Protein AF-0000000078829438 (afdb_homodimer)

Sequence (1132 aa):
MFIDFEGIDGSGKTTLSNLLAAKLKRLGYRVAHAREGGELQAPAARRIRELTRDSRLLEMSPRTEFFLNLARDAQQLDEVVAPALSRGEVCITDRYLYSQLALSGGGRGLPMDELRPACELASQGLWPDLVILVDVDPDLARLRKRLGKLQSKRVSDGDSRKGLVGAGLAVRVRESFLEMARKDPQRWIILENNDVPLRVLEQRLVDAVVARLEGREQQVQRIVPAPARPRNASPTTLENLEERFFQTLDTVEQREPALAVWMLSGIPGLAAHQKRLAFAERFPGLTARGMAGLADVPAMGLREVLADLAPAEVAFSLTGRMDSRAAMLRQRLYAQAPTEVLASLKNDGSTPAWALRERAMRDGRLADVLAGLAGQDCEESWLVREAGMQRKLFSEVASSLTSVPGARADALREVLLPHDRLAVLRSTLGLDTPVARGLREALAGKALKLVLRSLTGLDTEEAWTLRERGAPQTKEALDSVDGMDGTRAWKLRVDHLGRWPTTALSSLKGLPMGPHAQALIERVLAEQPDRLPVLRNAYAVAATARALAQQPARTVRVGTSPRMEAMFIDFEGIDGSGKTTLSNLLAAKLKRLGYRVAHAREGGELQAPAARRIRELTRDSRLLEMSPRTEFFLNLARDAQQLDEVVAPALSRGEVCITDRYLYSQLALSGGGRGLPMDELRPACELASQGLWPDLVILVDVDPDLARLRKRLGKLQSKRVSDGDSRKGLVGAGLAVRVRESFLEMARKDPQRWIILENNDVPLRVLEQRLVDAVVARLEGREQQVQRIVPAPARPRNASPTTLENLEERFFQTLDTVEQREPALAVWMLSGIPGLAAHQKRLAFAERFPGLTARGMAGLADVPAMGLREVLADLAPAEVAFSLTGRMDSRAAMLRQRLYAQAPTEVLASLKNDGSTPAWALRERAMRDGRLADVLAGLAGQDCEESWLVREAGMQRKLFSEVASSLTSVPGARADALREVLLPHDRLAVLRSTLGLDTPVARGLREALAGKALKLVLRSLTGLDTEEAWTLRERGAPQTKEALDSVDGMDGTRAWKLRVDHLGRWPTTALSSLKGLPMGPHAQALIERVLAEQPDRLPVLRNAYAVAATARALAQQPARTVRVGTSPRMEA

Organism: Myxococcus xanthus (strain DK1622) (NCBI:txid246197)

InterPro domains:
  IPR018094 Thymidylate kinase [MF_00165] (1-213)
  IPR018094 Thymidylate kinase [TIGR00041] (1-191)
  IPR027417 P-loop containing nucleoside triphosphate hydrolase [G3DSA:3.40.50.300] (1-214)
  IPR027417 P-loop containing nucleoside triphosphate hydrolase [SSF52540] (1-209)
  IPR039430 Thymidylate kinase-like domain [PF02223] (5-193)

Foldseek 3Di:
DEEEEDAFALLCSLVLLQLLQVVVVVVPFAEFECQHPNRGPQPVLNVLVVVQFDLVPLVQALVNSLVSVLVSQLRSCVPTVVVCVVVVGYYYYYDHVLLSLLQSCQQVPPPSVVSVVSSCVSCVNPDGQAYEYRDEDLVNSVLSNVLVCVVVVPDCPPGTLSPLLFSLSSVRSNVSSVVVCVVPLNRYEYHYDYQDAPVVSSVVVNVVVVCVVVVHDDPHRYPDDDDPDDPPDPFQAPVCLVVVQVVLLVSCCVRPVLSSLLLLALFDDDVSLVVLVVCCVVCVLSSLLSLANPDDDSNLVSLVVSCVVHVLSNLQSLAPPADPSSLVSLVVSCVPHVLSNLLSLALPPDPSNVVSLVVCVVVVNLLSNLNRQHNPDDPVLVVSLVVCVVVVVLLSSLNNLAPPDDDVSLVSLVVSCVPDLLSNQRSLACPDDPSNLVSLVVCCNRRVLSSLRSLANPDDPSNLVSLVVCLVRYLSSLVSQACPDDPSNLVSLVVNCVPCVLSSLLSNANPACDPSNSVSLRVSCNVPVSRNSSSSSSSSRSSRNVVVVPPPPPPPPPPPDDDPDD/DEEEEDAFALLCSLVLLQLLQVVVVVVPFAEFECQHPNRGPQPVLNVLVVVQFDLVPLVQALVNSLVSVLVSQLRSCVPTVVVCVVVVGYYYYYDHVLLSLLQSCQQVPPPSVVSVVSSCVSCVNPDGQAYEYRAEDLVNSVLSNVLVCVVVVPDCPPGTLCPLLFSLSSVRSNVSSVVVCVVPLNRYEYHYDYQDAPVVSSVVVNVVVVCVVVVHDDSHSYPDPDDDDDPPDPFQAPVCLVVVLVVLLVSCCVRPVLSSLLLLALFDDDVSLVVLVVCCVVCVLSSLLSLANPDDPSNLVSLVVSCVVHVLSNLQSLAPPADPSSLVSLVVSCVPHVLSNLLSLALPPDPSNVVSLVVCVVVVNLLSNLNRQHNPDDPVLVVSLVVCVVVVVLLSSLNNLAPPDDPVSLVSLVVSCVPDLLSNQRSLACPDDPSNLVSLVVCCVRRVLSSLRSLAPPDDPSNLVSLVVCLVRYLSSLVSQACPDDPSNLVSLVVNCVPCVLSSLLSNANPAPDPSNSVSLRVSCNVPVSRNSSSSSSSRRSSRNVVVVPPPPPPPPPPPDDDPDD

Nearest PDB structures (foldseek):
  4qgh-assembly1_B  TM=8.362E-01  e=5.651E-10  Staphylococcus aureus subsp. aureus MRSA252
  4gsy-assembly3_B  TM=8.755E-01  e=2.309E-09  Staphylococcus aureus subsp. aureus N315
  3n2i-assembly1_A  TM=8.899E-01  e=4.309E-07  Vibrio cholerae O1 biovar El Tor str. N16961
  3n2i-assembly1_B  TM=8.713E-01  e=3.385E-07  Vibrio cholerae O1 biovar El Tor str. N16961
  3lv8-assembly1_A-2  TM=8.702E-01  e=9.252E-07  Vibrio cholerae O1 biovar El Tor str. N16961

Structure (mmCIF, N/CA/C/O backbone):
data_AF-0000000078829438-model_v1
#
loop_
_entity.id
_entity.type
_entity.pdbx_description
1 polymer 'Thymidylate kinase'
#
loop_
_atom_site.group_PDB
_atom_site.id
_atom_site.type_symbol
_atom_site.label_atom_id
_atom_site.label_alt_id
_atom_site.label_comp_id
_atom_site.label_asym_id
_atom_site.label_entity_id
_atom_site.label_seq_id
_atom_site.pdbx_PDB_ins_code
_atom_site.Cartn_x
_atom_site.Cartn_y
_atom_site.Cartn_z
_atom_site.occupancy
_atom_site.B_iso_or_equiv
_atom_site.auth_seq_id
_atom_site.auth_comp_id
_atom_site.auth_asym_id
_atom_site.auth_atom_id
_atom_site.pdbx_PDB_model_num
ATOM 1 N N . MET A 1 1 ? 27.844 1.488 15.25 1 95.62 1 MET A N 1
ATOM 2 C CA . MET A 1 1 ? 26.922 2.184 16.156 1 95.62 1 MET A CA 1
ATOM 3 C C . MET A 1 1 ? 25.609 2.494 15.453 1 95.62 1 MET A C 1
ATOM 5 O O . MET A 1 1 ? 25.594 2.904 14.297 1 95.62 1 MET A O 1
ATOM 9 N N . PHE A 1 2 ? 24.531 2.213 16.094 1 97.75 2 PHE A N 1
ATOM 10 C CA . PHE A 1 2 ? 23.188 2.48 15.602 1 97.75 2 PHE A CA 1
ATOM 11 C C . PHE A 1 2 ? 22.562 3.676 16.312 1 97.75 2 PHE A C 1
ATOM 13 O O . PHE A 1 2 ? 22.297 3.619 17.516 1 97.75 2 PHE A O 1
ATOM 20 N N . ILE A 1 3 ? 22.281 4.836 15.539 1 97.94 3 ILE A N 1
ATOM 21 C CA . ILE A 1 3 ? 21.766 6.082 16.094 1 97.94 3 ILE A CA 1
ATOM 22 C C . ILE A 1 3 ? 20.359 6.344 15.555 1 97.94 3 ILE A C 1
ATOM 24 O O . ILE A 1 3 ? 20.141 6.309 14.344 1 97.94 3 ILE A O 1
ATOM 28 N N . ASP A 1 4 ? 19.453 6.605 16.453 1 98.19 4 ASP A N 1
ATOM 29 C CA . ASP A 1 4 ? 18.062 6.887 16.078 1 98.19 4 ASP A CA 1
ATOM 30 C C . ASP A 1 4 ? 17.672 8.312 16.453 1 98.19 4 ASP A C 1
ATOM 32 O O . ASP A 1 4 ? 17.938 8.766 17.578 1 98.19 4 ASP A O 1
ATOM 36 N N . PHE A 1 5 ? 17.094 9.055 15.508 1 98.38 5 PHE A N 1
ATOM 37 C CA . PHE A 1 5 ? 16.547 10.375 15.758 1 98.38 5 PHE A CA 1
ATOM 38 C C . PHE A 1 5 ? 15.039 10.312 15.969 1 98.38 5 PHE A C 1
ATOM 40 O O . PHE A 1 5 ? 14.312 9.766 15.125 1 98.38 5 PHE A O 1
ATOM 47 N N . GLU A 1 6 ? 14.57 10.828 17.078 1 98.25 6 GLU A N 1
ATOM 48 C CA . GLU A 1 6 ? 13.148 10.859 17.422 1 98.25 6 GLU A CA 1
ATOM 49 C C . GLU A 1 6 ? 12.68 12.289 17.688 1 98.25 6 GLU A C 1
ATOM 51 O O . GLU A 1 6 ? 13.484 13.164 18 1 98.25 6 GLU A O 1
ATOM 56 N N . GLY A 1 7 ? 11.398 12.5 17.578 1 97.88 7 GLY A N 1
ATOM 57 C CA . GLY A 1 7 ? 10.758 13.797 17.75 1 97.88 7 GLY A CA 1
ATOM 58 C C . GLY A 1 7 ? 9.492 13.953 16.938 1 97.88 7 GLY A C 1
ATOM 59 O O . GLY A 1 7 ? 9.25 13.172 16 1 97.88 7 GLY A O 1
ATOM 60 N N . ILE A 1 8 ? 8.742 14.938 17.281 1 97.31 8 ILE A N 1
ATOM 61 C CA . ILE A 1 8 ? 7.504 15.18 16.547 1 97.31 8 ILE A CA 1
ATOM 62 C C . ILE A 1 8 ? 7.816 15.852 15.219 1 97.31 8 ILE A C 1
ATOM 64 O O . ILE A 1 8 ? 8.945 16.281 14.984 1 97.31 8 ILE A O 1
ATOM 68 N N . ASP A 1 9 ? 6.855 15.82 14.305 1 93.5 9 ASP A N 1
ATOM 69 C CA . ASP A 1 9 ? 7.031 16.484 13.016 1 93.5 9 ASP A CA 1
ATOM 70 C C . ASP A 1 9 ? 7.305 17.969 13.195 1 93.5 9 ASP A C 1
ATOM 72 O O . ASP A 1 9 ? 6.656 18.641 14.016 1 93.5 9 ASP A O 1
ATOM 76 N N . GLY A 1 10 ? 8.273 18.469 12.508 1 94 10 GLY A N 1
ATOM 77 C CA . GLY A 1 10 ? 8.641 19.875 12.617 1 94 10 GLY A CA 1
ATOM 78 C C . GLY A 1 10 ? 9.688 20.125 13.688 1 94 10 GLY A C 1
ATOM 79 O O . GLY A 1 10 ? 10.094 21.266 13.898 1 94 10 GLY A O 1
ATOM 80 N N . SER A 1 11 ? 10.195 19.031 14.297 1 95.88 11 SER A N 1
ATOM 81 C CA . SER A 1 11 ? 11.148 19.188 15.391 1 95.88 11 SER A CA 1
ATOM 82 C C . SER A 1 11 ? 12.547 19.484 14.859 1 95.88 11 SER A C 1
ATOM 84 O O . SER A 1 11 ? 13.406 19.984 15.594 1 95.88 11 SER A O 1
ATOM 86 N N . GLY A 1 12 ? 12.828 19.141 13.664 1 94.62 12 GLY A N 1
ATOM 87 C CA . GLY A 1 12 ? 14.141 19.344 13.07 1 94.62 12 GLY A CA 1
ATOM 88 C C . GLY A 1 12 ? 14.977 18.078 13 1 94.62 12 GLY A C 1
ATOM 89 O O . GLY A 1 12 ? 16.156 18.125 12.633 1 94.62 12 GLY A O 1
ATOM 90 N N . LYS A 1 13 ? 14.367 16.906 13.289 1 95.31 13 LYS A N 1
ATOM 91 C CA . LYS A 1 13 ? 15.117 15.664 13.352 1 95.31 13 LYS A CA 1
ATOM 92 C C . LYS A 1 13 ? 15.688 15.297 11.984 1 95.31 13 LYS A C 1
ATOM 94 O O . LYS A 1 13 ? 16.828 14.82 11.883 1 95.31 13 LYS A O 1
ATOM 99 N N . THR A 1 14 ? 14.906 15.547 10.867 1 94.94 14 THR A N 1
ATOM 100 C CA . THR A 1 14 ? 15.398 15.234 9.523 1 94.94 14 THR A CA 1
ATOM 101 C C . THR A 1 14 ? 16.609 16.094 9.18 1 94.94 14 THR A C 1
ATOM 103 O O . THR A 1 14 ? 17.625 15.57 8.719 1 94.94 14 THR A O 1
ATOM 106 N N . THR A 1 15 ? 16.531 17.359 9.484 1 95.06 15 THR A N 1
ATOM 107 C CA . THR A 1 15 ? 17.641 18.266 9.203 1 95.06 15 THR A CA 1
ATOM 108 C C . THR A 1 15 ? 18.875 17.891 10.016 1 95.06 15 THR A C 1
ATOM 110 O O . THR A 1 15 ? 19.969 17.75 9.461 1 95.06 15 THR A O 1
ATOM 113 N N . LEU A 1 16 ? 18.703 17.656 11.273 1 96.94 16 LEU A N 1
ATOM 114 C CA . LEU A 1 16 ? 19.828 17.375 12.164 1 96.94 16 LEU A CA 1
ATOM 115 C C . LEU A 1 16 ? 20.453 16.031 11.844 1 96.94 16 LEU A C 1
ATOM 117 O O . LEU A 1 16 ? 21.688 15.891 11.883 1 96.94 16 LEU A O 1
ATOM 121 N N . SER A 1 17 ? 19.672 14.992 11.531 1 98 17 SER A N 1
ATOM 122 C CA . SER A 1 17 ? 20.219 13.68 11.203 1 98 17 SER A CA 1
ATOM 123 C C . SER A 1 17 ? 21.047 13.727 9.938 1 98 17 SER A C 1
ATOM 125 O O . SER A 1 17 ? 22.094 13.055 9.844 1 98 17 SER A O 1
ATOM 127 N N . ASN A 1 18 ? 20.609 14.5 8.945 1 97.81 18 ASN A N 1
ATOM 128 C CA . ASN A 1 18 ? 21.375 14.641 7.711 1 97.81 18 ASN A CA 1
ATOM 129 C C . ASN A 1 18 ? 22.672 15.414 7.938 1 97.81 18 ASN A C 1
ATOM 131 O O . ASN A 1 18 ? 23.719 15.07 7.367 1 97.81 18 ASN A O 1
ATOM 135 N N . LEU A 1 19 ? 22.625 16.453 8.781 1 97.69 19 LEU A N 1
ATOM 136 C CA . LEU A 1 19 ? 23.828 17.219 9.109 1 97.69 19 LEU A CA 1
ATOM 137 C C . LEU A 1 19 ? 24.844 16.344 9.836 1 97.69 19 LEU A C 1
ATOM 139 O O . LEU A 1 19 ? 26.047 16.406 9.547 1 97.69 19 LEU A O 1
ATOM 143 N N . LEU A 1 20 ? 24.312 15.555 10.734 1 97.94 20 LEU A N 1
ATOM 144 C CA . LEU A 1 20 ? 25.203 14.648 11.453 1 97.94 20 LEU A CA 1
ATOM 145 C C . LEU A 1 20 ? 25.891 13.68 10.492 1 97.94 20 LEU A C 1
ATOM 147 O O . LEU A 1 20 ? 27.094 13.461 10.586 1 97.94 20 LEU A O 1
ATOM 151 N N . ALA A 1 21 ? 25.078 13.062 9.602 1 98.31 21 ALA A N 1
ATOM 152 C CA . ALA A 1 21 ? 25.625 12.117 8.633 1 98.31 21 ALA A CA 1
ATOM 153 C C . ALA A 1 21 ? 26.75 12.742 7.809 1 98.31 21 ALA A C 1
ATOM 155 O O . ALA A 1 21 ? 27.812 12.148 7.633 1 98.31 21 ALA A O 1
ATOM 156 N N . ALA A 1 22 ? 26.531 13.914 7.312 1 97.94 22 ALA A N 1
ATOM 157 C CA . ALA A 1 22 ? 27.516 14.625 6.504 1 97.94 22 ALA A CA 1
ATOM 158 C C . ALA A 1 22 ? 28.797 14.906 7.301 1 97.94 22 ALA A C 1
ATOM 160 O O . ALA A 1 22 ? 29.906 14.719 6.793 1 97.94 22 ALA A O 1
ATOM 161 N N . LYS A 1 23 ? 28.609 15.352 8.516 1 97.88 23 LYS A N 1
ATOM 162 C CA . LYS A 1 23 ? 29.75 15.688 9.359 1 97.88 23 LYS A CA 1
ATOM 163 C C . LYS A 1 23 ? 30.578 14.438 9.688 1 97.88 23 LYS A C 1
ATOM 165 O O . LYS A 1 23 ? 31.797 14.484 9.664 1 97.88 23 LYS A O 1
ATOM 170 N N . LEU A 1 24 ? 29.938 13.359 10.047 1 98 24 LEU A N 1
ATOM 171 C CA . LEU A 1 24 ? 30.625 12.117 10.359 1 98 24 LEU A CA 1
ATOM 172 C C . LEU A 1 24 ? 31.406 11.609 9.148 1 98 24 LEU A C 1
ATOM 174 O O . LEU A 1 24 ? 32.531 11.133 9.289 1 98 24 LEU A O 1
ATOM 178 N N . LYS A 1 25 ? 30.766 11.703 7.973 1 97.88 25 LYS A N 1
ATOM 179 C CA . LYS A 1 25 ? 31.469 11.312 6.75 1 97.88 25 LYS A CA 1
ATOM 180 C C . LYS A 1 25 ? 32.75 12.141 6.551 1 97.88 25 LYS A C 1
ATOM 182 O O . LYS A 1 25 ? 33.781 11.609 6.184 1 97.88 25 LYS A O 1
ATOM 187 N N . ARG A 1 26 ? 32.656 13.383 6.828 1 97.62 26 ARG A N 1
ATOM 188 C CA . ARG A 1 26 ? 33.812 14.273 6.699 1 97.62 26 ARG A CA 1
ATOM 189 C C . ARG A 1 26 ? 34.906 13.914 7.695 1 97.62 26 ARG A C 1
ATOM 191 O O . ARG A 1 26 ? 36.094 14.102 7.422 1 97.62 26 ARG A O 1
ATOM 198 N N . LEU A 1 27 ? 34.5 13.406 8.781 1 96.56 27 LEU A N 1
ATOM 199 C CA . LEU A 1 27 ? 35.469 13.016 9.812 1 96.56 27 LEU A CA 1
ATOM 200 C C . LEU A 1 27 ? 36.062 11.648 9.508 1 96.56 27 LEU A C 1
ATOM 202 O O . LEU A 1 27 ? 36.875 11.141 10.266 1 96.56 27 LEU A O 1
ATOM 206 N N . GLY A 1 28 ? 35.562 10.938 8.445 1 96.88 28 GLY A N 1
ATOM 207 C CA . GLY A 1 28 ? 36.188 9.703 7.984 1 96.88 28 GLY A CA 1
ATOM 208 C C . GLY A 1 28 ? 35.406 8.461 8.328 1 96.88 28 GLY A C 1
ATOM 209 O O . GLY A 1 28 ? 35.812 7.348 7.996 1 96.88 28 GLY A O 1
ATOM 210 N N . TYR A 1 29 ? 34.25 8.625 8.961 1 97.38 29 TYR A N 1
ATOM 211 C CA . TYR A 1 29 ? 33.406 7.465 9.289 1 97.38 29 TYR A CA 1
ATOM 212 C C . TYR A 1 29 ? 32.625 6.988 8.078 1 97.38 29 TYR A C 1
ATOM 214 O O . TYR A 1 29 ? 32.219 7.793 7.23 1 97.38 29 TYR A O 1
ATOM 222 N N . ARG A 1 30 ? 32.406 5.68 7.938 1 97.56 30 ARG A N 1
ATOM 223 C CA . ARG A 1 30 ? 31.438 5.137 7 1 97.56 30 ARG A CA 1
ATOM 224 C C . ARG A 1 30 ? 30.031 5.203 7.578 1 97.56 30 ARG A C 1
ATOM 226 O O . ARG A 1 30 ? 29.766 4.648 8.648 1 97.56 30 ARG A O 1
ATOM 233 N N . VAL A 1 31 ? 29.188 5.957 6.887 1 98.25 31 VAL A N 1
ATOM 234 C CA . VAL A 1 31 ? 27.875 6.238 7.457 1 98.25 31 VAL A CA 1
ATOM 235 C C . VAL A 1 31 ? 26.781 5.742 6.512 1 98.25 31 VAL A C 1
ATOM 237 O O . VAL A 1 31 ? 26.859 5.957 5.297 1 98.25 31 VAL A O 1
ATOM 240 N N . ALA A 1 32 ? 25.844 4.984 7.062 1 97.88 32 ALA A N 1
ATOM 241 C CA . ALA A 1 32 ? 24.594 4.641 6.375 1 97.88 32 ALA A CA 1
ATOM 242 C C . ALA A 1 32 ? 23.406 5.359 7.008 1 97.88 32 ALA A C 1
ATOM 244 O O . ALA A 1 32 ? 23.172 5.254 8.211 1 97.88 32 ALA A O 1
ATOM 245 N N . HIS A 1 33 ? 22.703 6.148 6.223 1 97.81 33 HIS A N 1
ATOM 246 C CA . HIS A 1 33 ? 21.516 6.859 6.68 1 97.81 33 HIS A CA 1
ATOM 247 C C . HIS A 1 33 ? 20.25 6.258 6.074 1 97.81 33 HIS A C 1
ATOM 249 O O . HIS A 1 33 ? 20.016 6.379 4.871 1 97.81 33 HIS A O 1
ATOM 255 N N . ALA A 1 34 ? 19.391 5.664 6.883 1 97.31 34 ALA A N 1
ATOM 256 C CA . ALA A 1 34 ? 18.25 4.875 6.434 1 97.31 34 ALA A CA 1
ATOM 257 C C . ALA A 1 34 ? 17.156 5.77 5.867 1 97.31 34 ALA A C 1
ATOM 259 O O . ALA A 1 34 ? 16.234 5.289 5.215 1 97.31 34 ALA A O 1
ATOM 260 N N . ARG A 1 35 ? 17.203 7.043 6.113 1 96.12 35 ARG A N 1
ATOM 261 C CA . ARG A 1 35 ? 16.266 8.023 5.57 1 96.12 35 ARG A CA 1
ATOM 262 C C . ARG A 1 35 ? 17 9.273 5.094 1 96.12 35 ARG A C 1
ATOM 264 O O . ARG A 1 35 ? 16.594 10.398 5.395 1 96.12 35 ARG A O 1
ATOM 271 N N . GLU A 1 36 ? 17.984 9.086 4.418 1 91.31 36 GLU A N 1
ATOM 272 C CA . GLU A 1 36 ? 18.812 10.18 3.898 1 91.31 36 GLU A CA 1
ATOM 273 C C . GLU A 1 36 ? 17.984 11.125 3.037 1 91.31 36 GLU A C 1
ATOM 275 O O . GLU A 1 36 ? 17.156 10.688 2.229 1 91.31 36 GLU A O 1
ATOM 280 N N . GLY A 1 37 ? 18.125 12.43 3.305 1 90.94 37 GLY A N 1
ATOM 281 C CA . GLY A 1 37 ? 17.406 13.438 2.545 1 90.94 37 GLY A CA 1
ATOM 282 C C . GLY A 1 37 ? 15.914 13.445 2.84 1 90.94 37 GLY A C 1
ATOM 283 O O . GLY A 1 37 ? 15.156 14.18 2.197 1 90.94 37 GLY A O 1
ATOM 284 N N . GLY A 1 38 ? 15.5 12.602 3.766 1 91.56 38 GLY A N 1
ATOM 285 C CA . GLY A 1 38 ? 14.094 12.547 4.145 1 91.56 38 GLY A CA 1
ATOM 286 C C . GLY A 1 38 ? 13.336 11.43 3.451 1 91.56 38 GLY A C 1
ATOM 287 O O . GLY A 1 38 ? 12.117 11.32 3.598 1 91.56 38 GLY A O 1
ATOM 288 N N . GLU A 1 39 ? 14.047 10.625 2.775 1 93.56 39 GLU A N 1
ATOM 289 C CA . GLU A 1 39 ? 13.414 9.555 2.02 1 93.56 39 GLU A CA 1
ATOM 290 C C . GLU A 1 39 ? 13.844 8.188 2.541 1 93.56 39 GLU A C 1
ATOM 292 O O . GLU A 1 39 ? 15.031 7.922 2.699 1 93.56 39 GLU A O 1
ATOM 297 N N . LEU A 1 40 ? 12.859 7.352 2.805 1 96.25 40 LEU A N 1
ATOM 298 C CA . LEU A 1 40 ? 13.156 5.988 3.225 1 96.25 40 LEU A CA 1
ATOM 299 C C . LEU A 1 40 ? 13.93 5.242 2.141 1 96.25 40 LEU A C 1
ATOM 301 O O . LEU A 1 40 ? 13.602 5.348 0.956 1 96.25 40 LEU A O 1
ATOM 305 N N . GLN A 1 41 ? 14.914 4.523 2.564 1 96 41 GLN A N 1
ATOM 306 C CA . GLN A 1 41 ? 15.805 3.926 1.576 1 96 41 GLN A CA 1
ATOM 307 C C . GLN A 1 41 ? 15.203 2.648 0.993 1 96 41 GLN A C 1
ATOM 309 O O . GLN A 1 41 ? 15.453 2.316 -0.169 1 96 41 GLN A O 1
ATOM 314 N N . ALA A 1 42 ? 14.438 1.889 1.74 1 96.56 42 ALA A N 1
ATOM 315 C CA . ALA A 1 42 ? 13.82 0.66 1.245 1 96.56 42 ALA A CA 1
ATOM 316 C C . ALA A 1 42 ? 12.555 0.962 0.446 1 96.56 42 ALA A C 1
ATOM 318 O O . ALA A 1 42 ? 11.617 1.566 0.966 1 96.56 42 ALA A O 1
ATOM 319 N N . PRO A 1 43 ? 12.391 0.476 -0.79 1 94.94 43 PRO A N 1
ATOM 320 C CA . PRO A 1 43 ? 11.219 0.765 -1.624 1 94.94 43 PRO A CA 1
ATOM 321 C C . PRO A 1 43 ? 9.914 0.279 -1 1 94.94 43 PRO A C 1
ATOM 323 O O . PRO A 1 43 ? 8.906 0.998 -1.017 1 94.94 43 PRO A O 1
ATOM 326 N N . ALA A 1 44 ? 9.93 -0.909 -0.428 1 96.38 44 ALA A N 1
ATOM 327 C CA . ALA A 1 44 ? 8.719 -1.423 0.215 1 96.38 44 ALA A CA 1
ATOM 328 C C . ALA A 1 44 ? 8.281 -0.518 1.362 1 96.38 44 ALA A C 1
ATOM 330 O O . ALA A 1 44 ? 7.086 -0.288 1.558 1 96.38 44 ALA A O 1
ATOM 331 N N . ALA A 1 45 ? 9.227 0.014 2.074 1 97.81 45 ALA A N 1
ATOM 332 C CA . ALA A 1 45 ? 8.922 0.917 3.182 1 97.81 45 ALA A CA 1
ATOM 333 C C . ALA A 1 45 ? 8.25 2.189 2.68 1 97.81 45 ALA A C 1
ATOM 335 O O . ALA A 1 45 ? 7.332 2.711 3.324 1 97.81 45 ALA A O 1
ATOM 336 N N . ARG A 1 46 ? 8.688 2.691 1.527 1 96.94 46 ARG A N 1
ATOM 337 C CA . ARG A 1 46 ? 8.07 3.881 0.94 1 96.94 46 ARG A CA 1
ATOM 338 C C . ARG A 1 46 ? 6.617 3.623 0.574 1 96.94 46 ARG A C 1
ATOM 340 O O . ARG A 1 46 ? 5.75 4.465 0.819 1 96.94 46 ARG A O 1
ATOM 347 N N . ARG A 1 47 ? 6.348 2.471 0.058 1 95.94 47 ARG A N 1
ATOM 348 C CA . ARG A 1 47 ? 4.98 2.115 -0.308 1 95.94 47 ARG A CA 1
ATOM 349 C C . ARG A 1 47 ? 4.094 2.004 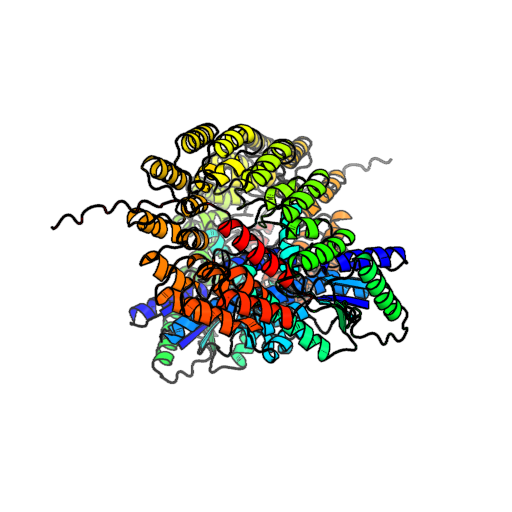0.928 1 95.94 47 ARG A C 1
ATOM 351 O O . ARG A 1 47 ? 2.93 2.412 0.903 1 95.94 47 ARG A O 1
ATOM 358 N N . ILE A 1 48 ? 4.621 1.443 1.955 1 97.62 48 ILE A N 1
ATOM 359 C CA . ILE A 1 48 ? 3.875 1.304 3.199 1 97.62 48 ILE A CA 1
ATOM 360 C C . ILE A 1 48 ? 3.549 2.686 3.764 1 97.62 48 ILE A C 1
ATOM 362 O O . ILE A 1 48 ? 2.428 2.928 4.219 1 97.62 48 ILE A O 1
ATOM 366 N N . ARG A 1 49 ? 4.5 3.568 3.668 1 95.38 49 ARG A N 1
ATOM 367 C CA . ARG A 1 49 ? 4.293 4.922 4.172 1 95.38 49 ARG A CA 1
ATOM 368 C C . ARG A 1 49 ? 3.189 5.637 3.398 1 95.38 49 ARG A C 1
ATOM 370 O O . ARG A 1 49 ? 2.4 6.383 3.979 1 95.38 49 ARG A O 1
ATOM 377 N N . GLU A 1 50 ? 3.121 5.406 2.131 1 93.81 50 GLU A N 1
ATOM 378 C CA . GLU A 1 50 ? 2.053 5.984 1.322 1 93.81 50 GLU A CA 1
ATOM 379 C C . GLU A 1 50 ? 0.68 5.555 1.831 1 93.81 50 GLU A C 1
ATOM 381 O O . GLU A 1 50 ? -0.25 6.363 1.882 1 93.81 50 GLU A O 1
ATOM 386 N N . LEU A 1 51 ? 0.617 4.355 2.256 1 93.56 51 LEU A N 1
ATOM 387 C CA . LEU A 1 51 ? -0.64 3.811 2.758 1 93.56 51 LEU A CA 1
ATOM 388 C C . LEU A 1 51 ? -1.013 4.445 4.094 1 93.56 51 LEU A C 1
ATOM 390 O O . LEU A 1 51 ? -2.164 4.832 4.305 1 93.56 51 LEU A O 1
ATOM 394 N N . THR A 1 52 ? -0.058 4.59 4.953 1 94.5 52 THR A N 1
ATOM 395 C CA . THR A 1 52 ? -0.344 5.098 6.289 1 94.5 52 THR A CA 1
ATOM 396 C C . THR A 1 52 ? -0.673 6.586 6.242 1 94.5 52 THR A C 1
ATOM 398 O O . THR A 1 52 ? -1.316 7.117 7.152 1 94.5 52 THR A O 1
ATOM 401 N N . ARG A 1 53 ? -0.281 7.25 5.199 1 93.12 53 ARG A N 1
ATOM 402 C CA . ARG A 1 53 ? -0.484 8.695 5.094 1 93.12 53 ARG A CA 1
ATOM 403 C C . ARG A 1 53 ? -1.771 9.008 4.344 1 93.12 53 ARG A C 1
ATOM 405 O O . ARG A 1 53 ? -2.223 10.156 4.332 1 93.12 53 ARG A O 1
ATOM 412 N N . ASP A 1 54 ? -2.426 8.016 3.727 1 92.75 54 ASP A N 1
ATOM 413 C CA . ASP A 1 54 ? -3.596 8.242 2.883 1 92.75 54 ASP A CA 1
ATOM 414 C C . ASP A 1 54 ? -4.809 8.641 3.719 1 92.75 54 ASP A C 1
ATOM 416 O O . ASP A 1 54 ? -5.391 7.805 4.414 1 92.75 54 ASP A O 1
ATOM 420 N N . SER A 1 55 ? -5.23 9.828 3.586 1 92.12 55 SER A N 1
ATOM 421 C CA . SER A 1 55 ? -6.32 10.375 4.391 1 92.12 55 SER A CA 1
ATOM 422 C C . SER A 1 55 ? -7.664 9.781 3.973 1 92.12 55 SER A C 1
ATOM 424 O O . SER A 1 55 ? -8.664 9.922 4.684 1 92.12 55 SER A O 1
ATOM 426 N N . ARG A 1 56 ? -7.785 9.125 2.881 1 90.31 56 ARG A N 1
ATOM 427 C CA . ARG A 1 56 ? -9.031 8.523 2.404 1 90.31 56 ARG A CA 1
ATOM 428 C C . ARG A 1 56 ? -9.359 7.258 3.188 1 90.31 56 ARG A C 1
ATOM 430 O O . ARG A 1 56 ? -10.492 6.777 3.152 1 90.31 56 ARG A O 1
ATOM 437 N N . LEU A 1 57 ? -8.367 6.742 3.859 1 93.75 57 LEU A N 1
ATOM 438 C CA . LEU A 1 57 ? -8.562 5.527 4.641 1 93.75 57 LEU A CA 1
ATOM 439 C C . LEU A 1 57 ? -8.961 5.859 6.078 1 93.75 57 LEU A C 1
ATOM 441 O O . LEU A 1 57 ? -8.289 5.449 7.023 1 93.75 57 LEU A O 1
ATOM 445 N N . LEU A 1 58 ? -10.102 6.418 6.184 1 93.44 58 LEU A N 1
ATOM 446 C CA . LEU A 1 58 ? -10.586 6.977 7.441 1 93.44 58 LEU A CA 1
ATOM 447 C C . LEU A 1 58 ? -10.836 5.875 8.469 1 93.44 58 LEU A C 1
ATOM 449 O O . LEU A 1 58 ? -10.742 6.109 9.672 1 93.44 58 LEU A O 1
ATOM 453 N N . GLU A 1 59 ? -11.117 4.648 7.988 1 94.88 59 GLU A N 1
ATOM 454 C CA . GLU A 1 59 ? -11.523 3.568 8.883 1 94.88 59 GLU A CA 1
ATOM 455 C C . GLU A 1 59 ? -10.312 2.818 9.422 1 94.88 59 GLU A C 1
ATOM 457 O O . GLU A 1 59 ? -10.445 1.936 10.273 1 94.88 59 GLU A O 1
ATOM 462 N N . MET A 1 60 ? -9.109 3.146 8.969 1 96.19 60 MET A N 1
ATOM 463 C CA . MET A 1 60 ? -7.922 2.447 9.445 1 96.19 60 MET A CA 1
ATOM 464 C C . MET A 1 60 ? -7.793 2.562 10.961 1 96.19 60 MET A C 1
ATOM 466 O O . MET A 1 60 ? -7.75 3.67 11.5 1 96.19 60 MET A O 1
ATOM 470 N N . SER A 1 61 ? -7.715 1.474 11.625 1 96.19 61 SER A N 1
ATOM 471 C CA . SER A 1 61 ? -7.656 1.451 13.078 1 96.19 61 SER A CA 1
ATOM 472 C C . SER A 1 61 ? -6.246 1.751 13.578 1 96.19 61 SER A C 1
ATOM 474 O O . SER A 1 61 ? -5.273 1.588 12.844 1 96.19 61 SER A O 1
ATOM 476 N N . PRO A 1 62 ? -6.113 2.197 14.852 1 95.88 62 PRO A N 1
ATOM 477 C CA . PRO A 1 62 ? -4.793 2.414 15.445 1 95.88 62 PRO A CA 1
ATOM 478 C C . PRO A 1 62 ? -3.928 1.156 15.438 1 95.88 62 PRO A C 1
ATOM 480 O O . PRO A 1 62 ? -2.713 1.24 15.234 1 95.88 62 PRO A O 1
ATOM 483 N N . ARG A 1 63 ? -4.516 -0.001 15.609 1 97.06 63 ARG A N 1
ATOM 484 C CA . ARG A 1 63 ? -3.77 -1.256 15.594 1 97.06 63 ARG A CA 1
ATOM 485 C C . ARG A 1 63 ? -3.223 -1.549 14.195 1 97.06 63 ARG A C 1
ATOM 487 O O . ARG A 1 63 ? -2.072 -1.967 14.055 1 97.06 63 ARG A O 1
ATOM 494 N N . THR A 1 64 ? -4.129 -1.345 13.18 1 97.94 64 THR A N 1
ATOM 495 C CA . THR A 1 64 ? -3.697 -1.514 11.797 1 97.94 64 THR A CA 1
ATOM 496 C C . THR A 1 64 ? -2.535 -0.579 11.469 1 97.94 64 THR A C 1
ATOM 498 O O . THR A 1 64 ? -1.524 -1.008 10.914 1 97.94 64 THR A O 1
ATOM 501 N N . GLU A 1 65 ? -2.66 0.68 11.859 1 97.56 65 GLU A N 1
ATOM 502 C CA . GLU A 1 65 ? -1.594 1.656 11.656 1 97.56 65 GLU A CA 1
ATOM 503 C C . GLU A 1 65 ? -0.301 1.21 12.336 1 97.56 65 GLU A C 1
ATOM 505 O O . GLU A 1 65 ? 0.783 1.336 11.758 1 97.56 65 GLU A O 1
ATOM 510 N N . PHE A 1 66 ? -0.451 0.651 13.555 1 98.31 66 PHE A N 1
ATOM 511 C CA . PHE A 1 66 ? 0.7 0.172 14.305 1 98.31 66 PHE A CA 1
ATOM 512 C C . PHE A 1 66 ? 1.436 -0.919 13.539 1 98.31 66 PHE A C 1
ATOM 514 O O . PHE A 1 66 ? 2.648 -0.833 13.336 1 98.31 66 PHE A O 1
ATOM 521 N N . PHE A 1 67 ? 0.753 -1.88 13.031 1 98.81 67 PHE A N 1
ATOM 522 C CA . PHE A 1 67 ? 1.374 -2.996 12.328 1 98.81 67 PHE A CA 1
ATOM 523 C C . PHE A 1 67 ? 1.966 -2.541 11 1 98.81 67 PHE A C 1
ATOM 525 O O . PHE A 1 67 ? 2.996 -3.059 10.562 1 98.81 67 PHE A O 1
ATOM 532 N N . LEU A 1 68 ? 1.298 -1.605 10.289 1 98.5 68 LEU A N 1
ATOM 533 C CA . LEU A 1 68 ? 1.869 -1.047 9.07 1 98.5 68 LEU A CA 1
ATOM 534 C C . LEU A 1 68 ? 3.197 -0.356 9.359 1 98.5 68 LEU A C 1
ATOM 536 O O . LEU A 1 68 ? 4.168 -0.536 8.625 1 98.5 68 LEU A O 1
ATOM 540 N N . ASN A 1 69 ? 3.25 0.362 10.438 1 98.25 69 ASN A N 1
ATOM 541 C CA . ASN A 1 69 ? 4.484 1.053 10.797 1 98.25 69 ASN A CA 1
ATOM 542 C C . ASN A 1 69 ? 5.582 0.069 11.195 1 98.25 69 ASN A C 1
ATOM 544 O O . ASN A 1 69 ? 6.758 0.29 10.898 1 98.25 69 ASN A O 1
ATOM 548 N N . LEU A 1 70 ? 5.191 -1.003 11.922 1 98.56 70 LEU A N 1
ATOM 549 C CA . LEU A 1 70 ? 6.168 -2.041 12.242 1 98.56 70 LEU A CA 1
ATOM 550 C C . LEU A 1 70 ? 6.727 -2.666 10.969 1 98.56 70 LEU A C 1
ATOM 552 O O . LEU A 1 70 ? 7.926 -2.943 10.883 1 98.56 70 LEU A O 1
ATOM 556 N N . ALA A 1 71 ? 5.805 -2.918 9.984 1 98.62 71 ALA A N 1
ATOM 557 C CA . ALA A 1 71 ? 6.246 -3.469 8.703 1 98.62 71 ALA A CA 1
ATOM 558 C C . ALA A 1 71 ? 7.266 -2.551 8.031 1 98.62 71 ALA A C 1
ATOM 560 O O . ALA A 1 71 ? 8.297 -3.016 7.531 1 98.62 71 ALA A O 1
ATOM 561 N N . ARG A 1 72 ? 7.016 -1.263 8.023 1 98.25 72 ARG A N 1
ATOM 562 C CA . ARG A 1 72 ? 7.902 -0.264 7.438 1 98.25 72 ARG A CA 1
ATOM 563 C C . ARG A 1 72 ? 9.281 -0.297 8.094 1 98.25 72 ARG A C 1
ATOM 565 O O . ARG A 1 72 ? 10.297 -0.39 7.41 1 98.25 72 ARG A O 1
ATOM 572 N N . ASP A 1 73 ? 9.281 -0.32 9.438 1 98.06 73 ASP A N 1
ATOM 573 C CA . ASP A 1 73 ? 10.547 -0.239 10.172 1 98.06 73 ASP A CA 1
ATOM 574 C C . ASP A 1 73 ? 11.312 -1.558 10.102 1 98.06 73 ASP A C 1
ATOM 576 O O . ASP A 1 73 ? 12.539 -1.563 10.031 1 98.06 73 ASP A O 1
ATOM 580 N N . ALA A 1 74 ? 10.594 -2.691 10.117 1 98.12 74 ALA A N 1
ATOM 581 C CA . ALA A 1 74 ? 11.242 -3.986 9.938 1 98.12 74 ALA A CA 1
ATOM 582 C C . ALA A 1 74 ? 11.93 -4.066 8.578 1 98.12 74 ALA A C 1
ATOM 584 O O . ALA A 1 74 ? 13.039 -4.598 8.461 1 98.12 74 ALA A O 1
ATOM 585 N N . GLN A 1 75 ? 11.289 -3.52 7.566 1 98.19 75 GLN A N 1
ATOM 586 C CA . GLN A 1 75 ? 11.859 -3.533 6.227 1 98.19 75 GLN A CA 1
ATOM 587 C C . GLN A 1 75 ? 13.125 -2.684 6.164 1 98.19 75 GLN A C 1
ATOM 589 O O . GLN A 1 75 ? 14.133 -3.104 5.59 1 98.19 75 GLN A O 1
ATOM 594 N N . GLN A 1 76 ? 13.062 -1.479 6.75 1 97.94 76 GLN A N 1
ATOM 595 C CA . GLN A 1 76 ? 14.234 -0.617 6.809 1 97.94 76 GLN A CA 1
ATOM 596 C C . GLN A 1 76 ? 15.383 -1.299 7.555 1 97.94 76 GLN A C 1
ATOM 598 O O . GLN A 1 76 ? 16.547 -1.183 7.156 1 97.94 76 GLN A O 1
ATOM 603 N N . LEU A 1 77 ? 15.039 -1.987 8.594 1 97.88 77 LEU A N 1
ATOM 604 C CA . LEU A 1 77 ? 16.047 -2.678 9.398 1 97.88 77 LEU A CA 1
ATOM 605 C C . LEU A 1 77 ? 16.719 -3.789 8.594 1 97.88 77 LEU A C 1
ATOM 607 O O . LEU A 1 77 ? 17.938 -3.846 8.5 1 97.88 77 LEU A O 1
ATOM 611 N N . ASP A 1 78 ? 15.914 -4.605 7.941 1 96.75 78 ASP A N 1
ATOM 612 C CA . ASP A 1 78 ? 16.422 -5.801 7.266 1 96.75 78 ASP A CA 1
ATOM 613 C C . ASP A 1 78 ? 17.203 -5.43 6.008 1 96.75 78 ASP A C 1
ATOM 615 O O . ASP A 1 78 ? 18.188 -6.094 5.668 1 96.75 78 ASP A O 1
ATOM 619 N N . GLU A 1 79 ? 16.797 -4.391 5.383 1 96.75 79 GLU A N 1
ATOM 620 C CA . GLU A 1 79 ? 17.344 -4.09 4.062 1 96.75 79 GLU A CA 1
ATOM 621 C C . GLU A 1 79 ? 18.453 -3.053 4.152 1 96.75 79 GLU A C 1
ATOM 623 O O . GLU A 1 79 ? 19.359 -3.039 3.316 1 96.75 79 GLU A O 1
ATOM 628 N N . VAL A 1 80 ? 18.406 -2.186 5.18 1 97.31 80 VAL A N 1
ATOM 629 C CA . VAL A 1 80 ? 19.312 -1.043 5.16 1 97.31 80 VAL A CA 1
ATOM 630 C C . VAL A 1 80 ? 20.172 -1.044 6.422 1 97.31 80 VAL A C 1
ATOM 632 O O . VAL A 1 80 ? 21.391 -1.141 6.348 1 97.31 80 VAL A O 1
ATOM 635 N N . VAL A 1 81 ? 19.609 -1.127 7.574 1 98 81 VAL A N 1
ATOM 636 C CA . VAL A 1 81 ? 20.281 -0.871 8.844 1 98 81 VAL A CA 1
ATOM 637 C C . VAL A 1 81 ? 21.172 -2.066 9.203 1 98 81 VAL A C 1
ATOM 639 O O . VAL A 1 81 ? 22.375 -1.92 9.398 1 98 81 VAL A O 1
ATOM 642 N N . ALA A 1 82 ? 20.562 -3.271 9.234 1 97.69 82 ALA A N 1
ATOM 643 C CA . ALA A 1 82 ? 21.281 -4.461 9.688 1 97.69 82 ALA A CA 1
ATOM 644 C C . ALA A 1 82 ? 22.469 -4.754 8.789 1 97.69 82 ALA A C 1
ATOM 646 O O . ALA A 1 82 ? 23.578 -4.969 9.281 1 97.69 82 ALA A O 1
ATOM 647 N N . PRO A 1 83 ? 22.312 -4.738 7.469 1 97.06 83 PRO A N 1
ATOM 648 C CA . PRO A 1 83 ? 23.484 -4.965 6.621 1 97.06 83 PRO A CA 1
ATOM 649 C C . PRO A 1 83 ? 24.578 -3.922 6.828 1 97.06 83 PRO A C 1
ATOM 651 O O . PRO A 1 83 ? 25.766 -4.258 6.832 1 97.06 83 PRO A O 1
ATOM 654 N N . ALA A 1 84 ? 24.234 -2.666 6.992 1 97.56 84 ALA A N 1
ATOM 655 C CA . ALA A 1 84 ? 25.203 -1.604 7.223 1 97.56 84 ALA A CA 1
ATOM 656 C C . ALA A 1 84 ? 25.953 -1.825 8.531 1 97.56 84 ALA A C 1
ATOM 658 O O . ALA A 1 84 ? 27.188 -1.682 8.586 1 97.56 84 ALA A O 1
ATOM 659 N N . LEU A 1 85 ? 25.266 -2.17 9.555 1 97.75 85 LEU A N 1
ATOM 660 C CA . LEU A 1 85 ? 25.875 -2.436 10.852 1 97.75 85 LEU A CA 1
ATOM 661 C C . LEU A 1 85 ? 26.844 -3.611 10.766 1 97.75 85 LEU A C 1
ATOM 663 O O . LEU A 1 85 ? 27.922 -3.582 11.367 1 97.75 85 LEU A O 1
ATOM 667 N N . SER A 1 86 ? 26.453 -4.621 9.992 1 96.94 86 SER A N 1
ATOM 668 C CA . SER A 1 86 ? 27.297 -5.797 9.828 1 96.94 86 SER A CA 1
ATOM 669 C C . SER A 1 86 ? 28.594 -5.445 9.117 1 96.94 86 SER A C 1
ATOM 671 O O . SER A 1 86 ? 29.625 -6.113 9.305 1 96.94 86 SER A O 1
ATOM 673 N N . ARG A 1 87 ? 28.578 -4.375 8.375 1 97.25 87 ARG A N 1
ATOM 674 C CA . ARG A 1 87 ? 29.766 -3.918 7.672 1 97.25 87 ARG A CA 1
ATOM 675 C C . ARG A 1 87 ? 30.578 -2.953 8.531 1 97.25 87 ARG A C 1
ATOM 677 O O . ARG A 1 87 ? 31.547 -2.363 8.062 1 97.25 87 ARG A O 1
ATOM 684 N N . GLY A 1 88 ? 30.109 -2.67 9.711 1 96.75 88 GLY A N 1
ATOM 685 C CA . GLY A 1 88 ? 30.844 -1.82 10.641 1 96.75 88 GLY A CA 1
ATOM 686 C C . GLY A 1 88 ? 30.578 -0.342 10.43 1 96.75 88 GLY A C 1
ATOM 687 O O . GLY A 1 88 ? 31.344 0.504 10.898 1 96.75 88 GLY A O 1
ATOM 688 N N . GLU A 1 89 ? 29.5 0.029 9.781 1 98.06 89 GLU A N 1
ATOM 689 C CA . GLU A 1 89 ? 29.156 1.422 9.508 1 98.06 89 GLU A CA 1
ATOM 690 C C . GLU A 1 89 ? 28.391 2.035 10.672 1 98.06 89 GLU A C 1
ATOM 692 O O . GLU A 1 89 ? 27.797 1.316 11.477 1 98.06 89 GLU A O 1
ATOM 697 N N . VAL A 1 90 ? 28.469 3.365 10.797 1 98.06 90 VAL A N 1
ATOM 698 C CA . VAL A 1 90 ? 27.547 4.094 11.648 1 98.06 90 VAL A CA 1
ATOM 699 C C . VAL A 1 90 ? 26.188 4.223 10.945 1 98.06 90 VAL A C 1
ATOM 701 O O . VAL A 1 90 ? 26.109 4.75 9.828 1 98.06 90 VAL A O 1
ATOM 704 N N . CYS A 1 91 ? 25.25 3.711 11.578 1 98.31 91 CYS A N 1
ATOM 705 C CA . CYS A 1 91 ? 23.922 3.754 10.969 1 98.31 91 CYS A CA 1
ATOM 706 C C . CYS A 1 91 ? 23.031 4.793 11.656 1 98.31 91 CYS A C 1
ATOM 708 O O . CYS A 1 91 ? 22.922 4.801 12.883 1 98.31 91 CYS A O 1
ATOM 710 N N . ILE A 1 92 ? 22.438 5.688 10.867 1 98.5 92 ILE A N 1
ATOM 711 C CA . ILE A 1 92 ? 21.531 6.727 11.352 1 98.5 92 ILE A CA 1
ATOM 712 C C . ILE A 1 92 ? 20.125 6.48 10.805 1 98.5 92 ILE A C 1
ATOM 714 O O . ILE A 1 92 ? 19.953 6.156 9.625 1 98.5 92 ILE A O 1
ATOM 718 N N . THR A 1 93 ? 19.156 6.531 11.648 1 97.75 93 THR A N 1
ATOM 719 C CA . THR A 1 93 ? 17.781 6.465 11.203 1 97.75 93 THR A CA 1
ATOM 720 C C . THR A 1 93 ? 16.969 7.641 11.75 1 97.75 93 THR A C 1
ATOM 722 O O . THR A 1 93 ? 17.297 8.18 12.812 1 97.75 93 THR A O 1
ATOM 725 N N . ASP A 1 94 ? 16.031 8.109 10.914 1 96.5 94 ASP A N 1
ATOM 726 C CA . ASP A 1 94 ? 15.016 9.086 11.312 1 96.5 94 ASP A CA 1
ATOM 727 C C . ASP A 1 94 ? 13.688 8.398 11.617 1 96.5 94 ASP A C 1
ATOM 729 O O . ASP A 1 94 ? 12.859 8.203 10.727 1 96.5 94 ASP A O 1
ATOM 733 N N . ARG A 1 95 ? 13.492 8.109 12.883 1 95.81 95 ARG A N 1
ATOM 734 C CA . ARG A 1 95 ? 12.383 7.328 13.422 1 95.81 95 ARG A CA 1
ATOM 735 C C . ARG A 1 95 ? 12.711 5.836 13.406 1 95.81 95 ARG A C 1
ATOM 737 O O . ARG A 1 95 ? 13.344 5.344 12.469 1 95.81 95 ARG A O 1
ATOM 744 N N . TYR A 1 96 ? 12.359 5.195 14.383 1 96.12 96 TYR A N 1
ATOM 745 C CA . TYR A 1 96 ? 12.43 3.752 14.586 1 96.12 96 TYR A CA 1
ATOM 746 C C . TYR A 1 96 ? 11.281 3.266 15.453 1 96.12 96 TYR A C 1
ATOM 748 O O . TYR A 1 96 ? 10.219 3.881 15.492 1 96.12 96 TYR A O 1
ATOM 756 N N . LEU A 1 97 ? 11.414 2.23 16.125 1 97.31 97 LEU A N 1
ATOM 757 C CA . LEU A 1 97 ? 10.328 1.582 16.859 1 97.31 97 LEU A CA 1
ATOM 758 C C . LEU A 1 97 ? 9.875 2.445 18.031 1 97.31 97 LEU A C 1
ATOM 760 O O . LEU A 1 97 ? 8.734 2.342 18.469 1 97.31 97 LEU A O 1
ATOM 764 N N . TYR A 1 98 ? 10.703 3.385 18.5 1 98.06 98 TYR A N 1
ATOM 765 C CA . TYR A 1 98 ? 10.289 4.309 19.547 1 98.06 98 TYR A CA 1
ATOM 766 C C . TYR A 1 98 ? 9.18 5.227 19.062 1 98.06 98 TYR A C 1
ATOM 768 O O . TYR A 1 98 ? 8.281 5.594 19.828 1 98.06 98 TYR A O 1
ATOM 776 N N . SER A 1 99 ? 9.266 5.609 17.781 1 97.94 99 SER A N 1
ATOM 777 C CA . SER A 1 99 ? 8.203 6.406 17.172 1 97.94 99 SER A CA 1
ATOM 778 C C . SER A 1 99 ? 6.871 5.668 17.203 1 97.94 99 SER A C 1
ATOM 780 O O . SER A 1 99 ? 5.82 6.277 17.406 1 97.94 99 SER A O 1
ATOM 782 N N . GLN A 1 100 ? 6.938 4.348 17 1 97.56 100 GLN A N 1
ATOM 783 C CA . GLN A 1 100 ? 5.707 3.559 16.984 1 97.56 100 GLN A CA 1
ATOM 784 C C . GLN A 1 100 ? 5.113 3.432 18.375 1 97.56 100 GLN A C 1
ATOM 786 O O . GLN A 1 100 ? 3.895 3.52 18.547 1 97.56 100 GLN A O 1
ATOM 791 N N . LEU A 1 101 ? 5.988 3.271 19.359 1 98 101 LEU A N 1
ATOM 792 C CA . LEU A 1 101 ? 5.535 3.23 20.734 1 98 101 LEU A CA 1
ATOM 793 C C . LEU A 1 101 ? 4.918 4.566 21.156 1 98 101 LEU A C 1
ATOM 795 O O . LEU A 1 101 ? 3.854 4.598 21.766 1 98 101 LEU A O 1
ATOM 799 N N . ALA A 1 102 ? 5.555 5.645 20.734 1 98.31 102 ALA A N 1
ATOM 800 C CA . ALA A 1 102 ? 5.066 6.973 21.078 1 98.31 102 ALA A CA 1
ATOM 801 C C . ALA A 1 102 ? 3.738 7.27 20.391 1 98.31 102 ALA A C 1
ATOM 803 O O . ALA A 1 102 ? 2.803 7.77 21.031 1 98.31 102 ALA A O 1
ATOM 804 N N . LEU A 1 103 ? 3.631 6.961 19.141 1 97.56 103 LEU A N 1
ATOM 805 C CA . LEU A 1 103 ? 2.432 7.258 18.359 1 97.56 103 LEU A CA 1
ATOM 806 C C . LEU A 1 103 ? 1.272 6.367 18.797 1 97.56 103 LEU A C 1
ATOM 808 O O . LEU A 1 103 ? 0.193 6.863 19.125 1 97.56 103 LEU A O 1
ATOM 812 N N . SER A 1 104 ? 1.523 5.055 18.859 1 97.75 104 SER A N 1
ATOM 813 C CA . SER A 1 104 ? 0.441 4.109 19.125 1 97.75 104 SER A CA 1
ATOM 814 C C . SER A 1 104 ? 0.101 4.055 20.609 1 97.75 104 SER A C 1
ATOM 816 O O . SER A 1 104 ? -1.072 3.996 20.969 1 97.75 104 SER A O 1
ATOM 818 N N . GLY A 1 105 ? 1.079 4.07 21.469 1 96.81 105 GLY A N 1
ATOM 819 C CA . GLY A 1 105 ? 0.847 4.059 22.906 1 96.81 105 GLY A CA 1
ATOM 820 C C . GLY A 1 105 ? 0.446 5.414 23.453 1 96.81 105 GLY A C 1
ATOM 821 O O . GLY A 1 105 ? -0.64 5.566 24.031 1 96.81 105 GLY A O 1
ATOM 822 N N . GLY A 1 106 ? 1.252 6.391 23.25 1 95.25 106 GLY A N 1
ATOM 823 C CA . GLY A 1 106 ? 1.027 7.734 23.75 1 95.25 106 GLY A CA 1
ATOM 824 C C . GLY A 1 106 ? -0.008 8.508 22.953 1 95.25 106 GLY A C 1
ATOM 825 O O . GLY A 1 106 ? -0.924 9.102 23.516 1 95.25 106 GLY A O 1
ATOM 826 N N . GLY A 1 107 ? 0.096 8.445 21.641 1 95.31 107 GLY A N 1
ATOM 827 C CA . GLY A 1 107 ? -0.738 9.242 20.75 1 95.31 107 GLY A CA 1
ATOM 828 C C . GLY A 1 107 ? -2.121 8.656 20.547 1 95.31 107 GLY A C 1
ATOM 829 O O . GLY A 1 107 ? -3.125 9.359 20.672 1 95.31 107 GLY A O 1
ATOM 830 N N . ARG A 1 108 ? -2.189 7.305 20.344 1 95.12 108 ARG A N 1
ATOM 831 C CA . ARG A 1 108 ? -3.439 6.656 19.969 1 95.12 108 ARG A CA 1
ATOM 832 C C . ARG A 1 108 ? -4.078 5.957 21.172 1 95.12 108 ARG A C 1
ATOM 834 O O . ARG A 1 108 ? -5.23 5.531 21.094 1 95.12 108 ARG A O 1
ATOM 841 N N . GLY A 1 109 ? -3.344 5.781 22.266 1 94.38 109 GLY A N 1
ATOM 842 C CA . GLY A 1 109 ? -3.922 5.293 23.5 1 94.38 109 GLY A CA 1
ATOM 843 C C . GLY A 1 109 ? -3.916 3.781 23.609 1 94.38 109 GLY A C 1
ATOM 844 O O . GLY A 1 109 ? -4.59 3.215 24.469 1 94.38 109 GLY A O 1
ATOM 845 N N . LEU A 1 110 ? -3.213 3.045 22.719 1 95.69 110 LEU A N 1
ATOM 846 C CA . LEU A 1 110 ? -3.064 1.602 22.875 1 95.69 110 LEU A CA 1
ATOM 847 C C . LEU A 1 110 ? -2.207 1.273 24.094 1 95.69 110 LEU A C 1
ATOM 849 O O . LEU A 1 110 ? -1.271 2.01 24.422 1 95.69 110 LEU A O 1
ATOM 853 N N . PRO A 1 111 ? -2.459 0.169 24.797 1 94.56 111 PRO A N 1
ATOM 854 C CA . PRO A 1 111 ? -1.66 -0.177 25.969 1 94.56 111 PRO A CA 1
ATOM 855 C C . PRO A 1 111 ? -0.198 -0.458 25.625 1 94.56 111 PRO A C 1
ATOM 857 O O . PRO A 1 111 ? 0.095 -1.381 24.875 1 94.56 111 PRO A O 1
ATOM 860 N N . MET A 1 112 ? 0.669 0.24 26.281 1 94.69 112 MET A N 1
ATOM 861 C CA . MET A 1 112 ? 2.098 0.219 25.984 1 94.69 112 MET A CA 1
ATOM 862 C C . MET A 1 112 ? 2.668 -1.187 26.156 1 94.69 112 MET A C 1
ATOM 864 O O . MET A 1 112 ? 3.467 -1.637 25.328 1 94.69 112 MET A O 1
ATOM 868 N N . ASP A 1 113 ? 2.236 -1.921 27.094 1 94 113 ASP A N 1
ATOM 869 C CA . ASP A 1 113 ? 2.775 -3.24 27.406 1 94 113 ASP A CA 1
ATOM 870 C C . ASP A 1 113 ? 2.426 -4.25 26.312 1 94 113 ASP A C 1
ATOM 872 O O . ASP A 1 113 ? 3.174 -5.203 26.078 1 94 113 ASP A O 1
ATOM 876 N N . GLU A 1 114 ? 1.358 -4.012 25.641 1 94.88 114 GLU A N 1
ATOM 877 C CA . GLU A 1 114 ? 0.917 -4.922 24.594 1 94.88 114 GLU A CA 1
ATOM 878 C C . GLU A 1 114 ? 1.659 -4.656 23.281 1 94.88 114 GLU A C 1
ATOM 880 O O . GLU A 1 114 ? 1.665 -5.5 22.391 1 94.88 114 GLU A O 1
ATOM 885 N N . LEU A 1 115 ? 2.287 -3.463 23.188 1 97.5 115 LEU A N 1
ATOM 886 C CA . LEU A 1 115 ? 2.953 -3.07 21.953 1 97.5 115 LEU A CA 1
ATOM 887 C C . LEU A 1 115 ? 4.379 -3.615 21.906 1 97.5 115 LEU A C 1
ATOM 889 O O . LEU A 1 115 ? 4.902 -3.898 20.828 1 97.5 115 LEU A O 1
ATOM 893 N N . ARG A 1 116 ? 4.977 -3.863 22.984 1 95.94 116 ARG A N 1
ATOM 894 C CA . ARG A 1 116 ? 6.406 -4.102 23.125 1 95.94 116 ARG A CA 1
ATOM 895 C C . ARG A 1 116 ? 6.809 -5.414 22.453 1 95.94 116 ARG A C 1
ATOM 897 O O . ARG A 1 116 ? 7.801 -5.469 21.719 1 95.94 116 ARG A O 1
ATOM 904 N N . PRO A 1 117 ? 6.059 -6.543 22.656 1 95.44 117 PRO A N 1
ATOM 905 C CA . PRO A 1 117 ? 6.484 -7.801 22.047 1 95.44 117 PRO A CA 1
ATOM 906 C C . PRO A 1 117 ? 6.543 -7.719 20.516 1 95.44 117 PRO A C 1
ATOM 908 O O . PRO A 1 117 ? 7.441 -8.289 19.891 1 95.44 117 PRO A O 1
ATOM 911 N N . ALA A 1 118 ? 5.586 -7.031 19.953 1 97.06 118 ALA A N 1
ATOM 912 C CA . ALA A 1 118 ? 5.602 -6.871 18.5 1 97.06 118 ALA A CA 1
ATOM 913 C C . ALA A 1 118 ? 6.805 -6.051 18.047 1 97.06 118 ALA A C 1
ATOM 915 O O . ALA A 1 118 ? 7.406 -6.336 17.016 1 97.06 118 ALA A O 1
ATOM 916 N N . CYS A 1 119 ? 7.168 -5.047 18.844 1 97.69 119 CYS A N 1
ATOM 917 C CA . CYS A 1 119 ? 8.344 -4.246 18.531 1 97.69 119 CYS A CA 1
ATOM 918 C C . CYS A 1 119 ? 9.617 -5.082 18.641 1 97.69 119 CYS A C 1
ATOM 920 O O . CYS A 1 119 ? 10.539 -4.922 17.828 1 97.69 119 CYS A O 1
ATOM 922 N N . GLU A 1 120 ? 9.664 -5.977 19.562 1 96.44 120 GLU A N 1
ATOM 923 C CA . GLU A 1 120 ? 10.82 -6.859 19.719 1 96.44 120 GLU A CA 1
ATOM 924 C C . GLU A 1 120 ? 10.977 -7.785 18.531 1 96.44 120 GLU A C 1
ATOM 926 O O . GLU A 1 120 ? 12.086 -8.023 18.047 1 96.44 120 GLU A O 1
ATOM 931 N N . LEU A 1 121 ? 9.891 -8.297 18.047 1 96.62 121 LEU A N 1
ATOM 932 C CA . LEU A 1 121 ? 9.938 -9.125 16.844 1 96.62 121 LEU A CA 1
ATOM 933 C C . LEU A 1 121 ? 10.422 -8.32 15.648 1 96.62 121 LEU A C 1
ATOM 935 O O . LEU A 1 121 ? 11.234 -8.805 14.859 1 96.62 121 LEU A O 1
ATOM 939 N N . ALA A 1 122 ? 9.938 -7.062 15.531 1 97.69 122 ALA A N 1
ATOM 940 C CA . ALA A 1 122 ? 10.32 -6.199 14.422 1 97.69 122 ALA A CA 1
ATOM 941 C C . ALA A 1 122 ? 11.812 -5.871 14.469 1 97.69 122 ALA A C 1
ATOM 943 O O . ALA A 1 122 ? 12.477 -5.801 13.43 1 97.69 122 ALA A O 1
ATOM 944 N N . SER A 1 123 ? 12.367 -5.75 15.688 1 96.88 123 SER A N 1
ATOM 945 C CA . SER A 1 123 ? 13.742 -5.305 15.859 1 96.88 123 SER A CA 1
ATOM 946 C C . SER A 1 123 ? 14.719 -6.477 15.781 1 96.88 123 SER A C 1
ATOM 948 O O . SER A 1 123 ? 15.922 -6.281 15.609 1 96.88 123 SER A O 1
ATOM 950 N N . GLN A 1 124 ? 14.18 -7.656 16.062 1 94 124 GLN A N 1
ATOM 951 C CA . GLN A 1 124 ? 15.031 -8.836 16.234 1 94 124 GLN A CA 1
ATOM 952 C C . GLN A 1 124 ? 16.141 -8.57 17.234 1 94 124 GLN A C 1
ATOM 954 O O . GLN A 1 124 ? 17.297 -8.961 17.016 1 94 124 GLN A O 1
ATOM 959 N N . GLY A 1 125 ? 15.836 -7.801 18.156 1 93.25 125 GLY A N 1
ATOM 960 C CA . GLY A 1 125 ? 16.781 -7.516 19.234 1 93.25 125 GLY A CA 1
ATOM 961 C C . GLY A 1 125 ? 17.703 -6.352 18.906 1 93.25 125 GLY A C 1
ATOM 962 O O . GLY A 1 125 ? 18.484 -5.93 19.766 1 93.25 125 GLY A O 1
ATOM 963 N N . LEU A 1 126 ? 17.609 -5.812 17.75 1 96.44 126 LEU A N 1
ATOM 964 C CA . LEU A 1 126 ? 18.469 -4.703 17.359 1 96.44 126 LEU A CA 1
ATOM 965 C C . LEU A 1 126 ? 17.828 -3.365 17.703 1 96.44 126 LEU A C 1
ATOM 967 O O . LEU A 1 126 ? 16.891 -2.934 17.047 1 96.44 126 LEU A O 1
ATOM 971 N N . TRP A 1 127 ? 18.297 -2.727 18.719 1 97 127 TRP A N 1
ATOM 972 C CA . TRP A 1 127 ? 17.875 -1.404 19.156 1 97 127 TRP A CA 1
ATOM 973 C C . TRP A 1 127 ? 19 -0.394 19.047 1 97 127 TRP A C 1
ATOM 975 O O . TRP A 1 127 ? 20.188 -0.768 19.062 1 97 127 TRP A O 1
ATOM 985 N N . PRO A 1 128 ? 18.672 0.854 18.859 1 97.62 128 PRO A N 1
ATOM 986 C CA . PRO A 1 128 ? 19.719 1.866 18.719 1 97.62 128 PRO A CA 1
ATOM 987 C C . PRO A 1 128 ? 20.625 1.935 19.953 1 97.62 128 PRO A C 1
ATOM 989 O O . PRO A 1 128 ? 20.156 1.784 21.078 1 97.62 128 PRO A O 1
ATOM 992 N N . ASP A 1 129 ? 21.922 2.17 19.641 1 95.88 129 ASP A N 1
ATOM 993 C CA . ASP A 1 129 ? 22.891 2.412 20.703 1 95.88 129 ASP A CA 1
ATOM 994 C C . ASP A 1 129 ? 22.656 3.777 21.344 1 95.88 129 ASP A C 1
ATOM 996 O O . ASP A 1 129 ? 22.969 3.973 22.531 1 95.88 129 ASP A O 1
ATOM 1000 N N . LEU A 1 130 ? 22.156 4.648 20.562 1 95.88 130 LEU A N 1
ATOM 1001 C CA . LEU A 1 130 ? 21.922 6.031 20.969 1 95.88 130 LEU A CA 1
ATOM 1002 C C . LEU A 1 130 ? 20.641 6.566 20.312 1 95.88 130 LEU A C 1
ATOM 1004 O O . LEU A 1 130 ? 20.406 6.355 19.125 1 95.88 130 LEU A O 1
ATOM 1008 N N . VAL A 1 131 ? 19.828 7.219 21.141 1 97.56 131 VAL A N 1
ATOM 1009 C CA . VAL A 1 131 ? 18.609 7.863 20.656 1 97.56 131 VAL A CA 1
ATOM 1010 C C . VAL A 1 131 ? 18.688 9.367 20.891 1 97.56 131 VAL A C 1
ATOM 1012 O O . VAL A 1 131 ? 18.906 9.812 22.031 1 97.56 131 VAL A O 1
ATOM 1015 N N . ILE A 1 132 ? 18.578 10.109 19.828 1 97.5 132 ILE A N 1
ATOM 1016 C CA . ILE A 1 132 ? 18.562 11.57 19.922 1 97.5 132 ILE A CA 1
ATOM 1017 C C . ILE A 1 132 ? 17.125 12.07 19.812 1 97.5 132 ILE A C 1
ATOM 1019 O O . ILE A 1 132 ? 16.516 12 18.75 1 97.5 132 ILE A O 1
ATOM 1023 N N . LEU A 1 133 ? 16.625 12.562 20.922 1 97.81 133 LEU A N 1
ATOM 1024 C CA . LEU A 1 133 ? 15.305 13.188 20.922 1 97.81 133 LEU A CA 1
ATOM 1025 C C . LEU A 1 133 ? 15.414 14.688 20.672 1 97.81 133 LEU A C 1
ATOM 1027 O O . LEU A 1 133 ? 15.945 15.422 21.5 1 97.81 133 LEU A O 1
ATOM 1031 N N . VAL A 1 134 ? 14.969 15.102 19.516 1 97.44 134 VAL A N 1
ATOM 1032 C CA . VAL A 1 134 ? 14.859 16.531 19.25 1 97.44 134 VAL A CA 1
ATOM 1033 C C . VAL A 1 134 ? 13.547 17.062 19.812 1 97.44 134 VAL A C 1
ATOM 1035 O O . VAL A 1 134 ? 12.492 16.922 19.188 1 97.44 134 VAL A O 1
ATOM 1038 N N . ASP A 1 135 ? 13.641 17.719 20.938 1 96.75 135 ASP A N 1
ATOM 1039 C CA . ASP A 1 135 ? 12.469 18.203 21.656 1 96.75 135 ASP A CA 1
ATOM 1040 C C . ASP A 1 135 ? 12.141 19.641 21.281 1 96.75 135 ASP A C 1
ATOM 1042 O O . ASP A 1 135 ? 13.031 20.5 21.234 1 96.75 135 ASP A O 1
ATOM 1046 N N . VAL A 1 136 ? 10.852 19.875 20.953 1 96.19 136 VAL A N 1
ATOM 1047 C CA . VAL A 1 136 ? 10.422 21.219 20.547 1 96.19 136 VAL A CA 1
ATOM 1048 C C . VAL A 1 136 ? 9 21.469 21.031 1 96.19 136 VAL A C 1
ATOM 1050 O O . VAL A 1 136 ? 8.219 20.531 21.203 1 96.19 136 VAL A O 1
ATOM 1053 N N . ASP A 1 137 ? 8.773 22.766 21.266 1 95.06 137 ASP A N 1
ATOM 1054 C CA . ASP A 1 137 ? 7.402 23.203 21.531 1 95.06 137 ASP A CA 1
ATOM 1055 C C . ASP A 1 137 ? 6.484 22.828 20.359 1 95.06 137 ASP A C 1
ATOM 1057 O O . ASP A 1 137 ? 6.754 23.172 19.219 1 95.06 137 ASP A O 1
ATOM 1061 N N . PRO A 1 138 ? 5.348 22.109 20.719 1 96.44 138 PRO A N 1
ATOM 1062 C CA . PRO A 1 138 ? 4.492 21.625 19.641 1 96.44 138 PRO A CA 1
ATOM 1063 C C . PRO A 1 138 ? 3.938 22.75 18.766 1 96.44 138 PRO A C 1
ATOM 1065 O O . PRO A 1 138 ? 3.773 22.562 17.562 1 96.44 138 PRO A O 1
ATOM 1068 N N . ASP A 1 139 ? 3.619 23.875 19.328 1 96.25 139 ASP A N 1
ATOM 1069 C CA . ASP A 1 139 ? 3.123 25 18.547 1 96.25 139 ASP A CA 1
ATOM 1070 C C . ASP A 1 139 ? 4.203 25.531 17.609 1 96.25 139 ASP A C 1
ATOM 1072 O O . ASP A 1 139 ? 3.924 25.875 16.453 1 96.25 139 ASP A O 1
ATOM 1076 N N . LEU A 1 140 ? 5.355 25.625 18.125 1 95.19 140 LEU A N 1
ATOM 1077 C CA . LEU A 1 140 ? 6.48 26.062 17.297 1 95.19 140 LEU A CA 1
ATOM 1078 C C . LEU A 1 140 ? 6.754 25.062 16.172 1 95.19 140 LEU A C 1
ATOM 1080 O O . LEU A 1 140 ? 7.02 25.453 15.039 1 95.19 140 LEU A O 1
ATOM 1084 N N . ALA A 1 141 ? 6.719 23.766 16.531 1 96.19 141 ALA A N 1
ATOM 1085 C CA . ALA A 1 141 ? 6.914 22.703 15.539 1 96.19 141 ALA A CA 1
ATOM 1086 C C . ALA A 1 141 ? 5.898 22.828 14.406 1 96.19 141 ALA A C 1
ATOM 1088 O O . ALA A 1 141 ? 6.238 22.641 13.234 1 96.19 141 ALA A O 1
ATOM 1089 N N . ARG A 1 142 ? 4.715 23.094 14.75 1 93.81 142 ARG A N 1
ATOM 1090 C CA . ARG A 1 142 ? 3.652 23.25 13.758 1 93.81 142 ARG A CA 1
ATOM 1091 C C . ARG A 1 142 ? 3.922 24.422 12.836 1 93.81 142 ARG A C 1
ATOM 1093 O O . ARG A 1 142 ? 3.676 24.344 11.633 1 93.81 142 ARG A O 1
ATOM 1100 N N . LEU A 1 143 ? 4.375 25.484 13.414 1 92.88 143 LEU A N 1
ATOM 1101 C CA . LEU A 1 143 ? 4.719 26.672 12.625 1 92.88 143 LEU A CA 1
ATOM 1102 C C . LEU A 1 143 ? 5.836 26.344 11.641 1 92.88 143 LEU A C 1
ATOM 1104 O O . LEU A 1 143 ? 5.754 26.703 10.461 1 92.88 143 LEU A O 1
ATOM 1108 N N . ARG A 1 144 ? 6.809 25.672 12.133 1 93.25 144 ARG A N 1
ATOM 1109 C CA . ARG A 1 144 ? 7.938 25.297 11.289 1 93.25 144 ARG A CA 1
ATOM 1110 C C . ARG A 1 144 ? 7.496 24.375 10.164 1 93.25 144 ARG A C 1
ATOM 1112 O O . ARG A 1 144 ? 7.957 24.5 9.023 1 93.25 144 ARG A O 1
ATOM 1119 N N . LYS A 1 145 ? 6.664 23.484 10.508 1 91.19 145 LYS A N 1
ATOM 1120 C CA . LYS A 1 145 ? 6.145 22.562 9.508 1 91.19 145 LYS A CA 1
ATOM 1121 C C . LYS A 1 145 ? 5.379 23.297 8.414 1 91.19 145 LYS A C 1
ATOM 1123 O O . LYS A 1 145 ? 5.547 23.016 7.227 1 91.19 145 LYS A O 1
ATOM 1128 N N . ARG A 1 146 ? 4.531 24.188 8.844 1 89 146 ARG A N 1
ATOM 1129 C CA . ARG A 1 146 ? 3.77 25 7.891 1 89 146 ARG A CA 1
ATOM 1130 C C . ARG A 1 146 ? 4.695 25.812 6.996 1 89 146 ARG A C 1
ATOM 1132 O O . ARG A 1 146 ? 4.496 25.875 5.781 1 89 146 ARG A O 1
ATOM 1139 N N . LEU A 1 147 ? 5.641 26.375 7.527 1 89.94 147 LEU A N 1
ATOM 1140 C CA . LEU A 1 147 ? 6.613 27.172 6.793 1 89.94 147 LEU A CA 1
ATOM 1141 C C . LEU A 1 147 ? 7.383 26.312 5.793 1 89.94 147 LEU A C 1
ATOM 1143 O O . LEU A 1 147 ? 7.621 26.734 4.66 1 89.94 147 LEU A O 1
ATOM 1147 N N . GLY A 1 148 ? 7.758 25.156 6.254 1 86.88 148 GLY A N 1
ATOM 1148 C CA . GLY A 1 148 ? 8.453 24.234 5.371 1 86.88 148 GLY A CA 1
ATOM 1149 C C . GLY A 1 148 ? 7.645 23.859 4.148 1 86.88 148 GLY A C 1
ATOM 1150 O O . GLY A 1 148 ? 8.172 23.797 3.035 1 86.88 148 GLY A O 1
ATOM 1151 N N . LYS A 1 149 ? 6.441 23.672 4.352 1 85.19 149 LYS A N 1
ATOM 1152 C CA . LYS A 1 149 ? 5.559 23.328 3.244 1 85.19 149 LYS A CA 1
ATOM 1153 C C . LYS A 1 149 ? 5.441 24.484 2.254 1 85.19 149 LYS A C 1
ATOM 1155 O O . LYS A 1 149 ? 5.41 24.266 1.041 1 85.19 149 LYS A O 1
ATOM 1160 N N . LEU A 1 150 ? 5.359 25.641 2.787 1 85 150 LEU A N 1
ATOM 1161 C CA . LEU A 1 150 ? 5.227 26.828 1.954 1 85 150 LEU A CA 1
ATOM 1162 C C . LEU A 1 150 ? 6.488 27.062 1.123 1 85 150 LEU A C 1
ATOM 1164 O O . LEU A 1 150 ? 6.406 27.469 -0.039 1 85 150 LEU A O 1
ATOM 1168 N N . GLN A 1 151 ? 7.504 26.703 1.647 1 81.81 151 GLN A N 1
ATOM 1169 C CA . GLN A 1 151 ? 8.773 26.953 0.976 1 81.81 151 GLN A CA 1
ATOM 1170 C C . GLN A 1 151 ? 9.07 25.875 -0.055 1 81.81 151 GLN A C 1
ATOM 1172 O O . GLN A 1 151 ? 9.742 26.125 -1.06 1 81.81 151 GLN A O 1
ATOM 1177 N N . SER A 1 152 ? 8.719 24.719 0.225 1 73.88 152 SER A N 1
ATOM 1178 C CA . SER A 1 152 ? 9 23.625 -0.699 1 73.88 152 SER A CA 1
ATOM 1179 C C . SER A 1 152 ? 7.938 23.547 -1.791 1 73.88 152 SER A C 1
ATOM 1181 O O . SER A 1 152 ? 8.047 22.719 -2.705 1 73.88 152 SER A O 1
ATOM 1183 N N . LYS A 1 153 ? 7.059 24.578 -2.02 1 61.28 153 LYS A N 1
ATOM 1184 C CA . LYS A 1 153 ? 6 24.625 -3.021 1 61.28 153 LYS A CA 1
ATOM 1185 C C . LYS A 1 153 ? 5.277 23.281 -3.109 1 61.28 153 LYS A C 1
ATOM 1187 O O . LYS A 1 153 ? 4.832 22.875 -4.188 1 61.28 153 LYS A O 1
ATOM 1192 N N . ARG A 1 154 ? 5.59 22.594 -2.273 1 54.69 154 ARG A N 1
ATOM 1193 C CA . ARG A 1 154 ? 4.895 21.312 -2.299 1 54.69 154 ARG A CA 1
ATOM 1194 C C . ARG A 1 154 ? 3.385 21.516 -2.197 1 54.69 154 ARG A C 1
ATOM 1196 O O . ARG A 1 154 ? 2.912 22.328 -1.412 1 54.69 154 ARG A O 1
ATOM 1203 N N . VAL A 1 155 ? 2.756 21.109 -3.275 1 48.53 155 VAL A N 1
ATOM 1204 C CA . VAL A 1 155 ? 1.305 21.156 -3.412 1 48.53 155 VAL A CA 1
ATOM 1205 C C . VAL A 1 155 ? 0.648 20.734 -2.098 1 48.53 155 VAL A C 1
ATOM 1207 O O . VAL A 1 155 ? 1.159 19.859 -1.39 1 48.53 155 VAL A O 1
ATOM 1210 N N . SER A 1 156 ? -0.012 21.594 -1.43 1 50.88 156 SER A N 1
ATOM 1211 C CA . SER A 1 156 ? -0.81 21.391 -0.226 1 50.88 156 SER A CA 1
ATOM 1212 C C . SER A 1 156 ? -1.43 19.984 -0.21 1 50.88 156 SER A C 1
ATOM 1214 O O . SER A 1 156 ? -2.303 19.688 -1.025 1 50.88 156 SER A O 1
ATOM 1216 N N . ASP A 1 157 ? -0.632 18.969 -0.11 1 51.47 157 ASP A N 1
ATOM 1217 C CA . ASP A 1 157 ? -1.299 17.672 0.062 1 51.47 157 ASP A CA 1
ATOM 1218 C C . ASP A 1 157 ? -2.279 17.719 1.232 1 51.47 157 ASP A C 1
ATOM 1220 O O . ASP A 1 157 ? -2.051 18.422 2.215 1 51.47 157 ASP A O 1
ATOM 1224 N N . GLY A 1 158 ? -3.547 17.703 0.935 1 58.25 158 GLY A N 1
ATOM 1225 C CA . GLY A 1 158 ? -4.582 17.547 1.945 1 58.25 158 GLY A CA 1
ATOM 1226 C C . GLY A 1 158 ? -4.059 16.953 3.244 1 58.25 158 GLY A C 1
ATOM 1227 O O . GLY A 1 158 ? -2.861 16.703 3.383 1 58.25 158 GLY A O 1
ATOM 1228 N N . ASP A 1 159 ? -4.773 17.031 4.312 1 68.75 159 ASP A N 1
ATOM 1229 C CA . ASP A 1 159 ? -4.445 16.484 5.625 1 68.75 159 ASP A CA 1
ATOM 1230 C C . ASP A 1 159 ? -4.066 15.008 5.52 1 68.75 159 ASP A C 1
ATOM 1232 O O . ASP A 1 159 ? -4.723 14.242 4.812 1 68.75 159 ASP A O 1
ATOM 1236 N N . SER A 1 160 ? -2.949 14.797 6.051 1 82.75 160 SER A N 1
ATOM 1237 C CA . SER A 1 160 ? -2.611 13.391 6.262 1 82.75 160 SER A CA 1
ATOM 1238 C C . SER A 1 160 ? -3.535 12.75 7.289 1 82.75 160 SER A C 1
ATOM 1240 O O . SER A 1 160 ? -4.262 13.445 8 1 82.75 160 SER A O 1
ATOM 1242 N N . ARG A 1 161 ? -3.553 11.531 7.328 1 87.94 161 ARG A N 1
ATOM 1243 C CA . ARG A 1 161 ? -4.355 10.797 8.305 1 87.94 161 ARG A CA 1
ATOM 1244 C C . ARG A 1 161 ? -4.004 11.219 9.727 1 87.94 161 ARG A C 1
ATOM 1246 O O . ARG A 1 161 ? -4.895 11.43 10.555 1 87.94 161 ARG A O 1
ATOM 1253 N N . LYS A 1 162 ? -2.736 11.453 10.008 1 88.25 162 LYS A N 1
ATOM 1254 C CA . LYS A 1 162 ? -2.301 11.898 11.328 1 88.25 162 LYS A CA 1
ATOM 1255 C C . LYS A 1 162 ? -2.834 13.297 11.641 1 88.25 162 LYS A C 1
ATOM 1257 O O . LYS A 1 162 ? -3.215 13.578 12.773 1 88.25 162 LYS A O 1
ATOM 1262 N N . GLY A 1 163 ? -2.898 14.078 10.586 1 91.06 163 GLY A N 1
ATOM 1263 C CA . GLY A 1 163 ? -3.371 15.438 10.766 1 91.06 163 GLY A CA 1
ATOM 1264 C C . GLY A 1 163 ? -4.852 15.523 11.078 1 91.06 163 GLY A C 1
ATOM 1265 O O . GLY A 1 163 ? -5.301 16.453 11.742 1 91.06 163 GLY A O 1
ATOM 1266 N N . LEU A 1 164 ? -5.578 14.555 10.719 1 93.5 164 LEU A N 1
ATOM 1267 C CA . LEU A 1 164 ? -7.031 14.562 10.859 1 93.5 164 LEU A CA 1
ATOM 1268 C C . LEU A 1 164 ? -7.438 14.422 12.32 1 93.5 164 LEU A C 1
ATOM 1270 O O . LEU A 1 164 ? -8.539 14.812 12.703 1 93.5 164 LEU A O 1
ATOM 1274 N N . VAL A 1 165 ? -6.547 13.922 13.133 1 93 165 VAL A N 1
ATOM 1275 C CA . VAL A 1 165 ? -6.848 13.68 14.539 1 93 165 VAL A CA 1
ATOM 1276 C C . VAL A 1 165 ? -6.77 14.992 15.32 1 93 165 VAL A C 1
ATOM 1278 O O . VAL A 1 165 ? -7.426 15.148 16.344 1 93 165 VAL A O 1
ATOM 1281 N N . GLY A 1 166 ? -5.957 15.875 14.852 1 94.12 166 GLY A N 1
ATOM 1282 C CA . GLY A 1 166 ? -5.797 17.156 15.523 1 94.12 166 GLY A CA 1
ATOM 1283 C C . GLY A 1 166 ? -4.406 17.359 16.094 1 94.12 166 GLY A C 1
ATOM 1284 O O . GLY A 1 166 ? -3.629 16.406 16.203 1 94.12 166 GLY A O 1
ATOM 1285 N N . ALA A 1 167 ? -4.191 18.516 16.469 1 94.81 167 ALA A N 1
ATOM 1286 C CA . ALA A 1 167 ? -2.865 18.938 16.906 1 94.81 167 ALA A CA 1
ATOM 1287 C C . ALA A 1 167 ? -2.482 18.281 18.234 1 94.81 167 ALA A C 1
ATOM 1289 O O . ALA A 1 167 ? -1.3 18.188 18.562 1 94.81 167 ALA A O 1
ATOM 1290 N N . GLY A 1 168 ? -3.426 17.797 18.984 1 96.69 168 GLY A N 1
ATOM 1291 C CA . GLY A 1 168 ? -3.164 17.172 20.266 1 96.69 168 GLY A CA 1
ATOM 1292 C C . GLY A 1 168 ? -2.365 15.891 20.156 1 96.69 168 GLY A C 1
ATOM 1293 O O . GLY A 1 168 ? -1.74 15.453 21.109 1 96.69 168 GLY A O 1
ATOM 1294 N N . LEU A 1 169 ? -2.379 15.289 19 1 96.44 169 LEU A N 1
ATOM 1295 C CA . LEU A 1 169 ? -1.616 14.062 18.797 1 96.44 169 LEU A CA 1
ATOM 1296 C C . LEU A 1 169 ? -0.125 14.305 18.984 1 96.44 169 LEU A C 1
ATOM 1298 O O . LEU A 1 169 ? 0.547 13.539 19.688 1 96.44 169 LEU A O 1
ATOM 1302 N N . ALA A 1 170 ? 0.346 15.391 18.375 1 96.9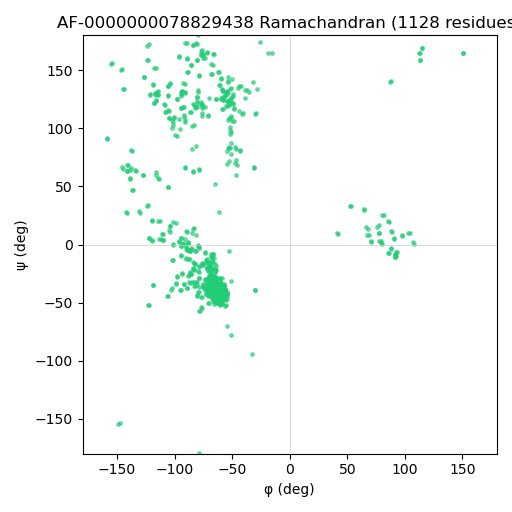4 170 ALA A N 1
ATOM 1303 C CA . ALA A 1 170 ? 1.766 15.711 18.5 1 96.94 170 ALA A CA 1
ATOM 1304 C C . ALA A 1 170 ? 2.146 15.969 19.953 1 96.94 170 ALA A C 1
ATOM 1306 O O . ALA A 1 170 ? 3.246 15.617 20.375 1 96.94 170 ALA A O 1
ATOM 1307 N N . VAL A 1 171 ? 1.291 16.562 20.703 1 97.56 171 VAL A N 1
ATOM 1308 C CA . VAL A 1 171 ? 1.534 16.844 22.109 1 97.56 171 VAL A CA 1
ATOM 1309 C C . VAL A 1 171 ? 1.669 15.547 22.891 1 97.56 171 VAL A C 1
ATOM 1311 O O . VAL A 1 171 ? 2.635 15.359 23.641 1 97.56 171 VAL A O 1
ATOM 1314 N N . ARG A 1 172 ? 0.743 14.641 22.672 1 97.62 172 ARG A N 1
ATOM 1315 C CA . ARG A 1 172 ? 0.764 13.359 23.375 1 97.62 172 ARG A CA 1
ATOM 1316 C C . ARG A 1 172 ? 1.979 12.531 22.969 1 97.62 172 ARG A C 1
ATOM 1318 O O . ARG A 1 172 ? 2.588 11.859 23.797 1 97.62 172 ARG A O 1
ATOM 1325 N N . VAL A 1 173 ? 2.33 12.562 21.719 1 98.12 173 VAL A N 1
ATOM 1326 C CA . VAL A 1 173 ? 3.494 11.844 21.234 1 98.12 173 VAL A CA 1
ATOM 1327 C C . VAL A 1 173 ? 4.762 12.391 21.875 1 98.12 173 VAL A C 1
ATOM 1329 O O . VAL A 1 173 ? 5.617 11.617 22.328 1 98.12 173 VAL A O 1
ATOM 1332 N N . ARG A 1 174 ? 4.879 13.734 21.906 1 98.12 174 ARG A N 1
ATOM 1333 C CA . ARG A 1 174 ? 6.02 14.359 22.562 1 98.12 174 ARG A CA 1
ATOM 1334 C C . ARG A 1 174 ? 6.117 13.914 24.016 1 98.12 174 ARG A C 1
ATOM 1336 O O . ARG A 1 174 ? 7.199 13.562 24.5 1 98.12 174 ARG A O 1
ATOM 1343 N N . GLU A 1 175 ? 5 13.93 24.703 1 97.62 175 GLU A N 1
ATOM 1344 C CA . GLU A 1 175 ? 4.961 13.508 26.109 1 97.62 175 GLU A CA 1
ATOM 1345 C C . GLU A 1 175 ? 5.453 12.078 26.266 1 97.62 175 GLU A C 1
ATOM 1347 O O . GLU A 1 175 ? 6.188 11.766 27.203 1 97.62 175 GLU A O 1
ATOM 1352 N N . SER A 1 176 ? 5.082 11.227 25.344 1 97.88 176 SER A N 1
ATOM 1353 C CA . SER A 1 176 ? 5.488 9.828 25.359 1 97.88 176 SER A CA 1
ATOM 1354 C C . SER A 1 176 ? 6.988 9.688 25.141 1 97.88 176 SER A C 1
ATOM 1356 O O . SER A 1 176 ? 7.652 8.891 25.797 1 97.88 176 SER A O 1
ATOM 1358 N N . PHE A 1 177 ? 7.543 10.445 24.219 1 97.88 177 PHE A N 1
ATOM 1359 C CA . PHE A 1 177 ? 8.984 10.438 23.984 1 97.88 177 PHE A CA 1
ATOM 1360 C C . PHE A 1 177 ? 9.734 10.836 25.234 1 97.88 177 PHE A C 1
ATOM 1362 O O . PHE A 1 177 ? 10.711 10.188 25.609 1 97.88 177 PHE A O 1
ATOM 1369 N N . LEU A 1 178 ? 9.289 11.867 25.828 1 97.5 178 LEU A N 1
ATOM 1370 C CA . LEU A 1 178 ? 9.953 12.375 27.016 1 97.5 178 LEU A CA 1
ATOM 1371 C C . LEU A 1 178 ? 9.906 11.352 28.156 1 97.5 178 LEU A C 1
ATOM 1373 O O . LEU A 1 178 ? 10.875 11.188 28.891 1 97.5 178 LEU A O 1
ATOM 1377 N N . GLU A 1 179 ? 8.789 10.688 28.266 1 96.69 179 GLU A N 1
ATOM 1378 C CA . GLU A 1 179 ? 8.656 9.641 29.266 1 96.69 179 GLU A CA 1
ATOM 1379 C C . GLU A 1 179 ? 9.641 8.5 29 1 96.69 179 GLU A C 1
ATOM 1381 O O . GLU A 1 179 ? 10.289 8 29.922 1 96.69 179 GLU A O 1
ATOM 1386 N N . MET A 1 180 ? 9.75 8.07 27.766 1 96.31 180 MET A N 1
ATOM 1387 C CA . MET A 1 180 ? 10.672 7 27.406 1 96.31 180 MET A CA 1
ATOM 1388 C C . MET A 1 180 ? 12.117 7.426 27.656 1 96.31 180 MET A C 1
ATOM 1390 O O . MET A 1 180 ? 12.922 6.637 28.141 1 96.31 180 MET A O 1
ATOM 1394 N N . ALA A 1 181 ? 12.453 8.641 27.344 1 96.25 181 ALA A N 1
ATOM 1395 C CA . ALA A 1 181 ? 13.805 9.156 27.562 1 96.25 181 ALA A CA 1
ATOM 1396 C C . ALA A 1 181 ? 14.148 9.172 29.047 1 96.25 181 ALA A C 1
ATOM 1398 O O . ALA A 1 181 ? 15.273 8.852 29.438 1 96.25 181 ALA A O 1
ATOM 1399 N N . ARG A 1 182 ? 13.203 9.523 29.828 1 94.88 182 ARG A N 1
ATOM 1400 C CA . ARG A 1 182 ? 13.406 9.578 31.281 1 94.88 182 ARG A CA 1
ATOM 1401 C C . ARG A 1 182 ? 13.695 8.195 31.844 1 94.88 182 ARG A C 1
ATOM 1403 O O . ARG A 1 182 ? 14.484 8.055 32.781 1 94.88 182 ARG A O 1
ATOM 1410 N N . LYS A 1 183 ? 13.133 7.188 31.281 1 93.88 183 LYS A N 1
ATOM 1411 C CA . LYS A 1 183 ? 13.25 5.82 31.781 1 93.88 183 LYS A CA 1
ATOM 1412 C C . LYS A 1 183 ? 14.586 5.203 31.375 1 93.88 183 LYS A C 1
ATOM 1414 O O . LYS A 1 183 ? 15.031 4.223 31.969 1 93.88 183 LYS A O 1
ATOM 1419 N N . ASP A 1 184 ? 15.234 5.758 30.391 1 93.5 184 ASP A N 1
ATOM 1420 C CA . ASP A 1 184 ? 16.5 5.223 29.906 1 93.5 184 ASP A CA 1
ATOM 1421 C C . ASP A 1 184 ? 17.469 6.348 29.562 1 93.5 184 ASP A C 1
ATOM 1423 O O . ASP A 1 184 ? 17.891 6.469 28.406 1 93.5 184 ASP A O 1
ATOM 1427 N N . PRO A 1 185 ? 17.938 7.07 30.516 1 91.5 185 PRO A N 1
ATOM 1428 C CA . PRO A 1 185 ? 18.75 8.273 30.266 1 91.5 185 PRO A CA 1
ATOM 1429 C C . PRO A 1 185 ? 20.109 7.961 29.672 1 91.5 185 PRO A C 1
ATOM 1431 O O . PRO A 1 185 ? 20.75 8.836 29.078 1 91.5 185 PRO A O 1
ATOM 1434 N N . GLN A 1 186 ? 20.625 6.766 29.797 1 88.94 186 GLN A N 1
ATOM 1435 C CA . GLN A 1 186 ? 21.938 6.422 29.25 1 88.94 186 GLN A CA 1
ATOM 1436 C C . GLN A 1 186 ? 21.875 6.301 27.734 1 88.94 186 GLN A C 1
ATOM 1438 O O . GLN A 1 186 ? 22.859 6.59 27.047 1 88.94 186 GLN A O 1
ATOM 1443 N N . ARG A 1 187 ? 20.781 5.93 27.203 1 93.12 187 ARG A N 1
ATOM 1444 C CA . ARG A 1 187 ? 20.625 5.691 25.766 1 93.12 187 ARG A CA 1
ATOM 1445 C C . ARG A 1 187 ? 20.109 6.938 25.047 1 93.12 187 ARG A C 1
ATOM 1447 O O . ARG A 1 187 ? 20.359 7.129 23.859 1 93.12 187 ARG A O 1
ATOM 1454 N N . TRP A 1 188 ? 19.422 7.816 25.812 1 95.44 188 TRP A N 1
ATOM 1455 C CA . TRP A 1 188 ? 18.75 8.945 25.188 1 95.44 188 TRP A CA 1
ATOM 1456 C C . TRP A 1 188 ? 19.5 10.25 25.453 1 95.44 188 TRP A C 1
ATOM 1458 O O . TRP A 1 188 ? 19.969 10.484 26.562 1 95.44 188 TRP A O 1
ATOM 1468 N N . ILE A 1 189 ? 19.609 11.023 24.406 1 93.81 189 ILE A N 1
ATOM 1469 C CA . ILE A 1 189 ? 20.031 12.414 24.516 1 93.81 189 ILE A CA 1
ATOM 1470 C C . ILE A 1 189 ? 18.906 13.336 24.062 1 93.81 189 ILE A C 1
ATOM 1472 O O . ILE A 1 189 ? 18.359 13.172 22.969 1 93.81 189 ILE A O 1
ATOM 1476 N N . ILE A 1 190 ? 18.5 14.266 24.938 1 95.19 190 ILE A N 1
ATOM 1477 C CA . ILE A 1 190 ? 17.469 15.227 24.594 1 95.19 190 ILE A CA 1
ATOM 1478 C C . ILE A 1 190 ? 18.094 16.516 24.078 1 95.19 190 ILE A C 1
ATOM 1480 O O . ILE A 1 190 ? 18.859 17.156 24.797 1 95.19 190 ILE A O 1
ATOM 1484 N N . LEU A 1 191 ? 17.797 16.844 22.812 1 94.31 191 LEU A N 1
ATOM 1485 C CA . LEU A 1 191 ? 18.203 18.094 22.188 1 94.31 191 LEU A CA 1
ATOM 1486 C C . LEU A 1 191 ? 17.031 19.062 22.062 1 94.31 191 LEU A C 1
ATOM 1488 O O . LEU A 1 191 ? 16.188 18.906 21.172 1 94.31 191 LEU A O 1
ATOM 1492 N N . GLU A 1 192 ? 17.016 20.125 22.844 1 93.5 192 GLU A N 1
ATOM 1493 C CA . GLU A 1 192 ? 15.93 21.094 22.781 1 93.5 192 GLU A CA 1
ATOM 1494 C C . GLU A 1 192 ? 16.125 22.062 21.625 1 93.5 192 GLU A C 1
ATOM 1496 O O . GLU A 1 192 ? 17.141 22.75 21.547 1 93.5 192 GLU A O 1
ATOM 1501 N N . ASN A 1 193 ? 15.156 22.109 20.781 1 93.81 193 ASN A N 1
ATOM 1502 C CA . ASN A 1 193 ? 15.219 22.969 19.594 1 93.81 193 ASN A CA 1
ATOM 1503 C C . ASN A 1 193 ? 14.141 24.047 19.625 1 93.81 193 ASN A C 1
ATOM 1505 O O . ASN A 1 193 ? 13.359 24.188 18.688 1 93.81 193 ASN A O 1
ATOM 1509 N N . ASN A 1 194 ? 14.141 24.922 20.641 1 91.31 194 ASN A N 1
ATOM 1510 C CA . ASN A 1 194 ? 13.148 25.984 20.75 1 91.31 194 ASN A CA 1
ATOM 1511 C C . ASN A 1 194 ? 13.734 27.344 20.406 1 91.31 194 ASN A C 1
ATOM 1513 O O . ASN A 1 194 ? 13.117 28.125 19.672 1 91.31 194 ASN A O 1
ATOM 1517 N N . ASP A 1 195 ? 14.953 27.609 20.938 1 88.19 195 ASP A N 1
ATOM 1518 C CA . ASP A 1 195 ? 15.492 28.969 20.828 1 88.19 195 ASP A CA 1
ATOM 1519 C C . ASP A 1 195 ? 17 28.938 20.578 1 88.19 195 ASP A C 1
ATOM 1521 O O . ASP A 1 195 ? 17.719 29.859 20.969 1 88.19 195 ASP A O 1
ATOM 1525 N N . VAL A 1 196 ? 17.438 27.891 19.969 1 86.44 196 VAL A N 1
ATOM 1526 C CA . VAL A 1 196 ? 18.875 27.734 19.734 1 86.44 196 VAL A CA 1
ATOM 1527 C C . VAL A 1 196 ? 19.156 27.672 18.234 1 86.44 196 VAL A C 1
ATOM 1529 O O . VAL A 1 196 ? 18.406 27.031 17.484 1 86.44 196 VAL A O 1
ATOM 1532 N N . PRO A 1 197 ? 20.219 28.391 17.859 1 89.62 197 PRO A N 1
ATOM 1533 C CA . PRO A 1 197 ? 20.578 28.312 16.438 1 89.62 197 PRO A CA 1
ATOM 1534 C C . PRO A 1 197 ? 20.953 26.906 16 1 89.62 197 PRO A C 1
ATOM 1536 O O . PRO A 1 197 ? 21.594 26.172 16.75 1 89.62 197 PRO A O 1
ATOM 1539 N N . LEU A 1 198 ? 20.641 26.672 14.758 1 91.38 198 LEU A N 1
ATOM 1540 C CA . LEU A 1 198 ? 20.859 25.344 14.203 1 91.38 198 LEU A CA 1
ATOM 1541 C C . LEU A 1 198 ? 22.328 24.953 14.281 1 91.38 198 LEU A C 1
ATOM 1543 O O . LEU A 1 198 ? 22.656 23.797 14.562 1 91.38 198 LEU A O 1
ATOM 1547 N N . ARG A 1 199 ? 23.25 25.859 14.078 1 92 199 ARG A N 1
ATOM 1548 C CA . ARG A 1 199 ? 24.688 25.578 14.094 1 92 199 ARG A CA 1
ATOM 1549 C C . ARG A 1 199 ? 25.141 25.109 15.469 1 92 199 ARG A C 1
ATOM 1551 O O . ARG A 1 199 ? 26 24.234 15.578 1 92 199 ARG A O 1
ATOM 1558 N N . VAL A 1 200 ? 24.547 25.703 16.453 1 92 200 VAL A N 1
ATOM 1559 C CA . VAL A 1 200 ? 24.891 25.344 17.828 1 92 200 VAL A CA 1
ATOM 1560 C C . VAL A 1 200 ? 24.359 23.938 18.125 1 92 200 VAL A C 1
ATOM 1562 O O . VAL A 1 200 ? 25.047 23.125 18.75 1 92 200 VAL A O 1
ATOM 1565 N N . LEU A 1 201 ? 23.172 23.672 17.719 1 93.06 201 LEU A N 1
ATOM 1566 C CA . LEU A 1 201 ? 22.578 22.344 17.906 1 93.06 201 LEU A CA 1
ATOM 1567 C C . LEU A 1 201 ? 23.391 21.281 17.203 1 93.06 201 LEU A C 1
ATOM 1569 O O . LEU A 1 201 ? 23.625 20.203 17.75 1 93.06 201 LEU A O 1
ATOM 1573 N N . GLU A 1 202 ? 23.766 21.594 15.992 1 94.94 202 GLU A N 1
ATOM 1574 C CA . GLU A 1 202 ? 24.578 20.688 15.195 1 94.94 202 GLU A CA 1
ATOM 1575 C C . GLU A 1 202 ? 25.891 20.359 15.906 1 94.94 202 GLU A C 1
ATOM 1577 O O . GLU A 1 202 ? 26.297 19.203 16 1 94.94 202 GLU A O 1
ATOM 1582 N N . GLN A 1 203 ? 26.516 21.344 16.359 1 94.25 203 GLN A N 1
ATOM 1583 C CA . GLN A 1 203 ? 27.812 21.172 17.031 1 94.25 203 GLN A CA 1
ATOM 1584 C C . GLN A 1 203 ? 27.656 20.312 18.281 1 94.25 203 GLN A C 1
ATOM 1586 O O . GLN A 1 203 ? 28.453 19.391 18.516 1 94.25 203 GLN A O 1
ATOM 1591 N N . ARG A 1 204 ? 26.672 20.625 19.016 1 92.25 204 ARG A N 1
ATOM 1592 C CA . ARG A 1 204 ? 26.406 19.859 20.234 1 92.25 204 ARG A CA 1
ATOM 1593 C C . ARG A 1 204 ? 26.125 18.406 19.906 1 92.25 204 ARG A C 1
ATOM 1595 O O . ARG A 1 204 ? 26.609 17.5 20.609 1 92.25 204 ARG A O 1
ATOM 1602 N N . LEU A 1 205 ? 25.375 18.188 18.938 1 95.19 205 LEU A N 1
ATOM 1603 C CA . LEU A 1 205 ? 25.016 16.844 18.484 1 95.19 205 LEU A CA 1
ATOM 1604 C C . LEU A 1 205 ? 26.25 16.078 18.031 1 95.19 205 LEU A C 1
ATOM 1606 O O . LEU A 1 205 ? 26.484 14.953 18.484 1 95.19 205 LEU A O 1
ATOM 1610 N N . VAL A 1 206 ? 27.062 16.656 17.203 1 95.75 206 VAL A N 1
ATOM 1611 C CA . VAL A 1 206 ? 28.25 16.016 16.656 1 95.75 206 VAL A CA 1
ATOM 1612 C C . VAL A 1 206 ? 29.234 15.68 17.781 1 95.75 206 VAL A C 1
ATOM 1614 O O . VAL A 1 206 ? 29.766 14.578 17.844 1 95.75 206 VAL A O 1
ATOM 1617 N N . ASP A 1 207 ? 29.391 16.641 18.672 1 93.19 207 ASP A N 1
ATOM 1618 C CA . ASP A 1 207 ? 30.297 16.422 19.797 1 93.19 207 ASP A CA 1
ATOM 1619 C C . ASP A 1 207 ? 29.844 15.234 20.641 1 93.19 207 ASP A C 1
ATOM 1621 O O . ASP A 1 207 ? 30.656 14.398 21.031 1 93.19 207 ASP A O 1
ATOM 1625 N N . ALA A 1 208 ? 28.594 15.195 20.922 1 91.75 208 ALA A N 1
ATOM 1626 C CA . ALA A 1 208 ? 28.047 14.125 21.75 1 91.75 208 ALA A CA 1
ATOM 1627 C C . ALA A 1 208 ? 28.203 12.766 21.078 1 91.75 208 ALA A C 1
ATOM 1629 O O . ALA A 1 208 ? 28.562 11.781 21.734 1 91.75 208 ALA A O 1
ATOM 1630 N N . VAL A 1 209 ? 27.953 12.68 19.781 1 95.25 209 VAL A N 1
ATOM 1631 C CA . VAL A 1 209 ? 28 11.422 19.047 1 95.25 209 VAL A CA 1
ATOM 1632 C C . VAL A 1 209 ? 29.453 10.961 18.906 1 95.25 209 VAL A C 1
ATOM 1634 O O . VAL A 1 209 ? 29.75 9.789 19.109 1 95.25 209 VAL A O 1
ATOM 1637 N N . VAL A 1 210 ? 30.344 11.859 18.578 1 94.62 210 VAL A N 1
ATOM 1638 C CA . VAL A 1 210 ? 31.75 11.523 18.406 1 94.62 210 VAL A CA 1
ATOM 1639 C C . VAL A 1 210 ? 32.344 11.039 19.734 1 94.62 210 VAL A C 1
ATOM 1641 O O . VAL A 1 210 ? 33.125 10.094 19.766 1 94.62 210 VAL A O 1
ATOM 1644 N N . ALA A 1 211 ? 31.906 11.68 20.766 1 91.5 211 ALA A N 1
ATOM 1645 C CA . ALA A 1 211 ? 32.375 11.242 22.078 1 91.5 211 ALA A CA 1
ATOM 1646 C C . ALA A 1 211 ? 31.969 9.789 22.344 1 91.5 211 ALA A C 1
ATOM 1648 O O . ALA A 1 211 ? 32.781 9.016 22.875 1 91.5 211 ALA A O 1
ATOM 1649 N N . ARG A 1 212 ? 30.766 9.422 22 1 90.69 212 ARG A N 1
ATOM 1650 C CA . ARG A 1 212 ? 30.297 8.055 22.172 1 90.69 212 ARG A CA 1
ATOM 1651 C C . ARG A 1 212 ? 31.031 7.09 21.25 1 90.69 212 ARG A C 1
ATOM 1653 O O . ARG A 1 212 ? 31.375 5.98 21.656 1 90.69 212 ARG A O 1
ATOM 1660 N N . LEU A 1 213 ? 31.266 7.527 20.047 1 92.75 213 LEU A N 1
ATOM 1661 C CA . LEU A 1 213 ? 31.953 6.711 19.062 1 92.75 213 LEU A CA 1
ATOM 1662 C C . LEU A 1 213 ? 33.375 6.426 19.5 1 92.75 213 LEU A C 1
ATOM 1664 O O . LEU A 1 213 ? 33.906 5.336 19.25 1 92.75 213 LEU A O 1
ATOM 1668 N N . GLU A 1 214 ? 33.938 7.32 20.234 1 90.88 214 GLU A N 1
ATOM 1669 C CA . GLU A 1 214 ? 35.344 7.191 20.672 1 90.88 214 GLU A CA 1
ATOM 1670 C C . GLU A 1 214 ? 35.406 6.59 22.078 1 90.88 214 GLU A C 1
ATOM 1672 O O . GLU A 1 214 ? 36.5 6.418 22.609 1 90.88 214 GLU A O 1
ATOM 1677 N N . GLY A 1 215 ? 34.312 6.234 22.688 1 85.12 215 GLY A N 1
ATOM 1678 C CA . GLY A 1 215 ? 34.25 5.602 24 1 85.12 215 GLY A CA 1
ATOM 1679 C C . GLY A 1 215 ? 34.5 6.574 25.125 1 85.12 215 GLY A C 1
ATOM 1680 O O . GLY A 1 215 ? 34.938 6.172 26.219 1 85.12 215 GLY A O 1
ATOM 1681 N N . ARG A 1 216 ? 34.438 7.801 24.859 1 77.12 216 ARG A N 1
ATOM 1682 C CA . ARG A 1 216 ? 34.594 8.797 25.906 1 77.12 216 ARG A CA 1
ATOM 1683 C C . ARG A 1 216 ? 33.344 8.953 26.75 1 77.12 216 ARG A C 1
ATOM 1685 O O . ARG A 1 216 ? 32.219 8.805 26.219 1 77.12 216 ARG A O 1
ATOM 1692 N N . GLU A 1 217 ? 33.406 8.766 28.109 1 61.69 217 GLU A N 1
ATOM 1693 C CA . GLU A 1 217 ? 32.281 8.867 29.031 1 61.69 217 GLU A CA 1
ATOM 1694 C C . GLU A 1 217 ? 31.516 10.188 28.844 1 61.69 217 GLU A C 1
ATOM 1696 O O . GLU A 1 217 ? 32.156 11.242 28.703 1 61.69 217 GLU A O 1
ATOM 1701 N N . GLN A 1 218 ? 30.469 10.312 28.141 1 58.06 218 GLN A N 1
ATOM 1702 C CA . GLN A 1 218 ? 29.75 11.586 28.109 1 58.06 218 GLN A CA 1
ATOM 1703 C C . GLN A 1 218 ? 28.594 11.586 29.109 1 58.06 218 GLN A C 1
ATOM 1705 O O . GLN A 1 218 ? 27.844 10.617 29.203 1 58.06 218 GLN A O 1
ATOM 1710 N N . GLN A 1 219 ? 28.703 12.32 30.203 1 48.97 219 GLN A N 1
ATOM 1711 C CA . GLN A 1 219 ? 27.641 12.547 31.188 1 48.97 219 GLN A CA 1
ATOM 1712 C C . GLN A 1 219 ? 26.359 13.008 30.516 1 48.97 219 GLN A C 1
ATOM 1714 O O . GLN A 1 219 ? 25.391 13.367 31.188 1 48.97 219 GLN A O 1
ATOM 1719 N N . VAL A 1 220 ? 26.297 13.773 29.359 1 51.91 220 VAL A N 1
ATOM 1720 C CA . VAL A 1 220 ? 25.328 14.852 29.156 1 51.91 220 VAL A CA 1
ATOM 1721 C C . VAL A 1 220 ? 24 14.266 28.719 1 51.91 220 VAL A C 1
ATOM 1723 O O . VAL A 1 220 ? 23.891 13.688 27.641 1 51.91 220 VAL A O 1
ATOM 1726 N N . GLN A 1 221 ? 23.109 13.812 29.578 1 54.94 221 GLN A N 1
ATOM 1727 C CA . GLN A 1 221 ? 21.766 13.344 29.312 1 54.94 221 GLN A CA 1
ATOM 1728 C C . GLN A 1 221 ? 20.984 14.359 28.469 1 54.94 221 GLN A C 1
ATOM 1730 O O . GLN A 1 221 ? 20.344 13.992 27.484 1 54.94 221 GLN A O 1
ATOM 1735 N N . ARG A 1 222 ? 20.516 15.398 29.094 1 57.38 222 ARG A N 1
ATOM 1736 C CA . ARG A 1 222 ? 19.734 16.469 28.469 1 57.38 222 ARG A CA 1
ATOM 1737 C C . ARG A 1 222 ? 20.641 17.641 28.078 1 57.38 222 ARG A C 1
ATOM 1739 O O . ARG A 1 222 ? 21.328 18.219 28.922 1 57.38 222 ARG A O 1
ATOM 1746 N N . ILE A 1 223 ? 21.016 17.688 26.781 1 54.31 223 ILE A N 1
ATOM 1747 C CA . ILE A 1 223 ? 21.75 18.859 26.328 1 54.31 223 ILE A CA 1
ATOM 1748 C C . ILE A 1 223 ? 20.891 20.109 26.5 1 54.31 223 ILE A C 1
ATOM 1750 O O . ILE A 1 223 ? 20.031 20.391 25.672 1 54.31 223 ILE A O 1
ATOM 1754 N N . VAL A 1 224 ? 19.984 20.109 27.453 1 49.81 224 VAL A N 1
ATOM 1755 C CA . VAL A 1 224 ? 18.922 21.109 27.594 1 49.81 224 VAL A CA 1
ATOM 1756 C C . VAL A 1 224 ? 19.516 22.516 27.547 1 49.81 224 VAL A C 1
ATOM 1758 O O . VAL A 1 224 ? 20.531 22.781 28.188 1 49.81 224 VAL A O 1
ATOM 1761 N N . PRO A 1 225 ? 19.062 23.281 26.656 1 45.75 225 PRO A N 1
ATOM 1762 C CA . PRO A 1 225 ? 19.484 24.688 26.594 1 45.75 225 PRO A CA 1
ATOM 1763 C C . PRO A 1 225 ? 19.391 25.406 27.938 1 45.75 225 PRO A C 1
ATOM 1765 O O . PRO A 1 225 ? 18.594 25 28.797 1 45.75 225 PRO A O 1
ATOM 1768 N N . ALA A 1 226 ? 20.438 26.062 28.359 1 44.5 226 ALA A N 1
ATOM 1769 C CA . ALA A 1 226 ? 20.406 27.109 29.375 1 44.5 226 ALA A CA 1
ATOM 1770 C C . ALA A 1 226 ? 19.062 27.844 29.375 1 44.5 226 ALA A C 1
ATOM 1772 O O . ALA A 1 226 ? 18.5 28.094 28.312 1 44.5 226 ALA A O 1
ATOM 1773 N N . PRO A 1 227 ? 18.266 27.734 30.406 1 42.66 227 PRO A N 1
ATOM 1774 C CA . PRO A 1 227 ? 17.109 28.625 30.484 1 42.66 227 PRO A CA 1
ATOM 1775 C C . PRO A 1 227 ? 17.344 29.984 29.812 1 42.66 227 PRO A C 1
ATOM 1777 O O . PRO A 1 227 ? 18.453 30.531 29.891 1 42.66 227 PRO A O 1
ATOM 1780 N N . ALA A 1 228 ? 16.656 30.219 28.734 1 43.78 228 ALA A N 1
ATOM 1781 C CA . ALA A 1 228 ? 16.797 31.531 28.125 1 43.78 228 ALA A CA 1
ATOM 1782 C C . ALA A 1 228 ? 17.047 32.625 29.172 1 43.78 228 ALA A C 1
ATOM 1784 O O . ALA A 1 228 ? 17.984 33.406 29.047 1 43.78 228 ALA A O 1
ATOM 1785 N N . ARG A 1 229 ? 15.852 33.219 29.547 1 46 229 ARG A N 1
ATOM 1786 C CA . ARG A 1 229 ? 15.75 34.594 29.984 1 46 229 ARG A CA 1
ATOM 1787 C C . ARG A 1 229 ? 16.391 34.781 31.344 1 46 229 ARG A C 1
ATOM 1789 O O . ARG A 1 229 ? 16.078 34.062 32.281 1 46 229 ARG A O 1
ATOM 1796 N N . PRO A 1 230 ? 17.234 35.688 31.312 1 45.75 230 PRO A N 1
ATOM 1797 C CA . PRO A 1 230 ? 17.703 36.125 32.625 1 45.75 230 PRO A CA 1
ATOM 1798 C C . PRO A 1 230 ? 16.547 36.406 33.594 1 45.75 230 PRO A C 1
ATOM 1800 O O . PRO A 1 230 ? 15.484 36.875 33.156 1 45.75 230 PRO A O 1
ATOM 1803 N N . ARG A 1 231 ? 16.453 35.875 34.812 1 48.06 231 ARG A N 1
ATOM 1804 C CA . ARG A 1 231 ? 15.539 36.125 35.938 1 48.06 231 ARG A CA 1
ATOM 1805 C C . ARG A 1 231 ? 15.062 37.562 35.969 1 48.06 231 ARG A C 1
ATOM 1807 O O . ARG A 1 231 ? 14.008 37.875 36.531 1 48.06 231 ARG A O 1
ATOM 1814 N N . ASN A 1 232 ? 15.984 38.5 35.656 1 45.91 232 ASN A N 1
ATOM 1815 C CA . ASN A 1 232 ? 15.711 39.906 36 1 45.91 232 ASN A CA 1
ATOM 1816 C C . ASN A 1 232 ? 14.875 40.594 34.938 1 45.91 232 ASN A C 1
ATOM 1818 O O . ASN A 1 232 ? 14.766 41.812 34.906 1 45.91 232 ASN A O 1
ATOM 1822 N N . ALA A 1 233 ? 14.328 39.938 34 1 60.5 233 ALA A N 1
ATOM 1823 C CA . ALA A 1 233 ? 13.594 40.656 32.969 1 60.5 233 ALA A CA 1
ATOM 1824 C C . ALA A 1 233 ? 12.164 40.938 33.406 1 60.5 233 ALA A C 1
ATOM 1826 O O . ALA A 1 233 ? 11.531 40.125 34.094 1 60.5 233 ALA A O 1
ATOM 1827 N N . SER A 1 234 ? 11.812 42.188 33.438 1 74.75 234 SER A N 1
ATOM 1828 C CA . SER A 1 234 ? 10.453 42.656 33.75 1 74.75 234 SER A CA 1
ATOM 1829 C C . SER A 1 234 ? 9.414 41.719 33.156 1 74.75 234 SER A C 1
ATOM 1831 O O . SER A 1 234 ? 9.609 41.156 32.062 1 74.75 234 SER A O 1
ATOM 1833 N N . PRO A 1 235 ? 8.469 41.406 34.031 1 84.88 235 PRO A N 1
ATOM 1834 C CA . PRO A 1 235 ? 7.406 40.531 33.531 1 84.88 235 PRO A CA 1
ATOM 1835 C C . PRO A 1 235 ? 6.742 41.062 32.25 1 84.88 235 PRO A C 1
ATOM 1837 O O . PRO A 1 235 ? 6.703 42.25 32.031 1 84.88 235 PRO A O 1
ATOM 1840 N N . THR A 1 236 ? 6.414 40.156 31.438 1 89 236 THR A N 1
ATOM 1841 C CA . THR A 1 236 ? 5.66 40.531 30.25 1 89 236 THR A CA 1
ATOM 1842 C C . THR A 1 236 ? 4.203 40.812 30.594 1 89 236 THR A C 1
ATOM 1844 O O . THR A 1 236 ? 3.521 39.969 31.172 1 89 236 THR A O 1
ATOM 1847 N N . THR A 1 237 ? 3.771 42 30.391 1 90.38 237 THR A N 1
ATOM 1848 C CA . THR A 1 237 ? 2.408 42.438 30.641 1 90.38 237 THR A CA 1
ATOM 1849 C C . THR A 1 237 ? 1.774 43 29.359 1 90.38 237 THR A C 1
ATOM 1851 O O . THR A 1 237 ? 2.438 43.094 28.328 1 90.38 237 THR A O 1
ATOM 1854 N N . LEU A 1 238 ? 0.52 43.281 29.438 1 91.5 238 LEU A N 1
ATOM 1855 C CA . LEU A 1 238 ? -0.183 43.844 28.297 1 91.5 238 LEU A CA 1
ATOM 1856 C C . LEU A 1 238 ? 0.419 45.188 27.891 1 91.5 238 LEU A C 1
ATOM 1858 O O . LEU A 1 238 ? 0.423 45.531 26.719 1 91.5 238 LEU A O 1
ATOM 1862 N N . GLU A 1 239 ? 0.993 45.906 28.844 1 90.44 239 GLU A N 1
ATOM 1863 C CA . GLU A 1 239 ? 1.526 47.219 28.609 1 90.44 239 GLU A CA 1
ATOM 1864 C C . GLU A 1 239 ? 2.822 47.188 27.812 1 90.44 239 GLU A C 1
ATOM 1866 O O . GLU A 1 239 ? 3.059 48.031 26.953 1 90.44 239 GLU A O 1
ATOM 1871 N N . ASN A 1 240 ? 3.627 46.25 28.094 1 93.19 240 ASN A N 1
ATOM 1872 C CA . ASN A 1 240 ? 4.91 46.156 27.406 1 93.19 240 ASN A CA 1
ATOM 1873 C C . ASN A 1 240 ? 4.93 45.062 26.359 1 93.19 240 ASN A C 1
ATOM 1875 O O . ASN A 1 240 ? 6 44.625 25.906 1 93.19 240 ASN A O 1
ATOM 1879 N N . LEU A 1 241 ? 3.787 44.531 26.062 1 94.5 241 LEU A N 1
ATOM 1880 C CA . LEU A 1 241 ? 3.639 43.375 25.203 1 94.5 241 LEU A CA 1
ATOM 1881 C C . LEU A 1 241 ? 4.215 43.656 23.812 1 94.5 241 LEU A C 1
ATOM 1883 O O . LEU A 1 241 ? 4.918 42.812 23.25 1 94.5 241 LEU A O 1
ATOM 1887 N N . GLU A 1 242 ? 3.918 44.719 23.188 1 95 242 GLU A N 1
ATOM 1888 C CA . GLU A 1 242 ? 4.414 45.094 21.859 1 95 242 GLU A CA 1
ATOM 1889 C C . GLU A 1 242 ? 5.941 45.125 21.844 1 95 242 GLU A C 1
ATOM 1891 O O . GLU A 1 242 ? 6.562 44.531 20.969 1 95 242 GLU A O 1
ATOM 1896 N N . GLU A 1 243 ? 6.484 45.75 22.844 1 94.25 243 GLU A N 1
ATOM 1897 C CA . GLU A 1 243 ? 7.938 45.875 22.922 1 94.25 243 GLU A CA 1
ATOM 1898 C C . GLU A 1 243 ? 8.586 44.5 23.078 1 94.25 243 GLU A C 1
ATOM 1900 O O . GLU A 1 243 ? 9.562 44.188 22.406 1 94.25 243 GLU A O 1
ATOM 1905 N N . ARG A 1 244 ? 8.031 43.75 23.938 1 94.06 244 ARG A N 1
ATOM 1906 C CA . ARG A 1 244 ? 8.562 42.406 24.188 1 94.06 244 ARG A CA 1
ATOM 1907 C C . ARG A 1 244 ? 8.484 41.531 22.953 1 94.06 244 ARG A C 1
ATOM 1909 O O . ARG A 1 244 ? 9.406 40.781 22.656 1 94.06 244 ARG A O 1
ATOM 1916 N N . PHE A 1 245 ? 7.375 41.594 22.297 1 95.44 245 PHE A N 1
ATOM 1917 C CA . PHE A 1 245 ? 7.191 40.812 21.078 1 95.44 245 PHE A CA 1
ATOM 1918 C C . PHE A 1 245 ? 8.25 41.156 20.031 1 95.44 245 PHE A C 1
ATOM 1920 O O . PHE A 1 245 ? 8.898 40.281 19.484 1 95.44 245 PHE A O 1
ATOM 1927 N N . PHE A 1 246 ? 8.469 42.375 19.703 1 95.62 246 PHE A N 1
ATOM 1928 C CA . PHE A 1 246 ? 9.375 42.75 18.641 1 95.62 246 PHE A CA 1
ATOM 1929 C C . PHE A 1 246 ? 10.828 42.531 19.047 1 95.62 246 PHE A C 1
ATOM 1931 O O . PHE A 1 246 ? 11.664 42.219 18.203 1 95.62 246 PHE A O 1
ATOM 1938 N N . GLN A 1 247 ? 11.125 42.656 20.375 1 93.88 247 GLN A N 1
ATOM 1939 C CA . GLN A 1 247 ? 12.453 42.25 20.844 1 93.88 247 GLN A CA 1
ATOM 1940 C C . GLN A 1 247 ? 12.719 40.781 20.594 1 93.88 247 GLN A C 1
ATOM 1942 O O . GLN A 1 247 ? 13.805 40.406 20.125 1 93.88 247 GLN A O 1
ATOM 1947 N N . THR A 1 248 ? 11.75 40.031 20.953 1 93.44 248 THR A N 1
ATOM 1948 C CA . THR A 1 248 ? 11.867 38.594 20.719 1 93.44 248 THR A CA 1
ATOM 1949 C C . THR A 1 248 ? 11.961 38.312 19.219 1 93.44 248 THR A C 1
ATOM 1951 O O . THR A 1 248 ? 12.734 37.438 18.797 1 93.44 248 THR A O 1
ATOM 1954 N N . LEU A 1 249 ? 11.172 38.969 18.406 1 94.88 249 LEU A N 1
ATOM 1955 C CA . LEU A 1 249 ? 11.188 38.812 16.953 1 94.88 249 LEU A CA 1
ATOM 1956 C C . LEU A 1 249 ? 12.578 39.094 16.391 1 94.88 249 LEU A C 1
ATOM 1958 O O . LEU A 1 249 ? 13.031 38.375 15.484 1 94.88 249 LEU A O 1
ATOM 1962 N N . ASP A 1 250 ? 13.25 40 16.922 1 94.44 250 ASP A N 1
ATOM 1963 C CA . ASP A 1 250 ? 14.594 40.344 16.469 1 94.44 250 ASP A CA 1
ATOM 1964 C C . ASP A 1 250 ? 15.57 39.219 16.734 1 94.44 250 ASP A C 1
ATOM 1966 O O . ASP A 1 250 ? 16.438 38.906 15.898 1 94.44 250 ASP A O 1
ATOM 1970 N N . THR A 1 251 ? 15.391 38.625 17.844 1 92.62 251 THR A N 1
ATOM 1971 C CA . THR A 1 251 ? 16.234 37.5 18.172 1 92.62 251 THR A CA 1
ATOM 1972 C C . THR A 1 251 ? 15.953 36.312 17.25 1 92.62 251 THR A C 1
ATOM 1974 O O . THR A 1 251 ? 16.875 35.625 16.812 1 92.62 251 THR A O 1
ATOM 1977 N N . VAL A 1 252 ? 14.688 36.125 16.984 1 94.5 252 VAL A N 1
ATOM 1978 C CA . VAL A 1 252 ? 14.281 35.031 16.094 1 94.5 252 VAL A CA 1
ATOM 1979 C C . VAL A 1 252 ? 14.82 35.281 14.688 1 94.5 252 VAL A C 1
ATOM 1981 O O . VAL A 1 252 ? 15.266 34.344 14.008 1 94.5 252 VAL A O 1
ATOM 1984 N N . GLU A 1 253 ? 14.797 36.5 14.227 1 95.06 253 GLU A N 1
ATOM 1985 C CA . GLU A 1 253 ? 15.258 36.844 12.891 1 95.06 253 GLU A CA 1
ATOM 1986 C C . GLU A 1 253 ? 16.719 36.438 12.688 1 95.06 253 GLU A C 1
ATOM 1988 O O . GLU A 1 253 ? 17.109 36.031 11.602 1 95.06 253 GLU A O 1
ATOM 1993 N N . GLN A 1 254 ? 17.516 36.531 13.68 1 92.56 254 GLN A N 1
ATOM 1994 C CA . GLN A 1 254 ? 18.938 36.188 13.594 1 92.56 254 GLN A CA 1
ATOM 1995 C C . GLN A 1 254 ? 19.156 34.719 13.383 1 92.56 254 GLN A C 1
ATOM 1997 O O . GLN A 1 254 ? 20.047 34.312 12.648 1 92.56 254 GLN A O 1
ATOM 2002 N N . ARG A 1 255 ? 18.344 34 13.922 1 91.88 255 ARG A N 1
ATOM 2003 C CA . ARG A 1 255 ? 18.578 32.562 13.867 1 91.88 255 ARG A CA 1
ATOM 2004 C C . ARG A 1 255 ? 17.688 31.891 12.828 1 91.88 255 ARG A C 1
ATOM 2006 O O . ARG A 1 255 ? 18.109 30.938 12.156 1 91.88 255 ARG A O 1
ATOM 2013 N N . GLU A 1 256 ? 16.406 32.375 12.703 1 93.94 256 GLU A N 1
ATOM 2014 C CA . GLU A 1 256 ? 15.43 31.812 11.766 1 93.94 256 GLU A CA 1
ATOM 2015 C C . GLU A 1 256 ? 14.641 32.938 11.078 1 93.94 256 GLU A C 1
ATOM 2017 O O . GLU A 1 256 ? 13.461 33.125 11.367 1 93.94 256 GLU A O 1
ATOM 2022 N N . PRO A 1 257 ? 15.219 33.5 10.086 1 94.81 257 PRO A N 1
ATOM 2023 C CA . PRO A 1 257 ? 14.594 34.688 9.492 1 94.81 257 PRO A CA 1
ATOM 2024 C C . PRO A 1 257 ? 13.227 34.406 8.891 1 94.81 257 PRO A C 1
ATOM 2026 O O . PRO A 1 257 ? 12.305 35.219 9.008 1 94.81 257 PRO A O 1
ATOM 2029 N N . ALA A 1 258 ? 13.062 33.281 8.242 1 95 258 ALA A N 1
ATOM 2030 C CA . ALA A 1 258 ? 11.773 32.969 7.652 1 95 258 ALA A CA 1
ATOM 2031 C C . ALA A 1 258 ? 10.688 32.844 8.719 1 95 258 ALA A C 1
ATOM 2033 O O . ALA A 1 258 ? 9.547 33.281 8.5 1 95 258 ALA A O 1
ATOM 2034 N N . LEU A 1 259 ? 11.055 32.25 9.836 1 95.06 259 LEU A N 1
ATOM 2035 C CA . LEU A 1 259 ? 10.109 32.156 10.938 1 95.06 259 LEU A CA 1
ATOM 2036 C C . LEU A 1 259 ? 9.727 33.531 11.461 1 95.06 259 LEU A C 1
ATOM 2038 O O . LEU A 1 259 ? 8.562 33.781 11.781 1 95.06 259 LEU A O 1
ATOM 2042 N N . ALA A 1 260 ? 10.688 34.406 11.539 1 96.38 260 ALA A N 1
ATOM 2043 C CA . ALA A 1 260 ? 10.438 35.75 11.992 1 96.38 260 ALA A CA 1
ATOM 2044 C C . ALA A 1 260 ? 9.406 36.469 11.094 1 96.38 260 ALA A C 1
ATOM 2046 O O . ALA A 1 260 ? 8.484 37.094 11.594 1 96.38 260 ALA A O 1
ATOM 2047 N N . VAL A 1 261 ? 9.594 36.312 9.828 1 96.62 261 VAL A N 1
ATOM 2048 C CA . VAL A 1 261 ? 8.656 36.906 8.875 1 96.62 261 VAL A CA 1
ATOM 2049 C C . VAL A 1 261 ? 7.266 36.312 9.102 1 96.62 261 VAL A C 1
ATOM 2051 O O . VAL A 1 261 ? 6.281 37.062 9.156 1 96.62 261 VAL A O 1
ATOM 2054 N N . TRP A 1 262 ? 7.188 35.062 9.289 1 94.94 262 TRP A N 1
ATOM 2055 C CA . TRP A 1 262 ? 5.906 34.375 9.406 1 94.94 262 TRP A CA 1
ATOM 2056 C C . TRP A 1 262 ? 5.207 34.75 10.711 1 94.94 262 TRP A C 1
ATOM 2058 O O . TRP A 1 262 ? 3.977 34.75 10.781 1 94.94 262 TRP A O 1
ATOM 2068 N N . MET A 1 263 ? 5.922 35.094 11.703 1 95.5 263 MET A N 1
ATOM 2069 C CA . MET A 1 263 ? 5.367 35.469 13 1 95.5 263 MET A CA 1
ATOM 2070 C C . MET A 1 263 ? 4.547 36.75 12.891 1 95.5 263 MET A C 1
ATOM 2072 O O . MET A 1 263 ? 3.713 37.031 13.75 1 95.5 263 MET A O 1
ATOM 2076 N N . LEU A 1 264 ? 4.738 37.469 11.836 1 96.5 264 LEU A N 1
ATOM 2077 C CA . LEU A 1 264 ? 4.023 38.719 11.641 1 96.5 264 LEU A CA 1
ATOM 2078 C C . LEU A 1 264 ? 2.709 38.5 10.906 1 96.5 264 LEU A C 1
ATOM 2080 O O . LEU A 1 264 ? 1.904 39.406 10.75 1 96.5 264 LEU A O 1
ATOM 2084 N N . SER A 1 265 ? 2.48 37.312 10.516 1 95.75 265 SER A N 1
ATOM 2085 C CA . SER A 1 265 ? 1.323 37 9.68 1 95.75 265 SER A CA 1
ATOM 2086 C C . SER A 1 265 ? 0.021 37.375 10.383 1 95.75 265 SER A C 1
ATOM 2088 O O . SER A 1 265 ? -0.219 36.969 11.523 1 95.75 265 SER A O 1
ATOM 2090 N N . GLY A 1 266 ? -0.774 38.156 9.703 1 94.81 266 GLY A N 1
ATOM 2091 C CA . GLY A 1 266 ? -2.113 38.5 10.164 1 94.81 266 GLY A CA 1
ATOM 2092 C C . GLY A 1 266 ? -2.121 39.562 11.25 1 94.81 266 GLY A C 1
ATOM 2093 O O . GLY A 1 266 ? -3.174 39.875 11.805 1 94.81 266 GLY A O 1
ATOM 2094 N N . ILE A 1 267 ? -0.972 40.094 11.617 1 96.38 267 ILE A N 1
ATOM 2095 C CA . ILE A 1 267 ? -0.907 41.094 12.688 1 96.38 267 ILE A CA 1
ATOM 2096 C C . ILE A 1 267 ? -1.006 42.5 12.102 1 96.38 267 ILE A C 1
ATOM 2098 O O . ILE A 1 267 ? -0.154 42.906 11.305 1 96.38 267 ILE A O 1
ATOM 2102 N N . PRO A 1 268 ? -2.008 43.219 12.461 1 95.06 268 PRO A N 1
ATOM 2103 C CA . PRO A 1 268 ? -2.129 44.594 11.969 1 95.06 268 PRO A CA 1
ATOM 2104 C C . PRO A 1 268 ? -1.274 45.562 12.766 1 95.06 268 PRO A C 1
ATOM 2106 O O . PRO A 1 268 ? -0.614 45.188 13.734 1 95.06 268 PRO A O 1
ATOM 2109 N N . GLY A 1 269 ? -1.218 46.844 12.273 1 93.19 269 GLY A N 1
ATOM 2110 C CA . GLY A 1 269 ? -0.525 47.875 13.008 1 93.19 269 GLY A CA 1
ATOM 2111 C C . GLY A 1 269 ? 0.721 48.375 12.305 1 93.19 269 GLY A C 1
ATOM 2112 O O . GLY A 1 269 ? 1.324 47.656 11.508 1 93.19 269 GLY A O 1
ATOM 2113 N N . LEU A 1 270 ? 1.1 49.562 12.695 1 92.81 270 LEU A N 1
ATOM 2114 C CA . LEU A 1 270 ? 2.207 50.25 12.039 1 92.81 270 LEU A CA 1
ATOM 2115 C C . LEU A 1 270 ? 3.523 49.531 12.297 1 92.81 270 LEU A C 1
ATOM 2117 O O . LEU A 1 270 ? 4.34 49.375 11.391 1 92.81 270 LEU A O 1
ATOM 2121 N N . ALA A 1 271 ? 3.744 49.125 13.547 1 94.75 271 ALA A N 1
ATOM 2122 C CA . ALA A 1 271 ? 4.992 48.438 13.906 1 94.75 271 ALA A CA 1
ATOM 2123 C C . ALA A 1 271 ? 5.172 47.156 13.102 1 94.75 271 ALA A C 1
ATOM 2125 O O . ALA A 1 271 ? 6.27 46.875 12.625 1 94.75 271 ALA A O 1
ATOM 2126 N N . ALA A 1 272 ? 4.105 46.406 12.953 1 96.75 272 ALA A N 1
ATOM 2127 C CA . ALA A 1 272 ? 4.148 45.156 12.18 1 96.75 272 ALA A CA 1
ATOM 2128 C C . ALA A 1 272 ? 4.406 45.438 10.703 1 96.75 272 ALA A C 1
ATOM 2130 O O . ALA A 1 272 ? 5.18 44.719 10.055 1 96.75 272 ALA A O 1
ATOM 2131 N N . HIS A 1 273 ? 3.797 46.469 10.125 1 96.25 273 HIS A N 1
ATOM 2132 C CA . HIS A 1 273 ? 3.967 46.812 8.719 1 96.25 273 HIS A CA 1
ATOM 2133 C C . HIS A 1 273 ? 5.387 47.281 8.43 1 96.25 273 HIS A C 1
ATOM 2135 O O . HIS A 1 273 ? 5.938 47 7.363 1 96.25 273 HIS A O 1
ATOM 2141 N N . GLN A 1 274 ? 5.953 48 9.391 1 95.81 274 GLN A N 1
ATOM 2142 C CA . GLN A 1 274 ? 7.332 48.438 9.234 1 95.81 274 GLN A CA 1
ATOM 2143 C C . GLN A 1 274 ? 8.281 47.25 9.133 1 95.81 274 GLN A C 1
ATOM 2145 O O . GLN A 1 274 ? 9.188 47.25 8.297 1 95.81 274 GLN A O 1
ATOM 2150 N N . LYS A 1 275 ? 8.078 46.375 9.992 1 96.5 275 LYS A N 1
ATOM 2151 C CA . LYS A 1 275 ? 8.906 45.156 9.953 1 96.5 275 LYS A CA 1
ATOM 2152 C C . LYS A 1 275 ? 8.68 44.375 8.656 1 96.5 275 LYS A C 1
ATOM 2154 O O . LYS A 1 275 ? 9.633 43.844 8.07 1 96.5 275 LYS A O 1
ATOM 2159 N N . ARG A 1 276 ? 7.441 44.312 8.148 1 97.06 276 ARG A N 1
ATOM 2160 C CA . ARG A 1 276 ? 7.129 43.625 6.898 1 97.06 276 ARG A CA 1
ATOM 2161 C C . ARG A 1 276 ? 7.867 44.25 5.727 1 97.06 276 ARG A C 1
ATOM 2163 O O . ARG A 1 276 ? 8.375 43.562 4.852 1 97.06 276 ARG A O 1
ATOM 2170 N N . LEU A 1 277 ? 7.879 45.531 5.75 1 95.94 277 LEU A N 1
ATOM 2171 C CA . LEU A 1 277 ? 8.562 46.25 4.684 1 95.94 277 LEU A CA 1
ATOM 2172 C C . LEU A 1 277 ? 10.047 45.875 4.645 1 95.94 277 LEU A C 1
ATOM 2174 O O . LEU A 1 277 ? 10.617 45.719 3.564 1 95.94 277 LEU A O 1
ATOM 2178 N N . ALA A 1 278 ? 10.586 45.75 5.809 1 95.19 278 ALA A N 1
ATOM 2179 C CA . ALA A 1 278 ? 12 45.406 5.906 1 95.19 278 ALA A CA 1
ATOM 2180 C C . ALA A 1 278 ? 12.234 43.969 5.402 1 95.19 278 ALA A C 1
ATOM 2182 O O . ALA A 1 278 ? 13.266 43.688 4.793 1 95.19 278 ALA A O 1
ATOM 2183 N N . PHE A 1 279 ? 11.289 43.125 5.621 1 96.06 279 PHE A N 1
ATOM 2184 C CA . PHE A 1 279 ? 11.414 41.719 5.258 1 96.06 279 PHE A CA 1
ATOM 2185 C C . PHE A 1 279 ? 11.062 41.5 3.793 1 96.06 279 PHE A C 1
ATOM 2187 O O . PHE A 1 279 ? 11.453 40.5 3.195 1 96.06 279 PHE A O 1
ATOM 2194 N N . ALA A 1 280 ? 10.305 42.406 3.148 1 96.25 280 ALA A N 1
ATOM 2195 C CA . ALA A 1 280 ? 9.719 42.25 1.821 1 96.25 280 ALA A CA 1
ATOM 2196 C C . ALA A 1 280 ? 10.797 42.031 0.765 1 96.25 280 ALA A C 1
ATOM 2198 O O . ALA A 1 280 ? 10.594 41.281 -0.204 1 96.25 280 ALA A O 1
ATOM 2199 N N . GLU A 1 281 ? 11.906 42.625 0.965 1 94.12 281 GLU A N 1
ATOM 2200 C CA . GLU A 1 281 ? 12.992 42.5 -0.007 1 94.12 281 GLU A CA 1
ATOM 2201 C C . GLU A 1 281 ? 13.578 41.094 -0.006 1 94.12 281 GLU A C 1
ATOM 2203 O O . GLU A 1 281 ? 13.844 40.5 -1.067 1 94.12 281 GLU A O 1
ATOM 2208 N N . ARG A 1 282 ? 13.727 40.594 1.126 1 95.31 282 ARG A N 1
ATOM 2209 C CA . ARG A 1 282 ? 14.391 39.281 1.271 1 95.31 282 ARG A CA 1
ATOM 2210 C C . ARG A 1 282 ? 13.391 38.156 1.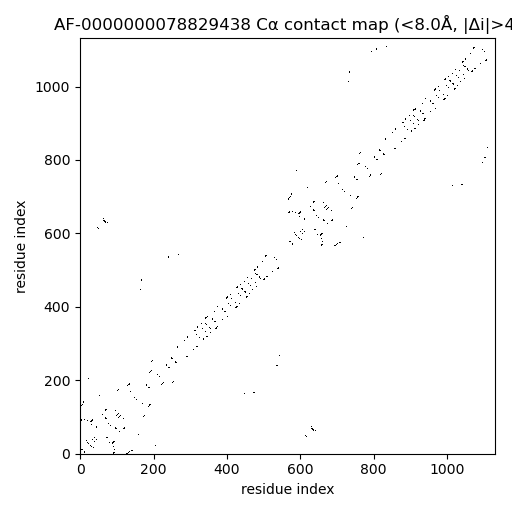144 1 95.31 282 ARG A C 1
ATOM 2212 O O . ARG A 1 282 ? 13.734 37.062 0.679 1 95.31 282 ARG A O 1
ATOM 2219 N N . PHE A 1 283 ? 12.164 38.406 1.591 1 96.62 283 PHE A N 1
ATOM 2220 C CA . PHE A 1 283 ? 11.156 37.344 1.614 1 96.62 283 PHE A CA 1
ATOM 2221 C C . PHE A 1 283 ? 9.836 37.875 1.048 1 96.62 283 PHE A C 1
ATOM 2223 O O . PHE A 1 283 ? 8.812 37.844 1.734 1 96.62 283 PHE A O 1
ATOM 2230 N N . PRO A 1 284 ? 9.797 38.25 -0.204 1 96.88 284 PRO A N 1
ATOM 2231 C CA . PRO A 1 284 ? 8.578 38.844 -0.769 1 96.88 284 PRO A CA 1
ATOM 2232 C C . PRO A 1 284 ? 7.383 37.875 -0.707 1 96.88 284 PRO A C 1
ATOM 2234 O O . PRO A 1 284 ? 6.273 38.312 -0.367 1 96.88 284 PRO A O 1
ATOM 2237 N N . GLY A 1 285 ? 7.57 36.625 -1.026 1 96.19 285 GLY A N 1
ATOM 2238 C CA . GLY A 1 285 ? 6.477 35.656 -1.021 1 96.19 285 GLY A CA 1
ATOM 2239 C C . GLY A 1 285 ? 5.871 35.438 0.354 1 96.19 285 GLY A C 1
ATOM 2240 O O . GLY A 1 285 ? 4.656 35.531 0.523 1 96.19 285 GLY A O 1
ATOM 2241 N N . LEU A 1 286 ? 6.676 35.219 1.383 1 96 286 LEU A N 1
ATOM 2242 C CA . LEU A 1 286 ? 6.211 34.969 2.746 1 96 286 LEU A CA 1
ATOM 2243 C C . LEU A 1 286 ? 5.527 36.219 3.303 1 96 286 LEU A C 1
ATOM 2245 O O . LEU A 1 286 ? 4.516 36.125 4 1 96 286 LEU A O 1
ATOM 2249 N N . THR A 1 287 ? 6.109 37.312 2.977 1 97.38 287 THR A N 1
ATOM 2250 C CA . THR A 1 287 ? 5.539 38.594 3.418 1 97.38 287 THR A CA 1
ATOM 2251 C C . THR A 1 287 ? 4.148 38.781 2.818 1 97.38 287 THR A C 1
ATOM 2253 O O . THR A 1 287 ? 3.211 39.156 3.527 1 97.38 287 THR A O 1
ATOM 2256 N N . ALA A 1 288 ? 4.074 38.531 1.547 1 97.38 288 ALA A N 1
ATOM 2257 C CA . ALA A 1 288 ? 2.791 38.688 0.865 1 97.38 288 ALA A CA 1
ATOM 2258 C C . ALA A 1 288 ? 1.74 37.75 1.444 1 97.38 288 ALA A C 1
ATOM 2260 O O . ALA A 1 288 ? 0.622 38.188 1.749 1 97.38 288 ALA A O 1
ATOM 2261 N N . ARG A 1 289 ? 2.068 36.594 1.626 1 95.44 289 ARG A N 1
ATOM 2262 C CA . ARG A 1 289 ? 1.14 35.594 2.148 1 95.44 289 ARG A CA 1
ATOM 2263 C C . ARG A 1 289 ? 0.697 35.938 3.564 1 95.44 289 ARG A C 1
ATOM 2265 O O . ARG A 1 289 ? -0.453 35.688 3.939 1 95.44 289 ARG A O 1
ATOM 2272 N N . GLY A 1 290 ? 1.583 36.438 4.297 1 95.56 290 GLY A N 1
ATOM 2273 C CA . GLY A 1 290 ? 1.32 36.781 5.688 1 95.56 290 GLY A CA 1
ATOM 2274 C C . GLY A 1 290 ? 0.333 37.938 5.844 1 95.56 290 GLY A C 1
ATOM 2275 O O . GLY A 1 290 ? -0.179 38.156 6.941 1 95.56 290 GLY A O 1
ATOM 2276 N N . MET A 1 291 ? 0.01 38.594 4.766 1 96.19 291 MET A N 1
ATOM 2277 C CA . MET A 1 291 ? -0.898 39.75 4.84 1 96.19 291 MET A CA 1
ATOM 2278 C C . MET A 1 291 ? -2.35 39.281 4.703 1 96.19 291 MET A C 1
ATOM 2280 O O . MET A 1 291 ? -3.266 40.125 4.75 1 96.19 291 MET A O 1
ATOM 2284 N N . ALA A 1 292 ? -2.527 38 4.578 1 94.69 292 ALA A N 1
ATOM 2285 C CA . ALA A 1 292 ? -3.893 37.469 4.52 1 94.69 292 ALA A CA 1
ATOM 2286 C C . ALA A 1 292 ? -4.707 37.938 5.727 1 94.69 292 ALA A C 1
ATOM 2288 O O . ALA A 1 292 ? -4.242 37.844 6.867 1 94.69 292 ALA A O 1
ATOM 2289 N N . GLY A 1 293 ? -5.887 38.438 5.508 1 91.12 293 GLY A N 1
ATOM 2290 C CA . GLY A 1 293 ? -6.777 38.875 6.57 1 91.12 293 GLY A CA 1
ATOM 2291 C C . GLY A 1 293 ? -6.617 40.344 6.922 1 91.12 293 GLY A C 1
ATOM 2292 O O . GLY A 1 293 ? -7.418 40.906 7.68 1 91.12 293 GLY A O 1
ATOM 2293 N N . LEU A 1 294 ? -5.625 41 6.402 1 94.25 294 LEU A N 1
ATOM 2294 C CA . LEU A 1 294 ? -5.391 42.406 6.703 1 94.25 294 LEU A CA 1
ATOM 2295 C C . LEU A 1 294 ? -6.043 43.312 5.648 1 94.25 294 LEU A C 1
ATOM 2297 O O . LEU A 1 294 ? -5.848 43.094 4.449 1 94.25 294 LEU A O 1
ATOM 2301 N N . ALA A 1 295 ? -6.777 44.312 6.07 1 91.44 295 ALA A N 1
ATOM 2302 C CA . ALA A 1 295 ? -7.535 45.125 5.141 1 91.44 295 ALA A CA 1
ATOM 2303 C C . ALA A 1 295 ? -7.086 46.594 5.215 1 91.44 295 ALA A C 1
ATOM 2305 O O . ALA A 1 295 ? -7.629 47.438 4.516 1 91.44 295 ALA A O 1
ATOM 2306 N N . ASP A 1 296 ? -6.102 46.906 6.004 1 91.25 296 ASP A N 1
ATOM 2307 C CA . ASP A 1 296 ? -5.68 48.312 6.211 1 91.25 296 ASP A CA 1
ATOM 2308 C C . ASP A 1 296 ? -4.867 48.812 5.02 1 91.25 296 ASP A C 1
ATOM 2310 O O . ASP A 1 296 ? -4.43 48.031 4.18 1 91.25 296 ASP A O 1
ATOM 2314 N N . VAL A 1 297 ? -4.656 50.062 4.922 1 92.19 297 VAL A N 1
ATOM 2315 C CA . VAL A 1 297 ? -4.074 50.781 3.785 1 92.19 297 VAL A CA 1
ATOM 2316 C C . VAL A 1 297 ? -2.625 50.344 3.59 1 92.19 297 VAL A C 1
ATOM 2318 O O . VAL A 1 297 ? -2.207 50.031 2.471 1 92.19 297 VAL A O 1
ATOM 2321 N N . PRO A 1 298 ? -1.831 50.219 4.641 1 94.5 298 PRO A N 1
ATOM 2322 C CA . PRO A 1 298 ? -0.448 49.812 4.434 1 94.5 298 PRO A CA 1
ATOM 2323 C C . PRO A 1 298 ? -0.355 48.406 3.82 1 94.5 298 PRO A C 1
ATOM 2325 O O . PRO A 1 298 ? 0.505 48.156 2.973 1 94.5 298 PRO A O 1
ATOM 2328 N N . ALA A 1 299 ? -1.243 47.531 4.234 1 95.56 299 ALA A N 1
ATOM 2329 C CA . ALA A 1 299 ? -1.245 46.156 3.688 1 95.56 299 ALA A CA 1
ATOM 2330 C C . ALA A 1 299 ? -1.558 46.188 2.193 1 95.56 299 ALA A C 1
ATOM 2332 O O . ALA A 1 299 ? -0.921 45.469 1.414 1 95.56 299 ALA A O 1
ATOM 2333 N N . MET A 1 300 ? -2.547 47 1.775 1 94.81 300 MET A N 1
ATOM 2334 C CA . MET A 1 300 ? -2.91 47.062 0.363 1 94.81 300 MET A CA 1
ATOM 2335 C C . MET A 1 300 ? -1.765 47.625 -0.464 1 94.81 300 MET A C 1
ATOM 2337 O O . MET A 1 300 ? -1.497 47.156 -1.572 1 94.81 300 MET A O 1
ATOM 2341 N N . GLY A 1 301 ? -1.172 48.656 0.118 1 95.75 301 GLY A N 1
ATOM 2342 C CA . GLY A 1 301 ? -0.018 49.25 -0.556 1 95.75 301 GLY A CA 1
ATOM 2343 C C . GLY A 1 301 ? 1.109 48.25 -0.758 1 95.75 301 GLY A C 1
ATOM 2344 O O . GLY A 1 301 ? 1.704 48.188 -1.837 1 95.75 301 GLY A O 1
ATOM 2345 N N . LEU A 1 302 ? 1.418 47.562 0.227 1 96.44 302 LEU A N 1
ATOM 2346 C CA . LEU A 1 302 ? 2.496 46.562 0.15 1 96.44 302 LEU A CA 1
ATOM 2347 C C . LEU A 1 302 ? 2.143 45.438 -0.823 1 96.44 302 LEU A C 1
ATOM 2349 O O . LEU A 1 302 ? 3.02 44.938 -1.516 1 96.44 302 LEU A O 1
ATOM 2353 N N . ARG A 1 303 ? 0.904 45 -0.884 1 97.44 303 ARG A N 1
ATOM 2354 C CA . ARG A 1 303 ? 0.456 44 -1.865 1 97.44 303 ARG A CA 1
ATOM 2355 C C . ARG A 1 303 ? 0.768 44.469 -3.285 1 97.44 303 ARG A C 1
ATOM 2357 O O . ARG A 1 303 ? 1.264 43.688 -4.102 1 97.44 303 ARG A O 1
ATOM 2364 N N . GLU A 1 304 ? 0.48 45.719 -3.518 1 96.81 304 GLU A N 1
ATOM 2365 C CA . GLU A 1 304 ? 0.7 46.281 -4.852 1 96.81 304 GLU A CA 1
ATOM 2366 C C . GLU A 1 304 ? 2.182 46.25 -5.215 1 96.81 304 GLU A C 1
ATOM 2368 O O . GLU A 1 304 ? 2.549 45.969 -6.352 1 96.81 304 GLU A O 1
ATOM 2373 N N . VAL A 1 305 ? 2.949 46.531 -4.215 1 96.31 305 VAL A N 1
ATOM 2374 C CA . VAL A 1 305 ? 4.395 46.562 -4.422 1 96.31 305 VAL A CA 1
ATOM 2375 C C . VAL A 1 305 ? 4.902 45.156 -4.699 1 96.31 305 VAL A C 1
ATOM 2377 O O . VAL A 1 305 ? 5.773 44.938 -5.543 1 96.31 305 VAL A O 1
ATOM 2380 N N . LEU A 1 306 ? 4.344 44.188 -4.113 1 97.75 306 LEU A N 1
ATOM 2381 C CA . LEU A 1 306 ? 4.852 42.844 -4.176 1 97.75 306 LEU A CA 1
ATOM 2382 C C . LEU A 1 306 ? 4.168 42.062 -5.289 1 97.75 306 LEU A C 1
ATOM 2384 O O . LEU A 1 306 ? 4.5 40.875 -5.531 1 97.75 306 LEU A O 1
ATOM 2388 N N . ALA A 1 307 ? 3.244 42.625 -6.016 1 97.5 307 ALA A N 1
ATOM 2389 C CA . ALA A 1 307 ? 2.406 41.969 -7 1 97.5 307 ALA A CA 1
ATOM 2390 C C . ALA A 1 307 ? 3.256 41.312 -8.078 1 97.5 307 ALA A C 1
ATOM 2392 O O . ALA A 1 307 ? 2.961 40.188 -8.516 1 97.5 307 ALA A O 1
ATOM 2393 N N . ASP A 1 308 ? 4.348 41.906 -8.453 1 95.31 308 ASP A N 1
ATOM 2394 C CA . ASP A 1 308 ? 5.176 41.375 -9.523 1 95.31 308 ASP A CA 1
ATOM 2395 C C . ASP A 1 308 ? 6.203 40.375 -8.984 1 95.31 308 ASP A C 1
ATOM 2397 O O . ASP A 1 308 ? 6.656 39.5 -9.711 1 95.31 308 ASP A O 1
ATOM 2401 N N . LEU A 1 309 ? 6.539 40.562 -7.773 1 96.12 309 LEU A N 1
ATOM 2402 C CA . LEU A 1 309 ? 7.582 39.719 -7.18 1 96.12 309 LEU A CA 1
ATOM 2403 C C . LEU A 1 309 ? 7.008 38.406 -6.691 1 96.12 309 LEU A C 1
ATOM 2405 O O . LEU A 1 309 ? 7.695 37.375 -6.711 1 96.12 309 LEU A O 1
ATOM 2409 N N . ALA A 1 310 ? 5.809 38.469 -6.262 1 97.12 310 ALA A N 1
ATOM 2410 C CA . ALA A 1 310 ? 5.176 37.281 -5.695 1 97.12 310 ALA A CA 1
ATOM 2411 C C . ALA A 1 310 ? 3.688 37.219 -6.023 1 97.12 310 ALA A C 1
ATOM 2413 O O . ALA A 1 310 ? 2.848 37.25 -5.117 1 97.12 310 ALA A O 1
ATOM 2414 N N . PRO A 1 311 ? 3.363 37.094 -7.242 1 97.75 311 PRO A N 1
ATOM 2415 C CA . PRO A 1 311 ? 1.972 37.219 -7.684 1 97.75 311 PRO A CA 1
ATOM 2416 C C . PRO A 1 311 ? 1.053 36.188 -7.023 1 97.75 311 PRO A C 1
ATOM 2418 O O . PRO A 1 311 ? -0.065 36.531 -6.621 1 97.75 311 PRO A O 1
ATOM 2421 N N . ALA A 1 312 ? 1.455 34.938 -6.902 1 96.62 312 ALA A N 1
ATOM 2422 C CA . ALA A 1 312 ? 0.613 33.906 -6.324 1 96.62 312 ALA A CA 1
ATOM 2423 C C . ALA A 1 312 ? 0.305 34.188 -4.859 1 96.62 312 ALA A C 1
ATOM 2425 O O . ALA A 1 312 ? -0.842 34.062 -4.422 1 96.62 312 ALA A O 1
ATOM 2426 N N . GLU A 1 313 ? 1.3 34.594 -4.121 1 96.75 313 GLU A N 1
ATOM 2427 C CA . GLU A 1 313 ? 1.146 34.875 -2.693 1 96.75 313 GLU A CA 1
ATOM 2428 C C . GLU A 1 313 ? 0.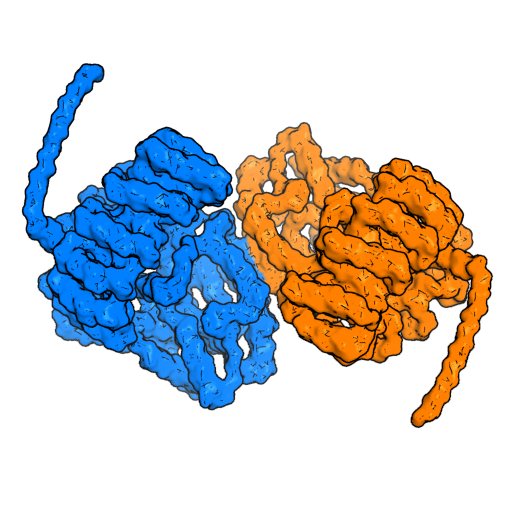311 36.125 -2.457 1 96.75 313 GLU A C 1
ATOM 2430 O O . GLU A 1 313 ? -0.471 36.188 -1.506 1 96.75 313 GLU A O 1
ATOM 2435 N N . VAL A 1 314 ? 0.49 37.094 -3.293 1 98.06 314 VAL A N 1
ATOM 2436 C CA . VAL A 1 314 ? -0.332 38.281 -3.203 1 98.06 314 VAL A CA 1
ATOM 2437 C C . VAL A 1 314 ? -1.792 37.938 -3.477 1 98.06 314 VAL A C 1
ATOM 2439 O O . VAL A 1 314 ? -2.689 38.375 -2.754 1 98.06 314 VAL A O 1
ATOM 2442 N N . ALA A 1 315 ? -1.98 37.188 -4.551 1 97.88 315 ALA A N 1
ATOM 2443 C CA . ALA A 1 315 ? -3.34 36.75 -4.855 1 97.88 315 ALA A CA 1
ATOM 2444 C C . ALA A 1 315 ? -3.965 36.031 -3.668 1 97.88 315 ALA A C 1
ATOM 2446 O O . ALA A 1 315 ? -5.121 36.281 -3.316 1 97.88 315 ALA A O 1
ATOM 2447 N N . PHE A 1 316 ? -3.213 35.219 -3.07 1 96 316 PHE A N 1
ATOM 2448 C CA . PHE A 1 316 ? -3.678 34.5 -1.89 1 96 316 PHE A CA 1
ATOM 2449 C C . PHE A 1 316 ? -4.074 35.469 -0.785 1 96 316 PHE A C 1
ATOM 2451 O O . PHE A 1 316 ? -5.102 35.281 -0.127 1 96 316 PHE A O 1
ATOM 2458 N N . SER A 1 317 ? -3.311 36.438 -0.552 1 97.06 317 SER A N 1
ATOM 2459 C CA . SER A 1 317 ? -3.521 37.375 0.541 1 97.06 317 SER A CA 1
ATOM 2460 C C . SER A 1 317 ? -4.766 38.219 0.304 1 97.06 317 SER A C 1
ATOM 2462 O O . SER A 1 317 ? -5.242 38.906 1.217 1 97.06 317 SER A O 1
ATOM 2464 N N . LEU A 1 318 ? -5.332 38.125 -0.885 1 96.88 318 LEU A N 1
ATOM 2465 C CA . LEU A 1 318 ? -6.512 38.906 -1.221 1 96.88 318 LEU A CA 1
ATOM 2466 C C . LEU A 1 318 ? -7.789 38.156 -0.834 1 96.88 318 LEU A C 1
ATOM 2468 O O . LEU A 1 318 ? -8.891 38.719 -0.952 1 96.88 318 LEU A O 1
ATOM 2472 N N . THR A 1 319 ? -7.629 36.969 -0.379 1 94 319 THR A N 1
ATOM 2473 C CA . THR A 1 319 ? -8.805 36.188 0.003 1 94 319 THR A CA 1
ATOM 2474 C C . THR A 1 319 ? -9.641 36.938 1.035 1 94 319 THR A C 1
ATOM 2476 O O . THR A 1 319 ? -9.109 37.438 2.033 1 94 319 THR A O 1
ATOM 2479 N N . GLY A 1 320 ? -10.883 37.062 0.768 1 87.88 320 GLY A N 1
ATOM 2480 C CA . GLY A 1 320 ? -11.781 37.719 1.696 1 87.88 320 GLY A CA 1
ATOM 2481 C C . GLY A 1 320 ? -11.93 39.219 1.428 1 87.88 320 GLY A C 1
ATOM 2482 O O . GLY A 1 320 ? -12.773 39.875 2.031 1 87.88 320 GLY A O 1
ATOM 2483 N N . ARG A 1 321 ? -11.148 39.75 0.566 1 91.88 321 ARG A N 1
ATOM 2484 C CA . ARG A 1 321 ? -11.219 41.156 0.237 1 91.88 321 ARG A CA 1
ATOM 2485 C C . ARG A 1 321 ? -12.172 41.406 -0.927 1 91.88 321 ARG A C 1
ATOM 2487 O O . ARG A 1 321 ? -12.031 40.812 -1.989 1 91.88 321 ARG A O 1
ATOM 2494 N N . MET A 1 322 ? -13.094 42.375 -0.74 1 90.88 322 MET A N 1
ATOM 2495 C CA . MET A 1 322 ? -14.117 42.594 -1.767 1 90.88 322 MET A CA 1
ATOM 2496 C C . MET A 1 322 ? -14.07 44.031 -2.287 1 90.88 322 MET A C 1
ATOM 2498 O O . MET A 1 322 ? -14.914 44.406 -3.096 1 90.88 322 MET A O 1
ATOM 2502 N N . ASP A 1 323 ? -13.133 44.812 -1.881 1 91.75 323 ASP A N 1
ATOM 2503 C CA . ASP A 1 323 ? -13.039 46.219 -2.291 1 91.75 323 ASP A CA 1
ATOM 2504 C C . ASP A 1 323 ? -12.531 46.344 -3.727 1 91.75 323 ASP A C 1
ATOM 2506 O O . ASP A 1 323 ? -12.008 45.375 -4.285 1 91.75 323 ASP A O 1
ATOM 2510 N N . SER A 1 324 ? -12.719 47.5 -4.34 1 94.06 324 SER A N 1
ATOM 2511 C CA . SER A 1 324 ? -12.414 47.75 -5.746 1 94.06 324 SER A CA 1
ATOM 2512 C C . SER A 1 324 ? -10.922 47.594 -6.027 1 94.06 324 SER A C 1
ATOM 2514 O O . SER A 1 324 ? -10.539 47.125 -7.098 1 94.06 324 SER A O 1
ATOM 2516 N N . ARG A 1 325 ? -10.094 47.906 -5.125 1 95.12 325 ARG A N 1
ATOM 2517 C CA . ARG A 1 325 ? -8.656 47.781 -5.312 1 95.12 325 ARG A CA 1
ATOM 2518 C C . ARG A 1 325 ? -8.227 46.344 -5.395 1 95.12 325 ARG A C 1
ATOM 2520 O O . ARG A 1 325 ? -7.363 45.969 -6.195 1 95.12 325 ARG A O 1
ATOM 2527 N N . ALA A 1 326 ? -8.852 45.594 -4.531 1 96.25 326 ALA A N 1
ATOM 2528 C CA . ALA A 1 326 ? -8.578 44.156 -4.57 1 96.25 326 ALA A CA 1
ATOM 2529 C C . ALA A 1 326 ? -9.008 43.531 -5.906 1 96.25 326 ALA A C 1
ATOM 2531 O O . ALA A 1 326 ? -8.297 42.719 -6.473 1 96.25 326 ALA A O 1
ATOM 2532 N N . ALA A 1 327 ? -10.156 43.969 -6.434 1 96.94 327 ALA A N 1
ATOM 2533 C CA . ALA A 1 327 ? -10.664 43.469 -7.715 1 96.94 327 ALA A CA 1
ATOM 2534 C C . ALA A 1 327 ? -9.703 43.844 -8.852 1 96.94 327 ALA A C 1
ATOM 2536 O O . ALA A 1 327 ? -9.422 43 -9.711 1 96.94 327 ALA A O 1
ATOM 2537 N N . MET A 1 328 ? -9.242 45.031 -8.789 1 96.69 328 MET A N 1
ATOM 2538 C CA . MET A 1 328 ? -8.312 45.469 -9.82 1 96.69 328 MET A CA 1
ATOM 2539 C C . MET A 1 328 ? -7.008 44.688 -9.758 1 96.69 328 MET A C 1
ATOM 2541 O O . MET A 1 328 ? -6.457 44.312 -10.797 1 96.69 328 MET A O 1
ATOM 2545 N N . LEU A 1 329 ? -6.547 44.5 -8.602 1 97.25 329 LEU A N 1
ATOM 2546 C CA . LEU A 1 329 ? -5.301 43.75 -8.422 1 97.25 329 LEU A CA 1
ATOM 2547 C C . LEU A 1 329 ? -5.453 42.312 -8.883 1 97.25 329 LEU A C 1
ATOM 2549 O O . LEU A 1 329 ? -4.535 41.75 -9.469 1 97.25 329 LEU A O 1
ATOM 2553 N N . ARG A 1 330 ? -6.559 41.656 -8.648 1 98 330 ARG A N 1
ATOM 2554 C CA . ARG A 1 330 ? -6.828 40.312 -9.117 1 98 330 ARG A CA 1
ATOM 2555 C C . ARG A 1 330 ? -6.77 40.25 -10.641 1 98 330 ARG A C 1
ATOM 2557 O O . ARG A 1 330 ? -6.195 39.281 -11.195 1 98 330 ARG A O 1
ATOM 2564 N N . GLN A 1 331 ? -7.383 41.25 -11.227 1 96.94 331 GLN A N 1
ATOM 2565 C CA . GLN A 1 331 ? -7.371 41.281 -12.688 1 96.94 331 GLN A CA 1
ATOM 2566 C C . GLN A 1 331 ? -5.945 41.344 -13.219 1 96.94 331 GLN A C 1
ATOM 2568 O O . GLN A 1 331 ? -5.613 40.625 -14.188 1 96.94 331 GLN A O 1
ATOM 2573 N N . ARG A 1 332 ? -5.195 42.062 -12.523 1 97 332 ARG A N 1
ATOM 2574 C CA . ARG A 1 332 ? -3.799 42.219 -12.922 1 97 332 ARG A CA 1
ATOM 2575 C C . ARG A 1 332 ? -3.033 40.906 -12.711 1 97 332 ARG A C 1
ATOM 2577 O O . ARG A 1 332 ? -2.189 40.531 -13.531 1 97 332 ARG A O 1
ATOM 2584 N N . LEU A 1 333 ? -3.342 40.219 -11.734 1 98.12 333 LEU A N 1
ATOM 2585 C CA . LEU A 1 333 ? -2.564 39.062 -11.312 1 98.12 333 LEU A CA 1
ATOM 2586 C C . LEU A 1 333 ? -3.02 37.812 -12.047 1 98.12 333 LEU A C 1
ATOM 2588 O O . LEU A 1 333 ? -2.324 36.781 -12.031 1 98.12 333 LEU A O 1
ATOM 2592 N N . TYR A 1 334 ? -4.133 37.781 -12.75 1 98 334 TYR A N 1
ATOM 2593 C CA . TYR A 1 334 ? -4.742 36.594 -13.328 1 98 334 TYR A CA 1
ATOM 2594 C C . TYR A 1 334 ? -3.799 35.906 -14.32 1 98 334 TYR A C 1
ATOM 2596 O O . TYR A 1 334 ? -3.697 34.688 -14.359 1 98 334 TYR A O 1
ATOM 2604 N N . ALA A 1 335 ? -3.125 36.688 -15.023 1 96.75 335 ALA A N 1
ATOM 2605 C CA . ALA A 1 335 ? -2.244 36.125 -16.047 1 96.75 335 ALA A CA 1
ATOM 2606 C C . ALA A 1 335 ? -1.097 35.344 -15.3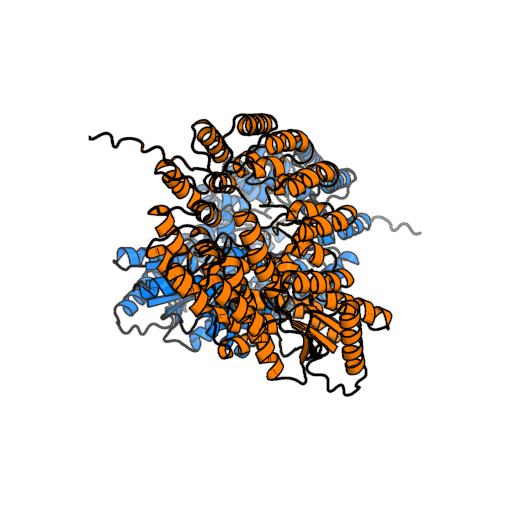98 1 96.75 335 ALA A C 1
ATOM 2608 O O . ALA A 1 335 ? -0.658 34.312 -15.938 1 96.75 335 ALA A O 1
ATOM 2609 N N . GLN A 1 336 ? -0.638 35.781 -14.305 1 97.06 336 GLN A N 1
ATOM 2610 C CA . GLN A 1 336 ? 0.548 35.219 -13.672 1 97.06 336 GLN A CA 1
ATOM 2611 C C . GLN A 1 336 ? 0.171 34.125 -12.688 1 97.06 336 GLN A C 1
ATOM 2613 O O . GLN A 1 336 ? 0.929 33.156 -12.492 1 97.06 336 GLN A O 1
ATOM 2618 N N . ALA A 1 337 ? -0.895 34.312 -12.094 1 97.75 337 ALA A N 1
ATOM 2619 C CA . ALA A 1 337 ? -1.266 33.375 -11.031 1 97.75 337 ALA A CA 1
ATOM 2620 C C . ALA A 1 337 ? -2.764 33.094 -11.047 1 97.75 337 ALA A C 1
ATOM 2622 O O . ALA A 1 337 ? -3.463 33.344 -10.062 1 97.75 337 ALA A O 1
ATOM 2623 N N . PRO A 1 338 ? -3.254 32.5 -12.109 1 97.62 338 PRO A N 1
ATOM 2624 C CA . PRO A 1 338 ? -4.699 32.281 -12.25 1 97.62 338 PRO A CA 1
ATOM 2625 C C . PRO A 1 338 ? -5.277 31.406 -11.156 1 97.62 338 PRO A C 1
ATOM 2627 O O . PRO A 1 338 ? -6.387 31.656 -10.672 1 97.62 338 PRO A O 1
ATOM 2630 N N . THR A 1 339 ? -4.621 30.375 -10.695 1 97.06 339 THR A N 1
ATOM 2631 C CA . THR A 1 339 ? -5.129 29.438 -9.688 1 97.06 339 THR A CA 1
ATOM 2632 C C . THR A 1 339 ? -5.395 30.172 -8.375 1 97.06 339 THR A C 1
ATOM 2634 O O . THR A 1 339 ? -6.48 30.047 -7.801 1 97.06 339 THR A O 1
ATOM 2637 N N . GLU A 1 340 ? -4.387 30.922 -7.949 1 96.88 340 GLU A N 1
ATOM 2638 C CA . GLU A 1 340 ? -4.5 31.625 -6.676 1 96.88 340 GLU A CA 1
ATOM 2639 C C . GLU A 1 340 ? -5.52 32.75 -6.758 1 96.88 340 GLU A C 1
ATOM 2641 O O . GLU A 1 340 ? -6.234 33.031 -5.793 1 96.88 340 GLU A O 1
ATOM 2646 N N . VAL A 1 341 ? -5.582 33.375 -7.867 1 98.12 341 VAL A N 1
ATOM 2647 C CA . VAL A 1 341 ? -6.555 34.438 -8.07 1 98.12 341 VAL A CA 1
ATOM 2648 C C . VAL A 1 341 ? -7.973 33.875 -7.965 1 98.12 341 VAL A C 1
ATOM 2650 O O . VAL A 1 341 ? -8.812 34.438 -7.246 1 98.12 341 VAL A O 1
ATOM 2653 N N . LEU A 1 342 ? -8.172 32.812 -8.68 1 98 342 LEU A N 1
ATOM 2654 C CA . LEU A 1 342 ? -9.508 32.219 -8.664 1 98 342 LEU A CA 1
ATOM 2655 C C . LEU A 1 342 ? -9.852 31.703 -7.273 1 98 342 LEU A C 1
ATOM 2657 O O . LEU A 1 342 ? -10.984 31.859 -6.816 1 98 342 LEU A O 1
ATOM 2661 N N . ALA A 1 343 ? -8.938 31.172 -6.578 1 96.62 343 ALA A N 1
ATOM 2662 C CA . ALA A 1 343 ? -9.148 30.703 -5.215 1 96.62 343 ALA A CA 1
ATOM 2663 C C . ALA A 1 343 ? -9.484 31.859 -4.277 1 96.62 343 ALA A C 1
ATOM 2665 O O . ALA A 1 343 ? -10.219 31.688 -3.301 1 96.62 343 ALA A O 1
ATOM 2666 N N . SER A 1 344 ? -9.016 33.031 -4.555 1 97 344 SER A N 1
ATOM 2667 C CA . SER A 1 344 ? -9.195 34.188 -3.686 1 97 344 SER A CA 1
ATOM 2668 C C . SER A 1 344 ? -10.586 34.781 -3.855 1 97 344 SER A C 1
ATOM 2670 O O . SER A 1 344 ? -10.969 35.688 -3.109 1 97 344 SER A O 1
ATOM 2672 N N . LEU A 1 345 ? -11.375 34.25 -4.746 1 97.38 345 LEU A N 1
ATOM 2673 C CA . LEU A 1 345 ? -12.68 34.812 -5.066 1 97.38 345 LEU A CA 1
ATOM 2674 C C . LEU A 1 345 ? -13.766 34.25 -4.172 1 97.38 345 LEU A C 1
ATOM 2676 O O . LEU A 1 345 ? -14.945 34.531 -4.352 1 97.38 345 LEU A O 1
ATOM 2680 N N . LYS A 1 346 ? -13.391 33.406 -3.238 1 95.81 346 LYS A N 1
ATOM 2681 C CA . LYS A 1 346 ? -14.359 32.812 -2.324 1 95.81 346 LYS A CA 1
ATOM 2682 C C . LYS A 1 346 ? -15.234 33.906 -1.689 1 95.81 346 LYS A C 1
ATOM 2684 O O . LYS A 1 346 ? -14.742 34.969 -1.297 1 95.81 346 LYS A O 1
ATOM 2689 N N . ASN A 1 347 ? -16.531 33.688 -1.649 1 93.75 347 ASN A N 1
ATOM 2690 C CA . ASN A 1 347 ? -17.562 34.531 -1.037 1 93.75 347 ASN A CA 1
ATOM 2691 C C . ASN A 1 347 ? -17.719 35.844 -1.77 1 93.75 347 ASN A C 1
ATOM 2693 O O . ASN A 1 347 ? -18.359 36.781 -1.264 1 93.75 347 ASN A O 1
ATOM 2697 N N . ASP A 1 348 ? -17.078 36.031 -2.934 1 95.56 348 ASP A N 1
ATOM 2698 C CA . ASP A 1 348 ? -17.188 37.25 -3.729 1 95.56 348 ASP A CA 1
ATOM 2699 C C . ASP A 1 348 ? -18.141 37.062 -4.91 1 95.56 348 ASP A C 1
ATOM 2701 O O . ASP A 1 348 ? -17.781 36.438 -5.906 1 95.56 348 ASP A O 1
ATOM 2705 N N . GLY A 1 349 ? -19.328 37.562 -4.824 1 95 349 GLY A N 1
ATOM 2706 C CA . GLY A 1 349 ? -20.312 37.469 -5.879 1 95 349 GLY A CA 1
ATOM 2707 C C . GLY A 1 349 ? -20.422 38.688 -6.746 1 95 349 GLY A C 1
ATOM 2708 O O . GLY A 1 349 ? -21.438 38.906 -7.426 1 95 349 GLY A O 1
ATOM 2709 N N . SER A 1 350 ? -19.406 39.594 -6.766 1 95.44 350 SER A N 1
ATOM 2710 C CA . SER A 1 350 ? -19.438 40.844 -7.512 1 95.44 350 SER A CA 1
ATOM 2711 C C . SER A 1 350 ? -19.312 40.594 -9.008 1 95.44 350 SER A C 1
ATOM 2713 O O . SER A 1 350 ? -18.953 39.5 -9.438 1 95.44 350 SER A O 1
ATOM 2715 N N . THR A 1 351 ? -19.609 41.562 -9.789 1 95.69 351 THR A N 1
ATOM 2716 C CA . THR A 1 351 ? -19.562 41.5 -11.242 1 95.69 351 THR A CA 1
ATOM 2717 C C . THR A 1 351 ? -18.141 41.219 -11.719 1 95.69 351 THR A C 1
ATOM 2719 O O . THR A 1 351 ? -17.906 40.375 -12.57 1 95.69 351 THR A O 1
ATOM 2722 N N . PRO A 1 352 ? -17.188 41.875 -11.125 1 96.12 352 PRO A N 1
ATOM 2723 C CA . PRO A 1 352 ? -15.812 41.594 -11.547 1 96.12 352 PRO A CA 1
ATOM 2724 C C . PRO A 1 352 ? -15.383 40.188 -11.234 1 96.12 352 PRO A C 1
ATOM 2726 O O . PRO A 1 352 ? -14.641 39.562 -12.008 1 96.12 352 PRO A O 1
ATOM 2729 N N . ALA A 1 353 ? -15.805 39.688 -10.109 1 97.06 353 ALA A N 1
ATOM 2730 C CA . ALA A 1 353 ? -15.469 38.312 -9.742 1 97.06 353 ALA A CA 1
ATOM 2731 C C . ALA A 1 353 ? -16.031 37.312 -10.758 1 97.06 353 ALA A C 1
ATOM 2733 O O . ALA A 1 353 ? -15.336 36.406 -11.188 1 97.06 353 ALA A O 1
ATOM 2734 N N . TRP A 1 354 ? -17.25 37.469 -11.195 1 97.12 354 TRP A N 1
ATOM 2735 C CA . TRP A 1 354 ? -17.859 36.562 -12.156 1 97.12 354 TRP A CA 1
ATOM 2736 C C . TRP A 1 354 ? -17.219 36.719 -13.523 1 97.12 354 TRP A C 1
ATOM 2738 O O . TRP A 1 354 ? -17.109 35.719 -14.266 1 97.12 354 TRP A O 1
ATOM 2748 N N . ALA A 1 355 ? -16.844 37.969 -13.836 1 97.06 355 ALA A N 1
ATOM 2749 C CA . ALA A 1 355 ? -16.125 38.156 -15.094 1 97.06 355 ALA A CA 1
ATOM 2750 C C . ALA A 1 355 ? -14.844 37.344 -15.141 1 97.06 355 ALA A C 1
ATOM 2752 O O . ALA A 1 355 ? -14.516 36.75 -16.172 1 97.06 355 ALA A O 1
ATOM 2753 N N . LEU A 1 356 ? -14.117 37.312 -14.086 1 97.62 356 LEU A N 1
ATOM 2754 C CA . LEU A 1 356 ? -12.898 36.531 -14 1 97.62 356 LEU A CA 1
ATOM 2755 C C . LEU A 1 356 ? -13.211 35.031 -14.07 1 97.62 356 LEU A C 1
ATOM 2757 O O . LEU A 1 356 ? -12.477 34.281 -14.703 1 97.62 356 LEU A O 1
ATOM 2761 N N . ARG A 1 357 ? -14.266 34.531 -13.406 1 98 357 ARG A N 1
ATOM 2762 C CA . ARG A 1 357 ? -14.672 33.125 -13.453 1 98 357 ARG A CA 1
ATOM 2763 C C . ARG A 1 357 ? -15.008 32.719 -14.883 1 98 357 ARG A C 1
ATOM 2765 O O . ARG A 1 357 ? -14.625 31.625 -15.32 1 98 357 ARG A O 1
ATOM 2772 N N . GLU A 1 358 ? -15.703 33.625 -15.555 1 97.5 358 GLU A N 1
ATOM 2773 C CA . GLU A 1 358 ? -16.062 33.312 -16.938 1 97.5 358 GLU A CA 1
ATOM 2774 C C . GLU A 1 358 ? -14.836 33.219 -17.828 1 97.5 358 GLU A C 1
ATOM 2776 O O . GLU A 1 358 ? -14.75 32.344 -18.672 1 97.5 358 GLU A O 1
ATOM 2781 N N . ARG A 1 359 ? -14 34.125 -17.594 1 97.62 359 ARG A N 1
ATOM 2782 C CA . ARG A 1 359 ? -12.734 34.062 -18.328 1 97.62 359 ARG A CA 1
ATOM 2783 C C . ARG A 1 359 ? -12.008 32.75 -18.047 1 97.62 359 ARG A C 1
ATOM 2785 O O . ARG A 1 359 ? -11.484 32.125 -18.969 1 97.62 359 ARG A O 1
ATOM 2792 N N . ALA A 1 360 ? -11.953 32.406 -16.859 1 98.38 360 ALA A N 1
ATOM 2793 C CA . ALA A 1 360 ? -11.273 31.188 -16.469 1 98.38 360 ALA A CA 1
ATOM 2794 C C . ALA A 1 360 ? -11.945 29.969 -17.094 1 98.38 360 ALA A C 1
ATOM 2796 O O . ALA A 1 360 ? -11.266 29.016 -17.469 1 98.38 360 ALA A O 1
ATOM 2797 N N . MET A 1 361 ? -13.234 29.938 -17.188 1 97.44 361 MET A N 1
ATOM 2798 C CA . MET A 1 361 ? -13.961 28.859 -17.844 1 97.44 361 MET A CA 1
ATOM 2799 C C . MET A 1 361 ? -13.555 28.719 -19.312 1 97.44 361 MET A C 1
ATOM 2801 O O . MET A 1 361 ? -13.352 27.609 -19.812 1 97.44 361 MET A O 1
ATOM 2805 N N . ARG A 1 362 ? -13.445 29.812 -19.938 1 97.12 362 ARG A N 1
ATOM 2806 C CA . ARG A 1 362 ? -13.016 29.812 -21.328 1 97.12 362 ARG A CA 1
ATOM 2807 C C . ARG A 1 362 ? -11.578 29.312 -21.453 1 97.12 362 ARG A C 1
ATOM 2809 O O . ARG A 1 362 ? -11.234 28.656 -22.438 1 97.12 362 ARG A O 1
ATOM 2816 N N . ASP A 1 363 ? -10.797 29.594 -20.453 1 97.5 363 ASP A N 1
ATOM 2817 C CA . ASP A 1 363 ? -9.406 29.156 -20.438 1 97.5 363 ASP A CA 1
ATOM 2818 C C . ASP A 1 363 ? -9.289 27.688 -20.016 1 97.5 363 ASP A C 1
ATOM 2820 O O . ASP A 1 363 ? -8.188 27.172 -19.859 1 97.5 363 ASP A O 1
ATOM 2824 N N . GLY A 1 364 ? -10.414 27.062 -19.719 1 97 364 GLY A N 1
ATOM 2825 C CA . GLY A 1 364 ? -10.414 25.641 -19.391 1 97 364 GLY A CA 1
ATOM 2826 C C . GLY A 1 364 ? -10.039 25.375 -17.938 1 97 364 GLY A C 1
ATOM 2827 O O . GLY A 1 364 ? -9.523 24.312 -17.625 1 97 364 GLY A O 1
ATOM 2828 N N . ARG A 1 365 ? -10.258 26.328 -17.047 1 98.06 365 ARG A N 1
ATOM 2829 C CA . ARG A 1 365 ? -9.82 26.188 -15.656 1 98.06 365 ARG A CA 1
ATOM 2830 C C . ARG A 1 365 ? -11.008 25.906 -14.734 1 98.06 365 ARG A C 1
ATOM 2832 O O . ARG A 1 365 ? -11.156 26.547 -13.695 1 98.06 365 ARG A O 1
ATOM 2839 N N . LEU A 1 366 ? -11.82 24.938 -15.117 1 98.25 366 LEU A N 1
ATOM 2840 C CA . LEU A 1 366 ? -13.039 24.609 -14.391 1 98.25 366 LEU A CA 1
ATOM 2841 C C . LEU A 1 366 ? -12.734 24.234 -12.938 1 98.25 366 LEU A C 1
ATOM 2843 O O . LEU A 1 366 ? -13.406 24.703 -12.023 1 98.25 366 LEU A O 1
ATOM 2847 N N . ALA A 1 367 ? -11.719 23.453 -12.711 1 98.06 367 ALA A N 1
ATOM 2848 C CA . ALA A 1 367 ? -11.359 23.016 -11.359 1 98.06 367 ALA A CA 1
ATOM 2849 C C . ALA A 1 367 ? -11.008 24.219 -10.477 1 98.06 367 ALA A C 1
ATOM 2851 O O . ALA A 1 367 ? -11.422 24.281 -9.32 1 98.06 367 ALA A O 1
ATOM 2852 N N . ASP A 1 368 ? -10.273 25.172 -11.023 1 97.75 368 ASP A N 1
ATOM 2853 C CA . ASP A 1 368 ? -9.883 26.359 -10.281 1 97.75 368 ASP A CA 1
ATOM 2854 C C . ASP A 1 368 ? -11.094 27.25 -9.984 1 97.75 368 ASP A C 1
ATOM 2856 O O . ASP A 1 368 ? -11.164 27.859 -8.922 1 97.75 368 ASP A O 1
ATOM 2860 N N . VAL A 1 369 ? -11.961 27.328 -10.906 1 98.5 369 VAL A N 1
ATOM 2861 C CA . VAL A 1 369 ? -13.18 28.109 -10.711 1 98.5 369 VAL A CA 1
ATOM 2862 C C . VAL A 1 369 ? -13.992 27.516 -9.562 1 98.5 369 VAL A C 1
ATOM 2864 O O . VAL A 1 369 ? -14.484 28.25 -8.703 1 98.5 369 VAL A O 1
ATOM 2867 N N . LEU A 1 370 ? -14.086 26.188 -9.594 1 98.38 370 LEU A N 1
ATOM 2868 C CA . LEU A 1 370 ? -14.812 25.5 -8.523 1 98.38 370 LEU A CA 1
ATOM 2869 C C . LEU A 1 370 ? -14.172 25.781 -7.168 1 98.38 370 LEU A C 1
ATOM 2871 O O . LEU A 1 370 ? -14.875 26.016 -6.184 1 98.38 370 LEU A O 1
ATOM 2875 N N . ALA A 1 371 ? -12.898 25.906 -7.137 1 95.44 371 ALA A N 1
ATOM 2876 C CA . ALA A 1 371 ? -12.156 26.125 -5.895 1 95.44 371 ALA A CA 1
ATOM 2877 C C . ALA A 1 371 ? -12.461 27.516 -5.316 1 95.44 371 ALA A C 1
ATOM 2879 O O . ALA A 1 371 ? -12.383 27.719 -4.102 1 95.44 371 ALA A O 1
ATOM 2880 N N . GLY A 1 372 ? -12.82 28.422 -6.117 1 96.44 372 GLY A N 1
ATOM 2881 C CA . GLY A 1 372 ? -13.102 29.781 -5.684 1 96.44 372 GLY A CA 1
ATOM 2882 C C . GLY A 1 372 ? -14.586 30.109 -5.625 1 96.44 372 GLY A C 1
ATOM 2883 O O . GLY A 1 372 ? -14.969 31.266 -5.492 1 96.44 372 GLY A O 1
ATOM 2884 N N . LEU A 1 373 ? -15.391 29.109 -5.641 1 96.94 373 LEU A N 1
ATOM 2885 C CA . LEU A 1 373 ? -16.828 29.328 -5.828 1 96.94 373 LEU A CA 1
ATOM 2886 C C . LEU A 1 373 ? -17.562 29.25 -4.496 1 96.94 373 LEU A C 1
ATOM 2888 O O . LEU A 1 373 ? -18.766 29.5 -4.434 1 96.94 373 LEU A O 1
ATOM 2892 N N . ALA A 1 374 ? -16.875 29.016 -3.422 1 96.5 374 ALA A N 1
ATOM 2893 C CA . ALA A 1 374 ? -17.469 28.891 -2.094 1 96.5 374 ALA A CA 1
ATOM 2894 C C . ALA A 1 374 ? -18.328 30.109 -1.769 1 96.5 374 ALA A C 1
ATOM 2896 O O . ALA A 1 374 ? -17.953 31.25 -2.084 1 96.5 374 ALA A O 1
ATOM 2897 N N . GLY A 1 375 ? -19.438 29.891 -1.146 1 94.94 375 GLY A N 1
ATOM 2898 C CA . GLY A 1 375 ? -20.312 30.953 -0.688 1 94.94 375 GLY A CA 1
ATOM 2899 C C . GLY A 1 375 ? -21.281 31.453 -1.758 1 94.94 375 GLY A C 1
ATOM 2900 O O . GLY A 1 375 ? -22.188 32.25 -1.476 1 94.94 375 GLY A O 1
ATOM 2901 N N . GLN A 1 376 ? -21.172 31.016 -3.016 1 95.5 376 GLN A N 1
ATOM 2902 C CA . GLN A 1 376 ? -22.031 31.453 -4.109 1 95.5 376 GLN A CA 1
ATOM 2903 C C . GLN A 1 376 ? -23.188 30.5 -4.309 1 95.5 376 GLN A C 1
ATOM 2905 O O . GLN A 1 376 ? -23 29.281 -4.398 1 95.5 376 GLN A O 1
ATOM 2910 N N . ASP A 1 377 ? -24.438 30.984 -4.367 1 96.19 377 ASP A N 1
ATOM 2911 C CA . ASP A 1 377 ? -25.625 30.156 -4.496 1 96.19 377 ASP A CA 1
ATOM 2912 C C . ASP A 1 377 ? -26.531 30.672 -5.613 1 96.19 377 ASP A C 1
ATOM 2914 O O . ASP A 1 377 ? -27.75 30.516 -5.547 1 96.19 377 ASP A O 1
ATOM 2918 N N . CYS A 1 378 ? -25.984 31.297 -6.613 1 96.19 378 CYS A N 1
ATOM 2919 C CA . CYS A 1 378 ? -26.781 31.766 -7.746 1 96.19 378 CYS A CA 1
ATOM 2920 C C . CYS A 1 378 ? -26.859 30.719 -8.844 1 96.19 378 CYS A C 1
ATOM 2922 O O . CYS A 1 378 ? -26.234 29.656 -8.742 1 96.19 378 CYS A O 1
ATOM 2924 N N . GLU A 1 379 ? -27.625 30.938 -9.844 1 96.44 379 GLU A N 1
ATOM 2925 C CA . GLU A 1 379 ? -27.859 29.984 -10.914 1 96.44 379 GLU A CA 1
ATOM 2926 C C . GLU A 1 379 ? -26.562 29.688 -11.672 1 96.44 379 GLU A C 1
ATOM 2928 O O . GLU A 1 379 ? -26.312 28.531 -12.055 1 96.44 379 GLU A O 1
ATOM 2933 N N . GLU A 1 380 ? -25.781 30.703 -11.859 1 96.62 380 GLU A N 1
ATOM 2934 C CA . GLU A 1 380 ? -24.516 30.531 -12.562 1 96.62 380 GLU A CA 1
ATOM 2935 C C . GLU A 1 380 ? -23.594 29.578 -11.797 1 96.62 380 GLU A C 1
ATOM 2937 O O . GLU A 1 380 ? -22.906 28.75 -12.406 1 96.62 380 GLU A O 1
ATOM 2942 N N . SER A 1 381 ? -23.594 29.75 -10.508 1 97.88 381 SER A N 1
ATOM 2943 C CA . SER A 1 381 ? -22.734 28.875 -9.695 1 97.88 381 SER A CA 1
ATOM 2944 C C . SER A 1 381 ? -23.172 27.422 -9.797 1 97.88 381 SER A C 1
ATOM 2946 O O . SER A 1 381 ? -22.328 26.516 -9.797 1 97.88 381 SER A O 1
ATOM 2948 N N . TRP A 1 382 ? -24.438 27.156 -9.891 1 98.12 382 TRP A N 1
ATOM 2949 C CA . TRP A 1 382 ? -24.953 25.781 -9.992 1 98.12 382 TRP A CA 1
ATOM 2950 C C . TRP A 1 382 ? -24.625 25.172 -11.352 1 98.12 382 TRP A C 1
ATOM 2952 O O . TRP A 1 382 ? -24.375 23.969 -11.453 1 98.12 382 TRP A O 1
ATOM 2962 N N . LEU A 1 383 ? -24.625 26.031 -12.367 1 97.94 383 LEU A N 1
ATOM 2963 C CA . LEU A 1 383 ? -24.203 25.562 -13.688 1 97.94 383 LEU A CA 1
ATOM 2964 C C . LEU A 1 383 ? -22.75 25.109 -13.672 1 97.94 383 LEU A C 1
ATOM 2966 O O . LEU A 1 383 ? -22.391 24.109 -14.297 1 97.94 383 LEU A O 1
ATOM 2970 N N . VAL A 1 384 ? -21.938 25.844 -13.016 1 98.31 384 VAL A N 1
ATOM 2971 C CA . VAL A 1 384 ? -20.516 25.5 -12.898 1 98.31 384 VAL A CA 1
ATOM 2972 C C . VAL A 1 384 ? -20.375 24.188 -12.148 1 98.31 384 VAL A C 1
ATOM 2974 O O . VAL A 1 384 ? -19.578 23.328 -12.547 1 98.31 384 VAL A O 1
ATOM 2977 N N . ARG A 1 385 ? -21.078 23.969 -11.086 1 98.44 385 ARG A N 1
ATOM 2978 C CA . ARG A 1 385 ? -21.031 22.734 -10.297 1 98.44 385 ARG A CA 1
ATOM 2979 C C . ARG A 1 385 ? -21.484 21.531 -11.133 1 98.44 385 ARG A C 1
ATOM 2981 O O . ARG A 1 385 ? -20.922 20.453 -11.023 1 98.44 385 ARG A O 1
ATOM 2988 N N . GLU A 1 386 ? -22.5 21.734 -11.906 1 98.12 386 GLU A N 1
ATOM 2989 C CA . GLU A 1 386 ? -22.969 20.672 -12.789 1 98.12 386 GLU A CA 1
ATOM 2990 C C . GLU A 1 386 ? -21.891 20.25 -13.789 1 98.12 386 GLU A C 1
ATOM 2992 O O . GLU A 1 386 ? -21.703 19.062 -14.055 1 98.12 386 GLU A O 1
ATOM 2997 N N . ALA A 1 387 ? -21.281 21.266 -14.305 1 98 387 ALA A N 1
ATOM 2998 C CA . ALA A 1 387 ? -20.156 20.984 -15.203 1 98 387 ALA A CA 1
ATOM 2999 C C . ALA A 1 387 ? -19.078 20.203 -14.484 1 98 387 ALA A C 1
ATOM 3001 O O . ALA A 1 387 ? -18.469 19.297 -15.062 1 98 387 ALA A O 1
ATOM 3002 N N . GLY A 1 388 ? -18.797 20.562 -13.289 1 98.44 388 GLY A N 1
ATOM 3003 C CA . GLY A 1 388 ? -17.844 19.812 -12.492 1 98.44 388 GLY A CA 1
ATOM 3004 C C . GLY A 1 388 ? -18.234 18.359 -12.273 1 98.44 388 GLY A C 1
ATOM 3005 O O . GLY A 1 388 ? -17.391 17.469 -12.352 1 98.44 388 GLY A O 1
ATOM 3006 N N . MET A 1 389 ? -19.5 18.094 -12 1 98.06 389 MET A N 1
ATOM 3007 C CA . MET A 1 389 ? -20.016 16.734 -11.812 1 98.06 389 MET A CA 1
ATOM 3008 C C . MET A 1 389 ? -19.844 15.914 -13.086 1 98.06 389 MET A C 1
ATOM 3010 O O . MET A 1 389 ? -19.453 14.742 -13.023 1 98.06 389 MET A O 1
ATOM 3014 N N . GLN A 1 390 ? -20.062 16.469 -14.227 1 97.75 390 GLN A N 1
ATOM 3015 C CA . GLN A 1 390 ? -19.922 15.797 -15.508 1 97.75 390 GLN A CA 1
ATOM 3016 C C . GLN A 1 390 ? -18.484 15.383 -15.773 1 97.75 390 GLN A C 1
ATOM 3018 O O . GLN A 1 390 ? -18.234 14.352 -16.391 1 97.75 390 GLN A O 1
ATOM 3023 N N . ARG A 1 391 ? -17.625 16.188 -15.281 1 97.81 391 ARG A N 1
ATOM 3024 C CA . ARG A 1 391 ? -16.203 15.922 -15.484 1 97.81 391 ARG A CA 1
ATOM 3025 C C . ARG A 1 391 ? -15.609 15.141 -14.305 1 97.81 391 ARG A C 1
ATOM 3027 O O . ARG A 1 391 ? -14.391 14.992 -14.195 1 97.81 391 ARG A O 1
ATOM 3034 N N . LYS A 1 392 ? -16.422 14.711 -13.336 1 97.5 392 LYS A N 1
ATOM 3035 C CA . LYS A 1 392 ? -16.094 13.867 -12.188 1 97.5 392 LYS A CA 1
ATOM 3036 C C . LYS A 1 392 ? -15.117 14.586 -11.258 1 97.5 392 LYS A C 1
ATOM 3038 O O . LYS A 1 392 ? -14.219 13.953 -10.688 1 97.5 392 LYS A O 1
ATOM 3043 N N . LEU A 1 393 ? -15.195 15.938 -11.219 1 98 393 LEU A N 1
ATOM 3044 C CA . LEU A 1 393 ? -14.422 16.734 -10.273 1 98 393 LEU A CA 1
ATOM 3045 C C . LEU A 1 393 ? -15.125 16.812 -8.922 1 98 393 LEU A C 1
ATOM 3047 O O . LEU A 1 393 ? -15.438 17.906 -8.438 1 98 393 LEU A O 1
ATOM 3051 N N . PHE A 1 394 ? -15.281 15.68 -8.289 1 97.88 394 PHE A N 1
ATOM 3052 C CA . PHE A 1 394 ? -16.156 15.523 -7.133 1 97.88 394 PHE A CA 1
ATOM 3053 C C . PHE A 1 394 ? -15.617 16.312 -5.945 1 97.88 394 PHE A C 1
ATOM 3055 O O . PHE A 1 394 ? -16.375 17 -5.258 1 97.88 394 PHE A O 1
ATOM 3062 N N . SER A 1 395 ? -14.336 16.312 -5.711 1 96.69 395 SER A N 1
ATOM 3063 C CA . SER A 1 395 ? -13.742 17.031 -4.586 1 96.69 395 SER A CA 1
ATOM 3064 C C . SER A 1 395 ? -13.867 18.531 -4.766 1 96.69 395 SER A C 1
ATOM 3066 O O . SER A 1 395 ? -14.172 19.25 -3.812 1 96.69 395 SER A O 1
ATOM 3068 N N . GLU A 1 396 ? -13.617 18.953 -5.961 1 97.69 396 GLU A N 1
ATOM 3069 C CA . GLU A 1 396 ? -13.711 20.391 -6.262 1 97.69 396 GLU A CA 1
ATOM 3070 C C . GLU A 1 396 ? -15.148 20.875 -6.129 1 97.69 396 GLU A C 1
ATOM 3072 O O . GLU A 1 396 ? -15.391 21.984 -5.625 1 97.69 396 GLU A O 1
ATOM 3077 N N . VAL A 1 397 ? -16.062 20.078 -6.555 1 98.62 397 VAL A N 1
ATOM 3078 C CA . VAL A 1 397 ? -17.469 20.438 -6.441 1 98.62 397 VAL A CA 1
ATOM 3079 C C . VAL A 1 397 ? -17.859 20.531 -4.969 1 98.62 397 VAL A C 1
ATOM 3081 O O . VAL A 1 397 ? -18.547 21.469 -4.559 1 98.62 397 VAL A O 1
ATOM 3084 N N . ALA A 1 398 ? -17.406 19.547 -4.227 1 98.12 398 ALA A N 1
ATOM 3085 C CA . ALA A 1 398 ? -17.688 19.594 -2.791 1 98.12 398 ALA A CA 1
ATOM 3086 C C . ALA A 1 398 ? -17.141 20.875 -2.174 1 98.12 398 ALA A C 1
ATOM 3088 O O . ALA A 1 398 ? -17.828 21.547 -1.408 1 98.12 398 ALA A O 1
ATOM 3089 N N . SER A 1 399 ? -15.953 21.266 -2.508 1 96.88 399 SER A N 1
ATOM 3090 C CA . SER A 1 399 ? -15.328 22.484 -1.998 1 96.88 399 SER A CA 1
ATOM 3091 C C . SER A 1 399 ? -16.125 23.734 -2.398 1 96.88 399 SER A C 1
ATOM 3093 O O . SER A 1 399 ? -16.219 24.688 -1.626 1 96.88 399 SER A O 1
ATOM 3095 N N . SER A 1 400 ? -16.672 23.688 -3.578 1 97.94 400 SER A N 1
ATOM 3096 C CA . SER A 1 400 ? -17.438 24.828 -4.09 1 97.94 400 SER A CA 1
ATOM 3097 C C . SER A 1 400 ? -18.719 25.031 -3.289 1 97.94 400 SER A C 1
ATOM 3099 O O . SER A 1 400 ? -19.328 26.094 -3.344 1 97.94 400 SER A O 1
ATOM 3101 N N . LEU A 1 401 ? -19.062 24.031 -2.518 1 97.94 401 LEU A N 1
ATOM 3102 C CA . LEU A 1 401 ? -20.312 24.078 -1.754 1 97.94 401 LEU A CA 1
ATOM 3103 C C . LEU A 1 401 ? -20.062 24.641 -0.357 1 97.94 401 LEU A C 1
ATOM 3105 O O . LEU A 1 401 ? -21 24.766 0.436 1 97.94 401 LEU A O 1
ATOM 3109 N N . THR A 1 402 ? -18.844 25 -0.049 1 97 402 THR A N 1
ATOM 3110 C CA . THR A 1 402 ? -18.516 25.438 1.302 1 97 402 THR A CA 1
ATOM 3111 C C . THR A 1 402 ? -19.438 26.578 1.742 1 97 402 THR A C 1
ATOM 3113 O O . THR A 1 402 ? -19.531 27.594 1.06 1 97 402 THR A O 1
ATOM 3116 N N . SER A 1 403 ? -20.109 26.375 2.838 1 93.5 403 SER A N 1
ATOM 3117 C CA . SER A 1 403 ? -20.953 27.344 3.533 1 93.5 403 SER A CA 1
ATOM 3118 C C . SER A 1 403 ? -22.188 27.672 2.717 1 93.5 403 SER A C 1
ATOM 3120 O O . SER A 1 403 ? -22.828 28.703 2.932 1 93.5 403 SER A O 1
ATOM 3122 N N . VAL A 1 404 ? -22.516 26.891 1.643 1 96.38 404 VAL A N 1
ATOM 3123 C CA . VAL A 1 404 ? -23.75 27.078 0.892 1 96.38 404 VAL A CA 1
ATOM 3124 C C . VAL A 1 404 ? -24.891 26.297 1.561 1 96.38 404 VAL A C 1
ATOM 3126 O O . VAL A 1 404 ? -24.859 25.078 1.618 1 96.38 404 VAL A O 1
ATOM 3129 N N . PRO A 1 405 ? -25.828 26.984 2.068 1 94.69 405 PRO A N 1
ATOM 3130 C CA . PRO A 1 405 ? -26.938 26.312 2.746 1 94.69 405 PRO A CA 1
ATOM 3131 C C . PRO A 1 405 ? -28.031 25.844 1.779 1 94.69 405 PRO A C 1
ATOM 3133 O O . PRO A 1 405 ? -27.922 26.078 0.573 1 94.69 405 PRO A O 1
ATOM 3136 N N . GLY A 1 406 ? -29.016 25.047 2.328 1 95.12 406 GLY A N 1
ATOM 3137 C CA . GLY A 1 406 ? -30.219 24.734 1.565 1 95.12 406 GLY A CA 1
ATOM 3138 C C . GLY A 1 406 ? -30.312 23.281 1.183 1 95.12 406 GLY A C 1
ATOM 3139 O O . GLY A 1 406 ? -29.312 22.547 1.225 1 95.12 406 GLY A O 1
ATOM 3140 N N . ALA A 1 407 ? -31.484 22.922 0.799 1 95.69 407 ALA A N 1
ATOM 3141 C CA . ALA A 1 407 ? -31.797 21.531 0.486 1 95.69 407 ALA A CA 1
ATOM 3142 C C . ALA A 1 407 ? -31.062 21.078 -0.776 1 95.69 407 ALA A C 1
ATOM 3144 O O . ALA A 1 407 ? -30.641 19.922 -0.873 1 95.69 407 ALA A O 1
ATOM 3145 N N . ARG A 1 408 ? -30.953 22.031 -1.738 1 96.69 408 ARG A N 1
ATOM 3146 C CA . ARG A 1 408 ? -30.281 21.688 -2.984 1 96.69 408 ARG A CA 1
ATOM 3147 C C . ARG A 1 408 ? -28.812 21.375 -2.738 1 96.69 408 ARG A C 1
ATOM 3149 O O . ARG A 1 408 ? -28.281 20.391 -3.277 1 96.69 408 ARG A O 1
ATOM 3156 N N . ALA A 1 409 ? -28.172 22.141 -1.96 1 97.75 409 ALA A N 1
ATOM 3157 C CA . ALA A 1 409 ? -26.766 21.922 -1.61 1 97.75 409 ALA A CA 1
ATOM 3158 C C . ALA A 1 409 ? -26.594 20.641 -0.811 1 97.75 409 ALA A C 1
ATOM 3160 O O . ALA A 1 409 ? -25.656 19.875 -1.057 1 97.75 409 ALA A O 1
ATOM 3161 N N . ASP A 1 410 ? -27.5 20.328 0.093 1 97.19 410 ASP A N 1
ATOM 3162 C CA . ASP A 1 410 ? -27.422 19.141 0.919 1 97.19 410 ASP A CA 1
ATOM 3163 C C . ASP A 1 410 ? -27.625 17.875 0.078 1 97.19 410 ASP A C 1
ATOM 3165 O O . ASP A 1 410 ? -26.969 16.859 0.315 1 97.19 410 ASP A O 1
ATOM 3169 N N . ALA A 1 411 ? -28.562 18 -0.86 1 97.62 411 ALA A N 1
ATOM 3170 C CA . ALA A 1 411 ? -28.766 16.859 -1.761 1 97.62 411 ALA A CA 1
ATOM 3171 C C . ALA A 1 411 ? -27.5 16.547 -2.549 1 97.62 411 ALA A C 1
ATOM 3173 O O . ALA A 1 411 ? -27.141 15.375 -2.719 1 97.62 411 ALA A O 1
ATOM 3174 N N . LEU A 1 412 ? -26.859 17.562 -3.064 1 98 412 LEU A N 1
ATOM 3175 C CA . LEU A 1 412 ? -25.625 17.359 -3.812 1 98 412 LEU A CA 1
ATOM 3176 C C . LEU A 1 412 ? -24.516 16.828 -2.906 1 98 412 LEU A C 1
ATOM 3178 O O . LEU A 1 412 ? -23.719 15.992 -3.326 1 98 412 LEU A O 1
ATOM 3182 N N . ARG A 1 413 ? -24.438 17.281 -1.694 1 98 413 ARG A N 1
ATOM 3183 C CA . ARG A 1 413 ? -23.469 16.766 -0.721 1 98 413 ARG A CA 1
ATOM 3184 C C . ARG A 1 413 ? -23.656 15.258 -0.521 1 98 413 ARG A C 1
ATOM 3186 O O . ARG A 1 413 ? -22.672 14.516 -0.468 1 98 413 ARG A O 1
ATOM 3193 N N . GLU A 1 414 ? -24.828 14.82 -0.443 1 97.56 414 GLU A N 1
ATOM 3194 C CA . GLU A 1 414 ? -25.109 13.398 -0.267 1 97.56 414 GLU A CA 1
ATOM 3195 C C . GLU A 1 414 ? -24.594 12.578 -1.45 1 97.56 414 GLU A C 1
ATOM 3197 O O . GLU A 1 414 ? -24.047 11.492 -1.27 1 97.56 414 GLU A O 1
ATOM 3202 N N . VAL A 1 415 ? -24.734 13.164 -2.637 1 97.62 415 VAL A N 1
ATOM 3203 C CA . VAL A 1 415 ? -24.266 12.5 -3.85 1 97.62 415 VAL A CA 1
ATOM 3204 C C . VAL A 1 415 ? -22.75 12.438 -3.844 1 97.62 415 VAL A C 1
ATOM 3206 O O . VAL A 1 415 ? -22.156 11.477 -4.355 1 97.62 415 VAL A O 1
ATOM 3209 N N . LEU A 1 416 ? -22.094 13.344 -3.209 1 97.88 416 LEU A N 1
ATOM 3210 C CA . LEU A 1 416 ? -20.641 13.492 -3.256 1 97.88 416 LEU A CA 1
ATOM 3211 C C . LEU A 1 416 ? -19.984 12.68 -2.15 1 97.88 416 LEU A C 1
ATOM 3213 O O . LEU A 1 416 ? -18.781 12.43 -2.193 1 97.88 416 LEU A O 1
ATOM 3217 N N . LEU A 1 417 ? -20.719 12.156 -1.166 1 96.19 417 LEU A N 1
ATOM 3218 C CA . LEU A 1 417 ? -20.188 11.508 0.035 1 96.19 417 LEU A CA 1
ATOM 3219 C C . LEU A 1 417 ? -19.359 10.289 -0.325 1 96.19 417 LEU A C 1
ATOM 3221 O O . LEU A 1 417 ? -18.234 10.125 0.168 1 96.19 417 LEU A O 1
ATOM 3225 N N . PRO A 1 418 ? -19.812 9.469 -1.304 1 93.69 418 PRO A N 1
ATOM 3226 C CA . PRO A 1 418 ? -19.016 8.281 -1.628 1 93.69 418 PRO A CA 1
ATOM 3227 C C . PRO A 1 418 ? -17.703 8.617 -2.312 1 93.69 418 PRO A C 1
ATOM 3229 O O . PRO A 1 418 ? -16.781 7.789 -2.355 1 93.69 418 PRO A O 1
ATOM 3232 N N . HIS A 1 419 ? -17.625 9.82 -2.814 1 94.69 419 HIS A N 1
ATOM 3233 C CA . HIS A 1 419 ? -16.453 10.188 -3.604 1 94.69 419 HIS A CA 1
ATOM 3234 C C . HIS A 1 419 ? -15.398 10.883 -2.74 1 94.69 419 HIS A C 1
ATOM 3236 O O . HIS A 1 419 ? -14.195 10.68 -2.934 1 94.69 419 HIS A O 1
ATOM 3242 N N . ASP A 1 420 ? -15.812 11.742 -1.804 1 95.44 420 ASP A N 1
ATOM 3243 C CA . ASP A 1 420 ? -14.883 12.469 -0.95 1 95.44 420 ASP A CA 1
ATOM 3244 C C . ASP A 1 420 ? -15.562 12.961 0.325 1 95.44 420 ASP A C 1
ATOM 3246 O O . ASP A 1 420 ? -16.016 14.102 0.395 1 95.44 420 ASP A O 1
ATOM 3250 N N . ARG A 1 421 ? -15.5 12.148 1.333 1 95.38 421 ARG A N 1
ATOM 3251 C CA . ARG A 1 421 ? -16.188 12.43 2.584 1 95.38 421 ARG A CA 1
ATOM 3252 C C . ARG A 1 421 ? -15.602 13.656 3.277 1 95.38 421 ARG A C 1
ATOM 3254 O O . ARG A 1 421 ? -16.328 14.445 3.879 1 95.38 421 ARG A O 1
ATOM 3261 N N . LEU A 1 422 ? -14.32 13.852 3.186 1 96 422 LEU A N 1
ATOM 3262 C CA . LEU A 1 422 ? -13.641 14.945 3.877 1 96 422 LEU A CA 1
ATOM 3263 C C . LEU A 1 422 ? -13.961 16.281 3.221 1 96 422 LEU A C 1
ATOM 3265 O O . LEU A 1 422 ? -14.211 17.281 3.91 1 96 422 LEU A O 1
ATOM 3269 N N . ALA A 1 423 ? -13.945 16.297 1.864 1 96.06 423 ALA A N 1
ATOM 3270 C CA . ALA A 1 423 ? -14.305 17.516 1.157 1 96.06 423 ALA A CA 1
ATOM 3271 C C . ALA A 1 423 ? -15.75 17.922 1.462 1 96.06 423 ALA A C 1
ATOM 3273 O O . ALA A 1 423 ? -16.047 19.109 1.628 1 96.06 423 ALA A O 1
ATOM 3274 N N . VAL A 1 424 ? -16.594 16.938 1.577 1 97.88 424 VAL A N 1
ATOM 3275 C CA . VAL A 1 424 ? -18 17.219 1.891 1 97.88 424 VAL A CA 1
ATOM 3276 C C . VAL A 1 424 ? -18.109 17.766 3.307 1 97.88 424 VAL A C 1
ATOM 3278 O O . VAL A 1 424 ? -18.828 18.75 3.541 1 97.88 424 VAL A O 1
ATOM 3281 N N . LEU A 1 425 ? -17.391 17.172 4.223 1 97.25 425 LEU A N 1
ATOM 3282 C CA . LEU A 1 425 ? -17.391 17.672 5.59 1 97.25 425 LEU A CA 1
ATOM 3283 C C . LEU A 1 425 ? -16.906 19.125 5.637 1 97.25 425 LEU A C 1
ATOM 3285 O O . LEU A 1 425 ? -17.531 19.969 6.277 1 97.25 425 LEU A O 1
ATOM 3289 N N . ARG A 1 426 ? -15.867 19.453 4.965 1 96.44 426 ARG A N 1
ATOM 3290 C CA . ARG A 1 426 ? -15.352 20.812 4.922 1 96.44 426 ARG A CA 1
ATOM 3291 C C . ARG A 1 426 ? -16.391 21.781 4.363 1 96.44 426 ARG A C 1
ATOM 3293 O O . ARG A 1 426 ? -16.484 22.922 4.793 1 96.44 426 ARG A O 1
ATOM 3300 N N . SER A 1 427 ? -17.188 21.281 3.438 1 97.25 427 SER A N 1
ATOM 3301 C CA . SER A 1 427 ? -18.172 22.125 2.779 1 97.25 427 SER A CA 1
ATOM 3302 C C . SER A 1 427 ? -19.297 22.516 3.742 1 97.25 427 SER A C 1
ATOM 3304 O O . SER A 1 427 ? -20.062 23.438 3.469 1 97.25 427 SER A O 1
ATOM 3306 N N . THR A 1 428 ? -19.391 21.828 4.863 1 97.19 428 THR A N 1
ATOM 3307 C CA . THR A 1 428 ? -20.469 22.078 5.812 1 97.19 428 THR A CA 1
ATOM 3308 C C . THR A 1 428 ? -20.062 23.156 6.82 1 97.19 428 THR A C 1
ATOM 3310 O O . THR A 1 428 ? -20.75 23.359 7.824 1 97.19 428 THR A O 1
ATOM 3313 N N . LEU A 1 429 ? -18.984 23.828 6.578 1 96.06 429 LEU A N 1
ATOM 3314 C CA . LEU A 1 429 ? -18.469 24.859 7.477 1 96.06 429 LEU A CA 1
ATOM 3315 C C . LEU A 1 429 ? -19.578 25.828 7.891 1 96.06 429 LEU A C 1
ATOM 3317 O O . LEU A 1 429 ? -20.188 26.469 7.039 1 96.06 429 LEU A O 1
ATOM 3321 N N . GLY A 1 430 ? -19.875 25.875 9.148 1 94 430 GLY A N 1
ATOM 3322 C CA . GLY A 1 430 ? -20.781 26.844 9.711 1 94 430 GLY A CA 1
ATOM 3323 C C . GLY A 1 430 ? -22.25 26.516 9.445 1 94 430 GLY A C 1
ATOM 3324 O O . GLY A 1 430 ? -23.125 27.344 9.695 1 94 430 GLY A O 1
ATOM 3325 N N . LEU A 1 431 ? -22.547 25.344 8.93 1 95.5 431 LEU A N 1
ATOM 3326 C CA . LEU A 1 431 ? -23.922 24.969 8.609 1 95.5 431 LEU A CA 1
ATOM 3327 C C . LEU A 1 431 ? -24.469 24 9.656 1 95.5 431 LEU A C 1
ATOM 3329 O O . LEU A 1 431 ? -23.75 23.141 10.156 1 95.5 431 LEU A O 1
ATOM 3333 N N . ASP A 1 432 ? -25.719 24.234 10.039 1 94.94 432 ASP A N 1
ATOM 3334 C CA . ASP A 1 432 ? -26.391 23.359 11.008 1 94.94 432 ASP A CA 1
ATOM 3335 C C . ASP A 1 432 ? -27.547 22.609 10.367 1 94.94 432 ASP A C 1
ATOM 3337 O O . ASP A 1 432 ? -28.688 22.734 10.812 1 94.94 432 ASP A O 1
ATOM 3341 N N . THR A 1 433 ? -27.359 21.891 9.352 1 95.06 433 THR A N 1
ATOM 3342 C CA . THR A 1 433 ? -28.375 21.062 8.688 1 95.06 433 THR A CA 1
ATOM 3343 C C . THR A 1 433 ? -28.297 19.625 9.18 1 95.06 433 THR A C 1
ATOM 3345 O O . THR A 1 433 ? -27.312 19.219 9.789 1 95.06 433 THR A O 1
ATOM 3348 N N . PRO A 1 434 ? -29.328 18.859 8.969 1 94.75 434 PRO A N 1
ATOM 3349 C CA . PRO A 1 434 ? -29.297 17.438 9.344 1 94.75 434 PRO A CA 1
ATOM 3350 C C . PRO A 1 434 ? -28.156 16.688 8.688 1 94.75 434 PRO A C 1
ATOM 3352 O O . PRO A 1 434 ? -27.5 15.852 9.328 1 94.75 434 PRO A O 1
ATOM 3355 N N . VAL A 1 435 ? -27.875 17.031 7.438 1 95.12 435 VAL A N 1
ATOM 3356 C CA . VAL A 1 435 ? -26.781 16.391 6.715 1 95.12 435 VAL A CA 1
ATOM 3357 C C . VAL A 1 435 ? -25.453 16.719 7.383 1 95.12 435 VAL A C 1
ATOM 3359 O O . VAL A 1 435 ? -24.625 15.836 7.594 1 95.12 435 VAL A O 1
ATOM 3362 N N . ALA A 1 436 ? -25.266 17.953 7.738 1 96.69 436 ALA A N 1
ATOM 3363 C CA . ALA A 1 436 ? -24.047 18.391 8.398 1 96.69 436 ALA A CA 1
ATOM 3364 C C . ALA A 1 436 ? -23.875 17.703 9.75 1 96.69 436 ALA A C 1
ATOM 3366 O O . ALA A 1 436 ? -22.797 17.203 10.07 1 96.69 436 ALA A O 1
ATOM 3367 N N . ARG A 1 437 ? -24.969 17.656 10.555 1 96.75 437 ARG A N 1
ATOM 3368 C CA . ARG A 1 437 ? -24.938 17.047 11.883 1 96.75 437 ARG A CA 1
ATOM 3369 C C . ARG A 1 437 ? -24.609 15.562 11.781 1 96.75 437 ARG A C 1
ATOM 3371 O O . ARG A 1 437 ? -23.766 15.055 12.531 1 96.75 437 ARG A O 1
ATOM 3378 N N . GLY A 1 438 ? -25.281 14.953 10.875 1 96.38 438 GLY A N 1
ATOM 3379 C CA . GLY A 1 438 ? -25.031 13.531 10.68 1 96.38 438 GLY A CA 1
ATOM 3380 C C . GLY A 1 438 ? -23.609 13.227 10.281 1 96.38 438 GLY A C 1
ATOM 3381 O O . GLY A 1 438 ? -23 12.273 10.789 1 96.38 438 GLY A O 1
ATOM 3382 N N . LEU A 1 439 ? -23.078 13.977 9.406 1 96.75 439 LEU A N 1
ATOM 3383 C CA . LEU A 1 439 ? -21.703 13.789 8.914 1 96.75 439 LEU A CA 1
ATOM 3384 C C . LEU A 1 439 ? -20.703 14.047 10.031 1 96.75 439 LEU A C 1
ATOM 3386 O O . LEU A 1 439 ? -19.719 13.305 10.172 1 96.75 439 LEU A O 1
ATOM 3390 N N . ARG A 1 440 ? -20.859 15.086 10.805 1 97.88 440 ARG A N 1
ATOM 3391 C CA . ARG A 1 440 ? -19.969 15.398 11.922 1 97.88 440 ARG A CA 1
ATOM 3392 C C . ARG A 1 440 ? -19.953 14.266 12.938 1 97.88 440 ARG A C 1
ATOM 3394 O O . ARG A 1 440 ? -18.891 13.867 13.422 1 97.88 440 ARG A O 1
ATOM 3401 N N . GLU A 1 441 ? -21.125 13.727 13.242 1 96.62 441 GLU A N 1
ATOM 3402 C CA . GLU A 1 441 ? -21.188 12.625 14.188 1 96.62 441 GLU A CA 1
ATOM 3403 C C . GLU A 1 441 ? -20.469 11.383 13.648 1 96.62 441 GLU A C 1
ATOM 3405 O O . GLU A 1 441 ? -19.734 10.727 14.375 1 96.62 441 GLU A O 1
ATOM 3410 N N . ALA A 1 442 ? -20.703 11.156 12.422 1 95.06 442 ALA A N 1
ATOM 3411 C CA . ALA A 1 442 ? -20.125 9.969 11.789 1 95.06 442 ALA A CA 1
ATOM 3412 C C . ALA A 1 442 ? -18.594 10.062 11.734 1 95.06 442 ALA A C 1
ATOM 3414 O O . ALA A 1 442 ? -17.906 9.047 11.805 1 95.06 442 ALA A O 1
ATOM 3415 N N . LEU A 1 443 ? -18.062 11.289 11.656 1 96.25 443 LEU A N 1
ATOM 3416 C CA . LEU A 1 443 ? -16.625 11.445 11.406 1 96.25 443 LEU A CA 1
ATOM 3417 C C . LEU A 1 443 ? -15.914 11.977 12.641 1 96.25 443 LEU A C 1
ATOM 3419 O O . LEU A 1 443 ? -14.703 12.195 12.617 1 96.25 443 LEU A O 1
ATOM 3423 N N . ALA A 1 444 ? -16.609 12.156 13.758 1 96 444 ALA A N 1
ATOM 3424 C CA . ALA A 1 444 ? -16.047 12.719 14.984 1 96 444 ALA A CA 1
ATOM 3425 C C . ALA A 1 444 ? -14.883 11.883 15.492 1 96 444 ALA A C 1
ATOM 3427 O O . ALA A 1 444 ? -13.883 12.422 15.969 1 96 444 ALA A O 1
ATOM 3428 N N . GLY A 1 445 ? -14.961 10.594 15.344 1 93.31 445 GLY A N 1
ATOM 3429 C CA . GLY A 1 445 ? -13.922 9.703 15.828 1 93.31 445 GLY A CA 1
ATOM 3430 C C . GLY A 1 445 ? -12.82 9.469 14.805 1 93.31 445 GLY A C 1
ATOM 3431 O O . GLY A 1 445 ? -11.789 8.867 15.125 1 93.31 445 GLY A O 1
ATOM 3432 N N . LYS A 1 446 ? -12.984 10.016 13.578 1 93.12 446 LYS A N 1
ATOM 3433 C CA . LYS A 1 446 ? -12.078 9.703 12.484 1 93.12 446 LYS A CA 1
ATOM 3434 C C . LYS A 1 446 ? -11.367 10.961 11.984 1 93.12 446 LYS A C 1
ATOM 3436 O O . LYS A 1 446 ? -10.227 10.898 11.523 1 93.12 446 LYS A O 1
ATOM 3441 N N . ALA A 1 447 ? -12.039 12.031 12.008 1 96 447 ALA A N 1
ATOM 3442 C CA . ALA A 1 447 ? -11.531 13.305 11.508 1 96 447 ALA A CA 1
ATOM 3443 C C . ALA A 1 447 ? -11.922 14.461 12.43 1 96 447 ALA A C 1
ATOM 3445 O O . ALA A 1 447 ? -12.484 15.461 11.977 1 96 447 ALA A O 1
ATOM 3446 N N . LEU A 1 448 ? -11.508 14.289 13.672 1 96.69 448 LEU A N 1
ATOM 3447 C CA . LEU A 1 448 ? -11.93 15.219 14.711 1 96.69 448 LEU A CA 1
ATOM 3448 C C . LEU A 1 448 ? -11.523 16.641 14.359 1 96.69 448 LEU A C 1
ATOM 3450 O O . LEU A 1 448 ? -12.305 17.578 14.562 1 96.69 448 LEU A O 1
ATOM 3454 N N . LYS A 1 449 ? -10.375 16.812 13.82 1 97.06 449 LYS A N 1
ATOM 3455 C CA . LYS A 1 449 ? -9.891 18.125 13.453 1 97.06 449 LYS A CA 1
ATOM 3456 C C . LYS A 1 449 ? -10.867 18.828 12.516 1 97.06 449 LYS A C 1
ATOM 3458 O O . LYS A 1 449 ? -11.305 19.953 12.789 1 97.06 449 LYS A O 1
ATOM 3463 N N . LEU A 1 450 ? -11.219 18.188 11.477 1 96.69 450 LEU A N 1
ATOM 3464 C CA . LEU A 1 450 ? -12.094 18.781 10.477 1 96.69 450 LEU A CA 1
ATOM 3465 C C . LEU A 1 450 ? -13.508 18.969 11.016 1 96.69 450 LEU A C 1
ATOM 3467 O O . LEU A 1 450 ? -14.188 19.938 10.672 1 96.69 450 LEU A O 1
ATOM 3471 N N . VAL A 1 451 ? -13.938 18.016 11.852 1 98.12 451 VAL A N 1
ATOM 3472 C CA . VAL A 1 451 ? -15.25 18.125 12.484 1 98.12 451 VAL A CA 1
ATOM 3473 C C . VAL A 1 451 ? -15.312 19.406 13.32 1 98.12 451 VAL A C 1
ATOM 3475 O O . VAL A 1 451 ? -16.234 20.203 13.172 1 98.12 451 VAL A O 1
ATOM 3478 N N . LEU A 1 452 ? -14.305 19.562 14.117 1 98.12 452 LEU A N 1
ATOM 3479 C CA . LEU A 1 452 ? -14.281 20.734 14.992 1 98.12 452 LEU A CA 1
ATOM 3480 C C . LEU A 1 452 ? -14.164 22.016 14.172 1 98.12 452 LEU A C 1
ATOM 3482 O O . LEU A 1 452 ? -14.805 23.016 14.492 1 98.12 452 LEU A O 1
ATOM 3486 N N . ARG A 1 453 ? -13.414 22.016 13.141 1 96.5 453 ARG A N 1
ATOM 3487 C CA . ARG A 1 453 ? -13.281 23.188 12.281 1 96.5 453 ARG A CA 1
ATOM 3488 C C . ARG A 1 453 ? -14.609 23.531 11.617 1 96.5 453 ARG A C 1
ATOM 3490 O O . ARG A 1 453 ? -14.938 24.719 11.438 1 96.5 453 ARG A O 1
ATOM 3497 N N . SER A 1 454 ? -15.367 22.531 11.242 1 97.25 454 SER A N 1
ATOM 3498 C CA . SER A 1 454 ? -16.641 22.734 10.555 1 97.25 454 SER A CA 1
ATOM 3499 C C . SER A 1 454 ? -17.656 23.391 11.484 1 97.25 454 SER A C 1
ATOM 3501 O O . SER A 1 454 ? -18.703 23.875 11.023 1 97.25 454 SER A O 1
ATOM 3503 N N . LEU A 1 455 ? -17.344 23.453 12.789 1 97.38 455 LEU A N 1
ATOM 3504 C CA . LEU A 1 455 ? -18.281 23.969 13.781 1 97.38 455 LEU A CA 1
ATOM 3505 C C . LEU A 1 455 ? -18.156 25.484 13.906 1 97.38 455 LEU A C 1
ATOM 3507 O O . LEU A 1 455 ? -18.922 26.109 14.633 1 97.38 455 LEU A O 1
ATOM 3511 N N . THR A 1 456 ? -17.203 26.062 13.227 1 93.5 456 THR A N 1
ATOM 3512 C CA . THR A 1 456 ? -16.922 27.484 13.383 1 93.5 456 THR A CA 1
ATOM 3513 C C . THR A 1 456 ? -18.203 28.312 13.188 1 93.5 456 THR A C 1
ATOM 3515 O O . THR A 1 456 ? -18.922 28.141 12.203 1 93.5 456 THR A O 1
ATOM 3518 N N . GLY A 1 457 ? -18.516 29.109 14.164 1 87.88 457 GLY A N 1
ATOM 3519 C CA . GLY A 1 457 ? -19.641 30.031 14.062 1 87.88 457 GLY A CA 1
ATOM 3520 C C . GLY A 1 457 ? -20.938 29.453 14.586 1 87.88 457 GLY A C 1
ATOM 3521 O O . GLY A 1 457 ? -21.938 30.156 14.695 1 87.88 457 GLY A O 1
ATOM 3522 N N . LEU A 1 458 ? -20.969 28.172 14.945 1 95.44 458 LEU A N 1
ATOM 3523 C CA . LEU A 1 458 ? -22.188 27.516 15.383 1 95.44 458 LEU A CA 1
ATOM 3524 C C . LEU A 1 458 ? -22.328 27.594 16.906 1 95.44 458 LEU A C 1
ATOM 3526 O O . LEU A 1 458 ? -21.344 27.453 17.625 1 95.44 458 LEU A O 1
ATOM 3530 N N . ASP A 1 459 ? -23.547 27.844 17.406 1 96.25 459 ASP A N 1
ATOM 3531 C CA . ASP A 1 459 ? -23.844 27.906 18.828 1 96.25 459 ASP A CA 1
ATOM 3532 C C . ASP A 1 459 ? -24.953 26.922 19.219 1 96.25 459 ASP A C 1
ATOM 3534 O O . ASP A 1 459 ? -25.797 27.234 20.047 1 96.25 459 ASP A O 1
ATOM 3538 N N . THR A 1 460 ? -25.031 25.844 18.594 1 96.38 460 THR A N 1
ATOM 3539 C CA . THR A 1 460 ? -26.047 24.828 18.859 1 96.38 460 THR A CA 1
ATOM 3540 C C . THR A 1 460 ? -25.547 23.859 19.938 1 96.38 460 THR A C 1
ATOM 3542 O O . THR A 1 460 ? -24.359 23.766 20.203 1 96.38 460 THR A O 1
ATOM 3545 N N . GLU A 1 461 ? -26.438 23.125 20.594 1 96.56 461 GLU A N 1
ATOM 3546 C CA . GLU A 1 461 ? -26.109 22.156 21.625 1 96.56 461 GLU A CA 1
ATOM 3547 C C . GLU A 1 461 ? -25.219 21.047 21.062 1 96.56 461 GLU A C 1
ATOM 3549 O O . GLU A 1 461 ? -24.297 20.578 21.734 1 96.56 461 GLU A O 1
ATOM 3554 N N . GLU A 1 462 ? -25.484 20.641 19.859 1 95.94 462 GLU A N 1
ATOM 3555 C CA . GLU A 1 462 ? -24.688 19.594 19.219 1 95.94 462 GLU A CA 1
ATOM 3556 C C . GLU A 1 462 ? -23.25 20.047 19.016 1 95.94 462 GLU A C 1
ATOM 3558 O O . GLU A 1 462 ? -22.312 19.266 19.234 1 95.94 462 GLU A O 1
ATOM 3563 N N . ALA A 1 463 ? -23.109 21.266 18.562 1 97.38 463 ALA A N 1
ATOM 3564 C CA . ALA A 1 463 ? -21.781 21.828 18.359 1 97.38 463 ALA A CA 1
ATOM 3565 C C . ALA A 1 463 ? -21 21.875 19.672 1 97.38 463 ALA A C 1
ATOM 3567 O O . ALA A 1 463 ? -19.812 21.516 19.719 1 97.38 463 ALA A O 1
ATOM 3568 N N . TRP A 1 464 ? -21.672 22.266 20.766 1 97.88 464 TRP A N 1
ATOM 3569 C CA . TRP A 1 464 ? -21.016 22.375 22.062 1 97.88 464 TRP A CA 1
ATOM 3570 C C . TRP A 1 464 ? -20.641 21 22.594 1 97.88 464 TRP A C 1
ATOM 3572 O O . TRP A 1 464 ? -19.578 20.828 23.188 1 97.88 464 TRP A O 1
ATOM 3582 N N . THR A 1 465 ? -21.484 20.016 22.375 1 97.56 465 THR A N 1
ATOM 3583 C CA . THR A 1 465 ? -21.188 18.656 22.797 1 97.56 465 THR A CA 1
ATOM 3584 C C . THR A 1 465 ? -19.906 18.156 22.141 1 97.56 465 THR A C 1
ATOM 3586 O O . THR A 1 465 ? -19.047 17.562 22.797 1 97.56 465 THR A O 1
ATOM 3589 N N . LEU A 1 466 ? -19.797 18.391 20.844 1 97.81 466 LEU A N 1
ATOM 3590 C CA . LEU A 1 466 ? -18.609 17.969 20.094 1 97.81 466 LEU A CA 1
ATOM 3591 C C . LEU A 1 466 ? -17.375 18.734 20.562 1 97.81 466 LEU A C 1
ATOM 3593 O O . LEU A 1 466 ? -16.297 18.141 20.703 1 97.81 466 LEU A O 1
ATOM 3597 N N . ARG A 1 467 ? -17.484 20.031 20.828 1 98.12 467 ARG A N 1
ATOM 3598 C CA . ARG A 1 467 ? -16.375 20.844 21.312 1 98.12 467 ARG A CA 1
ATOM 3599 C C . ARG A 1 467 ? -15.883 20.344 22.656 1 98.12 467 ARG A C 1
ATOM 3601 O O . ARG A 1 467 ? -14.68 20.172 22.859 1 98.12 467 ARG A O 1
ATOM 3608 N N . GLU A 1 468 ? -16.75 20.109 23.547 1 97.94 468 GLU A N 1
ATOM 3609 C CA . GLU A 1 468 ? -16.406 19.703 24.906 1 97.94 468 GLU A CA 1
ATOM 3610 C C . GLU A 1 468 ? -15.758 18.328 24.922 1 97.94 468 GLU A C 1
ATOM 3612 O O . GLU A 1 468 ? -14.859 18.062 25.719 1 97.94 468 GLU A O 1
ATOM 3617 N N . ARG A 1 469 ? -16.219 17.5 24.078 1 96.5 469 ARG A N 1
ATOM 3618 C CA . ARG A 1 469 ? -15.609 16.188 23.922 1 96.5 469 ARG A CA 1
ATOM 3619 C C . ARG A 1 469 ? -14.219 16.297 23.328 1 96.5 469 ARG A C 1
ATOM 3621 O O . ARG A 1 469 ? -13.305 15.547 23.703 1 96.5 469 ARG A O 1
ATOM 3628 N N . GLY A 1 470 ? -14.062 17.188 22.375 1 97.56 470 GLY A N 1
ATOM 3629 C CA . GLY A 1 470 ? -12.82 17.312 21.641 1 97.56 470 GLY A CA 1
ATOM 3630 C C . GLY A 1 470 ? -11.781 18.172 22.344 1 97.56 470 GLY A C 1
ATOM 3631 O O . GLY A 1 470 ? -10.578 18.016 22.109 1 97.56 470 GLY A O 1
ATOM 3632 N N . ALA A 1 471 ? -12.133 19.047 23.281 1 97.88 471 ALA A N 1
ATOM 3633 C CA . ALA A 1 471 ? -11.281 20.078 23.875 1 97.88 471 ALA A CA 1
ATOM 3634 C C . ALA A 1 471 ? -10.109 19.453 24.625 1 97.88 471 ALA A C 1
ATOM 3636 O O . ALA A 1 471 ? -8.984 19.953 24.547 1 97.88 471 ALA A O 1
ATOM 3637 N N . PRO A 1 472 ? -10.344 18.328 25.344 1 96.81 472 PRO A N 1
ATOM 3638 C CA . PRO A 1 472 ? -9.188 17.703 26 1 96.81 472 PRO A CA 1
ATOM 3639 C C . PRO A 1 472 ? -8.211 17.078 25 1 96.81 472 PRO A C 1
ATOM 3641 O O . PRO A 1 472 ? -7.047 16.844 25.344 1 96.81 472 PRO A O 1
ATOM 3644 N N . GLN A 1 473 ? -8.664 16.844 23.797 1 95.88 473 GLN A N 1
ATOM 3645 C CA . GLN A 1 473 ? -7.902 16.031 22.859 1 95.88 473 GLN A CA 1
ATOM 3646 C C . GLN A 1 473 ? -7.113 16.906 21.891 1 95.88 473 GLN A C 1
ATOM 3648 O O . GLN A 1 473 ? -6.051 16.5 21.406 1 95.88 473 GLN A O 1
ATOM 3653 N N . THR A 1 474 ? -7.703 18.016 21.562 1 97.19 474 THR A N 1
ATOM 3654 C CA . THR A 1 474 ? -7.047 18.812 20.531 1 97.19 474 THR A CA 1
ATOM 3655 C C . THR A 1 474 ? -7.43 20.281 20.672 1 97.19 474 THR A C 1
ATOM 3657 O O . THR A 1 474 ? -8.5 20.609 21.188 1 97.19 474 THR A O 1
ATOM 3660 N N . LYS A 1 475 ? -6.57 21.109 20.156 1 97.5 475 LYS A N 1
ATOM 3661 C CA . LYS A 1 475 ? -6.742 22.547 20.312 1 97.5 475 LYS A CA 1
ATOM 3662 C C . LYS A 1 475 ? -7.82 23.078 19.375 1 97.5 475 LYS A C 1
ATOM 3664 O O . LYS A 1 475 ? -8.328 24.188 19.562 1 97.5 475 LYS A O 1
ATOM 3669 N N . GLU A 1 476 ? -8.203 22.312 18.359 1 97.44 476 GLU A N 1
ATOM 3670 C CA . GLU A 1 476 ? -9.156 22.766 17.359 1 97.44 476 GLU A CA 1
ATOM 3671 C C . GLU A 1 476 ? -10.531 23.031 17.969 1 97.44 476 GLU A C 1
ATOM 3673 O O . GLU A 1 476 ? -11.336 23.766 17.391 1 97.44 476 GLU A O 1
ATOM 3678 N N . ALA A 1 477 ? -10.789 22.422 19.109 1 97.94 477 ALA A N 1
ATOM 3679 C CA . ALA A 1 477 ? -12.016 22.766 19.828 1 97.94 477 ALA A CA 1
ATOM 3680 C C . ALA A 1 477 ? -12.055 24.234 20.188 1 97.94 477 ALA A C 1
ATOM 3682 O O . ALA A 1 477 ? -13.094 24.891 20.047 1 97.94 477 ALA A O 1
ATOM 3683 N N . LEU A 1 478 ? -10.914 24.734 20.609 1 97.69 478 LEU A N 1
ATOM 3684 C CA . LEU A 1 478 ? -10.82 26.156 20.938 1 97.69 478 LEU A CA 1
ATOM 3685 C C . LEU A 1 478 ? -10.773 27.016 19.672 1 97.69 478 LEU A C 1
ATOM 3687 O O . LEU A 1 478 ? -11.312 28.125 19.641 1 97.69 478 LEU A O 1
ATOM 3691 N N . ASP A 1 479 ? -10.156 26.516 18.641 1 96.75 479 ASP A N 1
ATOM 3692 C CA . ASP A 1 479 ? -10.18 27.219 17.359 1 96.75 479 ASP A CA 1
ATOM 3693 C C . ASP A 1 479 ? -11.609 27.453 16.875 1 96.75 479 ASP A C 1
ATOM 3695 O O . ASP A 1 479 ? -11.906 28.484 16.266 1 96.75 479 ASP A O 1
ATOM 3699 N N . SER A 1 480 ? -12.445 26.531 17.156 1 96.88 480 SER A N 1
ATOM 3700 C CA . SER A 1 480 ? -13.812 26.547 16.641 1 96.88 480 SER A CA 1
ATOM 3701 C C . SER A 1 480 ? -14.664 27.594 17.359 1 96.88 480 SER A C 1
ATOM 3703 O O . SER A 1 480 ? -15.805 27.828 16.969 1 96.88 480 SER A O 1
ATOM 3705 N N . VAL A 1 481 ? -14.18 28.25 18.391 1 96.81 481 VAL A N 1
ATOM 3706 C CA . VAL A 1 481 ? -14.953 29.266 19.094 1 96.81 481 VAL A CA 1
ATOM 3707 C C . VAL A 1 481 ? -14.305 30.641 18.906 1 96.81 481 VAL A C 1
ATOM 3709 O O . VAL A 1 481 ? -14.516 31.562 19.703 1 96.81 481 VAL A O 1
ATOM 3712 N N . ASP A 1 482 ? -13.516 30.766 17.922 1 94.19 482 ASP A N 1
ATOM 3713 C CA . ASP A 1 482 ? -12.875 32.031 17.609 1 94.19 482 ASP A CA 1
ATOM 3714 C C . ASP A 1 482 ? -13.883 33.188 17.578 1 94.19 482 ASP A C 1
ATOM 3716 O O . ASP A 1 482 ? -14.883 33.125 16.859 1 94.19 482 ASP A O 1
ATOM 3720 N N . GLY A 1 483 ? -13.656 34.125 18.375 1 91.5 483 GLY A N 1
ATOM 3721 C CA . GLY A 1 483 ? -14.445 35.344 18.359 1 91.5 483 GLY A CA 1
ATOM 3722 C C . GLY A 1 483 ? -15.773 35.219 19.062 1 91.5 483 GLY A C 1
ATOM 3723 O O . GLY A 1 483 ? -16.562 36.156 19.109 1 91.5 483 GLY A O 1
ATOM 3724 N N . MET A 1 484 ? -16.078 34.062 19.609 1 94.75 484 MET A N 1
ATOM 3725 C CA . MET A 1 484 ? -17.328 33.875 20.344 1 94.75 484 MET A CA 1
ATOM 3726 C C . MET A 1 484 ? -17.234 34.438 21.75 1 94.75 484 MET A C 1
ATOM 3728 O O . MET A 1 484 ? -16.266 34.188 22.453 1 94.75 484 MET A O 1
ATOM 3732 N N . ASP A 1 485 ? -18.188 35.219 22.188 1 94.81 485 ASP A N 1
ATOM 3733 C CA . ASP A 1 485 ? -18.141 35.938 23.469 1 94.81 485 ASP A CA 1
ATOM 3734 C C . ASP A 1 485 ? -19.125 35.375 24.469 1 94.81 485 ASP A C 1
ATOM 3736 O O . ASP A 1 485 ? -19.297 35.906 25.562 1 94.81 485 ASP A O 1
ATOM 3740 N N . GLY A 1 486 ? -19.719 34.312 24.203 1 94.81 486 GLY A N 1
ATOM 3741 C CA . GLY A 1 486 ? -20.688 33.688 25.094 1 94.81 486 GLY A CA 1
ATOM 3742 C C . GLY A 1 486 ? -20.062 33.031 26.281 1 94.81 486 GLY A C 1
ATOM 3743 O O . GLY A 1 486 ? -18.859 32.75 26.297 1 94.81 486 GLY A O 1
ATOM 3744 N N . THR A 1 487 ? -20.812 32.781 27.344 1 95.94 487 THR A N 1
ATOM 3745 C CA . THR A 1 487 ? -20.359 32.188 28.609 1 95.94 487 THR A CA 1
ATOM 3746 C C . THR A 1 487 ? -19.734 30.828 28.391 1 95.94 487 THR A C 1
ATOM 3748 O O . THR A 1 487 ? -18.703 30.5 29 1 95.94 487 THR A O 1
ATOM 3751 N N . ARG A 1 488 ? -20.266 30.078 27.5 1 97 488 ARG A N 1
ATOM 3752 C CA . ARG A 1 488 ? -19.766 28.719 27.266 1 97 488 ARG A CA 1
ATOM 3753 C C . ARG A 1 488 ? -18.422 28.766 26.547 1 97 488 ARG A C 1
ATOM 3755 O O . ARG A 1 488 ? -17.547 27.922 26.797 1 97 488 ARG A O 1
ATOM 3762 N N . ALA A 1 489 ? -18.344 29.703 25.656 1 97.25 489 ALA A N 1
ATOM 3763 C CA . ALA A 1 489 ? -17.062 29.875 24.969 1 97.25 489 ALA A CA 1
ATOM 3764 C C . ALA A 1 489 ? -15.961 30.266 25.953 1 97.25 489 ALA A C 1
ATOM 3766 O O . ALA A 1 489 ? -14.852 29.719 25.891 1 97.25 489 ALA A O 1
ATOM 3767 N N . TRP A 1 490 ? -16.281 31.172 26.891 1 97.06 490 TRP A N 1
ATOM 3768 C CA . TRP A 1 490 ? -15.305 31.594 27.891 1 97.06 490 TRP A CA 1
ATOM 3769 C C . TRP A 1 490 ? -14.953 30.438 28.828 1 97.06 490 TRP A C 1
ATOM 3771 O O . TRP A 1 490 ? -13.789 30.234 29.172 1 97.06 490 TRP A O 1
ATOM 3781 N N . LYS A 1 491 ? -15.922 29.641 29.234 1 97.62 491 LYS A N 1
ATOM 3782 C CA . LYS A 1 491 ? -15.688 28.484 30.094 1 97.62 491 LYS A CA 1
ATOM 3783 C C . LYS A 1 491 ? -14.75 27.484 29.406 1 97.62 491 LYS A C 1
ATOM 3785 O O . LYS A 1 491 ? -13.828 26.953 30.047 1 97.62 491 LYS A O 1
ATOM 3790 N N . LEU A 1 492 ? -15.016 27.188 28.125 1 97.88 492 LEU A N 1
ATOM 3791 C CA . LEU A 1 492 ? -14.172 26.266 27.375 1 97.88 492 LEU A CA 1
ATOM 3792 C C . LEU A 1 492 ? -12.727 26.75 27.344 1 97.88 492 LEU A C 1
ATOM 3794 O O . LEU A 1 492 ? -11.805 25.953 27.531 1 97.88 492 LEU A O 1
ATOM 3798 N N . ARG A 1 493 ? -12.492 28.062 27.125 1 97.75 493 ARG A N 1
ATOM 3799 C CA . ARG A 1 493 ? -11.164 28.656 27.094 1 97.75 493 ARG A CA 1
ATOM 3800 C C . ARG A 1 493 ? -10.461 28.469 28.438 1 97.75 493 ARG A C 1
ATOM 3802 O O . ARG A 1 493 ? -9.312 28.016 28.484 1 97.75 493 ARG A O 1
ATOM 3809 N N . VAL A 1 494 ? -11.156 28.797 29.469 1 97.5 494 VAL A N 1
ATOM 3810 C CA . VAL A 1 494 ? -10.562 28.781 30.797 1 97.5 494 VAL A CA 1
ATOM 3811 C C . VAL A 1 494 ? -10.273 27.344 31.219 1 97.5 494 VAL A C 1
ATOM 3813 O O . VAL A 1 494 ? -9.211 27.047 31.766 1 97.5 494 VAL A O 1
ATOM 3816 N N . ASP A 1 495 ? -11.219 26.422 30.984 1 97.62 495 ASP A N 1
ATOM 3817 C CA . ASP A 1 495 ? -11.086 25.016 31.391 1 97.62 495 ASP A CA 1
ATOM 3818 C C . ASP A 1 495 ? -9.875 24.375 30.719 1 97.62 495 ASP A C 1
ATOM 3820 O O . ASP A 1 495 ? -9.281 23.438 31.281 1 97.62 495 ASP A O 1
ATOM 3824 N N . HIS A 1 496 ? -9.531 24.828 29.578 1 97.81 496 HIS A N 1
ATOM 3825 C CA . HIS A 1 496 ? -8.477 24.141 28.844 1 97.81 496 HIS A CA 1
ATOM 3826 C C . HIS A 1 496 ? -7.297 25.062 28.578 1 97.81 496 HIS A C 1
ATOM 3828 O O . HIS A 1 496 ? -6.492 24.812 27.672 1 97.81 496 HIS A O 1
ATOM 3834 N N . LEU A 1 497 ? -7.164 26.156 29.359 1 96.56 497 LEU A N 1
ATOM 3835 C CA . LEU A 1 497 ? -6.086 27.141 29.266 1 96.56 497 LEU A CA 1
ATOM 3836 C C . LEU A 1 497 ? -4.734 26.484 29.562 1 96.56 497 LEU A C 1
ATOM 3838 O O . LEU A 1 497 ? -3.729 26.844 28.938 1 96.56 497 LEU A O 1
ATOM 3842 N N . GLY A 1 498 ? -4.715 25.547 30.438 1 94.5 498 GLY A N 1
ATOM 3843 C CA . GLY A 1 498 ? -3.479 24.875 30.781 1 94.5 498 GLY A CA 1
ATOM 3844 C C . GLY A 1 498 ? -2.93 24.016 29.656 1 94.5 498 GLY A C 1
ATOM 3845 O O . GLY A 1 498 ? -1.716 23.969 29.438 1 94.5 498 GLY A O 1
ATOM 3846 N N . ARG A 1 499 ? -3.777 23.438 28.922 1 95.38 499 ARG A N 1
ATOM 3847 C CA . ARG A 1 499 ? -3.367 22.5 27.891 1 95.38 499 ARG A CA 1
ATOM 3848 C C . ARG A 1 499 ? -3.107 23.219 26.562 1 95.38 499 ARG A C 1
ATOM 3850 O O . ARG A 1 499 ? -2.201 22.844 25.812 1 95.38 499 ARG A O 1
ATOM 3857 N N . TRP A 1 500 ? -3.982 24.25 26.297 1 97.56 500 TRP A N 1
ATOM 3858 C CA . TRP A 1 500 ? -3.883 24.922 25.016 1 97.56 500 TRP A CA 1
ATOM 3859 C C . TRP A 1 500 ? -3.758 26.438 25.203 1 97.56 500 TRP A C 1
ATOM 3861 O O . TRP A 1 500 ? -4.535 27.203 24.641 1 97.56 500 TRP A O 1
ATOM 3871 N N . PRO A 1 501 ? -2.77 26.906 25.875 1 97 501 PRO A N 1
ATOM 3872 C CA . PRO A 1 501 ? -2.682 28.344 26.172 1 97 501 PRO A CA 1
ATOM 3873 C C . PRO A 1 501 ? -2.57 29.188 24.906 1 97 501 PRO A C 1
ATOM 3875 O O . PRO A 1 501 ? -3.217 30.234 24.812 1 97 501 PRO A O 1
ATOM 3878 N N . THR A 1 502 ? -1.78 28.781 23.922 1 97.19 502 THR A N 1
ATOM 3879 C CA . THR A 1 502 ? -1.568 29.547 22.688 1 97.19 502 THR A CA 1
ATOM 3880 C C . THR A 1 502 ? -2.875 29.688 21.922 1 97.19 502 THR A C 1
ATOM 3882 O O . THR A 1 502 ? -3.174 30.766 21.391 1 97.19 502 THR A O 1
ATOM 3885 N N . THR A 1 503 ? -3.625 28.641 21.859 1 97.5 503 THR A N 1
ATOM 3886 C CA . THR A 1 503 ? -4.871 28.656 21.094 1 97.5 503 THR A CA 1
ATOM 3887 C C . THR A 1 503 ? -5.957 29.422 21.844 1 97.5 503 THR A C 1
ATOM 3889 O O . THR A 1 503 ? -6.797 30.078 21.234 1 97.5 503 THR A O 1
ATOM 3892 N N . ALA A 1 504 ? -5.941 29.281 23.172 1 97.81 504 ALA A N 1
ATOM 3893 C CA . ALA A 1 504 ? -6.879 30.094 23.969 1 97.81 504 ALA A CA 1
ATOM 3894 C C . ALA A 1 504 ? -6.723 31.578 23.656 1 97.81 504 ALA A C 1
ATOM 3896 O O . ALA A 1 504 ? -7.719 32.281 23.516 1 97.81 504 ALA A O 1
ATOM 3897 N N . LEU A 1 505 ? -5.531 32 23.516 1 97.44 505 LEU A N 1
ATOM 3898 C CA . LEU A 1 505 ? -5.262 33.406 23.172 1 97.44 505 LEU A CA 1
ATOM 3899 C C . LEU A 1 505 ? -5.773 33.719 21.781 1 97.44 505 LEU A C 1
ATOM 3901 O O . LEU A 1 505 ? -6.516 34.688 21.594 1 97.44 505 LEU A O 1
ATOM 3905 N N . SER A 1 506 ? -5.41 32.906 20.812 1 96.44 506 SER A N 1
ATOM 3906 C CA . SER A 1 506 ? -5.805 33.219 19.438 1 96.44 506 SER A CA 1
ATOM 3907 C C . SER A 1 506 ? -7.32 33.156 19.281 1 96.44 506 SER A C 1
ATOM 3909 O O . SER A 1 506 ? -7.883 33.844 18.422 1 96.44 506 SER A O 1
ATOM 3911 N N . SER A 1 507 ? -8.016 32.344 20.109 1 96.62 507 SER A N 1
ATOM 3912 C CA . SER A 1 507 ? -9.461 32.219 20.016 1 96.62 507 SER A CA 1
ATOM 3913 C C . SER A 1 507 ? -10.164 33.531 20.406 1 96.62 507 SER A C 1
ATOM 3915 O O . SER A 1 507 ? -11.359 33.688 20.172 1 96.62 507 SER A O 1
ATOM 3917 N N . LEU A 1 508 ? -9.43 34.5 20.922 1 96 508 LEU A N 1
ATOM 3918 C CA . LEU A 1 508 ? -9.984 35.781 21.328 1 96 508 LEU A CA 1
ATOM 3919 C C . LEU A 1 508 ? -10.062 36.719 20.141 1 96 508 LEU A C 1
ATOM 3921 O O . LEU A 1 508 ? -10.578 37.844 20.266 1 96 508 LEU A O 1
ATOM 3925 N N . LYS A 1 509 ? -9.578 36.281 19.062 1 90.62 509 LYS A N 1
ATOM 3926 C CA . LYS A 1 509 ? -9.539 37.125 17.891 1 90.62 509 LYS A CA 1
ATOM 3927 C C . LYS A 1 509 ? -10.93 37.688 17.562 1 90.62 509 LYS A C 1
ATOM 3929 O O . LYS A 1 509 ? -11.898 36.938 17.5 1 90.62 509 LYS A O 1
ATOM 3934 N N . GLY A 1 510 ? -11.031 38.969 17.344 1 85.94 510 GLY A N 1
ATOM 3935 C CA . GLY A 1 510 ? -12.289 39.594 16.984 1 85.94 510 GLY A CA 1
ATOM 3936 C C . GLY A 1 510 ? -13.07 40.094 18.188 1 85.94 510 GLY A C 1
ATOM 3937 O O . GLY A 1 510 ? -14.047 40.812 18.047 1 85.94 510 GLY A O 1
ATOM 3938 N N . LEU A 1 511 ? -12.656 39.719 19.391 1 91.44 511 LEU A N 1
ATOM 3939 C CA . LEU A 1 511 ? -13.312 40.188 20.609 1 91.44 511 LEU A CA 1
ATOM 3940 C C . LEU A 1 511 ? -12.703 41.5 21.094 1 91.44 511 LEU A C 1
ATOM 3942 O O . LEU A 1 511 ? -11.516 41.75 20.875 1 91.44 511 LEU A O 1
ATOM 3946 N N . PRO A 1 512 ? -13.555 42.281 21.703 1 90 512 PRO A N 1
ATOM 3947 C CA . PRO A 1 512 ? -12.992 43.5 22.328 1 90 512 PRO A CA 1
ATOM 3948 C C . PRO A 1 512 ? -12.094 43.156 23.531 1 90 512 PRO A C 1
ATOM 3950 O O . PRO A 1 512 ? -12.211 42.062 24.109 1 90 512 PRO A O 1
ATOM 3953 N N . MET A 1 513 ? -11.148 44.125 23.797 1 92 513 MET A N 1
ATOM 3954 C CA . MET A 1 513 ? -10.227 43.938 24.922 1 92 513 MET A CA 1
ATOM 3955 C C . MET A 1 513 ? -10.906 44.281 26.25 1 92 513 MET A C 1
ATOM 3957 O O . MET A 1 513 ? -10.5 45.219 26.938 1 92 513 MET A O 1
ATOM 3961 N N . GLY A 1 514 ? -11.914 43.5 26.594 1 92.38 514 GLY A N 1
ATOM 3962 C CA . GLY A 1 514 ? -12.609 43.656 27.859 1 92.38 514 GLY A CA 1
ATOM 3963 C C . GLY A 1 514 ? -11.875 43.062 29.031 1 92.38 514 GLY A C 1
ATOM 3964 O O . GLY A 1 514 ? -10.781 42.5 28.859 1 92.38 514 GLY A O 1
ATOM 3965 N N . PRO A 1 515 ? -12.383 43.125 30.203 1 93.88 515 PRO A N 1
ATOM 3966 C CA . PRO A 1 515 ? -11.719 42.625 31.422 1 93.88 515 PRO A CA 1
ATOM 3967 C C . PRO A 1 515 ? -11.406 41.125 31.344 1 93.88 515 PRO A C 1
ATOM 3969 O O . PRO A 1 515 ? -10.344 40.688 31.797 1 93.88 515 PRO A O 1
ATOM 3972 N N . HIS A 1 516 ? -12.336 40.375 30.797 1 94.75 516 HIS A N 1
ATOM 3973 C CA . HIS A 1 516 ? -12.125 38.938 30.703 1 94.75 516 HIS A CA 1
ATOM 3974 C C . HIS A 1 516 ? -10.953 38.594 29.781 1 94.75 516 HIS A C 1
ATOM 3976 O O . HIS A 1 516 ? -10.125 37.75 30.094 1 94.75 516 HIS A O 1
ATOM 3982 N N . ALA A 1 517 ? -10.953 39.281 28.656 1 95.81 517 ALA A N 1
ATOM 3983 C CA . ALA A 1 517 ? -9.875 39.062 27.688 1 95.81 517 ALA A CA 1
ATOM 3984 C C . ALA A 1 517 ? -8.531 39.469 28.281 1 95.81 517 ALA A C 1
ATOM 3986 O O . ALA A 1 517 ? -7.543 38.75 28.141 1 95.81 517 ALA A O 1
ATOM 3987 N N . GLN A 1 518 ? -8.516 40.594 28.938 1 95.88 518 GLN A N 1
ATOM 3988 C CA . GLN A 1 518 ? -7.285 41.094 29.562 1 95.88 518 GLN A CA 1
ATOM 3989 C C . GLN A 1 518 ? -6.789 40.125 30.625 1 95.88 518 GLN A C 1
ATOM 3991 O O . GLN A 1 518 ? -5.598 39.812 30.688 1 95.88 518 GLN A O 1
ATOM 3996 N N . ALA A 1 519 ? -7.691 39.625 31.438 1 95.56 519 ALA A N 1
ATOM 3997 C CA . ALA A 1 519 ? -7.34 38.719 32.5 1 95.56 519 ALA A CA 1
ATOM 3998 C C . ALA A 1 519 ? -6.754 37.406 31.953 1 95.56 519 ALA A C 1
ATOM 4000 O O . ALA A 1 519 ? -5.793 36.875 32.5 1 95.56 519 ALA A O 1
ATOM 4001 N N . LEU A 1 520 ? -7.359 36.906 30.938 1 96.56 520 LEU A N 1
ATOM 4002 C CA . LEU A 1 520 ? -6.887 35.656 30.328 1 96.56 520 LEU A CA 1
ATOM 4003 C C . LEU A 1 520 ? -5.488 35.844 29.734 1 96.56 520 LEU A C 1
ATOM 4005 O O . LEU A 1 520 ? -4.613 35 29.938 1 96.56 520 LEU A O 1
ATOM 4009 N N . ILE A 1 521 ? -5.281 36.938 29.016 1 96.75 521 ILE A N 1
ATOM 4010 C CA . ILE A 1 521 ? -3.99 37.219 28.391 1 96.75 521 ILE A CA 1
ATOM 4011 C C . ILE A 1 521 ? -2.918 37.344 29.484 1 96.75 521 ILE A C 1
ATOM 4013 O O . ILE A 1 521 ? -1.847 36.75 29.375 1 96.75 521 ILE A O 1
ATOM 4017 N N . GLU A 1 522 ? -3.219 38.031 30.484 1 95.75 522 GLU A N 1
ATOM 4018 C CA . GLU A 1 522 ? -2.264 38.25 31.562 1 95.75 522 GLU A CA 1
ATOM 4019 C C . GLU A 1 522 ? -1.922 36.938 32.281 1 95.75 522 GLU A C 1
ATOM 4021 O O . GLU A 1 522 ? -0.769 36.719 32.656 1 95.75 522 GLU A O 1
ATOM 4026 N N . ARG A 1 523 ? -2.848 36.156 32.469 1 95.62 523 ARG A N 1
ATOM 4027 C CA . ARG A 1 523 ? -2.621 34.875 33.125 1 95.62 523 ARG A CA 1
ATOM 4028 C C . ARG A 1 523 ? -1.663 34 32.312 1 95.62 523 ARG A C 1
ATOM 4030 O O . ARG A 1 523 ? -0.729 33.406 32.844 1 95.62 523 ARG A O 1
ATOM 4037 N N . VAL A 1 524 ? -1.929 33.938 31 1 96.56 524 VAL A N 1
ATOM 4038 C CA . VAL A 1 524 ? -1.095 33.125 30.125 1 96.56 524 VAL A CA 1
ATOM 4039 C C . VAL A 1 524 ? 0.323 33.688 30.094 1 96.56 524 VAL A C 1
ATOM 4041 O O . VAL A 1 524 ? 1.3 32.938 30.156 1 96.56 524 VAL A O 1
ATOM 4044 N N . LEU A 1 525 ? 0.457 35.031 30 1 94.94 525 LEU A N 1
ATOM 4045 C CA . LEU A 1 525 ? 1.759 35.688 29.922 1 94.94 525 LEU A CA 1
ATOM 4046 C C . LEU A 1 525 ? 2.527 35.5 31.234 1 94.94 525 LEU A C 1
ATOM 4048 O O . LEU A 1 525 ? 3.756 35.375 31.234 1 94.94 525 LEU A O 1
ATOM 4052 N N . ALA A 1 526 ? 1.803 35.406 32.344 1 92.88 526 ALA A N 1
ATOM 4053 C CA . ALA A 1 526 ? 2.441 35.188 33.625 1 92.88 526 ALA A CA 1
ATOM 4054 C C . ALA A 1 526 ? 3.016 33.781 33.719 1 92.88 526 ALA A C 1
ATOM 4056 O O . ALA A 1 526 ? 4.094 33.594 34.281 1 92.88 526 ALA A O 1
ATOM 4057 N N . GLU A 1 527 ? 2.367 32.875 33.219 1 91.94 527 GLU A N 1
ATOM 4058 C CA . GLU A 1 527 ? 2.766 31.453 33.281 1 91.94 527 GLU A CA 1
ATOM 4059 C C . GLU A 1 527 ? 3.846 31.125 32.281 1 91.94 527 GLU A C 1
ATOM 4061 O O . GLU A 1 527 ? 4.711 30.281 32.531 1 91.94 527 GLU A O 1
ATOM 4066 N N . GLN A 1 528 ? 3.758 31.75 31.125 1 91.06 528 GLN A N 1
ATOM 4067 C CA . GLN A 1 528 ? 4.668 31.422 30.031 1 91.06 528 GLN A CA 1
ATOM 4068 C C . GLN A 1 528 ? 5.156 32.688 29.328 1 91.06 528 GLN A C 1
ATOM 4070 O O . GLN A 1 528 ? 4.953 32.844 28.125 1 91.06 528 GLN A O 1
ATOM 4075 N N . PRO A 1 529 ? 5.895 33.5 29.984 1 84.94 529 PRO A N 1
ATOM 4076 C CA . PRO A 1 529 ? 6.234 34.812 29.469 1 84.94 529 PRO A CA 1
ATOM 4077 C C . PRO A 1 529 ? 7.184 34.781 28.266 1 84.94 529 PRO A C 1
ATOM 4079 O O . PRO A 1 529 ? 7.195 35.688 27.438 1 84.94 529 PRO A O 1
ATOM 4082 N N . ASP A 1 530 ? 7.922 33.719 28.109 1 83 530 ASP A N 1
ATOM 4083 C CA . ASP A 1 530 ? 8.961 33.719 27.094 1 83 530 ASP A CA 1
ATOM 4084 C C . ASP A 1 530 ? 8.641 32.719 25.969 1 83 530 ASP A C 1
ATOM 4086 O O . ASP A 1 530 ? 9.469 32.469 25.094 1 83 530 ASP A O 1
ATOM 4090 N N . ARG A 1 531 ? 7.52 32.156 26.062 1 91 531 ARG A N 1
ATOM 4091 C CA . ARG A 1 531 ? 7.129 31.203 25.031 1 91 531 ARG A CA 1
ATOM 4092 C C . ARG A 1 531 ? 6.715 31.938 23.75 1 91 531 ARG A C 1
ATOM 4094 O O . ARG A 1 531 ? 5.715 32.656 23.734 1 91 531 ARG A O 1
ATOM 4101 N N . LEU A 1 532 ? 7.426 31.656 22.703 1 92.88 532 LEU A N 1
ATOM 4102 C CA . LEU A 1 532 ? 7.34 32.438 21.484 1 92.88 532 LEU A CA 1
ATOM 4103 C C . LEU A 1 532 ? 5.926 32.406 20.906 1 92.88 532 LEU A C 1
ATOM 4105 O O . LEU A 1 532 ? 5.34 33.438 20.625 1 92.88 532 LEU A O 1
ATOM 4109 N N . PRO A 1 533 ? 5.258 31.203 20.797 1 95.31 533 PRO A N 1
ATOM 4110 C CA . PRO A 1 533 ? 3.906 31.203 20.234 1 95.31 533 PRO A CA 1
ATOM 4111 C C . PRO A 1 533 ? 2.902 31.953 21.109 1 95.31 533 PRO A C 1
ATOM 4113 O O . PRO A 1 533 ? 1.962 32.562 20.578 1 95.31 533 PRO A O 1
ATOM 4116 N N . VAL A 1 534 ? 3.096 31.922 22.391 1 95.31 534 VAL A N 1
ATOM 4117 C CA . VAL A 1 534 ? 2.229 32.625 23.328 1 95.31 534 VAL A CA 1
ATOM 4118 C C . VAL A 1 534 ? 2.381 34.125 23.141 1 95.31 534 VAL A C 1
ATOM 4120 O O . VAL A 1 534 ? 1.389 34.844 23.016 1 95.31 534 VAL A O 1
ATOM 4123 N N . LEU A 1 535 ? 3.609 34.562 23.078 1 94.81 535 LEU A N 1
ATOM 4124 C CA . LEU A 1 535 ? 3.893 36 22.891 1 94.81 535 LEU A CA 1
ATOM 4125 C C . LEU A 1 535 ? 3.297 36.5 21.578 1 94.81 535 LEU A C 1
ATOM 4127 O O . LEU A 1 535 ? 2.674 37.562 21.547 1 94.81 535 LEU A O 1
ATOM 4131 N N . ARG A 1 536 ? 3.486 35.75 20.578 1 96.31 536 ARG A N 1
ATOM 4132 C CA . ARG A 1 536 ? 2.986 36.125 19.266 1 96.31 536 ARG A CA 1
ATOM 4133 C C . ARG A 1 536 ? 1.467 36.25 19.266 1 96.31 536 ARG A C 1
ATOM 4135 O O . ARG A 1 536 ? 0.917 37.25 18.812 1 96.31 536 ARG A O 1
ATOM 4142 N N . ASN A 1 537 ? 0.765 35.219 19.766 1 96.81 537 ASN A N 1
ATOM 4143 C CA . ASN A 1 537 ? -0.694 35.25 19.75 1 96.81 537 ASN A CA 1
ATOM 4144 C C . ASN A 1 537 ? -1.259 36.312 20.672 1 96.81 537 ASN A C 1
ATOM 4146 O O . ASN A 1 537 ? -2.279 36.938 20.359 1 96.81 537 ASN A O 1
ATOM 4150 N N . ALA A 1 538 ? -0.582 36.531 21.812 1 96.62 538 ALA A N 1
ATOM 4151 C CA . ALA A 1 538 ? -1.006 37.594 22.719 1 96.62 538 ALA A CA 1
ATOM 4152 C C . ALA A 1 538 ? -0.915 38.938 22.031 1 96.62 538 ALA A C 1
ATOM 4154 O O . ALA A 1 538 ? -1.858 39.75 22.094 1 96.62 538 ALA A O 1
ATOM 4155 N N . TYR A 1 539 ? 0.196 39.219 21.422 1 96.44 539 TYR A N 1
ATOM 4156 C CA . TYR A 1 539 ? 0.368 40.5 20.734 1 96.44 539 TYR A CA 1
ATOM 4157 C C . TYR A 1 539 ? -0.616 40.625 19.578 1 96.44 539 TYR A C 1
ATOM 4159 O O . TYR A 1 539 ? -1.188 41.688 19.359 1 96.44 539 TYR A O 1
ATOM 4167 N N . ALA A 1 540 ? -0.795 39.562 18.812 1 96.38 540 ALA A N 1
ATOM 4168 C CA . ALA A 1 540 ? -1.709 39.594 17.672 1 96.38 540 ALA A CA 1
ATOM 4169 C C . ALA A 1 540 ? -3.119 39.969 18.109 1 96.38 540 ALA A C 1
ATOM 4171 O O . ALA A 1 540 ? -3.777 40.781 17.453 1 96.38 540 ALA A O 1
ATOM 4172 N N . VAL A 1 541 ? -3.562 39.344 19.203 1 95.88 541 VAL A N 1
ATOM 4173 C CA . VAL A 1 541 ? -4.902 39.625 19.719 1 95.88 541 VAL A CA 1
ATOM 4174 C C . VAL A 1 541 ? -4.996 41.062 20.172 1 95.88 541 VAL A C 1
ATOM 4176 O O . VAL A 1 541 ? -5.969 41.75 19.875 1 95.88 541 VAL A O 1
ATOM 4179 N N . ALA A 1 542 ? -3.998 41.531 20.844 1 94.69 542 ALA A N 1
ATOM 4180 C CA . ALA A 1 542 ? -3.969 42.906 21.328 1 94.69 542 ALA A CA 1
ATOM 4181 C C . ALA A 1 542 ? -3.936 43.906 20.172 1 94.69 542 ALA A C 1
ATOM 4183 O O . ALA A 1 542 ? -4.672 44.906 20.172 1 94.69 542 ALA A O 1
ATOM 4184 N N . ALA A 1 543 ? -3.092 43.656 19.219 1 94.56 543 ALA A N 1
ATOM 4185 C CA . ALA A 1 543 ? -2.959 44.531 18.062 1 94.56 543 ALA A CA 1
ATOM 4186 C C . ALA A 1 543 ? -4.258 44.594 17.266 1 94.56 543 ALA A C 1
ATOM 4188 O O . ALA A 1 543 ? -4.672 45.656 16.797 1 94.56 543 ALA A O 1
ATOM 4189 N N . THR A 1 544 ? -4.891 43.469 17.078 1 93.44 544 THR A N 1
ATOM 4190 C CA . THR A 1 544 ? -6.145 43.375 16.344 1 93.44 544 THR A CA 1
ATOM 4191 C C . THR A 1 544 ? -7.25 44.125 17.078 1 93.44 544 THR A C 1
ATOM 4193 O O . THR A 1 544 ? -8.039 44.844 16.453 1 93.44 544 THR A O 1
ATOM 4196 N N . ALA A 1 545 ? -7.324 43.938 18.391 1 91.88 545 ALA A N 1
ATOM 4197 C CA . ALA A 1 545 ? -8.32 44.656 19.188 1 91.88 545 ALA A CA 1
ATOM 4198 C C . ALA A 1 545 ? -8.125 46.156 19.078 1 91.88 545 ALA A C 1
ATOM 4200 O O . ALA A 1 545 ? -9.102 46.906 18.984 1 91.88 545 ALA A O 1
ATOM 4201 N N . ARG A 1 546 ? -6.914 46.625 19.062 1 89.75 546 ARG A N 1
ATOM 4202 C CA . ARG A 1 546 ? -6.598 48.062 18.938 1 89.75 546 ARG A CA 1
ATOM 4203 C C . ARG A 1 546 ? -7.008 48.594 17.562 1 89.75 546 ARG A C 1
ATOM 4205 O O . ARG A 1 546 ? -7.543 49.688 17.453 1 89.75 546 ARG A O 1
ATOM 4212 N N . ALA A 1 547 ? -6.727 47.812 16.594 1 88.81 547 ALA A N 1
ATOM 4213 C CA . ALA A 1 547 ? -7.09 48.219 15.227 1 88.81 547 ALA A CA 1
ATOM 4214 C C . ALA A 1 547 ? -8.602 48.312 15.07 1 88.81 547 ALA A C 1
ATOM 4216 O O . ALA A 1 547 ? -9.109 49.219 14.391 1 88.81 547 ALA A O 1
ATOM 4217 N N . LEU A 1 548 ? -9.344 47.406 15.633 1 84.75 548 LEU A N 1
ATOM 4218 C CA . LEU A 1 548 ? -10.797 47.406 15.57 1 84.75 548 LEU A CA 1
ATOM 4219 C C . LEU A 1 548 ? -11.375 48.625 16.312 1 84.75 548 LEU A C 1
ATOM 4221 O O . LEU A 1 548 ? -12.383 49.188 15.883 1 84.75 548 LEU A O 1
ATOM 4225 N N . ALA A 1 549 ? -10.773 49.031 17.375 1 83.94 549 ALA A N 1
ATOM 4226 C CA . ALA A 1 549 ? -11.234 50.156 18.172 1 83.94 549 ALA A CA 1
ATOM 4227 C C . ALA A 1 549 ? -11.039 51.469 17.438 1 83.94 549 ALA A C 1
ATOM 4229 O O . ALA A 1 549 ? -11.758 52.438 17.688 1 83.94 549 ALA A O 1
ATOM 4230 N N . GLN A 1 550 ? -10.125 51.594 16.562 1 79.88 550 GLN A N 1
ATOM 4231 C CA . GLN A 1 550 ? -9.828 52.812 15.828 1 79.88 550 GLN A CA 1
ATOM 4232 C C . GLN A 1 550 ? -10.734 52.969 14.609 1 79.88 550 GLN A C 1
ATOM 4234 O O . GLN A 1 550 ? -10.766 54.031 13.969 1 79.88 550 GLN A O 1
ATOM 4239 N N . GLN A 1 551 ? -11.461 51.906 14.141 1 69.75 551 GLN A N 1
ATOM 4240 C CA . GLN A 1 551 ? -12.375 52 13.008 1 69.75 551 GLN A CA 1
ATOM 4241 C C . GLN A 1 551 ? -13.688 52.688 13.414 1 69.75 551 GLN A C 1
ATOM 4243 O O . GLN A 1 551 ? -14.242 52.375 14.469 1 69.75 551 GLN A O 1
ATOM 4248 N N . PRO A 1 552 ? -14.008 53.938 12.891 1 55.62 552 PRO A N 1
ATOM 4249 C CA . PRO A 1 552 ? -15.25 54.656 13.227 1 55.62 552 PRO A CA 1
ATOM 4250 C C . PRO A 1 552 ? -16.469 53.719 13.188 1 55.62 552 PRO A C 1
ATOM 4252 O O . PRO A 1 552 ? -16.484 52.75 12.422 1 55.62 552 PRO A O 1
ATOM 4255 N N . ALA A 1 553 ? -17.359 53.781 14.195 1 47.59 553 ALA A N 1
ATOM 4256 C CA . ALA A 1 553 ? -18.609 53.031 14.359 1 47.59 553 ALA A CA 1
ATOM 4257 C C . ALA A 1 553 ? -19.375 52.969 13.047 1 47.59 553 ALA A C 1
ATOM 4259 O O . ALA A 1 553 ? -19.828 54 12.531 1 47.59 553 ALA A O 1
ATOM 4260 N N . ARG A 1 554 ? -19.125 52.188 12.141 1 43.03 554 ARG A N 1
ATOM 4261 C CA . ARG A 1 554 ? -20.094 52.062 11.047 1 43.03 554 ARG A CA 1
ATOM 4262 C C . ARG A 1 554 ? -21.5 51.875 11.586 1 43.03 554 ARG A C 1
ATOM 4264 O O . ARG A 1 554 ? -21.75 51.031 12.445 1 43.03 554 ARG A O 1
ATOM 4271 N N . THR A 1 555 ? -22.344 52.906 11.492 1 35.62 555 THR A N 1
ATOM 4272 C CA . THR A 1 555 ? -23.781 52.844 11.695 1 35.62 555 THR A CA 1
ATOM 4273 C C . THR A 1 555 ? -24.406 51.688 10.953 1 35.62 555 THR A C 1
ATOM 4275 O O . THR A 1 555 ? -24.438 51.656 9.719 1 35.62 555 THR A O 1
ATOM 4278 N N . VAL A 1 556 ? -24.219 50.531 11.289 1 35.53 556 VAL A N 1
ATOM 4279 C CA . VAL A 1 556 ? -25.094 49.5 10.719 1 35.53 556 VAL A CA 1
ATOM 4280 C C . VAL A 1 556 ? -26.547 49.875 10.906 1 35.53 556 VAL A C 1
ATOM 4282 O O . VAL A 1 556 ? -27.031 49.969 12.039 1 35.53 556 VAL A O 1
ATOM 4285 N N . ARG A 1 557 ? -27.047 50.719 9.969 1 34.47 557 ARG A N 1
ATOM 4286 C CA . ARG A 1 557 ? -28.5 50.875 9.852 1 34.47 557 ARG A CA 1
ATOM 4287 C C . ARG A 1 557 ? -29.172 49.5 9.703 1 34.47 557 ARG A C 1
ATOM 4289 O O . ARG A 1 557 ? -28.969 48.812 8.711 1 34.47 557 ARG A O 1
ATOM 4296 N N . VAL A 1 558 ? -29.453 48.781 10.742 1 33.25 558 VAL A N 1
ATOM 4297 C CA . VAL A 1 558 ? -30.359 47.656 10.781 1 33.25 558 VAL A CA 1
ATOM 4298 C C . VAL A 1 558 ? -31.719 48.062 10.188 1 33.25 558 VAL A C 1
ATOM 4300 O O . VAL A 1 558 ? -32.406 48.875 10.75 1 33.25 558 VAL A O 1
ATOM 4303 N N . GLY A 1 559 ? -31.781 48.25 8.891 1 30.23 559 GLY A N 1
ATOM 4304 C CA . GLY A 1 559 ? -33.094 48.375 8.289 1 30.23 559 GLY A CA 1
ATOM 4305 C C . GLY A 1 559 ? -34.031 47.219 8.68 1 30.23 559 GLY A C 1
ATOM 4306 O O . GLY A 1 559 ? -33.688 46.062 8.547 1 30.23 559 GLY A O 1
ATOM 4307 N N . THR A 1 560 ? -34.906 47.5 9.688 1 32.69 560 THR A N 1
ATOM 4308 C CA . THR A 1 560 ? -36.031 46.719 10.188 1 32.69 560 THR A CA 1
ATOM 4309 C C . THR A 1 560 ? -36.938 46.312 9.039 1 32.69 560 THR A C 1
ATOM 4311 O O . THR A 1 560 ? -37.562 47.156 8.406 1 32.69 560 THR A O 1
ATOM 4314 N N . SER A 1 561 ? -36.625 45.344 8.258 1 29.95 561 SER A N 1
ATOM 4315 C CA . SER A 1 561 ? -37.688 44.875 7.371 1 29.95 561 SER A CA 1
ATOM 4316 C C . SER A 1 561 ? -38.938 44.5 8.164 1 29.95 561 SER A C 1
ATOM 4318 O O . SER A 1 561 ? -38.844 43.875 9.227 1 29.95 561 SER A O 1
ATOM 4320 N N . PRO A 1 562 ? -40.125 45.125 7.957 1 29.38 562 PRO A N 1
ATOM 4321 C CA . PRO A 1 562 ? -41.406 44.875 8.578 1 29.38 562 PRO A CA 1
ATOM 4322 C C . PRO A 1 562 ? -41.844 43.406 8.484 1 29.38 562 PRO A C 1
ATOM 4324 O O . PRO A 1 562 ? -41.438 42.688 7.551 1 29.38 562 PRO A O 1
ATOM 4327 N N . ARG A 1 563 ? -42.031 42.781 9.656 1 29.27 563 ARG A N 1
ATOM 4328 C CA . ARG A 1 563 ? -42.719 41.5 9.812 1 29.27 563 ARG A CA 1
ATOM 4329 C C . ARG A 1 563 ? -44 41.469 9.039 1 29.27 563 ARG A C 1
ATOM 4331 O O . ARG A 1 563 ? -44.906 42.312 9.266 1 29.27 563 ARG A O 1
ATOM 4338 N N . MET A 1 564 ? -44 41.188 7.734 1 24.52 564 MET A N 1
ATOM 4339 C CA . MET A 1 564 ? -45.312 40.875 7.199 1 24.52 564 MET A CA 1
ATOM 4340 C C . MET A 1 564 ? -46 39.812 8.047 1 24.52 564 MET A C 1
ATOM 4342 O O . MET A 1 564 ? -45.406 38.812 8.422 1 24.52 564 MET A O 1
ATOM 4346 N N . GLU A 1 565 ? -47.094 40.156 8.82 1 23.5 565 GLU A N 1
ATOM 4347 C CA . GLU A 1 565 ? -48.188 39.5 9.484 1 23.5 565 GLU A CA 1
ATOM 4348 C C . GLU A 1 565 ? -48.875 38.469 8.562 1 23.5 565 GLU A C 1
ATOM 4350 O O . GLU A 1 565 ? -49.406 38.844 7.52 1 23.5 565 GLU A O 1
ATOM 4355 N N . ALA A 1 566 ? -48.281 37.438 8.023 1 19.03 566 ALA A N 1
ATOM 4356 C CA . ALA A 1 566 ? -49.188 36.312 7.84 1 19.03 566 ALA A CA 1
ATOM 4357 C C . ALA A 1 566 ? -49.281 35.469 9.109 1 19.03 566 ALA A C 1
ATOM 4359 O O . ALA A 1 566 ? -48.281 35.281 9.812 1 19.03 566 ALA A O 1
ATOM 4360 N N . MET B 1 1 ? -21.156 -16.438 16.828 1 95.62 1 MET B N 1
ATOM 4361 C CA . MET B 1 1 ? -20.109 -17.438 16.562 1 95.62 1 MET B CA 1
ATOM 4362 C C . MET B 1 1 ? -19.156 -16.922 15.5 1 95.62 1 MET B C 1
ATOM 4364 O O . MET B 1 1 ? -19.562 -16.328 14.5 1 95.62 1 MET B O 1
ATOM 4368 N N . PHE B 1 2 ? -17.891 -17.062 15.742 1 97.75 2 PHE B N 1
ATOM 4369 C CA . PHE B 1 2 ? -16.828 -16.656 14.812 1 97.75 2 PHE B CA 1
ATOM 4370 C C . PHE B 1 2 ? -16.203 -17.891 14.164 1 97.75 2 PHE B C 1
ATOM 4372 O O . PHE B 1 2 ? -15.562 -18.688 14.836 1 97.75 2 PHE B O 1
ATOM 4379 N N . ILE B 1 3 ? -16.375 -18.016 12.758 1 98 3 ILE B N 1
ATOM 4380 C CA . ILE B 1 3 ? -15.898 -19.172 12 1 98 3 ILE B CA 1
ATOM 4381 C C . ILE B 1 3 ? -14.797 -18.734 11.039 1 98 3 ILE B C 1
ATOM 4383 O O . ILE B 1 3 ? -14.969 -17.781 10.281 1 98 3 ILE B O 1
ATOM 4387 N N . ASP B 1 4 ? -13.688 -19.453 11.078 1 98.12 4 ASP B N 1
ATOM 4388 C CA . ASP B 1 4 ? -12.555 -19.156 10.203 1 98.12 4 ASP B CA 1
ATOM 4389 C C . ASP B 1 4 ? -12.281 -20.312 9.25 1 98.12 4 ASP B C 1
ATOM 4391 O O . ASP B 1 4 ? -12.25 -21.469 9.664 1 98.12 4 ASP B O 1
ATOM 4395 N N . PHE B 1 5 ? -12.156 -20 7.957 1 98.38 5 PHE B N 1
ATOM 4396 C CA . PHE B 1 5 ? -11.75 -20.969 6.953 1 98.38 5 PHE B CA 1
ATOM 4397 C C . PHE B 1 5 ? -10.266 -20.859 6.645 1 98.38 5 PHE B C 1
ATOM 4399 O O . PHE B 1 5 ? -9.781 -19.766 6.32 1 98.38 5 PHE B O 1
ATOM 4406 N N . GLU B 1 6 ? -9.555 -21.953 6.766 1 98.25 6 GLU B N 1
ATOM 4407 C CA . GLU B 1 6 ? -8.125 -22.016 6.484 1 98.25 6 GLU B CA 1
ATOM 4408 C C . GLU B 1 6 ? -7.809 -23.078 5.441 1 98.25 6 GLU B C 1
ATOM 4410 O O . GLU B 1 6 ? -8.594 -24 5.234 1 98.25 6 GLU B O 1
ATOM 4415 N N . GLY B 1 7 ? -6.676 -22.938 4.816 1 97.88 7 GLY B N 1
ATOM 4416 C CA . GLY B 1 7 ? -6.215 -23.828 3.758 1 97.88 7 GLY B CA 1
ATOM 4417 C C . GLY B 1 7 ? -5.316 -23.141 2.75 1 97.88 7 GLY B C 1
ATOM 4418 O O . GLY B 1 7 ? -5.266 -21.906 2.697 1 97.88 7 GLY B O 1
ATOM 4419 N N . ILE B 1 8 ? -4.641 -23.938 1.982 1 97.31 8 ILE B N 1
ATOM 4420 C CA . ILE B 1 8 ? -3.754 -23.375 0.974 1 97.31 8 ILE B CA 1
ATOM 4421 C C . ILE B 1 8 ? -4.574 -22.875 -0.214 1 97.31 8 ILE B C 1
ATOM 4423 O O . ILE B 1 8 ? -5.773 -23.156 -0.309 1 97.31 8 ILE B O 1
ATOM 4427 N N . ASP B 1 9 ? -3.955 -22.047 -1.042 1 93.56 9 ASP B N 1
ATOM 4428 C CA . ASP B 1 9 ? -4.629 -21.562 -2.242 1 93.56 9 ASP B CA 1
ATOM 4429 C C . ASP B 1 9 ? -5.051 -22.719 -3.145 1 93.56 9 ASP B C 1
ATOM 4431 O O . ASP B 1 9 ? -4.281 -23.656 -3.355 1 93.56 9 ASP B O 1
ATOM 4435 N N . GLY B 1 10 ? -6.25 -22.688 -3.602 1 94.06 10 GLY B N 1
ATOM 4436 C CA . GLY B 1 10 ? -6.773 -23.734 -4.449 1 94.06 10 GLY B CA 1
ATOM 4437 C C . GLY B 1 10 ? -7.449 -24.844 -3.67 1 94.06 10 GLY B C 1
ATOM 4438 O O . GLY B 1 10 ? -7.93 -25.828 -4.254 1 94.06 10 GLY B O 1
ATOM 4439 N N . SER B 1 11 ? -7.566 -24.656 -2.344 1 95.94 11 SER B N 1
ATOM 4440 C CA . SER B 1 11 ? -8.133 -25.703 -1.503 1 95.94 11 SER B CA 1
ATOM 4441 C C . SER B 1 11 ? -9.656 -25.719 -1.59 1 95.94 11 SER B C 1
ATOM 4443 O O . SER B 1 11 ? -10.297 -26.719 -1.238 1 95.94 11 SER B O 1
ATOM 4445 N N . GLY B 1 12 ? -10.258 -24.641 -1.941 1 94.62 12 GLY B N 1
ATOM 4446 C CA . GLY B 1 12 ? -11.703 -24.547 -2.031 1 94.62 12 GLY B CA 1
ATOM 4447 C C . GLY B 1 12 ? -12.32 -23.781 -0.875 1 94.62 12 GLY B C 1
ATOM 4448 O O . GLY B 1 12 ? -13.539 -23.703 -0.751 1 94.62 12 GLY B O 1
ATOM 4449 N N . LYS B 1 13 ? -11.484 -23.125 -0.042 1 95.31 13 LYS B N 1
ATOM 4450 C CA . LYS B 1 13 ? -11.984 -22.453 1.156 1 95.31 13 LYS B CA 1
ATOM 4451 C C . LYS B 1 13 ? -12.906 -21.297 0.795 1 95.31 13 LYS B C 1
ATOM 4453 O O . LYS B 1 13 ? -13.93 -21.078 1.45 1 95.31 13 LYS B O 1
ATOM 4458 N N . THR B 1 14 ? -12.562 -20.531 -0.306 1 94.94 14 THR B N 1
ATOM 4459 C CA . THR B 1 14 ? -13.406 -19.406 -0.715 1 94.94 14 THR B CA 1
ATOM 4460 C C . THR B 1 14 ? -14.781 -19.891 -1.159 1 94.94 14 THR B C 1
ATOM 4462 O O . THR B 1 14 ? -15.805 -19.359 -0.724 1 94.94 14 THR B O 1
ATOM 4465 N N . THR B 1 15 ? -14.797 -20.938 -1.937 1 95.12 15 THR B N 1
ATOM 4466 C CA . THR B 1 15 ? -16.047 -21.5 -2.42 1 95.12 15 THR B CA 1
ATOM 4467 C C . THR B 1 15 ? -16.891 -22.031 -1.259 1 95.12 15 THR B C 1
ATOM 4469 O O . THR B 1 15 ? -18.078 -21.703 -1.139 1 95.12 15 THR B O 1
ATOM 4472 N N . LEU B 1 16 ? -16.297 -22.781 -0.395 1 97 16 LEU B N 1
ATOM 4473 C CA . LEU B 1 16 ? -17.016 -23.422 0.697 1 97 16 LEU B CA 1
ATOM 4474 C C . LEU B 1 16 ? -17.516 -22.391 1.707 1 97 16 LEU B C 1
ATOM 4476 O O . LEU B 1 16 ? -18.625 -22.516 2.227 1 97 16 LEU B O 1
ATOM 4480 N N . SER B 1 17 ? -16.719 -21.359 2.035 1 98.06 17 SER B N 1
ATOM 4481 C CA . SER B 1 17 ? -17.141 -20.344 2.986 1 98.06 17 SER B CA 1
ATOM 4482 C C . SER B 1 17 ? -18.344 -19.562 2.467 1 98.06 17 SER B C 1
ATOM 4484 O O . SER B 1 17 ? -19.234 -19.203 3.234 1 98.06 17 SER B O 1
ATOM 4486 N N . ASN B 1 18 ? -18.359 -19.266 1.166 1 97.88 18 ASN B N 1
ATOM 4487 C CA . ASN B 1 18 ? -19.484 -18.562 0.576 1 97.88 18 ASN B CA 1
ATOM 4488 C C . ASN B 1 18 ? -20.734 -19.438 0.556 1 97.88 18 ASN B C 1
ATOM 4490 O O . ASN B 1 18 ? -21.844 -18.953 0.8 1 97.88 18 ASN B O 1
ATOM 4494 N N . LEU B 1 19 ? -20.578 -20.734 0.28 1 97.75 19 LEU B N 1
ATOM 4495 C CA . LEU B 1 19 ? -21.719 -21.656 0.293 1 97.75 19 LEU B CA 1
ATOM 4496 C C . LEU B 1 19 ? -22.312 -21.781 1.694 1 97.75 19 LEU B C 1
ATOM 4498 O O . LEU B 1 19 ? -23.531 -21.781 1.857 1 97.75 19 LEU B O 1
ATOM 4502 N N . LEU B 1 20 ? -21.406 -21.844 2.637 1 97.94 20 LEU B N 1
ATOM 4503 C CA . LEU B 1 20 ? -21.875 -21.906 4.016 1 97.94 20 LEU B CA 1
ATOM 4504 C C . LEU B 1 20 ? -22.672 -20.672 4.383 1 97.94 20 LEU B C 1
ATOM 4506 O O . LEU B 1 20 ? -23.75 -20.766 4.984 1 97.94 20 LEU B O 1
ATOM 4510 N N . ALA B 1 21 ? -22.125 -19.484 4.043 1 98.31 21 ALA B N 1
ATOM 4511 C CA . ALA B 1 21 ? -22.797 -18.219 4.344 1 98.31 21 ALA B CA 1
ATOM 4512 C C . ALA B 1 21 ? -24.203 -18.203 3.75 1 98.31 21 ALA B C 1
ATOM 4514 O O . ALA B 1 21 ? -25.172 -17.828 4.43 1 98.31 21 ALA B O 1
ATOM 4515 N N . ALA B 1 22 ? -24.344 -18.562 2.527 1 97.94 22 ALA B N 1
ATOM 4516 C CA . ALA B 1 22 ? -25.625 -18.578 1.837 1 97.94 22 ALA B CA 1
ATOM 4517 C C . ALA B 1 22 ? -26.609 -19.547 2.516 1 97.94 22 ALA B C 1
ATOM 4519 O O . ALA B 1 22 ? -27.781 -19.219 2.709 1 97.94 22 ALA B O 1
ATOM 4520 N N . LYS B 1 23 ? -26.094 -20.703 2.844 1 97.88 23 LYS B N 1
ATOM 4521 C CA . LYS B 1 23 ? -26.938 -21.719 3.469 1 97.88 23 LYS B CA 1
ATOM 4522 C C . LYS B 1 23 ? -27.422 -21.266 4.844 1 97.88 23 LYS B C 1
ATOM 4524 O O . LYS B 1 23 ? -28.578 -21.453 5.199 1 97.88 23 LYS B O 1
ATOM 4529 N N . LEU B 1 24 ? -26.562 -20.719 5.652 1 98 24 LEU B N 1
ATOM 4530 C CA . LEU B 1 24 ? -26.922 -20.234 6.98 1 98 24 LEU B CA 1
ATOM 4531 C C . LEU B 1 24 ? -27.953 -19.125 6.891 1 98 24 LEU B C 1
ATOM 4533 O O . LEU B 1 24 ? -28.906 -19.078 7.684 1 98 24 LEU B O 1
ATOM 4537 N N . LYS B 1 25 ? -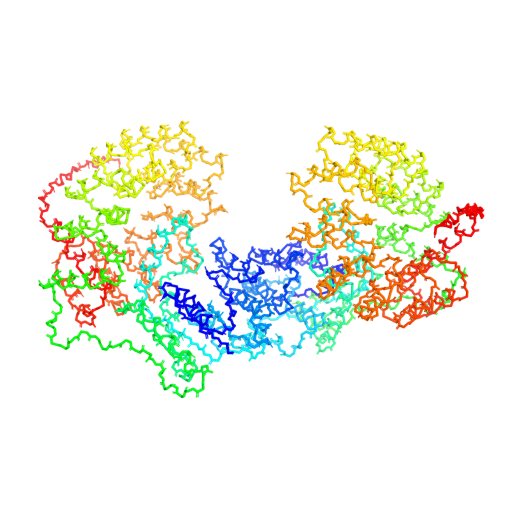27.75 -18.219 5.91 1 97.88 25 LYS B N 1
ATOM 4538 C CA . LYS B 1 25 ? -28.75 -17.172 5.703 1 97.88 25 LYS B CA 1
ATOM 4539 C C . LYS B 1 25 ? -30.109 -17.75 5.379 1 97.88 25 LYS B C 1
ATOM 4541 O O . LYS B 1 25 ? -31.125 -17.281 5.895 1 97.88 25 LYS B O 1
ATOM 4546 N N . ARG B 1 26 ? -30.156 -18.766 4.602 1 97.69 26 ARG B N 1
ATOM 4547 C CA . ARG B 1 26 ? -31.406 -19.422 4.234 1 97.69 26 ARG B CA 1
ATOM 4548 C C . ARG B 1 26 ? -32.031 -20.078 5.449 1 97.69 26 ARG B C 1
ATOM 4550 O O . ARG B 1 26 ? -33.281 -20.188 5.531 1 97.69 26 ARG B O 1
ATOM 4557 N N . LEU B 1 27 ? -31.25 -20.5 6.328 1 96.62 27 LEU B N 1
ATOM 4558 C CA . LEU B 1 27 ? -31.75 -21.156 7.543 1 96.62 27 LEU B CA 1
ATOM 4559 C C . LEU B 1 27 ? -32.188 -20.109 8.562 1 96.62 27 LEU B C 1
ATOM 4561 O O . LEU B 1 27 ? -32.656 -20.469 9.648 1 96.62 27 LEU B O 1
ATOM 4565 N N . GLY B 1 28 ? -31.969 -18.781 8.305 1 96.88 28 GLY B N 1
ATOM 4566 C CA . GLY B 1 28 ? -32.531 -17.734 9.148 1 96.88 28 GLY B CA 1
ATOM 4567 C C . GLY B 1 28 ? -31.469 -17.047 10.008 1 96.88 28 GLY B C 1
ATOM 4568 O O . GLY B 1 28 ? -31.781 -16.125 10.758 1 96.88 28 GLY B O 1
ATOM 4569 N N . TYR B 1 29 ? -30.219 -17.453 9.891 1 97.38 29 TYR B N 1
ATOM 4570 C CA . TYR B 1 29 ? -29.156 -16.812 10.68 1 97.38 29 TYR B CA 1
ATOM 4571 C C . TYR B 1 29 ? -28.75 -15.484 10.055 1 97.38 29 TYR B C 1
ATOM 4573 O O . TYR B 1 29 ? -28.766 -15.336 8.828 1 97.38 29 TYR B O 1
ATOM 4581 N N . ARG B 1 30 ? -28.391 -14.484 10.859 1 97.56 30 ARG B N 1
ATOM 4582 C CA . ARG B 1 30 ? -27.703 -13.289 10.391 1 97.56 30 ARG B CA 1
ATOM 4583 C C . ARG B 1 30 ? -26.203 -13.547 10.234 1 97.56 30 ARG B C 1
ATOM 4585 O O . ARG B 1 30 ? -25.531 -13.93 11.195 1 97.56 30 ARG B O 1
ATOM 4592 N N . VAL B 1 31 ? -25.766 -13.398 9.008 1 98.25 31 VAL B N 1
ATOM 4593 C CA . VAL B 1 31 ? -24.391 -13.812 8.719 1 98.25 31 VAL B CA 1
ATOM 4594 C C . VAL B 1 31 ? -23.594 -12.625 8.172 1 98.25 31 VAL B C 1
ATOM 4596 O O . VAL B 1 31 ? -24.094 -11.875 7.32 1 98.25 31 VAL B O 1
ATOM 4599 N N . ALA B 1 32 ? -22.438 -12.383 8.766 1 97.94 32 ALA B N 1
ATOM 4600 C CA . ALA B 1 32 ? -21.438 -11.469 8.211 1 97.94 32 ALA B CA 1
ATOM 4601 C C . ALA B 1 32 ? -20.234 -12.227 7.676 1 97.94 32 ALA B C 1
ATOM 4603 O O . ALA B 1 32 ? -19.609 -13 8.398 1 97.94 32 ALA B O 1
ATOM 4604 N N . HIS B 1 33 ? -19.953 -12.078 6.391 1 97.81 33 HIS B N 1
ATOM 4605 C CA . HIS B 1 33 ? -18.797 -12.703 5.754 1 97.81 33 HIS B CA 1
ATOM 4606 C C . HIS B 1 33 ? -17.719 -11.672 5.434 1 97.81 33 HIS B C 1
ATOM 4608 O O . HIS B 1 33 ? -17.906 -10.82 4.559 1 97.81 33 HIS B O 1
ATOM 4614 N N . ALA B 1 34 ? -16.578 -11.758 6.074 1 97.25 34 ALA B N 1
ATOM 4615 C CA . ALA B 1 34 ? -15.531 -10.734 6.023 1 97.25 34 ALA B CA 1
ATOM 4616 C C . ALA B 1 34 ? -14.82 -10.734 4.672 1 97.25 34 ALA B C 1
ATOM 4618 O O . ALA B 1 34 ? -14.094 -9.797 4.344 1 97.25 34 ALA B O 1
ATOM 4619 N N . ARG B 1 35 ? -14.969 -11.766 3.896 1 96.19 35 ARG B N 1
ATOM 4620 C CA . ARG B 1 35 ? -14.414 -11.875 2.549 1 96.19 35 ARG B CA 1
ATOM 4621 C C . ARG B 1 35 ? -15.445 -12.453 1.584 1 96.19 35 ARG B C 1
ATOM 4623 O O . ARG B 1 35 ? -15.133 -13.352 0.801 1 96.19 35 ARG B O 1
ATOM 4630 N N . GLU B 1 36 ? -16.562 -11.969 1.642 1 91.75 36 GLU B N 1
ATOM 4631 C CA . GLU B 1 36 ? -17.656 -12.43 0.791 1 91.75 36 GLU B CA 1
ATOM 4632 C C . GLU B 1 36 ? -17.297 -12.289 -0.687 1 91.75 36 GLU B C 1
ATOM 4634 O O . GLU B 1 36 ? -16.719 -11.273 -1.1 1 91.75 36 GLU B O 1
ATOM 4639 N N . GLY B 1 37 ? -17.547 -13.367 -1.441 1 91.12 37 GLY B N 1
ATOM 4640 C CA . GLY B 1 37 ? -17.266 -13.359 -2.867 1 91.12 37 GLY B CA 1
ATOM 4641 C C . GLY B 1 37 ? -15.781 -13.367 -3.182 1 91.12 37 GLY B C 1
ATOM 4642 O O . GLY B 1 37 ? -15.391 -13.266 -4.344 1 91.12 37 GLY B O 1
ATOM 4643 N N . GLY B 1 38 ? -14.969 -13.43 -2.145 1 91.62 38 GLY B N 1
ATOM 4644 C CA . GLY B 1 38 ? -13.523 -13.469 -2.334 1 91.62 38 GLY B CA 1
ATOM 4645 C C . GLY B 1 38 ? -12.867 -12.109 -2.172 1 91.62 38 GLY B C 1
ATOM 4646 O O . GLY B 1 38 ? -11.672 -11.969 -2.412 1 91.62 38 GLY B O 1
ATOM 4647 N N . GLU B 1 39 ? -13.633 -11.188 -1.749 1 93.5 39 GLU B N 1
ATOM 4648 C CA . GLU B 1 39 ? -13.125 -9.82 -1.611 1 93.5 39 GLU B CA 1
ATOM 4649 C C . GLU B 1 39 ? -13.148 -9.367 -0.155 1 93.5 39 GLU B C 1
ATOM 4651 O O . GLU B 1 39 ? -14.18 -9.492 0.518 1 93.5 39 GLU B O 1
ATOM 4656 N N . LEU B 1 40 ? -12.031 -8.875 0.302 1 96.31 40 LEU B N 1
ATOM 4657 C CA . LEU B 1 40 ? -11.969 -8.328 1.654 1 96.31 40 LEU B CA 1
ATOM 4658 C C . LEU B 1 40 ? -12.93 -7.156 1.811 1 96.31 40 LEU B C 1
ATOM 4660 O O . LEU B 1 40 ? -13.023 -6.301 0.925 1 96.31 40 LEU B O 1
ATOM 4664 N N . GLN B 1 41 ? -13.602 -7.129 2.906 1 96.12 41 GLN B N 1
ATOM 4665 C CA . GLN B 1 41 ? -14.664 -6.141 3.051 1 96.12 41 GLN B CA 1
ATOM 4666 C C . GLN B 1 41 ? -14.102 -4.781 3.453 1 96.12 41 GLN B C 1
ATOM 4668 O O . GLN B 1 41 ? -14.656 -3.74 3.09 1 96.12 41 GLN B O 1
ATOM 4673 N N . ALA B 1 42 ? -13.031 -4.727 4.215 1 96.62 42 ALA B N 1
ATOM 4674 C CA . ALA B 1 42 ? -12.43 -3.461 4.633 1 96.62 42 ALA B CA 1
ATOM 4675 C C . ALA B 1 42 ? -11.547 -2.883 3.529 1 96.62 42 ALA B C 1
ATOM 4677 O O . ALA B 1 42 ? -10.594 -3.525 3.09 1 96.62 42 ALA B O 1
ATOM 4678 N N . PRO B 1 43 ? -11.719 -1.625 3.102 1 94.94 43 PRO B N 1
ATOM 4679 C CA . PRO B 1 43 ? -10.93 -1.026 2.018 1 94.94 43 PRO B CA 1
ATOM 4680 C C . PRO B 1 43 ? -9.438 -0.972 2.33 1 94.94 43 PRO B C 1
ATOM 4682 O O . PRO B 1 43 ? -8.609 -1.283 1.468 1 94.94 43 PRO B O 1
ATOM 4685 N N . ALA B 1 44 ? -9.086 -0.609 3.547 1 96.44 44 ALA B N 1
ATOM 4686 C CA . ALA B 1 44 ? -7.676 -0.564 3.922 1 96.44 44 ALA B CA 1
ATOM 4687 C C . ALA B 1 44 ? -7.031 -1.941 3.795 1 96.44 44 ALA B C 1
ATOM 4689 O O . ALA B 1 44 ? -5.883 -2.059 3.359 1 96.44 44 ALA B O 1
ATOM 4690 N N . ALA B 1 45 ? -7.766 -2.961 4.129 1 97.88 45 ALA B N 1
ATOM 4691 C CA . ALA B 1 45 ? -7.254 -4.324 4.023 1 97.88 45 ALA B CA 1
ATOM 4692 C C . ALA B 1 45 ? -6.973 -4.691 2.568 1 97.88 45 ALA B C 1
ATOM 4694 O O . ALA B 1 45 ? -5.988 -5.375 2.273 1 97.88 45 ALA B O 1
ATOM 4695 N N . ARG B 1 46 ? -7.824 -4.238 1.649 1 96.94 46 ARG B N 1
ATOM 4696 C CA . ARG B 1 46 ? -7.617 -4.5 0.229 1 96.94 46 ARG B CA 1
ATOM 4697 C C . ARG B 1 46 ? -6.336 -3.842 -0.267 1 96.94 46 ARG B C 1
ATOM 4699 O O . ARG B 1 46 ? -5.57 -4.449 -1.019 1 96.94 46 ARG B O 1
ATOM 4706 N N . ARG B 1 47 ? -6.078 -2.658 0.189 1 96 47 ARG B N 1
ATOM 4707 C CA . ARG B 1 47 ? -4.863 -1.952 -0.205 1 96 47 ARG B CA 1
ATOM 4708 C C . ARG B 1 47 ? -3.623 -2.66 0.327 1 96 47 ARG B C 1
ATOM 4710 O O . ARG B 1 47 ? -2.604 -2.738 -0.362 1 96 47 ARG B O 1
ATOM 4717 N N . ILE B 1 48 ? -3.715 -3.125 1.521 1 97.69 48 ILE B N 1
ATOM 4718 C CA . ILE B 1 48 ? -2.596 -3.842 2.123 1 97.69 48 ILE B CA 1
ATOM 4719 C C . ILE B 1 48 ? -2.314 -5.117 1.334 1 97.69 48 ILE B C 1
ATOM 4721 O O . ILE B 1 48 ? -1.156 -5.449 1.067 1 97.69 48 ILE B O 1
ATOM 4725 N N . ARG B 1 49 ? -3.357 -5.77 0.927 1 95.38 49 ARG B N 1
ATOM 4726 C CA . ARG B 1 49 ? -3.207 -7.004 0.164 1 95.38 49 ARG B CA 1
ATOM 4727 C C . ARG B 1 49 ? -2.527 -6.738 -1.175 1 95.38 49 ARG B C 1
ATOM 4729 O O . ARG B 1 49 ? -1.713 -7.543 -1.634 1 95.38 49 ARG B O 1
ATOM 4736 N N . GLU B 1 50 ? -2.834 -5.645 -1.781 1 93.81 50 GLU B N 1
ATOM 4737 C CA . GLU B 1 50 ? -2.178 -5.273 -3.031 1 93.81 50 GLU B CA 1
ATOM 4738 C C . GLU B 1 50 ? -0.667 -5.16 -2.85 1 93.81 50 GLU B C 1
ATOM 4740 O O . GLU B 1 50 ? 0.101 -5.594 -3.713 1 93.81 50 GLU B O 1
ATOM 4745 N N . LEU B 1 51 ? -0.297 -4.66 -1.732 1 93.56 51 LEU B N 1
ATOM 4746 C CA . LEU B 1 51 ? 1.12 -4.484 -1.435 1 93.56 51 LEU B CA 1
ATOM 4747 C C . LEU B 1 51 ? 1.804 -5.832 -1.228 1 93.56 51 LEU B C 1
ATOM 4749 O O . LEU B 1 51 ? 2.895 -6.066 -1.753 1 93.56 51 LEU B O 1
ATOM 4753 N N . THR B 1 52 ? 1.169 -6.711 -0.518 1 94.44 52 THR B N 1
ATOM 4754 C CA . THR B 1 52 ? 1.789 -7.992 -0.191 1 94.44 52 THR B CA 1
ATOM 4755 C C . THR B 1 52 ? 1.862 -8.891 -1.425 1 94.44 52 THR B C 1
ATOM 4757 O O . THR B 1 52 ? 2.68 -9.805 -1.482 1 94.44 52 THR B O 1
ATOM 4760 N N . ARG B 1 53 ? 1.063 -8.609 -2.408 1 93 53 ARG B N 1
ATOM 4761 C CA . ARG B 1 53 ? 1.009 -9.453 -3.6 1 93 53 ARG B CA 1
ATOM 4762 C C . ARG B 1 53 ? 1.922 -8.914 -4.695 1 93 53 ARG B C 1
ATOM 4764 O O . ARG B 1 53 ? 2.172 -9.594 -5.691 1 93 53 ARG B O 1
ATOM 4771 N N . ASP B 1 54 ? 2.484 -7.707 -4.543 1 92.69 54 ASP B N 1
ATOM 4772 C CA . ASP B 1 54 ? 3.275 -7.055 -5.582 1 92.69 54 ASP B CA 1
ATOM 4773 C C . ASP B 1 54 ? 4.617 -7.758 -5.773 1 92.69 54 ASP B C 1
ATOM 4775 O O . ASP B 1 54 ? 5.512 -7.637 -4.934 1 92.69 54 ASP B O 1
ATOM 4779 N N . SER B 1 55 ? 4.781 -8.391 -6.863 1 92.06 55 SER B N 1
ATOM 4780 C CA . SER B 1 55 ? 5.977 -9.188 -7.137 1 92.06 55 SER B CA 1
ATOM 4781 C C . SER B 1 55 ? 7.188 -8.289 -7.379 1 92.06 55 SER B C 1
ATOM 4783 O O . SER B 1 55 ? 8.328 -8.766 -7.387 1 92.06 55 SER B O 1
ATOM 4785 N N . ARG B 1 56 ? 7.062 -7.035 -7.57 1 90.38 56 ARG B N 1
ATOM 4786 C CA . ARG B 1 56 ? 8.164 -6.105 -7.812 1 90.38 56 ARG B CA 1
ATOM 4787 C C . ARG B 1 56 ? 8.914 -5.797 -6.52 1 90.38 56 ARG B C 1
ATOM 4789 O O . ARG B 1 56 ? 10.031 -5.285 -6.555 1 90.38 56 ARG B O 1
ATOM 4796 N N . LEU B 1 57 ? 8.273 -6.094 -5.43 1 93.81 57 LEU B N 1
ATOM 4797 C CA . LEU B 1 57 ? 8.891 -5.84 -4.133 1 93.81 57 LEU B CA 1
ATOM 4798 C C . LEU B 1 57 ? 9.672 -7.055 -3.654 1 93.81 57 LEU B C 1
ATOM 4800 O O . LEU B 1 57 ? 9.414 -7.586 -2.57 1 93.81 57 LEU B O 1
ATOM 4804 N N . LEU B 1 58 ? 10.695 -7.34 -4.363 1 93.38 58 LEU B N 1
ATOM 4805 C CA . LEU B 1 58 ? 11.477 -8.562 -4.188 1 93.38 58 LEU B CA 1
ATOM 4806 C C . LEU B 1 58 ? 12.203 -8.555 -2.848 1 93.38 58 LEU B C 1
ATOM 4808 O O . LEU B 1 58 ? 12.461 -9.617 -2.275 1 93.38 58 LEU B O 1
ATOM 4812 N N . GLU B 1 59 ? 12.492 -7.352 -2.314 1 94.81 59 GLU B N 1
ATOM 4813 C CA . GLU B 1 59 ? 13.32 -7.246 -1.116 1 94.81 59 GLU B CA 1
ATOM 4814 C C . GLU B 1 59 ? 12.469 -7.328 0.149 1 94.81 59 GLU B C 1
ATOM 4816 O O . GLU B 1 59 ? 13 -7.367 1.26 1 94.81 59 GLU B O 1
ATOM 4821 N N . MET B 1 60 ? 11.148 -7.383 0.018 1 96.12 60 MET B N 1
ATOM 4822 C CA . MET B 1 60 ? 10.297 -7.453 1.2 1 96.12 60 MET B CA 1
ATOM 4823 C C . MET B 1 60 ? 10.641 -8.672 2.051 1 96.12 60 MET B C 1
ATOM 4825 O O . MET B 1 60 ? 10.609 -9.805 1.564 1 96.12 60 MET B O 1
ATOM 4829 N N . SER B 1 61 ? 10.938 -8.461 3.277 1 96.19 61 SER B N 1
ATOM 4830 C CA . SER B 1 61 ? 11.352 -9.531 4.176 1 96.19 61 SER B CA 1
ATOM 4831 C C . SER B 1 61 ? 10.148 -10.305 4.703 1 96.19 61 SER B C 1
ATOM 4833 O O . SER B 1 61 ? 9.023 -9.797 4.699 1 96.19 61 SER B O 1
ATOM 4835 N N . PRO B 1 62 ? 10.359 -11.547 5.172 1 95.81 62 PRO B N 1
ATOM 4836 C CA . PRO B 1 62 ? 9.289 -12.328 5.793 1 95.81 62 PRO B CA 1
ATOM 4837 C C . PRO B 1 62 ? 8.664 -11.625 6.996 1 95.81 62 PRO B C 1
ATOM 4839 O O . PRO B 1 62 ? 7.449 -11.711 7.203 1 95.81 62 PRO B O 1
ATOM 4842 N N . ARG B 1 63 ? 9.445 -10.898 7.762 1 97.06 63 ARG B N 1
ATOM 4843 C CA . ARG B 1 63 ? 8.93 -10.164 8.914 1 97.06 63 ARG B CA 1
ATOM 4844 C C . ARG B 1 63 ? 8.016 -9.023 8.484 1 97.06 63 ARG B C 1
ATOM 4846 O O . ARG B 1 63 ? 6.957 -8.812 9.078 1 97.06 63 ARG B O 1
ATOM 4853 N N . THR B 1 64 ? 8.5 -8.281 7.426 1 97.94 64 THR B N 1
ATOM 4854 C CA . THR B 1 64 ? 7.68 -7.211 6.863 1 97.94 64 THR B CA 1
ATOM 4855 C C . THR B 1 64 ? 6.348 -7.762 6.359 1 97.94 64 THR B C 1
ATOM 4857 O O . THR B 1 64 ? 5.289 -7.219 6.668 1 97.94 64 THR B O 1
ATOM 4860 N N . GLU B 1 65 ? 6.406 -8.859 5.629 1 97.56 65 GLU B N 1
ATOM 4861 C CA . GLU B 1 65 ? 5.195 -9.508 5.129 1 97.56 65 GLU B CA 1
ATOM 4862 C C . GLU B 1 65 ? 4.273 -9.906 6.273 1 97.56 65 GLU B C 1
ATOM 4864 O O . GLU B 1 65 ? 3.055 -9.727 6.191 1 97.56 65 GLU B O 1
ATOM 4869 N N . PHE B 1 66 ? 4.883 -10.414 7.363 1 98.31 66 PHE B N 1
ATOM 4870 C CA . PHE B 1 66 ? 4.117 -10.828 8.539 1 98.31 66 PHE B CA 1
ATOM 4871 C C . PHE B 1 66 ? 3.348 -9.656 9.125 1 98.31 66 PHE B C 1
ATOM 4873 O O . PHE B 1 66 ? 2.135 -9.742 9.328 1 98.31 66 PHE B O 1
ATOM 4880 N N . PHE B 1 67 ? 3.967 -8.547 9.305 1 98.81 67 PHE B N 1
ATOM 4881 C CA . PHE B 1 67 ? 3.326 -7.383 9.906 1 98.81 67 PHE B CA 1
ATOM 4882 C C . PHE B 1 67 ? 2.277 -6.793 8.977 1 98.81 67 PHE B C 1
ATOM 4884 O O . PHE B 1 67 ? 1.249 -6.285 9.43 1 98.81 67 PHE B O 1
ATOM 4891 N N . LEU B 1 68 ? 2.533 -6.781 7.648 1 98.5 68 LEU B N 1
ATOM 4892 C CA . LEU B 1 68 ? 1.522 -6.336 6.695 1 98.5 68 LEU B CA 1
ATOM 4893 C C . LEU B 1 68 ? 0.272 -7.203 6.785 1 98.5 68 LEU B C 1
ATOM 4895 O O . LEU B 1 68 ? -0.848 -6.688 6.789 1 98.5 68 LEU B O 1
ATOM 4899 N N . ASN B 1 69 ? 0.46 -8.477 6.914 1 98.25 69 ASN B N 1
ATOM 4900 C CA . ASN B 1 69 ? -0.678 -9.383 7.016 1 98.25 69 ASN B CA 1
ATOM 4901 C C . ASN B 1 69 ? -1.434 -9.195 8.328 1 98.25 69 ASN B C 1
ATOM 4903 O O . ASN B 1 69 ? -2.662 -9.289 8.359 1 98.25 69 ASN B O 1
ATOM 4907 N N . LEU B 1 70 ? -0.672 -8.969 9.43 1 98.56 70 LEU B N 1
ATOM 4908 C CA . LEU B 1 70 ? -1.331 -8.664 10.695 1 98.56 70 LEU B CA 1
ATOM 4909 C C . LEU B 1 70 ? -2.17 -7.395 10.578 1 98.56 70 LEU B C 1
ATOM 4911 O O . LEU B 1 70 ? -3.277 -7.324 11.117 1 98.56 70 LEU B O 1
ATOM 4915 N N . ALA B 1 71 ? -1.582 -6.363 9.875 1 98.62 71 ALA B N 1
ATOM 4916 C CA . ALA B 1 71 ? -2.322 -5.121 9.664 1 98.62 71 ALA B CA 1
ATOM 4917 C C . ALA B 1 71 ? -3.629 -5.383 8.922 1 98.62 71 ALA B C 1
ATOM 4919 O O . ALA B 1 71 ? -4.68 -4.859 9.289 1 98.62 71 ALA B O 1
ATOM 4920 N N . ARG B 1 72 ? -3.588 -6.191 7.891 1 98.19 72 ARG B N 1
ATOM 4921 C CA . ARG B 1 72 ? -4.758 -6.543 7.09 1 98.19 72 ARG B CA 1
ATOM 4922 C C . ARG B 1 72 ? -5.828 -7.211 7.945 1 98.19 72 ARG B C 1
ATOM 4924 O O . ARG B 1 72 ? -6.988 -6.797 7.938 1 98.19 72 ARG B O 1
ATOM 4931 N N . ASP B 1 73 ? -5.402 -8.188 8.758 1 98.06 73 ASP B N 1
ATOM 4932 C CA . ASP B 1 73 ? -6.355 -8.969 9.539 1 98.06 73 ASP B CA 1
ATOM 4933 C C . ASP B 1 73 ? -6.902 -8.156 10.711 1 98.06 73 ASP B C 1
ATOM 4935 O O . ASP B 1 73 ? -8.07 -8.281 11.07 1 98.06 73 ASP B O 1
ATOM 4939 N N . ALA B 1 74 ? -6.051 -7.324 11.336 1 98.19 74 ALA B N 1
ATOM 4940 C CA . ALA B 1 74 ? -6.523 -6.43 12.391 1 98.19 74 ALA B CA 1
ATOM 4941 C C . ALA B 1 74 ? -7.594 -5.477 11.859 1 98.19 74 ALA B C 1
ATOM 4943 O O . ALA B 1 74 ? -8.586 -5.207 12.547 1 98.19 74 ALA B O 1
ATOM 4944 N N . GLN B 1 75 ? -7.402 -4.996 10.648 1 98.19 75 GLN B N 1
ATOM 4945 C CA . GLN B 1 75 ? -8.367 -4.082 10.047 1 98.19 75 GLN B CA 1
ATOM 4946 C C . GLN B 1 75 ? -9.703 -4.781 9.797 1 98.19 75 GLN B C 1
ATOM 4948 O O . GLN B 1 75 ? -10.766 -4.23 10.086 1 98.19 75 GLN B O 1
ATOM 4953 N N . GLN B 1 76 ? -9.625 -6 9.234 1 98 76 GLN B N 1
ATOM 4954 C CA . GLN B 1 76 ? -10.836 -6.785 9.008 1 98 76 GLN B CA 1
ATOM 4955 C C . GLN B 1 76 ? -11.562 -7.055 10.32 1 98 76 GLN B C 1
ATOM 4957 O O . GLN B 1 76 ? -12.797 -7.008 10.375 1 98 76 GLN B O 1
ATOM 4962 N N . LEU B 1 77 ? -10.812 -7.324 11.344 1 97.94 77 LEU B N 1
ATOM 4963 C CA . LEU B 1 77 ? -11.391 -7.609 12.648 1 97.94 77 LEU B CA 1
ATOM 4964 C C . LEU B 1 77 ? -12.109 -6.383 13.211 1 97.94 77 LEU B C 1
ATOM 4966 O O . LEU B 1 77 ? -13.273 -6.461 13.586 1 97.94 77 LEU B O 1
ATOM 4970 N N . ASP B 1 78 ? -11.438 -5.246 13.172 1 96.81 78 ASP B N 1
ATOM 4971 C CA . ASP B 1 78 ? -11.945 -4.039 13.812 1 96.81 78 ASP B CA 1
ATOM 4972 C C . ASP B 1 78 ? -13.141 -3.469 13.047 1 96.81 78 ASP B C 1
ATOM 4974 O O . ASP B 1 78 ? -14.07 -2.932 13.656 1 96.81 78 ASP B O 1
ATOM 4978 N N . GLU B 1 79 ? -13.125 -3.633 11.773 1 96.81 79 GLU B N 1
ATOM 4979 C CA . GLU B 1 79 ? -14.102 -2.938 10.945 1 96.81 79 GLU B CA 1
ATOM 4980 C C . GLU B 1 79 ? -15.273 -3.85 10.594 1 96.81 79 GLU B C 1
ATOM 4982 O O . GLU B 1 79 ? -16.391 -3.379 10.383 1 96.81 79 GLU B O 1
ATOM 4987 N N . VAL B 1 80 ? -15.023 -5.172 10.539 1 97.31 80 VAL B N 1
ATOM 4988 C CA . VAL B 1 80 ? -16.047 -6.047 9.977 1 97.31 80 VAL B CA 1
ATOM 4989 C C . VAL B 1 80 ? -16.453 -7.102 11 1 97.31 80 VAL B C 1
ATOM 4991 O O . VAL B 1 80 ? -17.609 -7.164 11.422 1 97.31 80 VAL B O 1
ATOM 4994 N N . VAL B 1 81 ? -15.531 -7.812 11.57 1 98 81 VAL B N 1
ATOM 4995 C CA . VAL B 1 81 ? -15.805 -9.016 12.352 1 98 81 VAL B CA 1
ATOM 4996 C C . VAL B 1 81 ? -16.328 -8.625 13.734 1 98 81 VAL B C 1
ATOM 4998 O O . VAL B 1 81 ? -17.422 -9.047 14.125 1 98 81 VAL B O 1
ATOM 5001 N N . ALA B 1 82 ? -15.57 -7.766 14.438 1 97.75 82 ALA B N 1
ATOM 5002 C CA . ALA B 1 82 ? -15.914 -7.43 15.82 1 97.75 82 ALA B CA 1
ATOM 5003 C C . ALA B 1 82 ? -17.281 -6.754 15.891 1 97.75 82 ALA B C 1
ATOM 5005 O O . ALA B 1 82 ? -18.125 -7.137 16.703 1 97.75 82 ALA B O 1
ATOM 5006 N N . PRO B 1 83 ? -17.562 -5.758 15.031 1 97.12 83 PRO B N 1
ATOM 5007 C CA . PRO B 1 83 ? -18.891 -5.156 15.07 1 97.12 83 PRO B CA 1
ATOM 5008 C C . PRO B 1 83 ? -20 -6.16 14.773 1 97.12 83 PRO B C 1
ATOM 5010 O O . PRO B 1 83 ? -21.062 -6.121 15.406 1 97.12 83 PRO B O 1
ATOM 5013 N N . ALA B 1 84 ? -19.812 -7.066 13.836 1 97.62 84 ALA B N 1
ATOM 5014 C CA . ALA B 1 84 ? -20.812 -8.078 13.508 1 97.62 84 ALA B CA 1
ATOM 5015 C C . ALA B 1 84 ? -21.062 -9.016 14.688 1 97.62 84 ALA B C 1
ATOM 5017 O O . ALA B 1 84 ? -22.219 -9.328 15.008 1 97.62 84 ALA B O 1
ATOM 5018 N N . LEU B 1 85 ? -20.031 -9.438 15.328 1 97.81 85 LEU B N 1
ATOM 5019 C CA . LEU B 1 85 ? -20.156 -10.312 16.5 1 97.81 85 LEU B CA 1
ATOM 5020 C C . LEU B 1 85 ? -20.906 -9.617 17.625 1 97.81 85 LEU B C 1
ATOM 5022 O O . LEU B 1 85 ? -21.734 -10.242 18.297 1 97.81 85 LEU B O 1
ATOM 5026 N N . SER B 1 86 ? -20.625 -8.328 17.781 1 97 86 SER B N 1
ATOM 5027 C CA . SER B 1 86 ? -21.297 -7.559 18.828 1 97 86 SER B CA 1
ATOM 5028 C C . SER B 1 86 ? -22.797 -7.457 18.562 1 97 86 SER B C 1
ATOM 5030 O O . SER B 1 86 ? -23.594 -7.312 19.5 1 97 86 SER B O 1
ATOM 5032 N N . ARG B 1 87 ? -23.172 -7.613 17.328 1 97.25 87 ARG B N 1
ATOM 5033 C CA . ARG B 1 87 ? -24.578 -7.574 16.953 1 97.25 87 ARG B CA 1
ATOM 5034 C C . ARG B 1 87 ? -25.203 -8.961 17.016 1 97.25 87 ARG B C 1
ATOM 5036 O O . ARG B 1 87 ? -26.359 -9.148 16.625 1 97.25 87 ARG B O 1
ATOM 5043 N N . GLY B 1 88 ? -24.438 -9.953 17.359 1 96.75 88 GLY B N 1
ATOM 5044 C CA . GLY B 1 88 ? -24.938 -11.305 17.516 1 96.75 88 GLY B CA 1
ATOM 5045 C C . GLY B 1 88 ? -24.984 -12.086 16.219 1 96.75 88 GLY B C 1
ATOM 5046 O O . GLY B 1 88 ? -25.672 -13.109 16.109 1 96.75 88 GLY B O 1
ATOM 5047 N N . GLU B 1 89 ? -24.25 -11.688 15.211 1 98.12 89 GLU B N 1
ATOM 5048 C CA . GLU B 1 89 ? -24.219 -12.352 13.914 1 98.12 89 GLU B CA 1
ATOM 5049 C C . GLU B 1 89 ? -23.219 -13.508 13.898 1 98.12 89 GLU B C 1
ATOM 5051 O O . GLU B 1 89 ? -22.297 -13.539 14.719 1 98.12 89 GLU B O 1
ATOM 5056 N N . VAL B 1 90 ? -23.453 -14.477 13.016 1 98.06 90 VAL B N 1
ATOM 5057 C CA . VAL B 1 90 ? -22.422 -15.453 12.68 1 98.06 90 VAL B CA 1
ATOM 5058 C C . VAL B 1 90 ? -21.406 -14.812 11.734 1 98.06 90 VAL B C 1
ATOM 5060 O O . VAL B 1 90 ? -21.766 -14.328 10.664 1 98.06 90 VAL B O 1
ATOM 5063 N N . CYS B 1 91 ? -20.234 -14.805 12.188 1 98.31 91 CYS B N 1
ATOM 5064 C CA . CYS B 1 91 ? -19.203 -14.188 11.375 1 98.31 91 CYS B CA 1
ATOM 5065 C C . CYS B 1 91 ? -18.312 -15.242 10.727 1 98.31 91 CYS B C 1
ATOM 5067 O O . CYS B 1 91 ? -17.812 -16.141 11.406 1 98.31 91 CYS B O 1
ATOM 5069 N N . ILE B 1 92 ? -18.125 -15.156 9.406 1 98.5 92 ILE B N 1
ATOM 5070 C CA . ILE B 1 92 ? -17.281 -16.062 8.633 1 98.5 92 ILE B CA 1
ATOM 5071 C C . ILE B 1 92 ? -16.109 -15.289 8.039 1 98.5 92 ILE B C 1
ATOM 5073 O O . ILE B 1 92 ? -16.281 -14.18 7.527 1 98.5 92 ILE B O 1
ATOM 5077 N N . THR B 1 93 ? -14.938 -15.805 8.195 1 97.75 93 THR B N 1
ATOM 5078 C CA . THR B 1 93 ? -13.781 -15.219 7.531 1 97.75 93 THR B CA 1
ATOM 5079 C C . THR B 1 93 ? -13.031 -16.281 6.727 1 97.75 93 THR B C 1
ATOM 5081 O O . THR B 1 93 ? -13.055 -17.469 7.07 1 97.75 93 THR B O 1
ATOM 5084 N N . ASP B 1 94 ? -12.508 -15.836 5.578 1 96.56 94 ASP B N 1
ATOM 5085 C CA . ASP B 1 94 ? -11.57 -16.609 4.77 1 96.56 94 ASP B CA 1
ATOM 5086 C C . ASP B 1 94 ? -10.125 -16.203 5.039 1 96.56 94 ASP B C 1
ATOM 5088 O O . ASP B 1 94 ? -9.609 -15.281 4.391 1 96.56 94 ASP B O 1
ATOM 5092 N N . ARG B 1 95 ? -9.492 -16.906 5.938 1 95.81 95 ARG B N 1
ATOM 5093 C CA . ARG B 1 95 ? -8.164 -16.625 6.484 1 95.81 95 ARG B CA 1
ATOM 5094 C C . ARG B 1 95 ? -8.258 -15.688 7.676 1 95.81 95 ARG B C 1
ATOM 5096 O O . ARG B 1 95 ? -9.078 -14.766 7.691 1 95.81 95 ARG B O 1
ATOM 5103 N N . TYR B 1 96 ? -7.508 -15.922 8.609 1 96.19 96 TYR B N 1
ATOM 5104 C CA . TYR B 1 96 ? -7.297 -15.133 9.82 1 96.19 96 TYR B CA 1
ATOM 5105 C C . TYR B 1 96 ? -5.867 -15.289 10.328 1 96.19 96 TYR B C 1
ATOM 5107 O O . TYR B 1 96 ? -4.953 -15.562 9.555 1 96.19 96 TYR B O 1
ATOM 5115 N N . LEU B 1 97 ? -5.625 -15.117 11.531 1 97.38 97 LEU B N 1
ATOM 5116 C CA . LEU B 1 97 ? -4.281 -15.07 12.094 1 97.38 97 LEU B CA 1
ATOM 5117 C C . LEU B 1 97 ? -3.609 -16.438 12.008 1 97.38 97 LEU B C 1
ATOM 5119 O O . LEU B 1 97 ? -2.381 -16.531 11.984 1 97.38 97 LEU B O 1
ATOM 5123 N N . TYR B 1 98 ? -4.367 -17.531 11.859 1 98 98 TYR B N 1
ATOM 5124 C CA . TYR B 1 98 ? -3.777 -18.844 11.672 1 98 98 TYR B CA 1
ATOM 5125 C C . TYR B 1 98 ? -3.031 -18.922 10.344 1 98 98 TYR B C 1
ATOM 5127 O O . TYR B 1 98 ? -2.002 -19.594 10.242 1 98 98 TYR B O 1
ATOM 5135 N N . SER B 1 99 ? -3.586 -18.25 9.336 1 97.94 99 SER B N 1
ATOM 5136 C CA . SER B 1 99 ? -2.904 -18.156 8.047 1 97.94 99 SER B CA 1
ATOM 5137 C C . SER B 1 99 ? -1.538 -17.5 8.188 1 97.94 99 SER B C 1
ATOM 5139 O O . SER B 1 99 ? -0.582 -17.891 7.512 1 97.94 99 SER B O 1
ATOM 5141 N N . GLN B 1 100 ? -1.477 -16.484 9.055 1 97.62 100 GLN B N 1
ATOM 5142 C CA . GLN B 1 100 ? -0.218 -15.773 9.227 1 97.62 100 GLN B CA 1
ATOM 5143 C C . GLN B 1 100 ? 0.809 -16.625 9.961 1 97.62 100 GLN B C 1
ATOM 5145 O O . GLN B 1 100 ? 1.988 -16.641 9.602 1 97.62 100 GLN B O 1
ATOM 5150 N N . LEU B 1 101 ? 0.334 -17.375 10.93 1 98 101 LEU B N 1
ATOM 5151 C CA . LEU B 1 101 ? 1.209 -18.312 11.641 1 98 101 LEU B CA 1
ATOM 5152 C C . LEU B 1 101 ? 1.718 -19.391 10.703 1 98 101 LEU B C 1
ATOM 5154 O O . LEU B 1 101 ? 2.908 -19.719 10.703 1 98 101 LEU B O 1
ATOM 5158 N N . ALA B 1 102 ? 0.829 -19.891 9.867 1 98.31 102 ALA B N 1
ATOM 5159 C CA . ALA B 1 102 ? 1.202 -20.953 8.938 1 98.31 102 ALA B CA 1
ATOM 5160 C C . ALA B 1 102 ? 2.182 -20.453 7.883 1 98.31 102 ALA B C 1
ATOM 5162 O O . ALA B 1 102 ? 3.182 -21.109 7.586 1 98.31 102 ALA B O 1
ATOM 5163 N N . LEU B 1 103 ? 1.925 -19.297 7.34 1 97.62 103 LEU B N 1
ATOM 5164 C CA . LEU B 1 103 ? 2.756 -18.75 6.277 1 97.62 103 LEU B CA 1
ATOM 5165 C C . LEU B 1 103 ? 4.109 -18.312 6.82 1 97.62 103 LEU B C 1
ATOM 5167 O O . LEU B 1 103 ? 5.152 -18.719 6.309 1 97.62 103 LEU B O 1
ATOM 5171 N N . SER B 1 104 ? 4.09 -17.516 7.902 1 97.75 104 SER B N 1
ATOM 5172 C CA . SER B 1 104 ? 5.324 -16.938 8.406 1 97.75 104 SER B CA 1
ATOM 5173 C C . SER B 1 104 ? 6.129 -17.938 9.219 1 97.75 104 SER B C 1
ATOM 5175 O O . SER B 1 104 ? 7.355 -18 9.109 1 97.75 104 SER B O 1
ATOM 5177 N N . GLY B 1 105 ? 5.492 -18.734 10.039 1 96.81 105 GLY B N 1
ATOM 5178 C CA . GLY B 1 105 ? 6.172 -19.75 10.828 1 96.81 105 GLY B CA 1
ATOM 5179 C C . GLY B 1 105 ? 6.516 -20.984 10.023 1 96.81 105 GLY B C 1
ATOM 5180 O O . GLY B 1 105 ? 7.691 -21.344 9.891 1 96.81 105 GLY B O 1
ATOM 5181 N N . GLY B 1 106 ? 5.547 -21.594 9.438 1 95.31 106 GLY B N 1
ATOM 5182 C CA . GLY B 1 106 ? 5.719 -22.828 8.672 1 95.31 106 GLY B CA 1
ATOM 5183 C C . GLY B 1 106 ? 6.312 -22.594 7.297 1 95.31 106 GLY B C 1
ATOM 5184 O O . GLY B 1 106 ? 7.258 -23.281 6.898 1 95.31 106 GLY B O 1
ATOM 5185 N N . GLY B 1 107 ? 5.812 -21.594 6.598 1 95.38 107 GLY B N 1
ATOM 5186 C CA . GLY B 1 107 ? 6.188 -21.344 5.215 1 95.38 107 GLY B CA 1
ATOM 5187 C C . GLY B 1 107 ? 7.504 -20.609 5.082 1 95.38 107 GLY B C 1
ATOM 5188 O O . GLY B 1 107 ? 8.375 -21.016 4.309 1 95.38 107 GLY B O 1
ATOM 5189 N N . ARG B 1 108 ? 7.699 -19.547 5.93 1 95.19 108 ARG B N 1
ATOM 5190 C CA . ARG B 1 108 ? 8.844 -18.656 5.781 1 95.19 108 ARG B CA 1
ATOM 5191 C C . ARG B 1 108 ? 9.93 -18.984 6.801 1 95.19 108 ARG B C 1
ATOM 5193 O O . ARG B 1 108 ? 11.055 -18.5 6.699 1 95.19 108 ARG B O 1
ATOM 5200 N N . GLY B 1 109 ? 9.617 -19.797 7.82 1 94.38 109 GLY B N 1
ATOM 5201 C CA . GLY B 1 109 ? 10.633 -20.312 8.734 1 94.38 109 GLY B CA 1
ATOM 5202 C C . GLY B 1 109 ? 10.891 -19.391 9.914 1 94.38 109 GLY B C 1
ATOM 5203 O O . GLY B 1 109 ? 11.875 -19.562 10.633 1 94.38 109 GLY B O 1
ATOM 5204 N N . LEU B 1 110 ? 10.055 -18.359 10.156 1 95.69 110 LEU B N 1
ATOM 5205 C CA . LEU B 1 110 ? 10.18 -17.547 11.359 1 95.69 110 LEU B CA 1
ATOM 5206 C C . LEU B 1 110 ? 9.812 -18.344 12.602 1 95.69 110 LEU B C 1
ATOM 5208 O O . LEU B 1 110 ? 8.922 -19.203 12.555 1 95.69 110 LEU B O 1
ATOM 5212 N N . PRO B 1 111 ? 10.445 -18.094 13.742 1 94.56 111 PRO B N 1
ATOM 5213 C CA . PRO B 1 111 ? 10.125 -18.859 14.953 1 94.56 111 PRO B CA 1
ATOM 5214 C C . PRO B 1 111 ? 8.695 -18.641 15.43 1 94.56 111 PRO B C 1
ATOM 5216 O O . PRO B 1 111 ? 8.312 -17.516 15.758 1 94.56 111 PRO B O 1
ATOM 5219 N N . MET B 1 112 ? 7.98 -19.703 15.586 1 94.62 112 MET B N 1
ATOM 5220 C CA . MET B 1 112 ? 6.551 -19.688 15.883 1 94.62 112 MET B CA 1
ATOM 5221 C C . MET B 1 112 ? 6.281 -18.969 17.203 1 94.62 112 MET B C 1
ATOM 5223 O O . MET B 1 112 ? 5.34 -18.188 17.297 1 94.62 112 MET B O 1
ATOM 5227 N N . ASP B 1 113 ? 7.09 -19.109 18.156 1 94 113 ASP B N 1
ATOM 5228 C CA . ASP B 1 113 ? 6.883 -18.562 19.484 1 94 113 ASP B CA 1
ATOM 5229 C C . ASP B 1 113 ? 7.008 -17.031 19.484 1 94 113 ASP B C 1
ATOM 5231 O O . ASP B 1 113 ? 6.375 -16.344 20.281 1 94 113 ASP B O 1
ATOM 5235 N N . GLU B 1 114 ? 7.758 -16.531 18.562 1 94.88 114 GLU B N 1
ATOM 5236 C CA . GLU B 1 114 ? 7.969 -15.094 18.469 1 94.88 114 GLU B CA 1
ATOM 5237 C C . GLU B 1 114 ? 6.82 -14.414 17.734 1 94.88 114 GLU B C 1
ATOM 5239 O O . GLU B 1 114 ? 6.652 -13.195 17.828 1 94.88 114 GLU B O 1
ATOM 5244 N N . LEU B 1 115 ? 6.023 -15.227 17 1 97.5 115 LEU B N 1
ATOM 5245 C CA . LEU B 1 115 ? 4.945 -14.672 16.203 1 97.5 115 LEU B CA 1
ATOM 5246 C C . LEU B 1 115 ? 3.68 -14.484 17.031 1 97.5 115 LEU B C 1
ATOM 5248 O O . LEU B 1 115 ? 2.885 -13.578 16.766 1 97.5 115 LEU B O 1
ATOM 5252 N N . ARG B 1 116 ? 3.506 -15.203 18.047 1 95.94 116 ARG B N 1
ATOM 5253 C CA . ARG B 1 116 ? 2.246 -15.352 18.766 1 95.94 116 ARG B CA 1
ATOM 5254 C C . ARG B 1 116 ? 1.853 -14.055 19.469 1 95.94 116 ARG B C 1
ATOM 5256 O O . ARG B 1 116 ? 0.699 -13.625 19.391 1 95.94 116 ARG B O 1
ATOM 5263 N N . PRO B 1 117 ? 2.783 -13.352 20.172 1 95.44 117 PRO B N 1
ATOM 5264 C CA . PRO B 1 117 ? 2.371 -12.125 20.859 1 95.44 117 PRO B CA 1
ATOM 5265 C C . PRO B 1 117 ? 1.819 -11.07 19.922 1 95.44 117 PRO B C 1
ATOM 5267 O O . PRO B 1 117 ? 0.864 -10.367 20.25 1 95.44 117 PRO B O 1
ATOM 5270 N N . ALA B 1 118 ? 2.432 -10.961 18.766 1 97.06 118 ALA B N 1
ATOM 5271 C CA . ALA B 1 118 ? 1.928 -10 17.781 1 97.06 118 ALA B CA 1
ATOM 5272 C C . ALA B 1 118 ? 0.533 -10.383 17.297 1 97.06 118 ALA B C 1
ATOM 5274 O O . ALA B 1 118 ? -0.321 -9.523 17.094 1 97.06 118 ALA B O 1
ATOM 5275 N N . CYS B 1 119 ? 0.304 -11.68 17.156 1 97.69 119 CYS B N 1
ATOM 5276 C CA . CYS B 1 119 ? -1.016 -12.164 16.766 1 97.69 119 CYS B CA 1
ATOM 5277 C C . CYS B 1 119 ? -2.047 -11.875 17.844 1 97.69 119 CYS B C 1
ATOM 5279 O O . CYS B 1 119 ? -3.189 -11.523 17.547 1 97.69 119 CYS B O 1
ATOM 5281 N N . GLU B 1 120 ? -1.659 -11.984 19.078 1 96.44 120 GLU B N 1
ATOM 5282 C CA . GLU B 1 120 ? -2.557 -11.688 20.188 1 96.44 120 GLU B CA 1
ATOM 5283 C C . GLU B 1 120 ? -2.949 -10.211 20.203 1 96.44 120 GLU B C 1
ATOM 5285 O O . GLU B 1 120 ? -4.105 -9.875 20.453 1 96.44 120 GLU B O 1
ATOM 5290 N N . LEU B 1 121 ? -2.018 -9.367 19.953 1 96.62 121 LEU B N 1
ATOM 5291 C CA . LEU B 1 121 ? -2.316 -7.945 19.859 1 96.62 121 LEU B CA 1
ATOM 5292 C C . LEU B 1 121 ? -3.281 -7.664 18.719 1 96.62 121 LEU B C 1
ATOM 5294 O O . LEU B 1 121 ? -4.219 -6.875 18.875 1 96.62 121 LEU B O 1
ATOM 5298 N N . ALA B 1 122 ? -3.055 -8.328 17.562 1 97.69 122 ALA B N 1
ATOM 5299 C CA . ALA B 1 122 ? -3.904 -8.141 16.391 1 97.69 122 ALA B CA 1
ATOM 5300 C C . ALA B 1 122 ? -5.328 -8.609 16.656 1 97.69 122 ALA B C 1
ATOM 5302 O O . ALA B 1 122 ? -6.293 -7.992 16.203 1 97.69 122 ALA B O 1
ATOM 5303 N N . SER B 1 123 ? -5.473 -9.68 17.469 1 96.94 123 SER B N 1
ATOM 5304 C CA . SER B 1 123 ? -6.773 -10.305 17.688 1 96.94 123 SER B CA 1
ATOM 5305 C C . SER B 1 123 ? -7.531 -9.617 18.812 1 96.94 123 SER B C 1
ATOM 5307 O O . SER B 1 123 ? -8.742 -9.812 18.969 1 96.94 123 SER B O 1
ATOM 5309 N N . GLN B 1 124 ? -6.773 -8.977 19.688 1 94.06 124 GLN B N 1
ATOM 5310 C CA . GLN B 1 124 ? -7.332 -8.445 20.922 1 94.06 124 GLN B CA 1
ATOM 5311 C C . GLN B 1 124 ? -8.086 -9.523 21.688 1 94.06 124 GLN B C 1
ATOM 5313 O O . GLN B 1 124 ? -9.172 -9.281 22.219 1 94.06 124 GLN B O 1
ATOM 5318 N N . GLY B 1 125 ? -7.605 -10.672 21.562 1 93.25 125 GLY B N 1
ATOM 5319 C CA . GLY B 1 125 ? -8.188 -11.781 22.297 1 93.25 125 GLY B CA 1
ATOM 5320 C C . GLY B 1 125 ? -9.328 -12.453 21.547 1 93.25 125 GLY B C 1
ATOM 5321 O O . GLY B 1 125 ? -9.852 -13.477 22 1 93.25 125 GLY B O 1
ATOM 5322 N N . LEU B 1 126 ? -9.695 -11.938 20.422 1 96.44 126 LEU B N 1
ATOM 5323 C CA . LEU B 1 126 ? -10.797 -12.508 19.656 1 96.44 126 LEU B CA 1
ATOM 5324 C C . LEU B 1 126 ? -10.281 -13.555 18.672 1 96.44 126 LEU B C 1
ATOM 5326 O O . LEU B 1 126 ? -9.672 -13.211 17.656 1 96.44 126 LEU B O 1
ATOM 5330 N N . TRP B 1 127 ? -10.516 -14.789 18.938 1 97 127 TRP B N 1
ATOM 5331 C CA . TRP B 1 127 ? -10.156 -15.922 18.094 1 97 127 TRP B CA 1
ATOM 5332 C C . TRP B 1 127 ? -11.406 -16.672 17.641 1 97 127 TRP B C 1
ATOM 5334 O O . TRP B 1 127 ? -12.445 -16.625 18.312 1 97 127 TRP B O 1
ATOM 5344 N N . PRO B 1 128 ? -11.336 -17.312 16.5 1 97.62 128 PRO B N 1
ATOM 5345 C CA . PRO B 1 128 ? -12.508 -18.031 16.016 1 97.62 128 PRO B CA 1
ATOM 5346 C C . PRO B 1 128 ? -12.977 -19.125 16.984 1 97.62 128 PRO B C 1
ATOM 5348 O O . PRO B 1 128 ? -12.148 -19.781 17.609 1 97.62 128 PRO B O 1
ATOM 5351 N N . ASP B 1 129 ? -14.312 -19.234 17.047 1 95.88 129 ASP B N 1
ATOM 5352 C CA . ASP B 1 129 ? -14.906 -20.328 17.812 1 95.88 129 ASP B CA 1
ATOM 5353 C C . ASP B 1 129 ? -14.688 -21.672 17.109 1 95.88 129 ASP B C 1
ATOM 5355 O O . ASP B 1 129 ? -14.617 -22.719 17.766 1 95.88 129 ASP B O 1
ATOM 5359 N N . LEU B 1 130 ? -14.609 -21.594 15.836 1 95.88 130 LEU B N 1
ATOM 5360 C CA . LEU B 1 130 ? -14.461 -22.766 14.977 1 95.88 130 LEU B CA 1
ATOM 5361 C C . LEU B 1 130 ? -13.555 -22.453 13.789 1 95.88 130 LEU B C 1
ATOM 5363 O O . LEU B 1 130 ? -13.68 -21.391 13.164 1 95.88 130 LEU B O 1
ATOM 5367 N N . VAL B 1 131 ? -12.625 -23.359 13.531 1 97.5 131 VAL B N 1
ATOM 5368 C CA . VAL B 1 131 ? -11.742 -23.234 12.375 1 97.5 131 VAL B CA 1
ATOM 5369 C C . VAL B 1 131 ? -11.961 -24.422 11.43 1 97.5 131 VAL B C 1
ATOM 5371 O O . VAL B 1 131 ? -11.852 -25.578 11.844 1 97.5 131 VAL B O 1
ATOM 5374 N N . ILE B 1 132 ? -12.312 -24.109 10.219 1 97.5 132 ILE B N 1
ATOM 5375 C CA . ILE B 1 132 ? -12.484 -25.125 9.188 1 97.5 132 ILE B CA 1
ATOM 5376 C C . ILE B 1 132 ? -11.25 -25.172 8.297 1 97.5 132 ILE B C 1
ATOM 5378 O O . ILE B 1 132 ? -11 -24.25 7.52 1 97.5 132 ILE B O 1
ATOM 5382 N N . LEU B 1 133 ? -10.5 -26.234 8.43 1 97.88 133 LEU B N 1
ATOM 5383 C CA . LEU B 1 133 ? -9.359 -26.438 7.539 1 97.88 133 LEU B CA 1
ATOM 5384 C C . LEU B 1 133 ? -9.766 -27.266 6.316 1 97.88 133 LEU B C 1
ATOM 5386 O O . LEU B 1 133 ? -10.109 -28.438 6.438 1 97.88 133 LEU B O 1
ATOM 5390 N N . VAL B 1 134 ? -9.773 -26.625 5.184 1 97.5 134 VAL B N 1
ATOM 5391 C CA . VAL B 1 134 ? -9.977 -27.359 3.939 1 97.5 134 VAL B CA 1
ATOM 5392 C C . VAL B 1 134 ? -8.641 -27.922 3.455 1 97.5 134 VAL B C 1
ATOM 5394 O O . VAL B 1 134 ? -7.84 -27.203 2.848 1 97.5 134 VAL B O 1
ATOM 5397 N N . ASP B 1 135 ? -8.461 -29.203 3.684 1 96.81 135 ASP B N 1
ATOM 5398 C CA . ASP B 1 135 ? -7.199 -29.859 3.381 1 96.81 135 ASP B CA 1
ATOM 5399 C C . ASP B 1 135 ? -7.227 -30.484 1.985 1 96.81 135 ASP B C 1
ATOM 5401 O O . ASP B 1 135 ? -8.195 -31.156 1.62 1 96.81 135 ASP B O 1
ATOM 5405 N N . VAL B 1 136 ? -6.168 -30.219 1.206 1 96.25 136 VAL B N 1
ATOM 5406 C CA . VAL B 1 136 ? -6.098 -30.719 -0.159 1 96.25 136 VAL B CA 1
ATOM 5407 C C . VAL B 1 136 ? -4.645 -31.031 -0.519 1 96.25 136 VAL B C 1
ATOM 5409 O O . VAL B 1 136 ? -3.721 -30.438 0.034 1 96.25 136 VAL B O 1
ATOM 5412 N N . ASP B 1 137 ? -4.547 -32.031 -1.409 1 95.12 137 ASP B N 1
ATOM 5413 C CA . ASP B 1 137 ? -3.246 -32.312 -2.014 1 95.12 137 ASP B CA 1
ATOM 5414 C C . ASP B 1 137 ? -2.701 -31.062 -2.719 1 95.12 137 ASP B C 1
ATOM 5416 O O . ASP B 1 137 ? -3.377 -30.484 -3.568 1 95.12 137 ASP B O 1
ATOM 5420 N N . PRO B 1 138 ? -1.426 -30.688 -2.348 1 96.44 138 PRO B N 1
ATOM 5421 C CA . PRO B 1 138 ? -0.898 -29.438 -2.9 1 96.44 138 PRO B CA 1
ATOM 5422 C C . PRO B 1 138 ? -0.83 -29.453 -4.426 1 96.44 138 PRO B C 1
ATOM 5424 O O . PRO B 1 138 ? -1.038 -28.422 -5.066 1 96.44 138 PRO B O 1
ATOM 5427 N N . ASP B 1 139 ? -0.512 -30.562 -5.023 1 96.25 139 ASP B N 1
ATOM 5428 C CA . ASP B 1 139 ? -0.467 -30.656 -6.48 1 96.25 139 ASP B CA 1
ATOM 5429 C C . ASP B 1 139 ? -1.857 -30.469 -7.086 1 96.25 139 ASP B C 1
ATOM 5431 O O . ASP B 1 139 ? -2.014 -29.797 -8.109 1 96.25 139 ASP B O 1
ATOM 5435 N N . LEU B 1 140 ? -2.785 -31.078 -6.484 1 95.25 140 LEU B N 1
ATOM 5436 C CA . LEU B 1 140 ? -4.164 -30.922 -6.934 1 95.25 140 LEU B CA 1
ATOM 5437 C C . LEU B 1 140 ? -4.629 -29.484 -6.77 1 95.25 140 LEU B C 1
ATOM 5439 O O . LEU B 1 140 ? -5.301 -28.938 -7.648 1 95.25 140 LEU B O 1
ATOM 5443 N N . ALA B 1 141 ? -4.293 -28.891 -5.613 1 96.19 141 ALA B N 1
ATOM 5444 C CA . ALA B 1 141 ? -4.637 -27.484 -5.359 1 96.19 141 ALA B CA 1
ATOM 5445 C C . ALA B 1 141 ? -4.066 -26.578 -6.445 1 96.19 141 ALA B C 1
ATOM 5447 O O . ALA B 1 141 ? -4.734 -25.641 -6.898 1 96.19 141 ALA B O 1
ATOM 5448 N N . ARG B 1 142 ? -2.891 -26.844 -6.82 1 93.75 142 ARG B N 1
ATOM 5449 C CA . ARG B 1 142 ? -2.234 -26.047 -7.855 1 93.75 142 ARG B CA 1
ATOM 5450 C C . ARG B 1 142 ? -2.959 -26.188 -9.195 1 93.75 142 ARG B C 1
ATOM 5452 O O . ARG B 1 142 ? -3.105 -25.203 -9.93 1 93.75 142 ARG B O 1
ATOM 5459 N N . LEU B 1 143 ? -3.357 -27.375 -9.484 1 92.81 143 LEU B N 1
ATOM 5460 C CA . LEU B 1 143 ? -4.109 -27.609 -10.711 1 92.81 143 LEU B CA 1
ATOM 5461 C C . LEU B 1 143 ? -5.422 -26.844 -10.703 1 92.81 143 LEU B C 1
ATOM 5463 O O . LEU B 1 143 ? -5.773 -26.188 -11.695 1 92.81 143 LEU B O 1
ATOM 5467 N N . ARG B 1 144 ? -6.074 -26.906 -9.617 1 93.12 144 ARG B N 1
ATOM 5468 C CA . ARG B 1 144 ? -7.344 -26.203 -9.477 1 93.12 144 ARG B CA 1
ATOM 5469 C C . ARG B 1 144 ? -7.156 -24.703 -9.609 1 93.12 144 ARG B C 1
ATOM 5471 O O . ARG B 1 144 ? -7.973 -24.016 -10.227 1 93.12 144 ARG B O 1
ATOM 5478 N N . LYS B 1 145 ? -6.133 -24.25 -9.016 1 91.06 145 LYS B N 1
ATOM 5479 C CA . LYS B 1 145 ? -5.832 -22.828 -9.094 1 91.06 145 LYS B CA 1
ATOM 5480 C C . LYS B 1 145 ? -5.574 -22.406 -10.539 1 91.06 145 LYS B C 1
ATOM 5482 O O . LYS B 1 145 ? -6.074 -21.359 -10.977 1 91.06 145 LYS B O 1
ATOM 5487 N N . ARG B 1 146 ? -4.785 -23.172 -11.203 1 88.94 146 ARG B N 1
ATOM 5488 C CA . ARG B 1 146 ? -4.492 -22.891 -12.609 1 88.94 146 ARG B CA 1
ATOM 5489 C C . ARG B 1 146 ? -5.77 -22.891 -13.445 1 88.94 146 ARG B C 1
ATOM 5491 O O . ARG B 1 146 ? -5.98 -22.016 -14.273 1 88.94 146 ARG B O 1
ATOM 5498 N N . LEU B 1 147 ? -6.562 -23.797 -13.242 1 89.81 147 LEU B N 1
ATOM 5499 C CA . LEU B 1 147 ? -7.828 -23.938 -13.961 1 89.81 147 LEU B CA 1
ATOM 5500 C C . LEU B 1 147 ? -8.734 -22.75 -13.68 1 89.81 147 LEU B C 1
ATOM 5502 O O . LEU B 1 147 ? -9.383 -22.219 -14.586 1 89.81 147 LEU B O 1
ATOM 5506 N N . GLY B 1 148 ? -8.781 -22.375 -12.43 1 86.81 148 GLY B N 1
ATOM 5507 C CA . GLY B 1 148 ? -9.578 -21.219 -12.055 1 86.81 148 GLY B CA 1
ATOM 5508 C C . GLY B 1 148 ? -9.156 -19.938 -12.758 1 86.81 148 GLY B C 1
ATOM 5509 O O . GLY B 1 148 ? -10 -19.172 -13.211 1 86.81 148 GLY B O 1
ATOM 5510 N N . LYS B 1 149 ? -7.926 -19.797 -12.883 1 85.06 149 LYS B N 1
ATOM 5511 C CA . LYS B 1 149 ? -7.402 -18.625 -13.57 1 85.06 149 LYS B CA 1
ATOM 5512 C C . LYS B 1 149 ? -7.781 -18.641 -15.047 1 85.06 149 LYS B C 1
ATOM 5514 O O . LYS B 1 149 ? -8.109 -17.594 -15.617 1 85.06 149 LYS B O 1
ATOM 5519 N N . LEU B 1 150 ? -7.715 -19.781 -15.609 1 84.75 150 LEU B N 1
ATOM 5520 C CA . LEU B 1 150 ? -8.031 -19.922 -17.031 1 84.75 150 LEU B CA 1
ATOM 5521 C C . LEU B 1 150 ? -9.508 -19.641 -17.281 1 84.75 150 LEU B C 1
ATOM 5523 O O . LEU B 1 150 ? -9.859 -19.047 -18.297 1 84.75 150 LEU B O 1
ATOM 5527 N N . GLN B 1 151 ? -10.242 -19.953 -16.391 1 81.38 151 GLN B N 1
ATOM 5528 C CA . GLN B 1 151 ? -11.688 -19.812 -16.562 1 81.38 151 GLN B CA 1
ATOM 5529 C C . GLN B 1 151 ? -12.133 -18.391 -16.281 1 81.38 151 GLN B C 1
ATOM 5531 O O . GLN B 1 151 ? -13.117 -17.906 -16.859 1 81.38 151 GLN B O 1
ATOM 5536 N N . SER B 1 152 ? -11.555 -17.75 -15.391 1 73.88 152 SER B N 1
ATOM 5537 C CA . SER B 1 152 ? -11.953 -16.391 -15.039 1 73.88 152 SER B CA 1
ATOM 5538 C C . SER B 1 152 ? -11.305 -15.375 -15.969 1 73.88 152 SER B C 1
ATOM 5540 O O . SER B 1 152 ? -11.57 -14.18 -15.867 1 73.88 152 SER B O 1
ATOM 5542 N N . LYS B 1 153 ? -10.672 -15.805 -17.172 1 61.62 153 LYS B N 1
ATOM 5543 C CA . LYS B 1 153 ? -10 -14.945 -18.141 1 61.62 153 LYS B CA 1
ATOM 5544 C C . LYS B 1 153 ? -9.148 -13.891 -17.438 1 61.62 153 LYS B C 1
ATOM 5546 O O . LYS B 1 153 ? -9.008 -12.773 -17.938 1 61.62 153 LYS B O 1
ATOM 5551 N N . ARG B 1 154 ? -9.094 -14.109 -16.312 1 54.31 154 ARG B N 1
ATOM 5552 C CA . ARG B 1 154 ? -8.258 -13.141 -15.602 1 54.31 154 ARG B CA 1
ATOM 5553 C C . ARG B 1 154 ? -6.84 -13.133 -16.172 1 54.31 154 ARG B C 1
ATOM 5555 O O . ARG B 1 154 ? -6.273 -14.188 -16.453 1 54.31 154 ARG B O 1
ATOM 5562 N N . VAL B 1 155 ? -6.512 -11.969 -16.719 1 48.19 155 VAL B N 1
ATOM 5563 C CA . VAL B 1 155 ? -5.195 -11.695 -17.297 1 48.19 155 VAL B CA 1
ATOM 5564 C C . VAL B 1 155 ? -4.109 -12.289 -16.406 1 48.19 155 VAL B C 1
ATOM 5566 O O . VAL B 1 155 ? -4.242 -12.289 -15.18 1 48.19 155 VAL B O 1
ATOM 5569 N N . SER B 1 156 ? -3.408 -13.266 -16.828 1 51.06 156 SER B N 1
ATOM 5570 C CA . SER B 1 156 ? -2.252 -13.891 -16.203 1 51.06 156 SER B CA 1
ATOM 5571 C C . SER B 1 156 ? -1.46 -12.875 -15.383 1 51.06 156 SER B C 1
ATOM 5573 O O . SER B 1 156 ? -0.854 -11.961 -15.938 1 51.06 156 SER B O 1
ATOM 5575 N N . ASP B 1 157 ? -2.035 -12.367 -14.32 1 51.56 157 ASP B N 1
ATOM 5576 C CA . ASP B 1 157 ? -1.164 -11.531 -13.5 1 51.56 157 ASP B CA 1
ATOM 5577 C C . ASP B 1 157 ? 0.116 -12.273 -13.125 1 51.56 157 ASP B C 1
ATOM 5579 O O . ASP B 1 157 ? 0.098 -13.492 -12.922 1 51.56 157 ASP B O 1
ATOM 5583 N N . GLY B 1 158 ? 1.221 -11.914 -13.719 1 58.34 158 GLY B N 1
ATOM 5584 C CA . GLY B 1 158 ? 2.535 -12.398 -13.32 1 58.34 158 GLY B CA 1
ATOM 5585 C C . GLY B 1 158 ? 2.545 -13.047 -11.953 1 58.34 158 GLY B C 1
ATOM 5586 O O . GLY B 1 158 ? 1.499 -13.172 -11.312 1 58.34 158 GLY B O 1
ATOM 5587 N N . ASP B 1 159 ? 3.547 -13.773 -11.602 1 68.88 159 ASP B N 1
ATOM 5588 C CA . ASP B 1 159 ? 3.74 -14.422 -10.305 1 68.88 159 ASP B CA 1
ATOM 5589 C C . ASP B 1 159 ? 3.564 -13.43 -9.156 1 68.88 159 ASP B C 1
ATOM 5591 O O . ASP B 1 159 ? 4.074 -12.312 -9.219 1 68.88 159 ASP B O 1
ATOM 5595 N N . SER B 1 160 ? 2.721 -13.844 -8.336 1 82.56 160 SER B N 1
ATOM 5596 C CA . SER B 1 160 ? 2.678 -13.125 -7.062 1 82.56 160 SER B CA 1
ATOM 5597 C C . SER B 1 160 ? 3.965 -13.32 -6.273 1 82.56 160 SER B C 1
ATOM 5599 O O . SER B 1 160 ? 4.77 -14.195 -6.594 1 82.56 160 SER B O 1
ATOM 5601 N N . ARG B 1 161 ? 4.168 -12.539 -5.352 1 87.88 161 ARG B N 1
ATOM 5602 C CA . ARG B 1 161 ? 5.34 -12.656 -4.488 1 87.88 161 ARG B CA 1
ATOM 5603 C C . ARG B 1 161 ? 5.406 -14.031 -3.838 1 87.88 161 ARG B C 1
ATOM 5605 O O . ARG B 1 161 ? 6.469 -14.648 -3.787 1 87.88 161 ARG B O 1
ATOM 5612 N N . LYS B 1 162 ? 4.273 -14.586 -3.436 1 88.19 162 LYS B N 1
ATOM 5613 C CA . LYS B 1 162 ? 4.227 -15.914 -2.842 1 88.19 162 LYS B CA 1
ATOM 5614 C C . LYS B 1 162 ? 4.613 -16.984 -3.859 1 88.19 162 LYS B C 1
ATOM 5616 O O . LYS B 1 162 ? 5.293 -17.953 -3.518 1 88.19 162 LYS B O 1
ATOM 5621 N N . GLY B 1 163 ? 4.23 -16.703 -5.078 1 91.06 163 GLY B N 1
ATOM 5622 C CA . GLY B 1 163 ? 4.527 -17.672 -6.129 1 91.06 163 GLY B CA 1
ATOM 5623 C C . GLY B 1 163 ? 6 -17.734 -6.48 1 91.06 163 GLY B C 1
ATOM 5624 O O . GLY B 1 163 ? 6.496 -18.766 -6.914 1 91.06 163 GLY B O 1
ATOM 5625 N N . LEU B 1 164 ? 6.699 -16.719 -6.211 1 93.5 164 LEU B N 1
ATOM 5626 C CA . LEU B 1 164 ? 8.102 -16.609 -6.598 1 93.5 164 LEU B CA 1
ATOM 5627 C C . LEU B 1 164 ? 8.969 -17.531 -5.754 1 93.5 164 LEU B C 1
ATOM 5629 O O . LEU B 1 164 ? 10.062 -17.922 -6.176 1 93.5 164 LEU B O 1
ATOM 5633 N N . VAL B 1 165 ? 8.477 -17.938 -4.625 1 92.94 165 VAL B N 1
ATOM 5634 C CA . VAL B 1 165 ? 9.242 -18.781 -3.707 1 92.94 165 VAL B CA 1
ATOM 5635 C C . VAL B 1 165 ? 9.219 -20.234 -4.191 1 92.94 165 VAL B C 1
ATOM 5637 O O . VAL B 1 165 ? 10.141 -21 -3.908 1 92.94 165 VAL B O 1
ATOM 5640 N N . GLY B 1 166 ? 8.188 -20.578 -4.859 1 94.19 166 GLY B N 1
ATOM 5641 C CA . GLY B 1 166 ? 8.062 -21.953 -5.355 1 94.19 166 GLY B CA 1
ATOM 5642 C C . GLY B 1 166 ? 6.914 -22.703 -4.723 1 94.19 166 GLY B C 1
ATOM 5643 O O . GLY B 1 166 ? 6.363 -22.281 -3.709 1 94.19 166 GLY B O 1
ATOM 5644 N N . ALA B 1 167 ? 6.668 -23.781 -5.281 1 94.75 167 ALA B N 1
ATOM 5645 C CA . ALA B 1 167 ? 5.504 -24.578 -4.914 1 94.75 167 ALA B CA 1
ATOM 5646 C C . ALA B 1 167 ? 5.668 -25.172 -3.52 1 94.75 167 ALA B C 1
ATOM 5648 O O . ALA B 1 167 ? 4.684 -25.547 -2.875 1 94.75 167 ALA B O 1
ATOM 5649 N N . GLY B 1 168 ? 6.863 -25.266 -3.014 1 96.69 168 GLY B N 1
ATOM 5650 C CA . GLY B 1 168 ? 7.121 -25.844 -1.703 1 96.69 168 GLY B CA 1
ATOM 5651 C C . GLY B 1 168 ? 6.527 -25.031 -0.568 1 96.69 168 GLY B C 1
ATOM 5652 O O . GLY B 1 168 ? 6.32 -25.547 0.531 1 96.69 168 GLY B O 1
ATOM 5653 N N . LEU B 1 169 ? 6.266 -23.781 -0.812 1 96.38 169 LEU B N 1
ATOM 5654 C CA . LEU B 1 169 ? 5.664 -22.938 0.209 1 96.38 169 LEU B CA 1
ATOM 5655 C C . LEU B 1 169 ? 4.297 -23.469 0.625 1 96.38 169 LEU B C 1
ATOM 5657 O O . LEU B 1 169 ? 4.008 -23.578 1.818 1 96.38 169 LEU B O 1
ATOM 5661 N N . ALA B 1 170 ? 3.496 -23.797 -0.393 1 96.94 170 ALA B N 1
ATOM 5662 C CA . ALA B 1 170 ? 2.158 -24.297 -0.099 1 96.94 170 ALA B CA 1
ATOM 5663 C C . ALA B 1 170 ? 2.23 -25.594 0.698 1 96.94 170 ALA B C 1
ATOM 5665 O O . ALA B 1 170 ? 1.393 -25.844 1.567 1 96.94 170 ALA B O 1
ATOM 5666 N N . VAL B 1 171 ? 3.189 -26.406 0.433 1 97.5 171 VAL B N 1
ATOM 5667 C CA . VAL B 1 171 ? 3.369 -27.672 1.133 1 97.5 171 VAL B CA 1
ATOM 5668 C C . VAL B 1 171 ? 3.688 -27.422 2.604 1 97.5 171 VAL B C 1
ATOM 5670 O O . VAL B 1 171 ? 3.047 -27.984 3.494 1 97.5 171 VAL B O 1
ATOM 5673 N N . ARG B 1 172 ? 4.617 -26.531 2.848 1 97.62 172 ARG B N 1
ATOM 5674 C CA . ARG B 1 172 ? 5.012 -26.219 4.215 1 97.62 172 ARG B CA 1
ATOM 5675 C C . ARG B 1 172 ? 3.869 -25.547 4.973 1 97.62 172 ARG B C 1
ATOM 5677 O O . ARG B 1 172 ? 3.666 -25.812 6.16 1 97.62 172 ARG B O 1
ATOM 5684 N N . VAL B 1 173 ? 3.137 -24.703 4.328 1 98.12 173 VAL B N 1
ATOM 5685 C CA . VAL B 1 173 ? 1.994 -24.031 4.941 1 98.12 173 VAL B CA 1
ATOM 5686 C C . VAL B 1 173 ? 0.938 -25.062 5.332 1 98.12 173 VAL B C 1
ATOM 5688 O O . VAL B 1 173 ? 0.397 -25.016 6.438 1 98.12 173 VAL B O 1
ATOM 5691 N N . ARG B 1 174 ? 0.638 -25.984 4.387 1 98.19 174 ARG B N 1
ATOM 5692 C CA . ARG B 1 174 ? -0.311 -27.047 4.684 1 98.19 174 ARG B CA 1
ATOM 5693 C C . ARG B 1 174 ? 0.128 -27.844 5.906 1 98.19 174 ARG B C 1
ATOM 5695 O O . ARG B 1 174 ? -0.68 -28.125 6.797 1 98.19 174 ARG B O 1
ATOM 5702 N N . GLU B 1 175 ? 1.391 -28.203 5.941 1 97.56 175 GLU B N 1
ATOM 5703 C CA . GLU B 1 175 ? 1.934 -28.953 7.07 1 97.56 175 GLU B CA 1
ATOM 5704 C C . GLU B 1 175 ? 1.739 -28.203 8.383 1 97.56 175 GLU B C 1
ATOM 5706 O O . GLU B 1 175 ? 1.401 -28.797 9.406 1 97.56 175 GLU B O 1
ATOM 5711 N N . SER B 1 176 ? 1.924 -26.906 8.336 1 97.88 176 SER B N 1
ATOM 5712 C CA . SER B 1 176 ? 1.757 -26.062 9.516 1 97.88 176 SER B CA 1
ATOM 5713 C C . SER B 1 176 ? 0.301 -26.016 9.961 1 97.88 176 SER B C 1
ATOM 5715 O O . SER B 1 176 ? 0.013 -26.094 11.164 1 97.88 176 SER B O 1
ATOM 5717 N N . PHE B 1 177 ? -0.634 -25.922 9.031 1 97.94 177 PHE B N 1
ATOM 5718 C CA . PHE B 1 177 ? -2.055 -25.953 9.359 1 97.94 177 PHE B CA 1
ATOM 5719 C C . PHE B 1 177 ? -2.414 -27.266 10.055 1 97.94 177 PHE B C 1
ATOM 5721 O O . PHE B 1 177 ? -3.109 -27.266 11.078 1 97.94 177 PHE B O 1
ATOM 5728 N N . LEU B 1 178 ? -1.961 -28.312 9.5 1 97.5 178 LEU B N 1
ATOM 5729 C CA . LEU B 1 178 ? -2.277 -29.625 10.047 1 97.5 178 LEU B CA 1
ATOM 5730 C C . LEU B 1 178 ? -1.715 -29.781 11.453 1 97.5 178 LEU B C 1
ATOM 5732 O O . LEU B 1 178 ? -2.361 -30.359 12.328 1 97.5 178 LEU B O 1
ATOM 5736 N N . GLU B 1 179 ? -0.538 -29.266 11.656 1 96.75 179 GLU B N 1
ATOM 5737 C CA . GLU B 1 179 ? 0.061 -29.297 12.992 1 96.75 179 GLU B CA 1
ATOM 5738 C C . GLU B 1 179 ? -0.77 -28.484 13.984 1 96.75 179 GLU B C 1
ATOM 5740 O O . GLU B 1 179 ? -1.008 -28.938 15.109 1 96.75 179 GLU B O 1
ATOM 5745 N N . MET B 1 180 ? -1.2 -27.312 13.602 1 96.31 180 MET B N 1
ATOM 5746 C CA . MET B 1 180 ? -2.02 -26.484 14.477 1 96.31 180 MET B CA 1
ATOM 5747 C C . MET B 1 180 ? -3.357 -27.156 14.773 1 96.31 180 MET B C 1
ATOM 5749 O O . MET B 1 180 ? -3.84 -27.109 15.906 1 96.31 180 MET B O 1
ATOM 5753 N N . ALA B 1 181 ? -3.949 -27.766 13.797 1 96.25 181 ALA B N 1
ATOM 5754 C CA . ALA B 1 181 ? -5.219 -28.469 13.977 1 96.25 181 ALA B CA 1
ATOM 5755 C C . ALA B 1 181 ? -5.066 -29.625 14.953 1 96.25 181 ALA B C 1
ATOM 5757 O O . ALA B 1 181 ? -5.945 -29.875 15.789 1 96.25 181 ALA B O 1
ATOM 5758 N N . ARG B 1 182 ? -3.986 -30.297 14.859 1 94.81 182 ARG B N 1
ATOM 5759 C CA . ARG B 1 182 ? -3.719 -31.438 15.734 1 94.81 182 ARG B CA 1
ATOM 5760 C C . ARG B 1 182 ? -3.611 -30.984 17.188 1 94.81 182 ARG B C 1
ATOM 5762 O O . ARG B 1 182 ? -4.027 -31.703 18.094 1 94.81 182 ARG B O 1
ATOM 5769 N N . LYS B 1 183 ? -3.113 -29.828 17.422 1 93.88 183 LYS B N 1
ATOM 5770 C CA . LYS B 1 183 ? -2.861 -29.312 18.766 1 93.88 183 LYS B CA 1
ATOM 5771 C C . LYS B 1 183 ? -4.148 -28.812 19.406 1 93.88 183 LYS B C 1
ATOM 5773 O O . LYS B 1 183 ? -4.219 -28.672 20.641 1 93.88 183 LYS B O 1
ATOM 5778 N N . ASP B 1 184 ? -5.148 -28.547 18.641 1 93.5 184 ASP B N 1
ATOM 5779 C CA . ASP B 1 184 ? -6.414 -28.031 19.156 1 93.5 184 ASP B CA 1
ATOM 5780 C C . ASP B 1 184 ? -7.602 -28.656 18.422 1 93.5 184 ASP B C 1
ATOM 5782 O O . ASP B 1 184 ? -8.383 -27.953 17.781 1 93.5 184 ASP B O 1
ATOM 5786 N N . PRO B 1 185 ? -7.844 -29.891 18.609 1 91.5 185 PRO B N 1
ATOM 5787 C CA . PRO B 1 185 ? -8.844 -30.625 17.828 1 91.5 185 PRO B CA 1
ATOM 5788 C C . PRO B 1 185 ? -10.273 -30.188 18.141 1 91.5 185 PRO B C 1
ATOM 5790 O O . PRO B 1 185 ? -11.188 -30.438 17.344 1 91.5 185 PRO B O 1
ATOM 5793 N N . GLN B 1 186 ? -10.531 -29.562 19.25 1 89.06 186 GLN B N 1
ATOM 5794 C CA . GLN B 1 186 ? -11.883 -29.125 19.609 1 89.06 186 GLN B CA 1
ATOM 5795 C C . GLN B 1 186 ? -12.305 -27.922 18.766 1 89.06 186 GLN B C 1
ATOM 5797 O O . GLN B 1 186 ? -13.484 -27.75 18.469 1 89.06 186 GLN B O 1
ATOM 5802 N N . ARG B 1 187 ? -11.383 -27.125 18.375 1 93.12 187 ARG B N 1
ATOM 5803 C CA . ARG B 1 187 ? -11.664 -25.875 17.641 1 93.12 187 ARG B CA 1
ATOM 5804 C C . ARG B 1 187 ? -11.594 -26.109 16.141 1 93.12 187 ARG B C 1
ATOM 5806 O O . ARG B 1 187 ? -12.25 -25.391 15.367 1 93.12 187 ARG B O 1
ATOM 5813 N N . TRP B 1 188 ? -10.828 -27.141 15.734 1 95.38 188 TRP B N 1
ATOM 5814 C CA . TRP B 1 188 ? -10.562 -27.312 14.305 1 95.38 188 TRP B CA 1
ATOM 5815 C C . TRP B 1 188 ? -11.367 -28.484 13.742 1 95.38 188 TRP B C 1
ATOM 5817 O O . TRP B 1 188 ? -11.484 -29.531 14.383 1 95.38 188 TRP B O 1
ATOM 5827 N N . ILE B 1 189 ? -11.922 -28.234 12.594 1 93.94 189 ILE B N 1
ATOM 5828 C CA . ILE B 1 189 ? -12.508 -29.281 11.766 1 93.94 189 ILE B CA 1
ATOM 5829 C C . ILE B 1 189 ? -11.734 -29.391 10.453 1 93.94 189 ILE B C 1
ATOM 5831 O O . ILE B 1 189 ? -11.555 -28.391 9.75 1 93.94 189 ILE B O 1
ATOM 5835 N N . ILE B 1 190 ? -11.219 -30.578 10.156 1 95.31 190 ILE B N 1
ATOM 5836 C CA . ILE B 1 190 ? -10.5 -30.812 8.906 1 95.31 190 ILE B CA 1
ATOM 5837 C C . ILE B 1 190 ? -11.445 -31.375 7.855 1 95.31 190 ILE B C 1
ATOM 5839 O O . ILE B 1 190 ? -12.031 -32.438 8.055 1 95.31 190 ILE B O 1
ATOM 5843 N N . LEU B 1 191 ? -11.625 -30.609 6.77 1 94.5 191 LEU B N 1
ATOM 5844 C CA . LEU B 1 191 ? -12.398 -31.047 5.609 1 94.5 191 LEU B CA 1
ATOM 5845 C C . LEU B 1 191 ? -11.477 -31.406 4.449 1 94.5 191 LEU B C 1
ATOM 5847 O O . LEU B 1 191 ? -10.961 -30.531 3.758 1 94.5 191 LEU B O 1
ATOM 5851 N N . GLU B 1 192 ? -11.359 -32.688 4.125 1 93.56 192 GLU B N 1
ATOM 5852 C CA . GLU B 1 192 ? -10.508 -33.125 3.025 1 93.56 192 GLU B CA 1
ATOM 5853 C C . GLU B 1 192 ? -11.203 -32.938 1.681 1 93.56 192 GLU B C 1
ATOM 5855 O O . GLU B 1 192 ? -12.297 -33.469 1.463 1 93.56 192 GLU B O 1
ATOM 5860 N N . ASN B 1 193 ? -10.578 -32.188 0.831 1 93.94 193 ASN B N 1
ATOM 5861 C CA . ASN B 1 193 ? -11.141 -31.906 -0.483 1 93.94 193 ASN B CA 1
ATOM 5862 C C . ASN B 1 193 ? -10.273 -32.469 -1.603 1 93.94 193 ASN B C 1
ATOM 5864 O O . ASN B 1 193 ? -9.859 -31.75 -2.508 1 93.94 193 ASN B O 1
ATOM 5868 N N . ASN B 1 194 ? -10.094 -33.812 -1.651 1 91.56 194 ASN B N 1
ATOM 5869 C CA . ASN B 1 194 ? -9.281 -34.438 -2.682 1 91.56 194 ASN B CA 1
ATOM 5870 C C . ASN B 1 194 ? -10.141 -35.156 -3.707 1 91.56 194 ASN B C 1
ATOM 5872 O O . ASN B 1 194 ? -9.906 -35.062 -4.914 1 91.56 194 ASN B O 1
ATOM 5876 N N . ASP B 1 195 ? -11.148 -35.906 -3.199 1 88.19 195 ASP B N 1
ATOM 5877 C CA . ASP B 1 195 ? -11.883 -36.812 -4.09 1 88.19 195 ASP B CA 1
ATOM 5878 C C . ASP B 1 195 ? -13.367 -36.812 -3.738 1 88.19 195 ASP B C 1
ATOM 5880 O O . ASP B 1 195 ? -14.055 -37.812 -3.967 1 88.19 195 ASP B O 1
ATOM 5884 N N . VAL B 1 196 ? -13.828 -35.75 -3.201 1 86.44 196 VAL B N 1
ATOM 5885 C CA . VAL B 1 196 ? -15.219 -35.688 -2.758 1 86.44 196 VAL B CA 1
ATOM 5886 C C . VAL B 1 196 ? -15.953 -34.594 -3.521 1 86.44 196 VAL B C 1
ATOM 5888 O O . VAL B 1 196 ? -15.406 -33.5 -3.73 1 86.44 196 VAL B O 1
ATOM 5891 N N . PRO B 1 197 ? -17.188 -34.938 -3.918 1 89.69 197 PRO B N 1
ATOM 5892 C CA . PRO B 1 197 ? -17.969 -33.906 -4.594 1 89.69 197 PRO B CA 1
ATOM 5893 C C . PRO B 1 197 ? -18.25 -32.688 -3.697 1 89.69 197 PRO B C 1
ATOM 5895 O O . PRO B 1 197 ? -18.484 -32.875 -2.498 1 89.69 197 PRO B O 1
ATOM 5898 N N . LEU B 1 198 ? -18.328 -31.594 -4.359 1 91.44 198 LEU B N 1
ATOM 5899 C CA . LEU B 1 198 ? -18.516 -30.344 -3.646 1 91.44 198 LEU B CA 1
ATOM 5900 C C . LEU B 1 198 ? -19.797 -30.359 -2.836 1 91.44 198 LEU B C 1
ATOM 5902 O O . LEU B 1 198 ? -19.844 -29.844 -1.714 1 91.44 198 LEU B O 1
ATOM 5906 N N . ARG B 1 199 ? -20.859 -30.953 -3.332 1 92.25 199 ARG B N 1
ATOM 5907 C CA . ARG B 1 199 ? -22.156 -30.984 -2.658 1 92.25 199 ARG B CA 1
ATOM 5908 C C . ARG B 1 199 ? -22.062 -31.75 -1.345 1 92.25 199 ARG B C 1
ATOM 5910 O O . ARG B 1 199 ? -22.703 -31.391 -0.358 1 92.25 199 ARG B O 1
ATOM 5917 N N . VAL B 1 200 ? -21.281 -32.781 -1.391 1 92.25 200 VAL B N 1
ATOM 5918 C CA . VAL B 1 200 ? -21.109 -33.594 -0.194 1 92.25 200 VAL B CA 1
ATOM 5919 C C . VAL B 1 200 ? -20.297 -32.812 0.847 1 92.25 200 VAL B C 1
ATOM 5921 O O . VAL B 1 200 ? -20.625 -32.844 2.035 1 92.25 200 VAL B O 1
ATOM 5924 N N . LEU B 1 201 ? -19.281 -32.156 0.406 1 93.31 201 LEU B N 1
ATOM 5925 C CA . LEU B 1 201 ? -18.469 -31.344 1.303 1 93.31 201 LEU B CA 1
ATOM 5926 C C . LEU B 1 201 ? -19.312 -30.234 1.934 1 93.31 201 LEU B C 1
ATOM 5928 O O . LEU B 1 201 ? -19.203 -29.984 3.133 1 93.31 201 LEU B O 1
ATOM 5932 N N . GLU B 1 202 ? -20.094 -29.609 1.103 1 95.06 202 GLU B N 1
ATOM 5933 C CA . GLU B 1 202 ? -20.984 -28.547 1.566 1 95.06 202 GLU B CA 1
ATOM 5934 C C . GLU B 1 202 ? -21.938 -29.062 2.646 1 95.06 202 GLU B C 1
ATOM 5936 O O . GLU B 1 202 ? -22.094 -28.422 3.688 1 95.06 202 GLU B O 1
ATOM 5941 N N . GLN B 1 203 ? -22.516 -30.141 2.391 1 94.38 203 GLN B N 1
ATOM 5942 C CA . GLN B 1 203 ? -23.484 -30.703 3.336 1 94.38 203 GLN B CA 1
ATOM 5943 C C . GLN B 1 203 ? -22.812 -31.047 4.664 1 94.38 203 GLN B C 1
ATOM 5945 O O . GLN B 1 203 ? -23.344 -30.719 5.73 1 94.38 20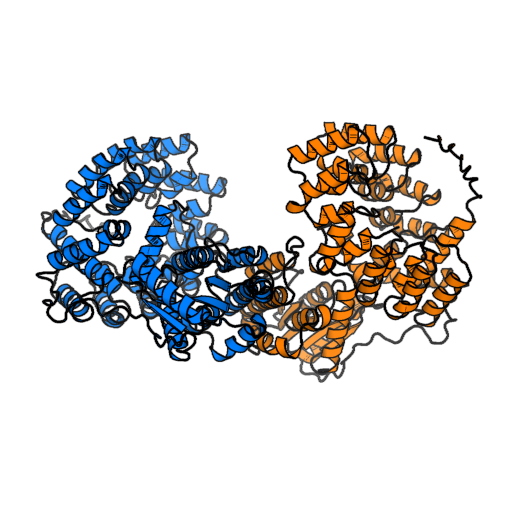3 GLN B O 1
ATOM 5950 N N . ARG B 1 204 ? -21.688 -31.641 4.551 1 92.25 204 ARG B N 1
ATOM 5951 C CA . ARG B 1 204 ? -20.938 -32 5.754 1 92.25 204 ARG B CA 1
ATOM 5952 C C . ARG B 1 204 ? -20.562 -30.75 6.551 1 92.25 204 ARG B C 1
ATOM 5954 O O . ARG B 1 204 ? -20.656 -30.75 7.781 1 92.25 204 ARG B O 1
ATOM 5961 N N . LEU B 1 205 ? -20.141 -29.781 5.887 1 95.19 205 LEU B N 1
ATOM 5962 C CA . LEU B 1 205 ? -19.75 -28.516 6.492 1 95.19 205 LEU B CA 1
ATOM 5963 C C . LEU B 1 205 ? -20.938 -27.859 7.199 1 95.19 205 LEU B C 1
ATOM 5965 O O . LEU B 1 205 ? -20.844 -27.484 8.367 1 95.19 205 LEU B O 1
ATOM 5969 N N . VAL B 1 206 ? -22.062 -27.75 6.531 1 95.75 206 VAL B N 1
ATOM 5970 C CA . VAL B 1 206 ? -23.25 -27.094 7.07 1 95.75 206 VAL B CA 1
ATOM 5971 C C . VAL B 1 206 ? -23.75 -27.859 8.297 1 95.75 206 VAL B C 1
ATOM 5973 O O . VAL B 1 206 ? -24.062 -27.25 9.32 1 95.75 206 VAL B O 1
ATOM 5976 N N . ASP B 1 207 ? -23.75 -29.156 8.156 1 93.5 207 ASP B N 1
ATOM 5977 C CA . ASP B 1 207 ? -24.203 -29.984 9.273 1 93.5 207 ASP B CA 1
ATOM 5978 C C . ASP B 1 207 ? -23.344 -29.766 10.508 1 93.5 207 ASP B C 1
ATOM 5980 O O . ASP B 1 207 ? -23.859 -29.625 11.617 1 93.5 207 ASP B O 1
ATOM 5984 N N . ALA B 1 208 ? -22.078 -29.766 10.312 1 91.94 208 ALA B N 1
ATOM 5985 C CA . ALA B 1 208 ? -21.141 -29.594 11.422 1 91.94 208 ALA B CA 1
ATOM 5986 C C . ALA B 1 208 ? -21.297 -28.234 12.078 1 91.94 208 ALA B C 1
ATOM 5988 O O . ALA B 1 208 ? -21.281 -28.109 13.305 1 91.94 208 ALA B O 1
ATOM 5989 N N . VAL B 1 209 ? -21.469 -27.188 11.289 1 95.19 209 VAL B N 1
ATOM 5990 C CA . VAL B 1 209 ? -21.562 -25.812 11.797 1 95.19 209 VAL B CA 1
ATOM 5991 C C . VAL B 1 209 ? -22.891 -25.609 12.508 1 95.19 209 VAL B C 1
ATOM 5993 O O . VAL B 1 209 ? -22.938 -25.047 13.602 1 95.19 209 VAL B O 1
ATOM 5996 N N . VAL B 1 210 ? -23.969 -26.109 11.953 1 94.69 210 VAL B N 1
ATOM 5997 C CA . VAL B 1 210 ? -25.297 -25.953 12.547 1 94.69 210 VAL B CA 1
ATOM 5998 C C . VAL B 1 210 ? -25.344 -26.703 13.883 1 94.69 210 VAL B C 1
ATOM 6000 O O . VAL B 1 210 ? -25.938 -26.219 14.852 1 94.69 210 VAL B O 1
ATOM 6003 N N . ALA B 1 211 ? -24.703 -27.828 13.883 1 91.62 211 ALA B N 1
ATOM 6004 C CA . ALA B 1 211 ? -24.641 -28.578 15.133 1 91.62 211 ALA B CA 1
ATOM 6005 C C . ALA B 1 211 ? -23.969 -27.75 16.234 1 91.62 211 ALA B C 1
ATOM 6007 O O . ALA B 1 211 ? -24.438 -27.75 17.375 1 91.62 211 ALA B O 1
ATOM 6008 N N . ARG B 1 212 ? -22.906 -27.094 15.914 1 90.56 212 ARG B N 1
ATOM 6009 C CA . ARG B 1 212 ? -22.203 -26.25 16.875 1 90.56 212 ARG B CA 1
ATOM 6010 C C . ARG B 1 212 ? -23.047 -25.047 17.266 1 90.56 212 ARG B C 1
ATOM 6012 O O . ARG B 1 212 ? -23.078 -24.656 18.438 1 90.56 212 ARG B O 1
ATOM 6019 N N . LEU B 1 213 ? -23.719 -24.484 16.312 1 92.81 213 LEU B N 1
ATOM 6020 C CA . LEU B 1 213 ? -24.562 -23.312 16.547 1 92.81 213 LEU B CA 1
ATOM 6021 C C . LEU B 1 213 ? -25.719 -23.656 17.484 1 92.81 213 LEU B C 1
ATOM 6023 O O . LEU B 1 213 ? -26.125 -22.828 18.297 1 92.81 213 LEU B O 1
ATOM 6027 N N . GLU B 1 214 ? -26.125 -24.875 17.422 1 90.94 214 GLU B N 1
ATOM 6028 C CA . GLU B 1 214 ? -27.266 -25.312 18.219 1 90.94 214 GLU B CA 1
ATOM 6029 C C . GLU B 1 214 ? -26.797 -25.969 19.516 1 90.94 214 GLU B C 1
ATOM 6031 O O . GLU B 1 214 ? -27.625 -26.406 20.312 1 90.94 214 GLU B O 1
ATOM 6036 N N . GLY B 1 215 ? -25.5 -26.016 19.781 1 85.19 215 GLY B N 1
ATOM 6037 C CA . GLY B 1 215 ? -24.953 -26.562 21.016 1 85.19 215 GLY B CA 1
ATOM 6038 C C . GLY B 1 215 ? -24.938 -28.078 21.047 1 85.19 215 GLY B C 1
ATOM 6039 O O . GLY B 1 215 ? -24.938 -28.672 22.125 1 85.19 215 GLY B O 1
ATOM 6040 N N . ARG B 1 216 ? -25.078 -28.672 19.922 1 77.25 216 ARG B N 1
ATOM 6041 C CA . ARG B 1 216 ? -25.047 -30.125 19.859 1 77.25 216 ARG B CA 1
ATOM 6042 C C . ARG B 1 216 ? -23.609 -30.641 19.812 1 77.25 216 ARG B C 1
ATOM 6044 O O . ARG B 1 216 ? -22.734 -29.984 19.25 1 77.25 216 ARG B O 1
ATOM 6051 N N . GLU B 1 217 ? -23.125 -31.484 20.797 1 62.44 217 GLU B N 1
ATOM 6052 C CA . GLU B 1 217 ? -21.781 -32.031 20.906 1 62.44 217 GLU B CA 1
ATOM 6053 C C . GLU B 1 217 ? -21.344 -32.719 19.594 1 62.44 217 GLU B C 1
ATOM 6055 O O . GLU B 1 217 ? -22.125 -33.438 19 1 62.44 217 GLU B O 1
ATOM 6060 N N . GLN B 1 218 ? -20.656 -32.125 18.672 1 59.22 218 GLN B N 1
ATOM 6061 C CA . GLN B 1 218 ? -20.172 -32.938 17.547 1 59.22 218 GLN B CA 1
ATOM 6062 C C . GLN B 1 218 ? -18.688 -33.281 17.703 1 59.22 218 GLN B C 1
ATOM 6064 O O . GLN B 1 218 ? -17.875 -32.406 18.047 1 59.22 218 GLN B O 1
ATOM 6069 N N . GLN B 1 219 ? -18.281 -34.5 18.016 1 49.47 219 GLN B N 1
ATOM 6070 C CA . GLN B 1 219 ? -16.938 -35.094 18.078 1 49.47 219 GLN B CA 1
ATOM 6071 C C . GLN B 1 219 ? -16.188 -34.875 16.766 1 49.47 219 GLN B C 1
ATOM 6073 O O . GLN B 1 219 ? -15.148 -35.5 16.547 1 49.47 219 GLN B O 1
ATOM 6078 N N . VAL B 1 220 ? -16.656 -34.344 15.656 1 53.16 220 VAL B N 1
ATOM 6079 C CA . VAL B 1 220 ? -16.047 -34.75 14.398 1 53.16 220 VAL B CA 1
ATOM 6080 C C . VAL B 1 220 ? -14.805 -33.906 14.125 1 53.16 220 VAL B C 1
ATOM 6082 O O . VAL B 1 220 ? -14.914 -32.688 13.891 1 53.16 220 VAL B O 1
ATOM 6085 N N . GLN B 1 221 ? -13.602 -34.188 14.672 1 55.25 221 GLN B N 1
ATOM 6086 C CA . GLN B 1 221 ? -12.344 -33.5 14.383 1 55.25 221 GLN B CA 1
ATOM 6087 C C . GLN B 1 221 ? -12.062 -33.5 12.883 1 55.25 221 GLN B C 1
ATOM 6089 O O . GLN B 1 221 ? -11.672 -32.469 12.32 1 55.25 221 GLN B O 1
ATOM 6094 N N . ARG B 1 222 ? -11.75 -34.594 12.273 1 58.88 222 ARG B N 1
ATOM 6095 C CA . ARG B 1 222 ? -11.438 -34.75 10.859 1 58.88 222 ARG B CA 1
ATOM 6096 C C . ARG B 1 222 ? -12.617 -35.344 10.094 1 58.88 222 ARG B C 1
ATOM 6098 O O . ARG B 1 222 ? -13.102 -36.438 10.438 1 58.88 222 ARG B O 1
ATOM 6105 N N . ILE B 1 223 ? -13.375 -34.531 9.422 1 54.5 223 ILE B N 1
ATOM 6106 C CA . ILE B 1 223 ? -14.375 -35.094 8.523 1 54.5 223 ILE B CA 1
ATOM 6107 C C . ILE B 1 223 ? -13.695 -35.844 7.395 1 54.5 223 ILE B C 1
ATOM 6109 O O . ILE B 1 223 ? -13.031 -35.25 6.539 1 54.5 223 ILE B O 1
ATOM 6113 N N . VAL B 1 224 ? -12.789 -36.75 7.809 1 47.34 224 VAL B N 1
ATOM 6114 C CA . VAL B 1 224 ? -11.938 -37.562 6.945 1 47.34 224 VAL B CA 1
ATOM 6115 C C . VAL B 1 224 ? -12.766 -38.125 5.789 1 47.34 224 VAL B C 1
ATOM 6117 O O . VAL B 1 224 ? -13.875 -38.625 5.992 1 47.34 224 VAL B O 1
ATOM 6120 N N . PRO B 1 225 ? -12.477 -37.719 4.562 1 45.84 225 PRO B N 1
ATOM 6121 C CA . PRO B 1 225 ? -13.18 -38.5 3.545 1 45.84 225 PRO B CA 1
ATOM 6122 C C . PRO B 1 225 ? -13.18 -40 3.861 1 45.84 225 PRO B C 1
ATOM 6124 O O . PRO B 1 225 ? -12.32 -40.469 4.598 1 45.84 225 PRO B O 1
ATOM 6127 N N . ALA B 1 226 ? -14.359 -40.625 3.666 1 43.12 226 ALA B N 1
ATOM 6128 C CA . ALA B 1 226 ? -14.477 -42.062 3.541 1 43.12 226 ALA B CA 1
ATOM 6129 C C . ALA B 1 226 ? -13.203 -42.688 2.957 1 43.12 226 ALA B C 1
ATOM 6131 O O . ALA B 1 226 ? -12.516 -42.031 2.158 1 43.12 226 ALA B O 1
ATOM 6132 N N . PRO B 1 227 ? -12.688 -43.781 3.521 1 39.38 227 PRO B N 1
ATOM 6133 C CA . PRO B 1 227 ? -11.555 -44.594 3.057 1 39.38 227 PRO B CA 1
ATOM 6134 C C . PRO B 1 227 ? -11.438 -44.625 1.535 1 39.38 227 PRO B C 1
ATOM 6136 O O . PRO B 1 227 ? -12.43 -44.406 0.833 1 39.38 227 PRO B O 1
ATOM 6139 N N . ALA B 1 228 ? -10.141 -44.562 0.973 1 42.97 228 ALA B N 1
ATOM 6140 C CA . ALA B 1 228 ? -9.57 -44.969 -0.311 1 42.97 228 ALA B CA 1
ATOM 6141 C C . ALA B 1 228 ? -10.375 -46.094 -0.934 1 42.97 228 ALA B C 1
ATOM 6143 O O . ALA B 1 228 ? -11.117 -46.781 -0.24 1 42.97 228 ALA B O 1
ATOM 6144 N N . ARG B 1 229 ? -9.984 -46.406 -2.1 1 44.38 229 ARG B N 1
ATOM 6145 C CA . ARG B 1 229 ? -10.281 -47.531 -2.959 1 44.38 229 ARG B CA 1
ATOM 6146 C C . ARG B 1 229 ? -10.383 -48.812 -2.146 1 44.38 229 ARG B C 1
ATOM 6148 O O . ARG B 1 229 ? -9.562 -49.062 -1.258 1 44.38 229 ARG B O 1
ATOM 6155 N N . PRO B 1 230 ? -11.383 -49.531 -2.398 1 44.88 230 PRO B N 1
ATOM 6156 C CA . PRO B 1 230 ? -11.398 -50.906 -1.874 1 44.88 230 PRO B CA 1
ATOM 6157 C C . PRO B 1 230 ? -10.031 -51.562 -1.942 1 44.88 230 PRO B C 1
ATOM 6159 O O . PRO B 1 230 ? -9.266 -51.312 -2.875 1 44.88 230 PRO B O 1
ATOM 6162 N N . ARG B 1 231 ? -9.422 -52.125 -0.834 1 47.44 231 ARG B N 1
ATOM 6163 C CA . ARG B 1 231 ? -8.219 -52.938 -0.681 1 47.44 231 ARG B CA 1
ATOM 6164 C C . ARG B 1 231 ? -7.973 -53.781 -1.92 1 47.44 231 ARG B C 1
ATOM 6166 O O . ARG B 1 231 ? -6.871 -54.312 -2.119 1 47.44 231 ARG B O 1
ATOM 6173 N N . ASN B 1 232 ? -9.062 -54.312 -2.502 1 44.88 232 ASN B N 1
ATOM 6174 C CA . ASN B 1 232 ? -8.891 -55.406 -3.447 1 44.88 232 ASN B CA 1
ATOM 6175 C C . ASN B 1 232 ? -8.516 -54.906 -4.836 1 44.88 232 ASN B C 1
ATOM 6177 O O . ASN B 1 232 ? -8.586 -55.625 -5.816 1 44.88 232 ASN B O 1
ATOM 6181 N N . ALA B 1 233 ? -8.25 -53.688 -4.973 1 59.44 233 ALA B N 1
ATOM 6182 C CA . ALA B 1 233 ? -7.957 -53.25 -6.336 1 59.44 233 ALA B CA 1
ATOM 6183 C C . ALA B 1 233 ? -6.512 -53.531 -6.711 1 59.44 233 ALA B C 1
ATOM 6185 O O . ALA B 1 233 ? -5.602 -53.375 -5.891 1 59.44 233 ALA B O 1
ATOM 6186 N N . SER B 1 234 ? -6.32 -54.344 -7.691 1 73.94 234 SER B N 1
ATOM 6187 C CA . SER B 1 234 ? -5.016 -54.656 -8.258 1 73.94 234 SER B CA 1
ATOM 6188 C C . SER B 1 234 ? -4.098 -53.438 -8.242 1 73.94 234 SER B C 1
ATOM 6190 O O . SER B 1 234 ? -4.555 -52.312 -8.422 1 73.94 234 SER B O 1
ATOM 6192 N N . PRO B 1 235 ? -2.914 -53.719 -7.742 1 84.56 235 PRO B N 1
ATOM 6193 C CA . PRO B 1 235 ? -1.948 -52.625 -7.711 1 84.56 235 PRO B CA 1
ATOM 6194 C C . PRO B 1 235 ? -1.808 -51.906 -9.062 1 84.56 235 PRO B C 1
ATOM 6196 O O . PRO B 1 235 ? -2.012 -52.531 -10.109 1 84.56 235 PRO B O 1
ATOM 6199 N N . THR B 1 236 ? -1.657 -50.656 -8.969 1 88.75 236 THR B N 1
ATOM 6200 C CA . THR B 1 236 ? -1.382 -49.906 -10.195 1 88.75 236 THR B CA 1
ATOM 6201 C C . THR B 1 236 ? 0.054 -50.156 -10.656 1 88.75 236 THR B C 1
ATOM 6203 O O . THR B 1 236 ? 1 -49.906 -9.898 1 88.75 236 THR B O 1
ATOM 6206 N N . THR B 1 237 ? 0.216 -50.688 -11.781 1 90.19 237 THR B N 1
ATOM 6207 C CA . THR B 1 237 ? 1.506 -50.969 -12.398 1 90.19 237 THR B CA 1
ATOM 6208 C C . THR B 1 237 ? 1.611 -50.312 -13.766 1 90.19 237 THR B C 1
ATOM 6210 O O . THR B 1 237 ? 0.645 -49.719 -14.242 1 90.19 237 THR B O 1
ATOM 6213 N N . LEU B 1 238 ? 2.764 -50.344 -14.328 1 91.38 238 LEU B N 1
ATOM 6214 C CA . LEU B 1 238 ? 2.973 -49.781 -15.648 1 91.38 238 LEU B CA 1
ATOM 6215 C C . LEU B 1 238 ? 2.086 -50.438 -16.688 1 91.38 238 LEU B C 1
ATOM 6217 O O . LEU B 1 238 ? 1.652 -49.812 -17.656 1 91.38 238 LEU B O 1
ATOM 6221 N N . GLU B 1 239 ? 1.739 -51.719 -16.469 1 90.31 239 GLU B N 1
ATOM 6222 C CA . GLU B 1 239 ? 0.969 -52.5 -17.422 1 90.31 239 GLU B CA 1
ATOM 6223 C C . GLU B 1 239 ? -0.494 -52.062 -17.438 1 90.31 239 GLU B C 1
ATOM 6225 O O . GLU B 1 239 ? -1.117 -52.031 -18.5 1 90.31 239 GLU B O 1
ATOM 6230 N N . ASN B 1 240 ? -1.012 -51.781 -16.328 1 93.12 240 ASN B N 1
ATOM 6231 C CA . ASN B 1 240 ? -2.424 -51.406 -16.266 1 93.12 240 ASN B CA 1
ATOM 6232 C C . ASN B 1 240 ? -2.611 -49.906 -16.047 1 93.12 240 ASN B C 1
ATOM 6234 O O . ASN B 1 240 ? -3.697 -49.469 -15.68 1 93.12 240 ASN B O 1
ATOM 6238 N N . LEU B 1 241 ? -1.557 -49.188 -16.203 1 94.44 241 LEU B N 1
ATOM 6239 C CA . LEU B 1 241 ? -1.527 -47.75 -15.914 1 94.44 241 LEU B CA 1
ATOM 6240 C C . LEU B 1 241 ? -2.549 -47 -16.766 1 94.44 241 LEU B C 1
ATOM 6242 O O . LEU B 1 241 ? -3.268 -46.156 -16.25 1 94.44 241 LEU B O 1
ATOM 6246 N N . GLU B 1 242 ? -2.631 -47.219 -18.016 1 95 242 GLU B N 1
ATOM 6247 C CA . GLU B 1 242 ? -3.572 -46.531 -18.906 1 95 242 GLU B CA 1
ATOM 6248 C C . GLU B 1 242 ? -5.012 -46.781 -18.469 1 95 242 GLU B C 1
ATOM 6250 O O . GLU B 1 242 ? -5.789 -45.812 -18.344 1 95 242 GLU B O 1
ATOM 6255 N N . GLU B 1 243 ? -5.297 -48.031 -18.172 1 94.31 243 GLU B N 1
ATOM 6256 C CA . GLU B 1 243 ? -6.645 -48.375 -17.734 1 94.31 243 GLU B CA 1
ATOM 6257 C C . GLU B 1 243 ? -7 -47.688 -16.438 1 94.31 243 GLU B C 1
ATOM 6259 O O . GLU B 1 243 ? -8.094 -47.125 -16.297 1 94.31 243 GLU B O 1
ATOM 6264 N N . ARG B 1 244 ? -6.102 -47.719 -15.555 1 94.06 244 ARG B N 1
ATOM 6265 C CA . ARG B 1 244 ? -6.324 -47.125 -14.242 1 94.06 244 ARG B CA 1
ATOM 6266 C C . ARG B 1 244 ? -6.516 -45.594 -14.367 1 94.06 244 ARG B C 1
ATOM 6268 O O . ARG B 1 244 ? -7.355 -45.031 -13.672 1 94.06 244 ARG B O 1
ATOM 6275 N N . PHE B 1 245 ? -5.699 -45 -15.164 1 95.38 245 PHE B N 1
ATOM 6276 C CA . PHE B 1 245 ? -5.797 -43.562 -15.352 1 95.38 245 PHE B CA 1
ATOM 6277 C C . PHE B 1 245 ? -7.168 -43.188 -15.891 1 95.38 245 PHE B C 1
ATOM 6279 O O . PHE B 1 245 ? -7.824 -42.281 -15.359 1 95.38 245 PHE B O 1
ATOM 6286 N N . PHE B 1 246 ? -7.66 -43.75 -16.906 1 95.62 246 PHE B N 1
ATOM 6287 C CA . PHE B 1 246 ? -8.906 -43.375 -17.547 1 95.62 246 PHE B CA 1
ATOM 6288 C C . PHE B 1 246 ? -10.102 -43.719 -16.672 1 95.62 246 PHE B C 1
ATOM 6290 O O . PHE B 1 246 ? -11.109 -43 -16.656 1 95.62 246 PHE B O 1
ATOM 6297 N N . GLN B 1 247 ? -9.969 -44.844 -15.867 1 93.88 247 GLN B N 1
ATOM 6298 C CA . GLN B 1 247 ? -10.992 -45.125 -14.875 1 93.88 247 GLN B CA 1
ATOM 6299 C C . GLN B 1 247 ? -11.117 -44 -13.852 1 93.88 247 GLN B C 1
ATOM 6301 O O . GLN B 1 247 ? -12.219 -43.594 -13.516 1 93.88 247 GLN B O 1
ATOM 6306 N N . THR B 1 248 ? -9.984 -43.625 -13.398 1 93.56 248 THR B N 1
ATOM 6307 C CA . THR B 1 248 ? -9.961 -42.531 -12.438 1 93.56 248 THR B CA 1
ATOM 6308 C C . THR B 1 248 ? -10.477 -41.25 -13.078 1 93.56 248 THR B C 1
ATOM 6310 O O . THR B 1 248 ? -11.203 -40.5 -12.438 1 93.56 248 THR B O 1
ATOM 6313 N N . LEU B 1 249 ? -10.109 -40.969 -14.312 1 94.88 249 LEU B N 1
ATOM 6314 C CA . LEU B 1 249 ? -10.555 -39.781 -15.039 1 94.88 249 LEU B CA 1
ATOM 6315 C C . LEU B 1 249 ? -12.078 -39.75 -15.141 1 94.88 249 LEU B C 1
ATOM 6317 O O . LEU B 1 249 ? -12.688 -38.688 -15.008 1 94.88 249 LEU B O 1
ATOM 6321 N N . ASP B 1 250 ? -12.68 -40.875 -15.297 1 94.44 250 ASP B N 1
ATOM 6322 C CA . ASP B 1 250 ? -14.133 -40.938 -15.391 1 94.44 250 ASP B CA 1
ATOM 6323 C C . ASP B 1 250 ? -14.789 -40.531 -14.07 1 94.44 250 ASP B C 1
ATOM 6325 O O . ASP B 1 250 ? -15.82 -39.875 -14.078 1 94.44 250 ASP B O 1
ATOM 6329 N N . THR B 1 251 ? -14.18 -40.969 -13.047 1 92.56 251 THR B N 1
ATOM 6330 C CA . THR B 1 251 ? -14.703 -40.594 -11.742 1 92.56 251 THR B CA 1
ATOM 6331 C C . THR B 1 251 ? -14.555 -39.094 -11.508 1 92.56 251 THR B C 1
ATOM 6333 O O . THR B 1 251 ? -15.445 -38.438 -10.953 1 92.56 251 THR B O 1
ATOM 6336 N N . VAL B 1 252 ? -13.43 -38.562 -11.922 1 94.56 252 VAL B N 1
ATOM 6337 C CA . VAL B 1 252 ? -13.172 -37.125 -11.773 1 94.56 252 VAL B CA 1
ATOM 6338 C C . VAL B 1 252 ? -14.172 -36.344 -12.617 1 94.56 252 VAL B C 1
ATOM 6340 O O . VAL B 1 252 ? -14.656 -35.312 -12.188 1 94.56 252 VAL B O 1
ATOM 6343 N N . GLU B 1 253 ? -14.461 -36.781 -13.789 1 95.06 253 GLU B N 1
ATOM 6344 C CA . GLU B 1 253 ? -15.375 -36.094 -14.703 1 95.06 253 GLU B CA 1
ATOM 6345 C C . GLU B 1 253 ? -16.75 -35.906 -14.062 1 95.06 253 GLU B C 1
ATOM 6347 O O . GLU B 1 253 ? -17.406 -34.875 -14.266 1 95.06 253 GLU B O 1
ATOM 6352 N N . GLN B 1 254 ? -17.188 -36.812 -13.266 1 92.56 254 GLN B N 1
ATOM 6353 C CA . GLN B 1 254 ? -18.5 -36.75 -12.625 1 92.56 254 GLN B CA 1
ATOM 6354 C C . GLN B 1 254 ? -18.547 -35.656 -11.578 1 92.56 254 GLN B C 1
ATOM 6356 O O . GLN B 1 254 ? -19.562 -34.969 -11.422 1 92.56 254 GLN B O 1
ATOM 6361 N N . ARG B 1 255 ? -17.516 -35.438 -10.992 1 91.94 255 ARG B N 1
ATOM 6362 C CA . ARG B 1 255 ? -17.531 -34.5 -9.883 1 91.94 255 ARG B CA 1
ATOM 6363 C C . ARG B 1 255 ? -16.938 -33.156 -10.305 1 91.94 255 ARG B C 1
ATOM 6365 O O . ARG B 1 255 ? -17.406 -32.094 -9.875 1 91.94 255 ARG B O 1
ATOM 6372 N N . GLU B 1 256 ? -15.844 -33.188 -11.141 1 94 256 GLU B N 1
ATOM 6373 C CA . GLU B 1 256 ? -15.148 -32 -11.609 1 94 256 GLU B CA 1
ATOM 6374 C C . GLU B 1 256 ? -14.797 -32.094 -13.094 1 94 256 GLU B C 1
ATOM 6376 O O . GLU B 1 256 ? -13.633 -32.281 -13.445 1 94 256 GLU B O 1
ATOM 6381 N N . PRO B 1 257 ? -15.734 -31.828 -13.922 1 94.75 257 PRO B N 1
ATOM 6382 C CA . PRO B 1 257 ? -15.516 -32.094 -15.344 1 94.75 257 PRO B CA 1
ATOM 6383 C C . PRO B 1 257 ? -14.383 -31.234 -15.922 1 94.75 257 PRO B C 1
ATOM 6385 O O . PRO B 1 257 ? -13.602 -31.734 -16.75 1 94.75 257 PRO B O 1
ATOM 6388 N N . ALA B 1 258 ? -14.273 -30 -15.547 1 95 258 ALA B N 1
ATOM 6389 C CA . ALA B 1 258 ? -13.203 -29.156 -16.062 1 95 258 ALA B CA 1
ATOM 6390 C C . ALA B 1 258 ? -11.836 -29.719 -15.703 1 95 258 ALA B C 1
ATOM 6392 O O . ALA B 1 258 ? -10.898 -29.672 -16.5 1 95 258 ALA B O 1
ATOM 6393 N N . LEU B 1 259 ? -11.734 -30.188 -14.477 1 95.06 259 LEU B N 1
ATOM 6394 C CA . LEU B 1 259 ? -10.484 -30.797 -14.039 1 95.06 259 LEU B CA 1
ATOM 6395 C C . LEU B 1 259 ? -10.164 -32.031 -14.875 1 95.06 259 LEU B C 1
ATOM 6397 O O . LEU B 1 259 ? -9.008 -32.281 -15.234 1 95.06 259 LEU B O 1
ATOM 6401 N N . ALA B 1 260 ? -11.164 -32.812 -15.156 1 96.38 260 ALA B N 1
ATOM 6402 C CA . ALA B 1 260 ? -10.984 -34 -15.977 1 96.38 260 ALA B CA 1
ATOM 6403 C C . ALA B 1 260 ? -10.414 -33.656 -17.344 1 96.38 260 ALA B C 1
ATOM 6405 O O . ALA B 1 260 ? -9.484 -34.312 -17.828 1 96.38 260 ALA B O 1
ATOM 6406 N N . VAL B 1 261 ? -10.977 -32.656 -17.938 1 96.62 261 VAL B N 1
ATOM 6407 C CA . VAL B 1 261 ? -10.484 -32.188 -19.234 1 96.62 261 VAL B CA 1
ATOM 6408 C C . VAL B 1 261 ? -9.023 -31.781 -19.125 1 96.62 261 VAL B C 1
ATOM 6410 O O . VAL B 1 261 ? -8.195 -32.156 -19.953 1 96.62 261 VAL B O 1
ATOM 6413 N N . TRP B 1 262 ? -8.711 -31.078 -18.109 1 94.94 262 TRP B N 1
ATOM 6414 C CA . TRP B 1 262 ? -7.367 -30.531 -17.953 1 94.94 262 TRP B CA 1
ATOM 6415 C C . TRP B 1 262 ? -6.352 -31.641 -17.672 1 94.94 262 TRP B C 1
ATOM 6417 O O . TRP B 1 262 ? -5.184 -31.516 -18.031 1 94.94 262 TRP B O 1
ATOM 6427 N N . MET B 1 263 ? -6.754 -32.688 -17.109 1 95.44 263 MET B N 1
ATOM 6428 C CA . MET B 1 263 ? -5.875 -33.812 -16.797 1 95.44 263 MET B CA 1
ATOM 6429 C C . MET B 1 263 ? -5.336 -34.438 -18.062 1 95.44 263 MET B C 1
ATOM 6431 O O . MET B 1 263 ? -4.32 -35.156 -18.031 1 95.44 263 MET B O 1
ATOM 6435 N N . LEU B 1 264 ? -5.961 -34.188 -19.156 1 96.5 264 LEU B N 1
ATOM 6436 C CA . LEU B 1 264 ? -5.543 -34.75 -20.438 1 96.5 264 LEU B CA 1
ATOM 6437 C C . LEU B 1 264 ? -4.512 -33.875 -21.109 1 96.5 264 LEU B C 1
ATOM 6439 O O . LEU B 1 264 ? -3.943 -34.25 -22.141 1 96.5 264 LEU B O 1
ATOM 6443 N N . SER B 1 265 ? -4.242 -32.781 -20.547 1 95.69 265 SER B N 1
ATOM 6444 C CA . SER B 1 265 ? -3.381 -31.781 -21.188 1 95.69 265 SER B CA 1
ATOM 6445 C C . SER B 1 265 ? -1.994 -32.344 -21.469 1 95.69 265 SER B C 1
ATOM 6447 O O . SER B 1 265 ? -1.346 -32.906 -20.578 1 95.69 265 SER B O 1
ATOM 6449 N N . GLY B 1 266 ? -1.594 -32.25 -22.703 1 94.75 266 GLY B N 1
ATOM 6450 C CA . GLY B 1 266 ? -0.244 -32.594 -23.109 1 94.75 266 GLY B CA 1
ATOM 6451 C C . GLY B 1 266 ? -0.044 -34.094 -23.25 1 94.75 266 GLY B C 1
ATOM 6452 O O . GLY B 1 266 ? 1.072 -34.562 -23.484 1 94.75 266 GLY B O 1
ATOM 6453 N N . ILE B 1 267 ? -1.076 -34.906 -23.062 1 96.31 267 ILE B N 1
ATOM 6454 C CA . ILE B 1 267 ? -0.939 -36.375 -23.125 1 96.31 267 ILE B CA 1
ATOM 6455 C C . ILE B 1 267 ? -1.24 -36.844 -24.547 1 96.31 267 ILE B C 1
ATOM 6457 O O . ILE B 1 267 ? -2.35 -36.656 -25.047 1 96.31 267 ILE B O 1
ATOM 6461 N N . PRO B 1 268 ? -0.292 -37.438 -25.188 1 94.94 268 PRO B N 1
ATOM 6462 C CA . PRO B 1 268 ? -0.534 -37.969 -26.531 1 94.94 268 PRO B CA 1
ATOM 6463 C C . PRO B 1 268 ? -1.223 -39.312 -26.5 1 94.94 268 PRO B C 1
ATOM 6465 O O . PRO B 1 268 ? -1.477 -39.875 -25.438 1 94.94 268 PRO B O 1
ATOM 6468 N N . GLY B 1 269 ? -1.626 -39.812 -27.719 1 93.12 269 GLY B N 1
ATOM 6469 C CA . GLY B 1 269 ? -2.193 -41.125 -27.828 1 93.12 269 GLY B CA 1
ATOM 6470 C C . GLY B 1 269 ? -3.66 -41.125 -28.219 1 93.12 269 GLY B C 1
ATOM 6471 O O . GLY B 1 269 ? -4.371 -40.156 -27.969 1 93.12 269 GLY B O 1
ATOM 6472 N N . LEU B 1 270 ? -4.07 -42.25 -28.734 1 92.81 270 LEU B N 1
ATOM 6473 C CA . LEU B 1 270 ? -5.418 -42.375 -29.266 1 92.81 270 LEU B CA 1
ATOM 6474 C C . LEU B 1 270 ? -6.461 -42.281 -28.156 1 92.81 270 LEU B C 1
ATOM 6476 O O . LEU B 1 270 ? -7.492 -41.625 -28.328 1 92.81 270 LEU B O 1
ATOM 6480 N N . ALA B 1 271 ? -6.199 -42.969 -27.047 1 94.69 271 ALA B N 1
ATOM 6481 C CA . ALA B 1 271 ? -7.152 -42.969 -25.938 1 94.69 271 ALA B CA 1
ATOM 6482 C C . ALA B 1 271 ? -7.391 -41.562 -25.406 1 94.69 271 ALA B C 1
ATOM 6484 O O . ALA B 1 271 ? -8.531 -41.188 -25.141 1 94.69 271 ALA B O 1
ATOM 6485 N N . ALA B 1 272 ? -6.328 -40.812 -25.281 1 96.69 272 ALA B N 1
ATOM 6486 C CA . ALA B 1 272 ? -6.43 -39.406 -24.812 1 96.69 272 ALA B CA 1
ATOM 6487 C C . ALA B 1 272 ? -7.184 -38.562 -25.812 1 96.69 272 ALA B C 1
ATOM 6489 O O . ALA B 1 272 ? -8.008 -37.719 -25.422 1 96.69 272 ALA B O 1
ATOM 6490 N N . HIS B 1 273 ? -6.957 -38.719 -27.125 1 96.25 273 HIS B N 1
ATOM 6491 C CA . HIS B 1 273 ? -7.621 -37.938 -28.156 1 96.25 273 HIS B CA 1
ATOM 6492 C C . HIS B 1 273 ? -9.109 -38.25 -28.219 1 96.25 273 HIS B C 1
ATOM 6494 O O . HIS B 1 273 ? -9.93 -37.344 -28.469 1 96.25 273 HIS B O 1
ATOM 6500 N N . GLN B 1 274 ? -9.438 -39.5 -28 1 95.81 274 GLN B N 1
ATOM 6501 C CA . GLN B 1 274 ? -10.852 -39.906 -27.969 1 95.81 274 GLN B CA 1
ATOM 6502 C C . GLN B 1 274 ? -11.586 -39.188 -26.844 1 95.81 274 GLN B C 1
ATOM 6504 O O . GLN B 1 274 ? -12.703 -38.688 -27.047 1 95.81 274 GLN B O 1
ATOM 6509 N N . LYS B 1 275 ? -10.992 -39.188 -25.734 1 96.5 275 LYS B N 1
ATOM 6510 C CA . LYS B 1 275 ? -11.602 -38.5 -24.609 1 96.5 275 LYS B CA 1
ATOM 6511 C C . LYS B 1 275 ? -11.688 -37 -24.875 1 96.5 275 LYS B C 1
ATOM 6513 O O . LYS B 1 275 ? -12.688 -36.344 -24.531 1 96.5 275 LYS B O 1
ATOM 6518 N N . ARG B 1 276 ? -10.68 -36.375 -25.516 1 97.06 276 ARG B N 1
ATOM 6519 C CA . ARG B 1 276 ? -10.688 -34.969 -25.844 1 97.06 276 ARG B CA 1
ATOM 6520 C C . ARG B 1 276 ? -11.844 -34.625 -26.781 1 97.06 276 ARG B C 1
ATOM 6522 O O . ARG B 1 276 ? -12.5 -33.594 -26.625 1 97.06 276 ARG B O 1
ATOM 6529 N N . LEU B 1 277 ? -12.031 -35.469 -27.719 1 95.94 277 LEU B N 1
ATOM 6530 C CA . LEU B 1 277 ? -13.125 -35.281 -28.656 1 95.94 277 LEU B CA 1
ATOM 6531 C C . LEU B 1 277 ? -14.469 -35.219 -27.938 1 95.94 277 LEU B C 1
ATOM 6533 O O . LEU B 1 277 ? -15.32 -34.375 -28.266 1 95.94 277 LEU B O 1
ATOM 6537 N N . ALA B 1 278 ? -14.578 -36.062 -26.984 1 95.25 278 ALA B N 1
ATOM 6538 C CA . ALA B 1 278 ? -15.812 -36.125 -26.203 1 95.25 278 ALA B CA 1
ATOM 6539 C C . ALA B 1 278 ? -15.984 -34.844 -25.375 1 95.25 278 ALA B C 1
ATOM 6541 O O . ALA B 1 278 ? -17.109 -34.375 -25.188 1 95.25 278 ALA B O 1
ATOM 6542 N N . PHE B 1 279 ? -14.922 -34.312 -24.922 1 96.12 279 PHE B N 1
ATOM 6543 C CA . PHE B 1 279 ? -14.945 -33.125 -24.062 1 96.12 279 PHE B CA 1
ATOM 6544 C C . PHE B 1 279 ? -15.055 -31.844 -24.891 1 96.12 279 PHE B C 1
ATOM 6546 O O . PHE B 1 279 ? -15.461 -30.797 -24.375 1 96.12 279 PHE B O 1
ATOM 6553 N N . ALA B 1 280 ? -14.688 -31.844 -26.188 1 96.25 280 ALA B N 1
ATOM 6554 C CA . ALA B 1 280 ? -14.531 -30.672 -27.031 1 96.25 280 ALA B CA 1
ATOM 6555 C C . ALA B 1 280 ? -15.852 -29.906 -27.156 1 96.25 280 ALA B C 1
ATOM 6557 O O . ALA B 1 280 ? -15.859 -28.672 -27.266 1 96.25 280 ALA B O 1
ATOM 6558 N N . GLU B 1 281 ? -16.922 -30.609 -27.125 1 94.19 281 GLU B N 1
ATOM 6559 C CA . GLU B 1 281 ? -18.219 -29.969 -27.266 1 94.19 281 GLU B CA 1
ATOM 6560 C C . GLU B 1 281 ? -18.562 -29.125 -26.031 1 94.19 281 GLU B C 1
ATOM 6562 O O . GLU B 1 281 ? -19.062 -28 -26.156 1 94.19 281 GLU B O 1
ATOM 6567 N N . ARG B 1 282 ? -18.266 -29.656 -24.938 1 95.31 282 ARG B N 1
ATOM 6568 C CA . ARG B 1 282 ? -18.641 -29.016 -23.688 1 95.31 282 ARG B CA 1
ATOM 6569 C C . ARG B 1 282 ? -17.578 -28.016 -23.25 1 95.31 282 ARG B C 1
ATOM 6571 O O . ARG B 1 282 ? -17.891 -27.016 -22.609 1 95.31 282 ARG B O 1
ATOM 6578 N N . PHE B 1 283 ? -16.328 -28.344 -23.562 1 96.62 283 PHE B N 1
ATOM 6579 C CA . PHE B 1 283 ? -15.227 -27.516 -23.094 1 96.62 283 PHE B CA 1
ATOM 6580 C C . PHE B 1 283 ? -14.25 -27.234 -24.234 1 96.62 283 PHE B C 1
ATOM 6582 O O . PHE B 1 283 ? -13.062 -27.578 -24.141 1 96.62 283 PHE B O 1
ATOM 6589 N N . PRO B 1 284 ? -14.672 -26.547 -25.281 1 96.88 284 PRO B N 1
ATOM 6590 C CA . PRO B 1 284 ? -13.797 -26.344 -26.438 1 96.88 284 PRO B CA 1
ATOM 6591 C C . PRO B 1 284 ? -12.516 -25.594 -26.078 1 96.88 284 PRO B C 1
ATOM 6593 O O . PRO B 1 284 ? -11.43 -25.953 -26.547 1 96.88 284 PRO B O 1
ATOM 6596 N N . GLY B 1 285 ? -12.602 -24.547 -25.266 1 96.12 285 GLY B N 1
ATOM 6597 C CA . GLY B 1 285 ? -11.438 -23.766 -24.906 1 96.12 285 GLY B CA 1
ATOM 6598 C C . GLY B 1 285 ? -10.398 -24.547 -24.125 1 96.12 285 GLY B C 1
ATOM 6599 O O . GLY B 1 285 ? -9.219 -24.547 -24.484 1 96.12 285 GLY B O 1
ATOM 6600 N N . LEU B 1 286 ? -10.789 -25.266 -23.078 1 95.94 286 LEU B N 1
ATOM 6601 C CA . LEU B 1 286 ? -9.883 -26.047 -22.25 1 95.94 286 LEU B CA 1
ATOM 6602 C C . LEU B 1 286 ? -9.25 -27.172 -23.062 1 95.94 286 LEU B C 1
ATOM 6604 O O . LEU B 1 286 ? -8.062 -27.469 -22.891 1 95.94 286 LEU B O 1
ATOM 6608 N N . THR B 1 287 ? -10.062 -27.75 -23.875 1 97.38 287 THR B N 1
ATOM 6609 C CA . THR B 1 287 ? -9.57 -28.828 -24.734 1 97.38 287 THR B CA 1
ATOM 6610 C C . THR B 1 287 ? -8.492 -28.312 -25.688 1 97.38 287 THR B C 1
ATOM 6612 O O . THR B 1 287 ? -7.441 -28.938 -25.828 1 97.38 287 THR B O 1
ATOM 6615 N N . ALA B 1 288 ? -8.797 -27.203 -26.281 1 97.38 288 ALA B N 1
ATOM 6616 C CA . ALA B 1 288 ? -7.84 -26.609 -27.203 1 97.38 288 ALA B CA 1
ATOM 6617 C C . ALA B 1 288 ? -6.535 -26.25 -26.5 1 97.38 288 ALA B C 1
ATOM 6619 O O . ALA B 1 288 ? -5.449 -26.594 -27 1 97.38 288 ALA B O 1
ATOM 6620 N N . ARG B 1 289 ? -6.602 -25.672 -25.422 1 95.38 289 ARG B N 1
ATOM 6621 C CA . ARG B 1 289 ? -5.418 -25.266 -24.672 1 95.38 289 ARG B CA 1
ATOM 6622 C C . ARG B 1 289 ? -4.602 -26.469 -24.234 1 95.38 289 ARG B C 1
ATOM 6624 O O . ARG B 1 289 ? -3.371 -26.422 -24.219 1 95.38 289 ARG B O 1
ATOM 6631 N N . GLY B 1 290 ? -5.273 -27.469 -23.906 1 95.56 290 GLY B N 1
ATOM 6632 C CA . GLY B 1 290 ? -4.633 -28.688 -23.406 1 95.56 290 GLY B CA 1
ATOM 6633 C C . GLY B 1 290 ? -3.828 -29.406 -24.484 1 95.56 290 GLY B C 1
ATOM 6634 O O . GLY B 1 290 ? -3.033 -30.297 -24.172 1 95.56 290 GLY B O 1
ATOM 6635 N N . MET B 1 291 ? -3.969 -29 -25.703 1 96.19 291 MET B N 1
ATOM 6636 C CA . MET B 1 291 ? -3.262 -29.672 -26.797 1 96.19 291 MET B CA 1
ATOM 6637 C C . MET B 1 291 ? -1.883 -29.062 -27.016 1 96.19 291 MET B C 1
ATOM 6639 O O . MET B 1 291 ? -1.131 -29.5 -27.875 1 96.19 291 MET B O 1
ATOM 6643 N N . ALA B 1 292 ? -1.557 -28.078 -26.188 1 94.75 292 ALA B N 1
ATOM 6644 C CA . ALA B 1 292 ? -0.221 -27.5 -26.281 1 94.75 292 ALA B CA 1
ATOM 6645 C C . ALA B 1 292 ? 0.856 -28.578 -26.156 1 94.75 292 ALA B C 1
ATOM 6647 O O . ALA B 1 292 ? 0.794 -29.422 -25.266 1 94.75 292 ALA B O 1
ATOM 6648 N N . GLY B 1 293 ? 1.811 -28.578 -27.031 1 91.25 293 GLY B N 1
ATOM 6649 C CA . GLY B 1 293 ? 2.918 -29.516 -27 1 91.25 293 GLY B CA 1
ATOM 6650 C C . GLY B 1 293 ? 2.664 -30.766 -27.828 1 91.25 293 GLY B C 1
ATOM 6651 O O . GLY B 1 293 ? 3.57 -31.578 -28.031 1 91.25 293 GLY B O 1
ATOM 6652 N N . LEU B 1 294 ? 1.477 -30.969 -28.297 1 94.25 294 LEU B N 1
ATOM 6653 C CA . LEU B 1 294 ? 1.144 -32.156 -29.094 1 94.25 294 LEU B CA 1
ATOM 6654 C C . LEU B 1 294 ? 1.287 -31.859 -30.578 1 94.25 294 LEU B C 1
ATOM 6656 O O . LEU B 1 294 ? 0.75 -30.875 -31.078 1 94.25 294 LEU B O 1
ATOM 6660 N N . ALA B 1 295 ? 1.958 -32.719 -31.297 1 91.31 295 ALA B N 1
ATOM 6661 C CA . ALA B 1 295 ? 2.248 -32.469 -32.719 1 91.31 295 ALA B CA 1
ATOM 6662 C C . ALA B 1 295 ? 1.64 -33.562 -33.594 1 91.31 295 ALA B C 1
ATOM 6664 O O . ALA B 1 295 ? 1.805 -33.531 -34.812 1 91.31 295 ALA B O 1
ATOM 6665 N N . ASP B 1 296 ? 0.918 -34.5 -33.062 1 91.25 296 ASP B N 1
ATOM 6666 C CA . ASP B 1 296 ? 0.386 -35.625 -33.812 1 91.25 296 ASP B CA 1
ATOM 6667 C C . ASP B 1 296 ? -0.828 -35.188 -34.656 1 91.25 296 ASP B C 1
ATOM 6669 O O . ASP B 1 296 ? -1.39 -34.125 -34.438 1 91.25 296 ASP B O 1
ATOM 6673 N N . VAL B 1 297 ? -1.25 -36 -35.562 1 92.19 297 VAL B N 1
ATOM 6674 C CA . VAL B 1 297 ? -2.262 -35.719 -36.594 1 92.19 297 VAL B CA 1
ATOM 6675 C C . VAL B 1 297 ? -3.615 -35.5 -35.906 1 92.19 297 VAL B C 1
ATOM 6677 O O . VAL B 1 297 ? -4.316 -34.531 -36.219 1 92.19 297 VAL B O 1
ATOM 6680 N N . PRO B 1 298 ? -4.004 -36.312 -34.969 1 94.44 298 PRO B N 1
ATOM 6681 C CA . PRO B 1 298 ? -5.301 -36.094 -34.312 1 94.44 298 PRO B CA 1
ATOM 6682 C C . PRO B 1 298 ? -5.379 -34.719 -33.625 1 94.44 298 PRO B C 1
ATOM 6684 O O . PRO B 1 298 ? -6.418 -34.062 -33.656 1 94.44 298 PRO B O 1
ATOM 6687 N N . ALA B 1 299 ? -4.285 -34.312 -33 1 95.56 299 ALA B N 1
ATOM 6688 C CA . ALA B 1 299 ? -4.258 -33.031 -32.344 1 95.56 299 ALA B CA 1
ATOM 6689 C C . ALA B 1 299 ? -4.445 -31.891 -33.344 1 95.56 299 ALA B C 1
ATOM 6691 O O . ALA B 1 299 ? -5.188 -30.938 -33.062 1 95.56 299 ALA B O 1
ATOM 6692 N N . MET B 1 300 ? -3.773 -31.953 -34.5 1 94.81 300 MET B N 1
ATOM 6693 C CA . MET B 1 300 ? -3.896 -30.906 -35.5 1 94.81 300 MET B CA 1
ATOM 6694 C C . MET B 1 300 ? -5.32 -30.844 -36.062 1 94.81 300 MET B C 1
ATOM 6696 O O . MET B 1 300 ? -5.855 -29.766 -36.281 1 94.81 300 MET B O 1
ATOM 6700 N N . GLY B 1 301 ? -5.848 -32.031 -36.281 1 95.75 301 GLY B N 1
ATOM 6701 C CA . GLY B 1 301 ? -7.227 -32.094 -36.75 1 95.75 301 GLY B CA 1
ATOM 6702 C C . GLY B 1 301 ? -8.203 -31.469 -35.75 1 95.75 301 GLY B C 1
ATOM 6703 O O . GLY B 1 301 ? -9.094 -30.719 -36.156 1 95.75 301 GLY B O 1
ATOM 6704 N N . LEU B 1 302 ? -8.062 -31.766 -34.562 1 96.5 302 LEU B N 1
ATOM 6705 C CA . LEU B 1 302 ? -8.953 -31.219 -33.531 1 96.5 302 LEU B CA 1
ATOM 6706 C C . LEU B 1 302 ? -8.766 -29.719 -33.406 1 96.5 302 LEU B C 1
ATOM 6708 O O . LEU B 1 302 ? -9.734 -28.984 -33.156 1 96.5 302 LEU B O 1
ATOM 6712 N N . ARG B 1 303 ? -7.555 -29.188 -33.5 1 97.44 303 ARG B N 1
ATOM 6713 C CA . ARG B 1 303 ? -7.305 -27.75 -33.5 1 97.44 303 ARG B CA 1
ATOM 6714 C C . ARG B 1 303 ? -8.117 -27.047 -34.594 1 97.44 303 ARG B C 1
ATOM 6716 O O . ARG B 1 303 ? -8.734 -26.016 -34.344 1 97.44 303 ARG B O 1
ATOM 6723 N N . GLU B 1 304 ? -8.117 -27.656 -35.75 1 96.81 304 GLU B N 1
ATOM 6724 C CA . GLU B 1 304 ? -8.828 -27.062 -36.875 1 96.81 304 GLU B CA 1
ATOM 6725 C C . GLU B 1 304 ? -10.336 -27.016 -36.594 1 96.81 304 GLU B C 1
ATOM 6727 O O . GLU B 1 304 ? -10.992 -26.031 -36.938 1 96.81 304 GLU B O 1
ATOM 6732 N N . VAL B 1 305 ? -10.781 -28.047 -35.969 1 96.31 305 VAL B N 1
ATOM 6733 C CA . VAL B 1 305 ? -12.203 -28.125 -35.656 1 96.31 305 VAL B CA 1
ATOM 6734 C C . VAL B 1 305 ? -12.555 -27.062 -34.594 1 96.31 305 VAL B C 1
ATOM 6736 O O . VAL B 1 305 ? -13.617 -26.438 -34.688 1 96.31 305 VAL B O 1
ATOM 6739 N N . LEU B 1 306 ? -11.703 -26.797 -33.75 1 97.75 306 LEU B N 1
ATOM 6740 C CA . LEU B 1 306 ? -11.992 -25.922 -32.594 1 97.75 306 LEU B CA 1
ATOM 6741 C C . LEU B 1 306 ? -11.594 -24.484 -32.906 1 97.75 306 LEU B C 1
ATOM 6743 O O . LEU B 1 306 ? -11.812 -23.594 -32.094 1 97.75 306 LEU B O 1
ATOM 6747 N N . ALA B 1 307 ? -11.055 -24.188 -34.062 1 97.5 307 ALA B N 1
ATOM 6748 C CA . ALA B 1 307 ? -10.484 -22.891 -34.406 1 97.5 307 ALA B CA 1
ATOM 6749 C C . ALA B 1 307 ? -11.531 -21.781 -34.312 1 97.5 307 ALA B C 1
ATOM 6751 O O . ALA B 1 307 ? -11.227 -20.688 -33.844 1 97.5 307 ALA B O 1
ATOM 6752 N N . ASP B 1 308 ? -12.766 -22.078 -34.625 1 95.38 308 ASP B N 1
ATOM 6753 C CA . ASP B 1 308 ? -13.812 -21.062 -34.594 1 95.38 308 ASP B CA 1
ATOM 6754 C C . ASP B 1 308 ? -14.445 -20.953 -33.219 1 95.38 308 ASP B C 1
ATOM 6756 O O . ASP B 1 308 ? -14.977 -19.906 -32.844 1 95.38 308 ASP B O 1
ATOM 6760 N N . LEU B 1 309 ? -14.391 -22 -32.5 1 96.12 309 LEU B N 1
ATOM 6761 C CA . LEU B 1 309 ? -15.055 -22.047 -31.219 1 96.12 309 LEU B CA 1
ATOM 6762 C C . LEU B 1 309 ? -14.164 -21.453 -30.125 1 96.12 309 LEU B C 1
ATOM 6764 O O . LEU B 1 309 ? -14.656 -20.875 -29.156 1 96.12 309 LEU B O 1
ATOM 6768 N N . ALA B 1 310 ? -12.906 -21.641 -30.312 1 97.06 310 ALA B N 1
ATOM 6769 C CA . ALA B 1 310 ? -11.961 -21.172 -29.297 1 97.06 310 ALA B CA 1
ATOM 6770 C C . ALA B 1 310 ? -10.664 -20.688 -29.938 1 97.06 310 ALA B C 1
ATOM 6772 O O . ALA B 1 310 ? -9.594 -21.234 -29.672 1 97.06 310 ALA B O 1
ATOM 6773 N N . PRO B 1 311 ? -10.734 -19.641 -30.656 1 97.75 311 PRO B N 1
ATOM 6774 C CA . PRO B 1 311 ? -9.594 -19.188 -31.453 1 97.75 311 PRO B CA 1
ATOM 6775 C C . PRO B 1 311 ? -8.367 -18.859 -30.609 1 97.75 311 PRO B C 1
ATOM 6777 O O . PRO B 1 311 ? -7.246 -19.219 -30.969 1 97.75 311 PRO B O 1
ATOM 6780 N N . ALA B 1 312 ? -8.523 -18.203 -29.5 1 96.62 312 ALA B N 1
ATOM 6781 C CA . ALA B 1 312 ? -7.395 -17.812 -28.656 1 96.62 312 ALA B CA 1
ATOM 6782 C C . ALA B 1 312 ? -6.68 -19.047 -28.094 1 96.62 312 ALA B C 1
ATOM 6784 O O . ALA B 1 312 ? -5.449 -19.109 -28.109 1 96.62 312 ALA B O 1
ATOM 6785 N N . GLU B 1 313 ? -7.434 -20 -27.625 1 96.75 313 GLU B N 1
ATOM 6786 C CA . GLU B 1 313 ? -6.875 -21.203 -27.031 1 96.75 313 GLU B CA 1
ATOM 6787 C C . GLU B 1 313 ? -6.203 -22.094 -28.078 1 96.75 313 GLU B C 1
ATOM 6789 O O . GLU B 1 313 ? -5.176 -22.719 -27.812 1 96.75 313 GLU B O 1
ATOM 6794 N N . VAL B 1 314 ? -6.773 -22.125 -29.219 1 98.06 314 VAL B N 1
ATOM 6795 C CA . VAL B 1 314 ? -6.156 -22.859 -30.328 1 98.06 314 VAL B CA 1
ATOM 6796 C C . VAL B 1 314 ? -4.824 -22.219 -30.688 1 98.06 314 VAL B C 1
ATOM 6798 O O . VAL B 1 314 ? -3.818 -22.906 -30.875 1 98.06 314 VAL B O 1
ATOM 6801 N N . ALA B 1 315 ? -4.875 -20.906 -30.844 1 97.88 315 ALA B N 1
ATOM 6802 C CA . ALA B 1 315 ? -3.637 -20.188 -31.141 1 97.88 315 ALA B CA 1
ATOM 6803 C C . ALA B 1 315 ? -2.564 -20.5 -30.094 1 97.88 315 ALA B C 1
ATOM 6805 O O . ALA B 1 315 ? -1.409 -20.75 -30.438 1 97.88 315 ALA B O 1
ATOM 6806 N N . PHE B 1 316 ? -2.955 -20.516 -28.891 1 96.06 316 PHE B N 1
ATOM 6807 C CA . PHE B 1 316 ? -2.037 -20.844 -27.812 1 96.06 316 PHE B CA 1
ATOM 6808 C C . PHE B 1 316 ? -1.456 -22.234 -28 1 96.06 316 PHE B C 1
ATOM 6810 O O . PHE B 1 316 ? -0.258 -22.438 -27.797 1 96.06 316 PHE B O 1
ATOM 6817 N N . SER B 1 317 ? -2.242 -23.156 -28.344 1 97 317 SER B N 1
ATOM 6818 C CA . SER B 1 317 ? -1.833 -24.547 -28.453 1 97 317 SER B CA 1
ATOM 6819 C C . SER B 1 317 ? -0.872 -24.75 -29.625 1 97 317 SER B C 1
ATOM 6821 O O . SER B 1 317 ? -0.235 -25.797 -29.734 1 97 317 SER B O 1
ATOM 6823 N N . LEU B 1 318 ? -0.711 -23.734 -30.422 1 96.88 318 LEU B N 1
ATOM 6824 C CA . LEU B 1 318 ? 0.168 -23.828 -31.594 1 96.88 318 LEU B CA 1
ATOM 6825 C C . LEU B 1 318 ? 1.596 -23.438 -31.219 1 96.88 318 LEU B C 1
ATOM 6827 O O . LEU B 1 318 ? 2.506 -23.547 -32.031 1 96.88 318 LEU B O 1
ATOM 6831 N N . THR B 1 319 ? 1.77 -23.016 -30.031 1 94.19 319 THR B N 1
ATOM 6832 C CA . THR B 1 319 ? 3.104 -22.609 -29.594 1 94.19 319 THR B CA 1
ATOM 6833 C C . THR B 1 319 ? 4.105 -23.734 -29.797 1 94.19 319 THR B C 1
ATOM 6835 O O . THR B 1 319 ? 3.855 -24.875 -29.406 1 94.19 319 THR B O 1
ATOM 6838 N N . GLY B 1 320 ? 5.168 -23.422 -30.438 1 88 320 GLY B N 1
ATOM 6839 C CA . GLY B 1 320 ? 6.211 -24.406 -30.656 1 88 320 GLY B CA 1
ATOM 6840 C C . GLY B 1 320 ? 6.043 -25.172 -31.969 1 88 320 GLY B C 1
ATOM 6841 O O . GLY B 1 320 ? 6.934 -25.922 -32.375 1 88 320 GLY B O 1
ATOM 6842 N N . ARG B 1 321 ? 4.973 -25 -32.625 1 91.94 321 ARG B N 1
ATOM 6843 C CA . ARG B 1 321 ? 4.723 -25.688 -33.906 1 91.94 321 ARG B CA 1
ATOM 6844 C C . ARG B 1 321 ? 5.203 -24.844 -35.062 1 91.94 321 ARG B C 1
ATOM 6846 O O . ARG B 1 321 ? 4.828 -23.672 -35.188 1 91.94 321 ARG B O 1
ATOM 6853 N N . MET B 1 322 ? 5.984 -25.5 -35.969 1 90.94 322 MET B N 1
ATOM 6854 C CA . MET B 1 322 ? 6.574 -24.719 -37.062 1 90.94 322 MET B CA 1
ATOM 6855 C C . MET B 1 322 ? 6.16 -25.281 -38.406 1 90.94 322 MET B C 1
ATOM 6857 O O . MET B 1 322 ? 6.629 -24.828 -39.469 1 90.94 322 MET B O 1
ATOM 6861 N N . ASP B 1 323 ? 5.293 -26.25 -38.469 1 91.75 323 ASP B N 1
ATOM 6862 C CA . ASP B 1 323 ? 4.871 -26.875 -39.719 1 91.75 323 ASP B CA 1
ATOM 6863 C C . ASP B 1 323 ? 3.918 -25.969 -40.469 1 91.75 323 ASP B C 1
ATOM 6865 O O . ASP B 1 323 ? 3.389 -25 -39.938 1 91.75 323 ASP B O 1
ATOM 6869 N N . SER B 1 324 ? 3.709 -26.25 -41.75 1 94.06 324 SER B N 1
ATOM 6870 C CA . SER B 1 324 ? 2.939 -25.422 -42.656 1 94.06 324 SER B CA 1
ATOM 6871 C C . SER B 1 324 ? 1.478 -25.344 -42.25 1 94.06 324 SER B C 1
ATOM 6873 O O . SER B 1 324 ? 0.84 -24.297 -42.406 1 94.06 324 SER B O 1
ATOM 6875 N N . ARG B 1 325 ? 0.959 -26.344 -41.688 1 95.12 325 ARG B N 1
ATOM 6876 C CA . ARG B 1 325 ? -0.433 -26.344 -41.25 1 95.12 325 ARG B CA 1
ATOM 6877 C C . ARG B 1 325 ? -0.641 -25.375 -40.062 1 95.12 325 ARG B C 1
ATOM 6879 O O . ARG B 1 325 ? -1.654 -24.688 -40 1 95.12 325 ARG B O 1
ATOM 6886 N N . ALA B 1 326 ? 0.317 -25.438 -39.219 1 96.25 326 ALA B N 1
ATOM 6887 C CA . ALA B 1 326 ? 0.265 -24.5 -38.094 1 96.25 326 ALA B CA 1
ATOM 6888 C C . ALA B 1 326 ? 0.324 -23.047 -38.594 1 96.25 326 ALA B C 1
ATOM 6890 O O . ALA B 1 326 ? -0.4 -22.188 -38.062 1 96.25 326 ALA B O 1
ATOM 6891 N N . ALA B 1 327 ? 1.181 -22.766 -39.562 1 96.94 327 ALA B N 1
ATOM 6892 C CA . ALA B 1 327 ? 1.312 -21.422 -40.125 1 96.94 327 ALA B CA 1
ATOM 6893 C C . ALA B 1 327 ? 0.001 -20.969 -40.75 1 96.94 327 ALA B C 1
ATOM 6895 O O . ALA B 1 327 ? -0.416 -19.812 -40.562 1 96.94 327 ALA B O 1
ATOM 6896 N N . MET B 1 328 ? -0.598 -21.859 -41.469 1 96.69 328 MET B N 1
ATOM 6897 C CA . MET B 1 328 ? -1.864 -21.547 -42.094 1 96.69 328 MET B CA 1
ATOM 6898 C C . MET B 1 328 ? -2.949 -21.25 -41.062 1 96.69 328 MET B C 1
ATOM 6900 O O . MET B 1 328 ? -3.738 -20.328 -41.219 1 96.69 328 MET B O 1
ATOM 6904 N N . LEU B 1 329 ? -2.979 -22.062 -40.094 1 97.31 329 LEU B N 1
ATOM 6905 C CA . LEU B 1 329 ? -3.984 -21.875 -39.062 1 97.31 329 LEU B CA 1
ATOM 6906 C C . LEU B 1 329 ? -3.773 -20.562 -38.312 1 97.31 329 LEU B C 1
ATOM 6908 O O . LEU B 1 329 ? -4.738 -19.891 -37.969 1 97.31 329 LEU B O 1
ATOM 6912 N N . ARG B 1 330 ? -2.574 -20.156 -38.062 1 98 330 ARG B N 1
ATOM 6913 C CA . ARG B 1 330 ? -2.271 -18.875 -37.406 1 98 330 ARG B CA 1
ATOM 6914 C C . ARG B 1 330 ? -2.801 -17.719 -38.25 1 98 330 ARG B C 1
ATOM 6916 O O . ARG B 1 330 ? -3.377 -16.766 -37.688 1 98 330 ARG B O 1
ATOM 6923 N N . GLN B 1 331 ? -2.564 -17.844 -39.531 1 97 331 GLN B N 1
ATOM 6924 C CA . GLN B 1 331 ? -3.047 -16.797 -40.406 1 97 331 GLN B CA 1
ATOM 6925 C C . GLN B 1 331 ? -4.562 -16.656 -40.312 1 97 331 GLN B C 1
ATOM 6927 O O . GLN B 1 331 ? -5.074 -15.531 -40.281 1 97 331 GLN B O 1
ATOM 6932 N N . ARG B 1 332 ? -5.152 -17.766 -40.219 1 97 332 ARG B N 1
ATOM 6933 C CA . ARG B 1 332 ? -6.609 -17.766 -40.125 1 97 332 ARG B CA 1
ATOM 6934 C C . ARG B 1 332 ? -7.066 -17.172 -38.781 1 97 332 ARG B C 1
ATOM 6936 O O . ARG B 1 332 ? -8.062 -16.453 -38.719 1 97 332 ARG B O 1
ATOM 6943 N N . LEU B 1 333 ? -6.367 -17.391 -37.781 1 98.19 333 LEU B N 1
ATOM 6944 C CA . LEU B 1 333 ? -6.789 -17.062 -36.438 1 98.19 333 LEU B CA 1
ATOM 6945 C C . LEU B 1 333 ? -6.41 -15.625 -36.094 1 98.19 333 LEU B C 1
ATOM 6947 O O . LEU B 1 333 ? -6.906 -15.07 -35.094 1 98.19 333 LEU B O 1
ATOM 6951 N N . TYR B 1 334 ? -5.582 -14.93 -36.844 1 98 334 TYR B N 1
ATOM 6952 C CA . TYR B 1 334 ? -5.016 -13.625 -36.5 1 98 334 TYR B CA 1
ATOM 6953 C C . TYR B 1 334 ? -6.117 -12.594 -36.281 1 98 334 TYR B C 1
ATOM 6955 O O . TYR B 1 334 ? -6.043 -11.773 -35.375 1 98 334 TYR B O 1
ATOM 6963 N N . ALA B 1 335 ? -7.086 -12.672 -37.062 1 96.75 335 ALA B N 1
ATOM 6964 C CA . ALA B 1 335 ? -8.156 -11.68 -36.969 1 96.75 335 ALA B CA 1
ATOM 6965 C C . ALA B 1 335 ? -8.906 -11.812 -35.656 1 96.75 335 ALA B C 1
ATOM 6967 O O . ALA B 1 335 ? -9.344 -10.812 -35.062 1 96.75 335 ALA B O 1
ATOM 6968 N N . GLN B 1 336 ? -9.047 -12.984 -35.188 1 97.06 336 GLN B N 1
ATOM 6969 C CA . GLN B 1 336 ? -9.875 -13.25 -34 1 97.06 336 GLN B CA 1
ATOM 6970 C C . GLN B 1 336 ? -9.039 -13.195 -32.719 1 97.06 336 GLN B C 1
ATOM 6972 O O . GLN B 1 336 ? -9.547 -12.828 -31.672 1 97.06 336 GLN B O 1
ATOM 6977 N N . ALA B 1 337 ? -7.887 -13.594 -32.844 1 97.75 337 ALA B N 1
ATOM 6978 C CA . ALA B 1 337 ? -7.062 -13.711 -31.656 1 97.75 337 ALA B CA 1
ATOM 6979 C C . ALA B 1 337 ? -5.625 -13.289 -31.938 1 97.75 337 ALA B C 1
ATOM 6981 O O . ALA B 1 337 ? -4.691 -14.078 -31.75 1 97.75 337 ALA B O 1
ATOM 6982 N N . PRO B 1 338 ? -5.414 -12.047 -32.281 1 97.62 338 PRO B N 1
ATOM 6983 C CA . PRO B 1 338 ? -4.078 -11.594 -32.688 1 97.62 338 PRO B CA 1
ATOM 6984 C C . PRO B 1 338 ? -3.053 -11.727 -31.547 1 97.62 338 PRO B C 1
ATOM 6986 O O . PRO B 1 338 ? -1.899 -12.086 -31.797 1 97.62 338 PRO B O 1
ATOM 6989 N N . THR B 1 339 ? -3.375 -11.492 -30.312 1 97.06 339 THR B N 1
ATOM 6990 C CA . THR B 1 339 ? -2.441 -11.547 -29.188 1 97.06 339 THR B CA 1
ATOM 6991 C C . THR B 1 339 ? -1.878 -12.953 -29.031 1 97.06 339 THR B C 1
ATOM 6993 O O . THR B 1 339 ? -0.661 -13.141 -28.953 1 97.06 339 THR B O 1
ATOM 6996 N N . GLU B 1 340 ? -2.799 -13.906 -29.016 1 96.88 340 GLU B N 1
ATOM 6997 C CA . GLU B 1 340 ? -2.389 -15.297 -28.812 1 96.88 340 GLU B CA 1
ATOM 6998 C C . GLU B 1 340 ? -1.63 -15.828 -30.031 1 96.88 340 GLU B C 1
ATOM 7000 O O . GLU B 1 340 ? -0.691 -16.609 -29.891 1 96.88 340 GLU B O 1
ATOM 7005 N N . VAL B 1 341 ? -2.021 -15.414 -31.156 1 98.12 341 VAL B N 1
ATOM 7006 C CA . VAL B 1 341 ? -1.335 -15.82 -32.375 1 98.12 341 VAL B CA 1
ATOM 7007 C C . VAL B 1 341 ? 0.107 -15.32 -32.375 1 98.12 341 VAL B C 1
ATOM 7009 O O . VAL B 1 341 ? 1.041 -16.078 -32.594 1 98.12 341 VAL B O 1
ATOM 7012 N N . LEU B 1 342 ? 0.235 -14.055 -32.062 1 98 342 LEU B N 1
ATOM 7013 C CA . LEU B 1 342 ? 1.572 -13.477 -32.031 1 98 342 LEU B CA 1
ATOM 7014 C C . LEU B 1 342 ? 2.42 -14.109 -30.938 1 98 342 LEU B C 1
ATOM 7016 O O . LEU B 1 342 ? 3.604 -14.391 -31.141 1 98 342 LEU B O 1
ATOM 7020 N N . ALA B 1 343 ? 1.855 -14.422 -29.844 1 96.69 343 ALA B N 1
ATOM 7021 C CA . ALA B 1 343 ? 2.562 -15.086 -28.75 1 96.69 343 ALA B CA 1
ATOM 7022 C C . ALA B 1 343 ? 3.004 -16.484 -29.156 1 96.69 343 ALA B C 1
ATOM 7024 O O . ALA B 1 343 ? 4.023 -16.984 -28.672 1 96.69 343 ALA B O 1
ATOM 7025 N N . SER B 1 344 ? 2.311 -17.109 -30.031 1 97.06 344 SER B N 1
ATOM 7026 C CA . SER B 1 344 ? 2.588 -18.5 -30.438 1 97.06 344 SER B CA 1
ATOM 7027 C C . SER B 1 344 ? 3.744 -18.562 -31.422 1 97.06 344 SER B C 1
ATOM 7029 O O . SER B 1 344 ? 4.215 -19.656 -31.766 1 97.06 344 SER B O 1
ATOM 7031 N N . LEU B 1 345 ? 4.281 -17.422 -31.797 1 97.38 345 LEU B N 1
ATOM 7032 C CA . LEU B 1 345 ? 5.309 -17.391 -32.844 1 97.38 345 LEU B CA 1
ATOM 7033 C C . LEU B 1 345 ? 6.699 -17.5 -32.219 1 97.38 345 LEU B C 1
ATOM 7035 O O . LEU B 1 345 ? 7.703 -17.391 -32.938 1 97.38 345 LEU B O 1
ATOM 7039 N N . LYS B 1 346 ? 6.762 -17.703 -30.922 1 95.81 346 LYS B N 1
ATOM 7040 C CA . LYS B 1 346 ? 8.055 -17.844 -30.266 1 95.81 346 LYS B CA 1
ATOM 7041 C C . LYS B 1 346 ? 8.922 -18.891 -30.953 1 95.81 346 LYS B C 1
ATOM 7043 O O . LYS B 1 346 ? 8.43 -19.953 -31.344 1 95.81 346 LYS B O 1
ATOM 7048 N N . ASN B 1 347 ? 10.18 -18.578 -31.203 1 93.81 347 ASN B N 1
ATOM 7049 C CA . ASN B 1 347 ? 11.211 -19.422 -31.781 1 93.81 347 ASN B CA 1
ATOM 7050 C C . ASN B 1 347 ? 10.93 -19.734 -33.25 1 93.81 347 ASN B C 1
ATOM 7052 O O . ASN B 1 347 ? 11.555 -20.625 -33.812 1 93.81 347 ASN B O 1
ATOM 7056 N N . ASP B 1 348 ? 9.938 -19.109 -33.875 1 95.56 348 ASP B N 1
ATOM 7057 C CA . ASP B 1 348 ? 9.609 -19.312 -35.281 1 95.56 348 ASP B CA 1
ATOM 7058 C C . ASP B 1 348 ? 10.148 -18.156 -36.125 1 95.56 348 ASP B C 1
ATOM 7060 O O . ASP B 1 348 ? 9.586 -17.062 -36.125 1 95.56 348 ASP B O 1
ATOM 7064 N N . GLY B 1 349 ? 11.195 -18.406 -36.844 1 95 349 GLY B N 1
ATOM 7065 C CA . GLY B 1 349 ? 11.812 -17.406 -37.688 1 95 349 GLY B CA 1
ATOM 7066 C C . GLY B 1 349 ? 11.453 -17.562 -39.156 1 95 349 GLY B C 1
ATOM 7067 O O . GLY B 1 349 ? 12.148 -17.047 -40.031 1 95 349 GLY B O 1
ATOM 7068 N N . SER B 1 350 ? 10.367 -18.281 -39.5 1 95.44 350 SER B N 1
ATOM 7069 C CA . SER B 1 350 ? 9.961 -18.562 -40.875 1 95.44 350 SER B CA 1
ATOM 7070 C C . SER B 1 350 ? 9.406 -17.297 -41.562 1 95.44 350 SER B C 1
ATOM 7072 O O . SER B 1 350 ? 9.102 -16.312 -40.875 1 95.44 350 SER B O 1
ATOM 7074 N N . THR B 1 351 ? 9.297 -17.328 -42.812 1 95.69 351 THR B N 1
ATOM 7075 C CA . THR B 1 351 ? 8.797 -16.203 -43.594 1 95.69 351 THR B CA 1
ATOM 7076 C C . THR B 1 351 ? 7.348 -15.898 -43.25 1 95.69 351 THR B C 1
ATOM 7078 O O . THR B 1 351 ? 6.988 -14.742 -43.031 1 95.69 351 THR B O 1
ATOM 7081 N N . PRO B 1 352 ? 6.551 -16.922 -43.062 1 96.12 352 PRO B N 1
ATOM 7082 C CA . PRO B 1 352 ? 5.172 -16.625 -42.688 1 96.12 352 PRO B CA 1
ATOM 7083 C C . PRO B 1 352 ? 5.078 -15.977 -41.312 1 96.12 352 PRO B C 1
ATOM 7085 O O . PRO B 1 352 ? 4.223 -15.117 -41.062 1 96.12 352 PRO B O 1
ATOM 7088 N N . ALA B 1 353 ? 5.906 -16.422 -40.406 1 97.06 353 ALA B N 1
ATOM 7089 C CA . ALA B 1 353 ? 5.914 -15.828 -39.062 1 97.06 353 ALA B CA 1
ATOM 7090 C C . ALA B 1 353 ? 6.258 -14.344 -39.125 1 97.06 353 ALA B C 1
ATOM 7092 O O . ALA B 1 353 ? 5.605 -13.523 -38.469 1 97.06 353 ALA B O 1
ATOM 7093 N N . TRP B 1 354 ? 7.242 -13.961 -39.875 1 97.12 354 TRP B N 1
ATOM 7094 C CA . TRP B 1 354 ? 7.648 -12.562 -39.969 1 97.12 354 TRP B CA 1
ATOM 7095 C C . TRP B 1 354 ? 6.586 -11.734 -40.688 1 97.12 354 TRP B C 1
ATOM 7097 O O . TRP B 1 354 ? 6.391 -10.555 -40.375 1 97.12 354 TRP B O 1
ATOM 7107 N N . ALA B 1 355 ? 5.93 -12.391 -41.688 1 97.06 355 ALA B N 1
ATOM 7108 C CA . ALA B 1 355 ? 4.832 -11.695 -42.344 1 97.06 355 ALA B CA 1
ATOM 7109 C C . ALA B 1 355 ? 3.744 -11.305 -41.375 1 97.06 355 ALA B C 1
ATOM 7111 O O . ALA B 1 355 ? 3.195 -10.203 -41.438 1 97.06 355 ALA B O 1
ATOM 7112 N N . LEU B 1 356 ? 3.408 -12.172 -40.5 1 97.62 356 LEU B N 1
ATOM 7113 C CA . LEU B 1 356 ? 2.406 -11.898 -39.469 1 97.62 356 LEU B CA 1
ATOM 7114 C C . LEU B 1 356 ? 2.896 -10.812 -38.5 1 97.62 356 LEU B C 1
ATOM 7116 O O . LEU B 1 356 ? 2.121 -9.953 -38.094 1 97.62 356 LEU B O 1
ATOM 7120 N N . ARG B 1 357 ? 4.172 -10.82 -38.094 1 98.06 357 ARG B N 1
ATOM 7121 C CA . ARG B 1 357 ? 4.742 -9.805 -37.219 1 98.06 357 ARG B CA 1
ATOM 7122 C C . ARG B 1 357 ? 4.664 -8.422 -37.844 1 98.06 357 ARG B C 1
ATOM 7124 O O . ARG B 1 357 ? 4.32 -7.441 -37.188 1 98.06 357 ARG B O 1
ATOM 7131 N N . GLU B 1 358 ? 4.969 -8.406 -39.125 1 97.5 358 GLU B N 1
ATOM 7132 C CA . GLU B 1 358 ? 4.914 -7.145 -39.875 1 97.5 358 GLU B CA 1
ATOM 7133 C C . GLU B 1 358 ? 3.488 -6.605 -39.938 1 97.5 358 GLU B C 1
ATOM 7135 O O . GLU B 1 358 ? 3.268 -5.402 -39.75 1 97.5 358 GLU B O 1
ATOM 7140 N N . ARG B 1 359 ? 2.641 -7.496 -40.188 1 97.62 359 ARG B N 1
ATOM 7141 C CA . ARG B 1 359 ? 1.235 -7.102 -40.188 1 97.62 359 ARG B CA 1
ATOM 7142 C C . ARG B 1 359 ? 0.833 -6.547 -38.812 1 97.62 359 ARG B C 1
ATOM 7144 O O . ARG B 1 359 ? 0.144 -5.527 -38.75 1 97.62 359 ARG B O 1
ATOM 7151 N N . ALA B 1 360 ? 1.211 -7.203 -37.844 1 98.38 360 ALA B N 1
ATOM 7152 C CA . ALA B 1 360 ? 0.885 -6.785 -36.5 1 98.38 360 ALA B CA 1
ATOM 7153 C C . ALA B 1 360 ? 1.49 -5.418 -36.188 1 98.38 360 ALA B C 1
ATOM 7155 O O . ALA B 1 360 ? 0.875 -4.605 -35.469 1 98.38 360 ALA B O 1
ATOM 7156 N N . MET B 1 361 ? 2.674 -5.141 -36.625 1 97.44 361 MET B N 1
ATOM 7157 C CA . MET B 1 361 ? 3.311 -3.838 -36.438 1 97.44 361 MET B CA 1
ATOM 7158 C C . MET B 1 361 ? 2.48 -2.732 -37.094 1 97.44 361 MET B C 1
ATOM 7160 O O . MET B 1 361 ? 2.297 -1.665 -36.5 1 97.44 361 MET B O 1
ATOM 7164 N N . ARG B 1 362 ? 2.012 -3 -38.219 1 97.06 362 ARG B N 1
ATOM 7165 C CA . ARG B 1 362 ? 1.16 -2.041 -38.906 1 97.06 362 ARG B CA 1
ATOM 7166 C C . ARG B 1 362 ? -0.149 -1.823 -38.156 1 97.06 362 ARG B C 1
ATOM 7168 O O . ARG B 1 362 ? -0.69 -0.716 -38.156 1 97.06 362 ARG B O 1
ATOM 7175 N N . ASP B 1 363 ? -0.602 -2.867 -37.531 1 97.56 363 ASP B N 1
ATOM 7176 C CA . ASP B 1 363 ? -1.835 -2.805 -36.75 1 97.56 363 ASP B CA 1
ATOM 7177 C C . ASP B 1 363 ? -1.591 -2.164 -35.375 1 97.56 363 ASP B C 1
ATOM 7179 O O . ASP B 1 363 ? -2.502 -2.088 -34.562 1 97.56 363 ASP B O 1
ATOM 7183 N N . GLY B 1 364 ? -0.354 -1.791 -35.125 1 97 364 GLY B N 1
ATOM 7184 C CA . GLY B 1 364 ? -0.036 -1.104 -33.875 1 97 364 GLY B CA 1
ATOM 7185 C C . GLY B 1 364 ? 0.114 -2.045 -32.688 1 97 364 GLY B C 1
ATOM 7186 O O . GLY B 1 364 ? -0.111 -1.651 -31.547 1 97 364 GLY B O 1
ATOM 7187 N N . ARG B 1 365 ? 0.465 -3.305 -32.906 1 98.06 365 ARG B N 1
ATOM 7188 C CA . ARG B 1 365 ? 0.522 -4.305 -31.844 1 98.06 365 ARG B CA 1
ATOM 7189 C C . ARG B 1 365 ? 1.966 -4.617 -31.469 1 98.06 365 ARG B C 1
ATOM 7191 O O . ARG B 1 365 ? 2.348 -5.785 -31.375 1 98.06 365 ARG B O 1
ATOM 7198 N N . LEU B 1 366 ? 2.748 -3.574 -31.234 1 98.19 366 LEU B N 1
ATOM 7199 C CA . LEU B 1 366 ? 4.172 -3.711 -30.953 1 98.19 366 LEU B CA 1
ATOM 7200 C C . LEU B 1 366 ? 4.398 -4.586 -29.719 1 98.19 366 LEU B C 1
ATOM 7202 O O . LEU B 1 366 ? 5.258 -5.469 -29.734 1 98.19 366 LEU B O 1
ATOM 7206 N N . ALA B 1 367 ? 3.645 -4.395 -28.688 1 98.06 367 ALA B N 1
ATOM 7207 C CA . ALA B 1 367 ? 3.803 -5.16 -27.453 1 98.06 367 ALA B CA 1
ATOM 7208 C C . ALA B 1 367 ? 3.576 -6.648 -27.703 1 98.06 367 ALA B C 1
ATOM 7210 O O . ALA B 1 367 ? 4.324 -7.488 -27.188 1 98.06 367 ALA B O 1
ATOM 7211 N N . ASP B 1 368 ? 2.582 -6.973 -28.5 1 97.75 368 ASP B N 1
ATOM 7212 C CA . ASP B 1 368 ? 2.271 -8.359 -28.812 1 97.75 368 ASP B CA 1
ATOM 7213 C C . ASP B 1 368 ? 3.367 -8.984 -29.672 1 97.75 368 ASP B C 1
ATOM 7215 O O . ASP B 1 368 ? 3.688 -10.164 -29.516 1 97.75 368 ASP B O 1
ATOM 7219 N N . VAL B 1 369 ? 3.879 -8.227 -30.547 1 98.5 369 VAL B N 1
ATOM 7220 C CA . VAL B 1 369 ? 4.965 -8.703 -31.406 1 98.5 369 VAL B CA 1
ATOM 7221 C C . VAL B 1 369 ? 6.184 -9.039 -30.547 1 98.5 369 VAL B C 1
ATOM 7223 O O . VAL B 1 369 ? 6.812 -10.086 -30.734 1 98.5 369 VAL B O 1
ATOM 7226 N N . LEU B 1 370 ? 6.453 -8.141 -29.609 1 98.38 370 LEU B N 1
ATOM 7227 C CA . LEU B 1 370 ? 7.57 -8.375 -28.688 1 98.38 370 LEU B CA 1
ATOM 7228 C C . LEU B 1 370 ? 7.367 -9.656 -27.891 1 98.38 370 LEU B C 1
ATOM 7230 O O . LEU B 1 370 ? 8.305 -10.43 -27.703 1 98.38 370 LEU B O 1
ATOM 7234 N N . ALA B 1 371 ? 6.168 -9.945 -27.562 1 95.44 371 ALA B N 1
ATOM 7235 C CA . ALA B 1 371 ? 5.84 -11.117 -26.75 1 95.44 371 ALA B CA 1
ATOM 7236 C C . ALA B 1 371 ? 6.102 -12.406 -27.531 1 95.44 371 ALA B C 1
ATOM 7238 O O . ALA B 1 371 ? 6.391 -13.445 -26.922 1 95.44 371 ALA B O 1
ATOM 7239 N N . GLY B 1 372 ? 6.051 -12.367 -28.781 1 96.44 372 GLY B N 1
ATOM 7240 C CA . GLY B 1 372 ? 6.25 -13.539 -29.625 1 96.44 372 GLY B CA 1
ATOM 7241 C C . GLY B 1 372 ? 7.609 -13.57 -30.297 1 96.44 372 GLY B C 1
ATOM 7242 O O . GLY B 1 372 ? 7.84 -14.375 -31.203 1 96.44 372 GLY B O 1
ATOM 7243 N N . LEU B 1 373 ? 8.508 -12.789 -29.828 1 96.94 373 LEU B N 1
ATOM 7244 C CA . LEU B 1 373 ? 9.758 -12.586 -30.547 1 96.94 373 LEU B CA 1
ATOM 7245 C C . LEU B 1 373 ? 10.891 -13.406 -29.938 1 96.94 373 LEU B C 1
ATOM 7247 O O . LEU B 1 373 ? 12 -13.438 -30.469 1 96.94 373 LEU B O 1
ATOM 7251 N N . ALA B 1 374 ? 10.609 -14.141 -28.906 1 96.44 374 ALA B N 1
ATOM 7252 C CA . ALA B 1 374 ? 11.617 -14.953 -28.219 1 96.44 374 ALA B CA 1
ATOM 7253 C C . ALA B 1 374 ? 12.344 -15.875 -29.203 1 96.44 374 ALA B C 1
ATOM 7255 O O . ALA B 1 374 ? 11.719 -16.438 -30.109 1 96.44 374 ALA B O 1
ATOM 7256 N N . GLY B 1 375 ? 13.625 -16.016 -29.031 1 94.94 375 GLY B N 1
ATOM 7257 C CA . GLY B 1 375 ? 14.43 -16.938 -29.828 1 94.94 375 GLY B CA 1
ATOM 7258 C C . GLY B 1 375 ? 14.906 -16.328 -31.125 1 94.94 375 GLY B C 1
ATOM 7259 O O . GLY B 1 375 ? 15.727 -16.922 -31.844 1 94.94 375 GLY B O 1
ATOM 7260 N N . GLN B 1 376 ? 14.469 -15.133 -31.516 1 95.5 376 GLN B N 1
ATOM 7261 C CA . GLN B 1 376 ? 14.852 -14.484 -32.75 1 95.5 376 GLN B CA 1
ATOM 7262 C C . GLN B 1 376 ? 16.031 -13.531 -32.562 1 95.5 376 GLN B C 1
ATOM 7264 O O . GLN B 1 376 ? 15.992 -12.695 -31.641 1 95.5 376 GLN B O 1
ATOM 7269 N N . ASP B 1 377 ? 17.094 -13.625 -33.344 1 96.12 377 ASP B N 1
ATOM 7270 C CA . ASP B 1 377 ? 18.297 -12.805 -33.188 1 96.12 377 ASP B CA 1
ATOM 7271 C C . ASP B 1 377 ? 18.703 -12.18 -34.531 1 96.12 377 ASP B C 1
ATOM 7273 O O . ASP B 1 377 ? 19.891 -11.922 -34.75 1 96.12 377 ASP B O 1
ATOM 7277 N N . CYS B 1 378 ? 17.797 -11.961 -35.406 1 96.12 378 CYS B N 1
ATOM 7278 C CA . CYS B 1 378 ? 18.094 -11.328 -36.688 1 96.12 378 CYS B CA 1
ATOM 7279 C C . CYS B 1 378 ? 17.984 -9.812 -36.594 1 96.12 378 CYS B C 1
ATOM 7281 O O . CYS B 1 378 ? 17.578 -9.281 -35.531 1 96.12 378 CYS B O 1
ATOM 7283 N N . GLU B 1 379 ? 18.344 -9.102 -37.594 1 96.44 379 GLU B N 1
ATOM 7284 C CA . GLU B 1 379 ? 18.359 -7.641 -37.594 1 96.44 379 GLU B CA 1
ATOM 7285 C C . GLU B 1 379 ? 16.953 -7.078 -37.406 1 96.44 379 GLU B C 1
ATOM 7287 O O . GLU B 1 379 ? 16.766 -6.082 -36.719 1 96.44 379 GLU B O 1
ATOM 7292 N N . GLU B 1 380 ? 16.016 -7.715 -38.031 1 96.56 380 GLU B N 1
ATOM 7293 C CA . GLU B 1 380 ? 14.625 -7.273 -37.906 1 96.56 380 GLU B CA 1
ATOM 7294 C C . GLU B 1 380 ? 14.148 -7.344 -36.469 1 96.56 380 GLU B C 1
ATOM 7296 O O . GLU B 1 380 ? 13.438 -6.449 -36 1 96.56 380 GLU B O 1
ATOM 7301 N N . SER B 1 381 ? 14.523 -8.398 -35.812 1 97.88 381 SER B N 1
ATOM 7302 C CA . SER B 1 381 ? 14.117 -8.555 -34.406 1 97.88 381 SER B CA 1
ATOM 7303 C C . SER B 1 381 ? 14.711 -7.457 -33.531 1 97.88 381 SER B C 1
ATOM 7305 O O . SER B 1 381 ? 14.062 -6.984 -32.594 1 97.88 381 SER B O 1
ATOM 7307 N N . TRP B 1 382 ? 15.914 -7.031 -33.781 1 98.12 382 TRP B N 1
ATOM 7308 C CA . TRP B 1 382 ? 16.562 -5.984 -33 1 98.12 382 TRP B CA 1
ATOM 7309 C C . TRP B 1 382 ? 15.906 -4.629 -33.281 1 98.12 382 TRP B C 1
ATOM 7311 O O . TRP B 1 382 ? 15.812 -3.799 -32.375 1 98.12 382 TRP B O 1
ATOM 7321 N N . LEU B 1 383 ? 15.461 -4.43 -34.5 1 97.88 383 LEU B N 1
ATOM 7322 C CA . LEU B 1 383 ? 14.719 -3.209 -34.812 1 97.88 383 LEU B CA 1
ATOM 7323 C C . LEU B 1 383 ? 13.43 -3.141 -34 1 97.88 383 LEU B C 1
ATOM 7325 O O . LEU B 1 383 ? 13.047 -2.072 -33.531 1 97.88 383 LEU B O 1
ATOM 7329 N N . VAL B 1 384 ? 12.758 -4.223 -33.906 1 98.31 384 VAL B N 1
ATOM 7330 C CA . VAL B 1 384 ? 11.523 -4.297 -33.125 1 98.31 384 VAL B CA 1
ATOM 7331 C C . VAL B 1 384 ? 11.812 -4 -31.656 1 98.31 384 VAL B C 1
ATOM 7333 O O . VAL B 1 384 ? 11.078 -3.254 -31 1 98.31 384 VAL B O 1
ATOM 7336 N N . ARG B 1 385 ? 12.852 -4.555 -31.094 1 98.44 385 ARG B N 1
ATOM 7337 C CA . ARG B 1 385 ? 13.242 -4.328 -29.703 1 98.44 385 ARG B CA 1
ATOM 7338 C C . ARG B 1 385 ? 13.578 -2.861 -29.453 1 98.44 385 ARG B C 1
ATOM 7340 O O . ARG B 1 385 ? 13.234 -2.305 -28.406 1 98.44 385 ARG B O 1
ATOM 7347 N N . GLU B 1 386 ? 14.25 -2.256 -30.375 1 98.12 386 GLU B N 1
ATOM 7348 C CA . GLU B 1 386 ? 14.562 -0.835 -30.266 1 98.12 386 GLU B CA 1
ATOM 7349 C C . GLU B 1 386 ? 13.297 0.008 -30.203 1 98.12 386 GLU B C 1
ATOM 7351 O O . GLU B 1 386 ? 13.211 0.96 -29.422 1 98.12 386 GLU B O 1
ATOM 7356 N N . ALA B 1 387 ? 12.406 -0.37 -31.078 1 98 387 ALA B N 1
ATOM 7357 C CA . ALA B 1 387 ? 11.117 0.314 -31.047 1 98 387 ALA B CA 1
ATOM 7358 C C . ALA B 1 387 ? 10.438 0.142 -29.688 1 98 387 ALA B C 1
ATOM 7360 O O . ALA B 1 387 ? 9.828 1.078 -29.172 1 98 387 ALA B O 1
ATOM 7361 N N . GLY B 1 388 ? 10.516 -1.008 -29.156 1 98.44 388 GLY B N 1
ATOM 7362 C CA . GLY B 1 388 ? 9.977 -1.248 -27.828 1 98.44 388 GLY B CA 1
ATOM 7363 C C . GLY B 1 388 ? 10.633 -0.397 -26.75 1 98.44 388 GLY B C 1
ATOM 7364 O O . GLY B 1 388 ? 9.953 0.127 -25.875 1 98.44 388 GLY B O 1
ATOM 7365 N N . MET B 1 389 ? 11.945 -0.235 -26.797 1 98.12 389 MET B N 1
ATOM 7366 C CA . MET B 1 389 ? 12.688 0.592 -25.844 1 98.12 389 MET B CA 1
ATOM 7367 C C . MET B 1 389 ? 12.25 2.051 -25.938 1 98.12 389 MET B C 1
ATOM 7369 O O . MET B 1 389 ? 12.078 2.715 -24.906 1 98.12 389 MET B O 1
ATOM 7373 N N . GLN B 1 390 ? 12 2.557 -27.094 1 97.69 390 GLN B N 1
ATOM 7374 C CA . GLN B 1 390 ? 11.57 3.934 -27.312 1 97.69 390 GLN B CA 1
ATOM 7375 C C . GLN B 1 390 ? 10.195 4.184 -26.703 1 97.69 390 GLN B C 1
ATOM 7377 O O . GLN B 1 390 ? 9.914 5.289 -26.234 1 97.69 390 GLN B O 1
ATOM 7382 N N . ARG B 1 391 ? 9.43 3.162 -26.734 1 97.81 391 ARG B N 1
ATOM 7383 C CA . ARG B 1 391 ? 8.078 3.283 -26.203 1 97.81 391 ARG B CA 1
ATOM 7384 C C . ARG B 1 391 ? 8.016 2.84 -24.75 1 97.81 391 ARG B C 1
ATOM 7386 O O . ARG B 1 391 ? 6.93 2.682 -24.188 1 97.81 391 ARG B O 1
ATOM 7393 N N . LYS B 1 392 ? 9.141 2.525 -24.109 1 97.5 392 LYS B N 1
ATOM 7394 C CA . LYS B 1 392 ? 9.312 2.184 -22.703 1 97.5 392 LYS B CA 1
ATOM 7395 C C . LYS B 1 392 ? 8.594 0.883 -22.359 1 97.5 392 LYS B C 1
ATOM 7397 O O . LYS B 1 392 ? 8.016 0.752 -21.281 1 97.5 392 LYS B O 1
ATOM 7402 N N . LEU B 1 393 ? 8.492 -0.029 -23.359 1 98 393 LEU B N 1
ATOM 7403 C CA . LEU B 1 393 ? 7.953 -1.366 -23.141 1 98 393 LEU B CA 1
ATOM 7404 C C . LEU B 1 393 ? 9.031 -2.307 -22.609 1 98 393 LEU B C 1
ATOM 7406 O O . LEU B 1 393 ? 9.312 -3.336 -23.234 1 98 393 LEU B O 1
ATOM 7410 N N . PHE B 1 394 ? 9.547 -2.002 -21.453 1 97.81 394 PHE B N 1
ATOM 7411 C CA . PHE B 1 394 ? 10.758 -2.631 -20.922 1 97.81 394 PHE B CA 1
ATOM 7412 C C . PHE B 1 394 ? 10.516 -4.105 -20.625 1 97.81 394 PHE B C 1
ATOM 7414 O O . PHE B 1 394 ? 11.336 -4.957 -20.984 1 97.81 394 PHE B O 1
ATOM 7421 N N . SER B 1 395 ? 9.398 -4.469 -20.094 1 96.62 395 SER B N 1
ATOM 7422 C CA . SER B 1 395 ? 9.086 -5.855 -19.75 1 96.62 395 SER B CA 1
ATOM 7423 C C . SER B 1 395 ? 8.922 -6.699 -21.016 1 96.62 395 SER B C 1
ATOM 7425 O O . SER B 1 395 ? 9.406 -7.832 -21.078 1 96.62 395 SER B O 1
ATOM 7427 N N . GLU B 1 396 ? 8.242 -6.129 -21.953 1 97.62 396 GLU B N 1
ATOM 7428 C CA . GLU B 1 396 ? 8.023 -6.828 -23.219 1 97.62 396 GLU B CA 1
ATOM 7429 C C . GLU B 1 396 ? 9.336 -7.043 -23.969 1 97.62 396 GLU B C 1
ATOM 7431 O O . GLU B 1 396 ? 9.555 -8.102 -24.547 1 97.62 396 GLU B O 1
ATOM 7436 N N . VAL B 1 397 ? 10.18 -6.062 -23.906 1 98.62 397 VAL B N 1
ATOM 7437 C CA . VAL B 1 397 ? 11.477 -6.18 -24.562 1 98.62 397 VAL B CA 1
ATOM 7438 C C . VAL B 1 397 ? 12.305 -7.266 -23.875 1 98.62 397 VAL B C 1
ATOM 7440 O O . VAL B 1 397 ? 12.938 -8.086 -24.547 1 98.62 397 VAL B O 1
ATOM 7443 N N . ALA B 1 398 ? 12.258 -7.238 -22.578 1 98.12 398 ALA B N 1
ATOM 7444 C CA . ALA B 1 398 ? 12.969 -8.289 -21.859 1 98.12 398 ALA B CA 1
ATOM 7445 C C . ALA B 1 398 ? 12.461 -9.672 -22.25 1 98.12 398 ALA B C 1
ATOM 7447 O O . ALA B 1 398 ? 13.25 -10.578 -22.516 1 98.12 398 ALA B O 1
ATOM 7448 N N . SER B 1 399 ? 11.188 -9.859 -22.359 1 96.81 399 SER B N 1
ATOM 7449 C CA . SER B 1 399 ? 10.586 -11.133 -22.75 1 96.81 399 SER B CA 1
ATOM 7450 C C . SER B 1 399 ? 11.016 -11.531 -24.156 1 96.81 399 SER B C 1
ATOM 7452 O O . SER B 1 399 ? 11.219 -12.719 -24.438 1 96.81 399 SER B O 1
ATOM 7454 N N . SER B 1 400 ? 11.156 -10.562 -25.016 1 97.94 400 SER B N 1
ATOM 7455 C CA . SER B 1 400 ? 11.547 -10.812 -26.391 1 97.94 400 SER B CA 1
ATOM 7456 C C . SER B 1 400 ? 12.969 -11.344 -26.484 1 97.94 400 SER B C 1
ATOM 7458 O O . SER B 1 400 ? 13.367 -11.922 -27.5 1 97.94 400 SER B O 1
ATOM 7460 N N . LEU B 1 401 ? 13.695 -11.203 -25.391 1 97.94 401 LEU B N 1
ATOM 7461 C CA . LEU B 1 401 ? 15.094 -11.617 -25.375 1 97.94 401 LEU B CA 1
ATOM 7462 C C . LEU B 1 401 ? 15.234 -13.055 -24.875 1 97.94 401 LEU B C 1
ATOM 7464 O O . LEU B 1 401 ? 16.344 -13.586 -24.797 1 97.94 401 LEU B O 1
ATOM 7468 N N . THR B 1 402 ? 14.133 -13.695 -24.578 1 96.94 402 THR B N 1
ATOM 7469 C CA . THR B 1 402 ? 14.188 -15.031 -24 1 96.94 402 THR B CA 1
ATOM 7470 C C . THR B 1 402 ? 15.016 -15.969 -24.875 1 96.94 402 THR B C 1
ATOM 7472 O O . THR B 1 402 ? 14.75 -16.125 -26.062 1 96.94 402 THR B O 1
ATOM 7475 N N . SER B 1 403 ? 16.031 -16.562 -24.281 1 93.25 403 SER B N 1
ATOM 7476 C CA . SER B 1 403 ? 16.906 -17.578 -24.844 1 93.25 403 SER B CA 1
ATOM 7477 C C . SER B 1 403 ? 17.75 -17.016 -25.984 1 93.25 403 SER B C 1
ATOM 7479 O O . SER B 1 403 ? 18.25 -17.766 -26.828 1 93.25 403 SER B O 1
ATOM 7481 N N . VAL B 1 404 ? 17.844 -15.664 -26.141 1 96.25 404 VAL B N 1
ATOM 7482 C CA . VAL B 1 404 ? 18.734 -15.047 -27.109 1 96.25 404 VAL B CA 1
ATOM 7483 C C . VAL B 1 404 ? 20.125 -14.859 -26.5 1 96.25 404 VAL B C 1
ATOM 7485 O O . VAL B 1 404 ? 20.281 -14.102 -25.547 1 96.25 404 VAL B O 1
ATOM 7488 N N . PRO B 1 405 ? 21.078 -15.547 -27.016 1 94.62 405 PRO B N 1
ATOM 7489 C CA . PRO B 1 405 ? 22.422 -15.43 -26.469 1 94.62 405 PRO B CA 1
ATOM 7490 C C . PRO B 1 405 ? 23.203 -14.242 -27.047 1 94.62 405 PRO B C 1
ATOM 7492 O O . PRO B 1 405 ? 22.688 -13.531 -27.906 1 94.62 405 PRO B O 1
ATOM 7495 N N . GLY B 1 406 ? 24.406 -13.984 -26.438 1 95 406 GLY B N 1
ATOM 7496 C CA . GLY B 1 406 ? 25.328 -13.039 -27.047 1 95 406 GLY B CA 1
ATOM 7497 C C . GLY B 1 406 ? 25.516 -11.773 -26.234 1 95 406 GLY B C 1
ATOM 7498 O O . GLY B 1 406 ? 24.703 -11.477 -25.359 1 95 406 GLY B O 1
ATOM 7499 N N . ALA B 1 407 ? 26.531 -11.086 -26.578 1 95.62 407 ALA B N 1
ATOM 7500 C CA . ALA B 1 407 ? 26.938 -9.891 -25.828 1 95.62 407 ALA B CA 1
ATOM 7501 C C . ALA B 1 407 ? 25.922 -8.766 -26.016 1 95.62 407 ALA B C 1
ATOM 7503 O O . ALA B 1 407 ? 25.656 -8 -25.094 1 95.62 407 ALA B O 1
ATOM 7504 N N . ARG B 1 408 ? 25.375 -8.711 -27.25 1 96.62 408 ARG B N 1
ATOM 7505 C CA . ARG B 1 408 ? 24.391 -7.664 -27.531 1 96.62 408 ARG B CA 1
ATOM 7506 C C . ARG B 1 408 ? 23.141 -7.852 -26.672 1 96.62 408 ARG B C 1
ATOM 7508 O O . ARG B 1 408 ? 22.625 -6.887 -26.109 1 96.62 408 ARG B O 1
ATOM 7515 N N . ALA B 1 409 ? 22.672 -9.023 -26.578 1 97.75 409 ALA B N 1
ATOM 7516 C CA . ALA B 1 409 ? 21.5 -9.344 -25.766 1 97.75 409 ALA B CA 1
ATOM 7517 C C . ALA B 1 409 ? 21.781 -9.109 -24.297 1 97.75 409 ALA B C 1
ATOM 7519 O O . ALA B 1 409 ? 20.953 -8.555 -23.578 1 97.75 409 ALA B O 1
ATOM 7520 N N . ASP B 1 410 ? 22.969 -9.445 -23.828 1 97.19 410 ASP B N 1
ATOM 7521 C CA . ASP B 1 410 ? 23.344 -9.273 -22.422 1 97.19 410 ASP B CA 1
ATOM 7522 C C . ASP B 1 410 ? 23.453 -7.793 -22.062 1 97.19 410 ASP B C 1
ATOM 7524 O O . ASP B 1 410 ? 23.062 -7.391 -20.953 1 97.19 410 ASP B O 1
ATOM 7528 N N . ALA B 1 411 ? 24 -7.043 -22.984 1 97.62 411 ALA B N 1
ATOM 7529 C CA . ALA B 1 411 ? 24.078 -5.602 -22.75 1 97.62 411 ALA B CA 1
ATOM 7530 C C . ALA B 1 411 ? 22.688 -5 -22.594 1 97.62 411 ALA B C 1
ATOM 7532 O O . ALA B 1 411 ? 22.469 -4.156 -21.719 1 97.62 411 ALA B O 1
ATOM 7533 N N . LEU B 1 412 ? 21.781 -5.391 -23.453 1 98 412 LEU B N 1
ATOM 7534 C CA . LEU B 1 412 ? 20.406 -4.887 -23.359 1 98 412 LEU B CA 1
ATOM 7535 C C . LEU B 1 412 ? 19.75 -5.367 -22.062 1 98 412 LEU B C 1
ATOM 7537 O O . LEU B 1 412 ? 18.984 -4.621 -21.438 1 98 412 LEU B O 1
ATOM 7541 N N . ARG B 1 413 ? 19.984 -6.566 -21.641 1 98 413 ARG B N 1
ATOM 7542 C CA . ARG B 1 413 ? 19.469 -7.086 -20.375 1 98 413 ARG B CA 1
ATOM 7543 C C . ARG B 1 413 ? 19.922 -6.219 -19.203 1 98 413 ARG B C 1
ATOM 7545 O O . ARG B 1 413 ? 19.125 -5.91 -18.312 1 98 413 ARG B O 1
ATOM 7552 N N . GLU B 1 414 ? 21.125 -5.816 -19.203 1 97.5 414 GLU B N 1
ATOM 7553 C CA . GLU B 1 414 ? 21.656 -4.969 -18.141 1 97.5 414 GLU B CA 1
ATOM 7554 C C . GLU B 1 414 ? 20.906 -3.635 -18.078 1 97.5 414 GLU B C 1
ATOM 7556 O O . GLU B 1 414 ? 20.609 -3.133 -17 1 97.5 414 GLU B O 1
ATOM 7561 N N . VAL B 1 415 ? 20.562 -3.123 -19.266 1 97.62 415 VAL B N 1
ATOM 7562 C CA . VAL B 1 415 ? 19.844 -1.862 -19.344 1 97.62 415 VAL B CA 1
ATOM 7563 C C . VAL B 1 415 ? 18.422 -2.049 -18.812 1 97.62 415 VAL B C 1
ATOM 7565 O O . VAL B 1 415 ? 17.844 -1.127 -18.219 1 97.62 415 VAL B O 1
ATOM 7568 N N . LEU B 1 416 ? 17.891 -3.209 -18.891 1 97.88 416 LEU B N 1
ATOM 7569 C CA . LEU B 1 416 ? 16.5 -3.484 -18.562 1 97.88 416 LEU B CA 1
ATOM 7570 C C . LEU B 1 416 ? 16.344 -3.857 -17.094 1 97.88 416 LEU B C 1
ATOM 7572 O O . LEU B 1 416 ? 15.242 -3.844 -16.562 1 97.88 416 LEU B O 1
ATOM 7576 N N . LEU B 1 417 ? 17.438 -4.137 -16.359 1 96.12 417 LEU B N 1
ATOM 7577 C CA . LEU B 1 417 ? 17.422 -4.676 -15.008 1 96.12 417 LEU B CA 1
ATOM 7578 C C . LEU B 1 417 ? 16.703 -3.729 -14.055 1 96.12 417 LEU B C 1
ATOM 7580 O O . LEU B 1 417 ? 15.836 -4.152 -13.289 1 96.12 417 LEU B O 1
ATOM 7584 N N . PRO B 1 418 ? 16.953 -2.395 -14.172 1 93.69 418 PRO B N 1
ATOM 7585 C CA . PRO B 1 418 ? 16.281 -1.492 -13.234 1 93.69 418 PRO B CA 1
ATOM 7586 C C . PRO B 1 418 ? 14.773 -1.409 -13.469 1 93.69 418 PRO B C 1
ATOM 7588 O O . PRO B 1 418 ? 14.031 -0.963 -12.586 1 93.69 418 PRO B O 1
ATOM 7591 N N . HIS B 1 419 ? 14.352 -1.845 -14.625 1 94.69 419 HIS B N 1
ATOM 7592 C CA . HIS B 1 419 ? 12.953 -1.679 -14.984 1 94.69 419 HIS B CA 1
ATOM 7593 C C . HIS B 1 419 ? 12.141 -2.928 -14.656 1 94.69 419 HIS B C 1
ATOM 7595 O O . HIS B 1 419 ? 10.984 -2.832 -14.234 1 94.69 419 HIS B O 1
ATOM 7601 N N . ASP B 1 420 ? 12.695 -4.117 -14.867 1 95.38 420 ASP B N 1
ATOM 7602 C CA . ASP B 1 420 ? 11.984 -5.363 -14.594 1 95.38 420 ASP B CA 1
ATOM 7603 C C . ASP B 1 420 ? 12.961 -6.523 -14.414 1 95.38 420 ASP B C 1
ATOM 7605 O O . ASP B 1 420 ? 13.242 -7.262 -15.359 1 95.38 420 ASP B O 1
ATOM 7609 N N . ARG B 1 421 ? 13.344 -6.75 -13.195 1 95.38 421 ARG B N 1
ATOM 7610 C CA . ARG B 1 421 ? 14.352 -7.754 -12.883 1 95.38 421 ARG B CA 1
ATOM 7611 C C . ARG B 1 421 ? 13.836 -9.156 -13.188 1 95.38 421 ARG B C 1
ATOM 7613 O O . ARG B 1 421 ? 14.586 -10.016 -13.641 1 95.38 421 ARG B O 1
ATOM 7620 N N . LEU B 1 422 ? 12.578 -9.422 -12.977 1 96.06 422 LEU B N 1
ATOM 7621 C CA . LEU B 1 422 ? 12.008 -10.75 -13.156 1 96.06 422 LEU B CA 1
ATOM 7622 C C . LEU B 1 422 ? 11.898 -11.102 -14.641 1 96.06 422 LEU B C 1
ATOM 7624 O O . LEU B 1 422 ? 12.211 -12.227 -15.039 1 96.06 422 LEU B O 1
ATOM 7628 N N . ALA B 1 423 ? 11.453 -10.102 -15.445 1 96.06 423 ALA B N 1
ATOM 7629 C CA . ALA B 1 423 ? 11.383 -10.336 -16.891 1 96.06 423 ALA B CA 1
ATOM 7630 C C . ALA B 1 423 ? 12.766 -10.609 -17.453 1 96.06 423 ALA B C 1
ATOM 7632 O O . ALA B 1 423 ? 12.93 -11.469 -18.328 1 96.06 423 ALA B O 1
ATOM 7633 N N . VAL B 1 424 ? 13.75 -9.922 -16.938 1 97.88 424 VAL B N 1
ATOM 7634 C CA . VAL B 1 424 ? 15.117 -10.125 -17.406 1 97.88 424 VAL B CA 1
ATOM 7635 C C . VAL B 1 424 ? 15.594 -11.523 -17.016 1 97.88 424 VAL B C 1
ATOM 7637 O O . VAL B 1 424 ? 16.188 -12.234 -17.828 1 97.88 424 VAL B O 1
ATOM 7640 N N . LEU B 1 425 ? 15.297 -11.914 -15.797 1 97.19 425 LEU B N 1
ATOM 7641 C CA . LEU B 1 425 ? 15.664 -13.258 -15.359 1 97.19 425 LEU B CA 1
ATOM 7642 C C . LEU B 1 425 ? 15.008 -14.312 -16.25 1 97.19 425 LEU B C 1
ATOM 7644 O O . LEU B 1 425 ? 15.672 -15.25 -16.703 1 97.19 425 LEU B O 1
ATOM 7648 N N . ARG B 1 426 ? 13.773 -14.18 -16.547 1 96.38 426 ARG B N 1
ATOM 7649 C CA . ARG B 1 426 ? 13.07 -15.117 -17.406 1 96.38 426 ARG B CA 1
ATOM 7650 C C . ARG B 1 426 ? 13.727 -15.188 -18.797 1 96.38 426 ARG B C 1
ATOM 7652 O O . ARG B 1 426 ? 13.773 -16.25 -19.406 1 96.38 426 ARG B O 1
ATOM 7659 N N . SER B 1 427 ? 14.242 -14.062 -19.219 1 97.19 427 SER B N 1
ATOM 7660 C CA . SER B 1 427 ? 14.836 -13.984 -20.562 1 97.19 427 SER B CA 1
ATOM 7661 C C . SER B 1 427 ? 16.125 -14.789 -20.625 1 97.19 427 SER B C 1
ATOM 7663 O O . SER B 1 427 ? 16.625 -15.078 -21.719 1 97.19 427 SER B O 1
ATOM 7665 N N . THR B 1 428 ? 16.672 -15.156 -19.484 1 97.12 428 THR B N 1
ATOM 7666 C CA . THR B 1 428 ? 17.953 -15.859 -19.453 1 97.12 428 THR B CA 1
ATOM 7667 C C . THR B 1 428 ? 17.734 -17.375 -19.516 1 97.12 428 THR B C 1
ATOM 7669 O O . THR B 1 428 ? 18.672 -18.141 -19.281 1 97.12 428 THR B O 1
ATOM 7672 N N . LEU B 1 429 ? 16.562 -17.812 -19.812 1 96 429 LEU B N 1
ATOM 7673 C CA . LEU B 1 429 ? 16.219 -19.219 -19.875 1 96 429 LEU B CA 1
ATOM 7674 C C . LEU B 1 429 ? 17.25 -20 -20.703 1 96 429 LEU B C 1
ATOM 7676 O O . LEU B 1 429 ? 17.453 -19.719 -21.875 1 96 429 LEU B O 1
ATOM 7680 N N . GLY B 1 430 ? 17.922 -20.906 -20.062 1 93.69 430 GLY B N 1
ATOM 7681 C CA . GLY B 1 430 ? 18.812 -21.828 -20.734 1 93.69 430 GLY B CA 1
ATOM 7682 C C . GLY B 1 430 ? 20.141 -21.203 -21.125 1 93.69 430 GLY B C 1
ATOM 7683 O O . GLY B 1 430 ? 20.922 -21.797 -21.859 1 93.69 430 GLY B O 1
ATOM 7684 N N . LEU B 1 431 ? 20.422 -20 -20.656 1 95.44 431 LEU B N 1
ATOM 7685 C CA . LEU B 1 431 ? 21.656 -19.312 -21.016 1 95.44 431 LEU B CA 1
ATOM 7686 C C . LEU B 1 431 ? 22.656 -19.375 -19.859 1 95.44 431 LEU B C 1
ATOM 7688 O O . LEU B 1 431 ? 22.266 -19.281 -18.703 1 95.44 431 LEU B O 1
ATOM 7692 N N . ASP B 1 432 ? 23.922 -19.609 -20.203 1 94.94 432 ASP B N 1
ATOM 7693 C CA . ASP B 1 432 ? 24.984 -19.656 -19.203 1 94.94 432 ASP B CA 1
ATOM 7694 C C . ASP B 1 432 ? 25.969 -18.516 -19.406 1 94.94 432 ASP B C 1
ATOM 7696 O O . ASP B 1 432 ? 27.172 -18.766 -19.594 1 94.94 432 ASP B O 1
ATOM 7700 N N . THR B 1 433 ? 25.578 -17.328 -19.406 1 95 433 THR B N 1
ATOM 7701 C CA . THR B 1 433 ? 26.422 -16.141 -19.516 1 95 433 THR B CA 1
ATOM 7702 C C . THR B 1 433 ? 26.734 -15.562 -18.141 1 95 433 THR B C 1
ATOM 7704 O O . THR B 1 433 ? 26.047 -15.891 -17.156 1 95 433 THR B O 1
ATOM 7707 N N . PRO B 1 434 ? 27.75 -14.758 -18.031 1 94.62 434 PRO B N 1
ATOM 7708 C CA . PRO B 1 434 ? 28.047 -14.109 -16.75 1 94.62 434 PRO B CA 1
ATOM 7709 C C . PRO B 1 434 ? 26.859 -13.297 -16.219 1 94.62 434 PRO B C 1
ATOM 7711 O O . PRO B 1 434 ? 26.594 -13.312 -15.016 1 94.62 434 PRO B O 1
ATOM 7714 N N . VAL B 1 435 ? 26.156 -12.648 -17.141 1 95.06 435 VAL B N 1
ATOM 7715 C CA . VAL B 1 435 ? 25 -11.844 -16.75 1 95.06 435 VAL B CA 1
ATOM 7716 C C . VAL B 1 435 ? 23.922 -12.758 -16.172 1 95.06 435 VAL B C 1
ATOM 7718 O O . VAL B 1 435 ? 23.344 -12.453 -15.117 1 95.06 435 VAL B O 1
ATOM 7721 N N . ALA B 1 436 ? 23.688 -13.859 -16.797 1 96.62 436 ALA B N 1
ATOM 7722 C CA . ALA B 1 436 ? 22.688 -14.812 -16.344 1 96.62 436 ALA B CA 1
ATOM 7723 C C . ALA B 1 436 ? 23.062 -15.383 -14.977 1 96.62 436 ALA B C 1
ATOM 7725 O O . ALA B 1 436 ? 22.234 -15.438 -14.062 1 96.62 436 ALA B O 1
ATOM 7726 N N . ARG B 1 437 ? 24.344 -15.789 -14.812 1 96.62 437 ARG B N 1
ATOM 7727 C CA . ARG B 1 437 ? 24.828 -16.359 -13.562 1 96.62 437 ARG B CA 1
ATOM 7728 C C . ARG B 1 437 ? 24.703 -15.352 -12.422 1 96.62 437 ARG B C 1
ATOM 7730 O O . ARG B 1 437 ? 24.234 -15.695 -11.328 1 96.62 437 ARG B O 1
ATOM 7737 N N . GLY B 1 438 ? 25.141 -14.18 -12.727 1 96.25 438 GLY B N 1
ATOM 7738 C CA . GLY B 1 438 ? 25.062 -13.141 -11.719 1 96.25 438 GLY B CA 1
ATOM 7739 C C . GLY B 1 438 ? 23.641 -12.852 -11.266 1 96.25 438 GLY B C 1
ATOM 7740 O O . GLY B 1 438 ? 23.375 -12.688 -10.078 1 96.25 438 GLY B O 1
ATOM 7741 N N . LEU B 1 439 ? 22.734 -12.789 -12.18 1 96.75 439 LEU B N 1
ATOM 7742 C CA . LEU B 1 439 ? 21.344 -12.508 -11.891 1 96.75 439 LEU B CA 1
ATOM 7743 C C . LEU B 1 439 ? 20.703 -13.641 -11.094 1 96.75 439 LEU B C 1
ATOM 7745 O O . LEU B 1 439 ? 19.953 -13.406 -10.148 1 96.75 439 LEU B O 1
ATOM 7749 N N . ARG B 1 440 ? 20.953 -14.867 -11.445 1 97.88 440 ARG B N 1
ATOM 7750 C CA . ARG B 1 440 ? 20.438 -16.031 -10.734 1 97.88 440 ARG B CA 1
ATOM 7751 C C . ARG B 1 440 ? 20.906 -16.031 -9.281 1 97.88 440 ARG B C 1
ATOM 7753 O O . ARG B 1 440 ? 20.125 -16.281 -8.367 1 97.88 440 ARG B O 1
ATOM 7760 N N . GLU B 1 441 ? 22.172 -15.742 -9.086 1 96.56 441 GLU B N 1
ATOM 7761 C CA . GLU B 1 441 ? 22.719 -15.695 -7.73 1 96.56 441 GLU B CA 1
ATOM 7762 C C . GLU B 1 441 ? 22.062 -14.594 -6.91 1 96.56 441 GLU B C 1
ATOM 7764 O O . GLU B 1 441 ? 21.688 -14.805 -5.75 1 96.56 441 GLU B O 1
ATOM 7769 N N . ALA B 1 442 ? 21.906 -13.5 -7.539 1 95.06 442 ALA B N 1
ATOM 7770 C CA . ALA B 1 442 ? 21.344 -12.344 -6.855 1 95.06 442 ALA B CA 1
ATOM 7771 C C . ALA B 1 442 ? 19.875 -12.586 -6.469 1 95.06 442 ALA B C 1
ATOM 7773 O O . ALA B 1 442 ? 19.406 -12.07 -5.453 1 95.06 442 ALA B O 1
ATOM 7774 N N . LEU B 1 443 ? 19.172 -13.422 -7.25 1 96.25 443 LEU B N 1
ATOM 7775 C CA . LEU B 1 443 ? 17.734 -13.547 -7.062 1 96.25 443 LEU B CA 1
ATOM 7776 C C . LEU B 1 443 ? 17.375 -14.914 -6.484 1 96.25 443 LEU B C 1
ATOM 7778 O O . LEU B 1 443 ? 16.203 -15.219 -6.273 1 96.25 443 LEU B O 1
ATOM 7782 N N . ALA B 1 444 ? 18.359 -15.742 -6.172 1 96 444 ALA B N 1
ATOM 7783 C CA . ALA B 1 444 ? 18.141 -17.094 -5.68 1 96 444 ALA B CA 1
ATOM 7784 C C . ALA B 1 444 ? 17.344 -17.094 -4.387 1 96 444 ALA B C 1
ATOM 7786 O O . ALA B 1 444 ? 16.469 -17.953 -4.18 1 96 444 ALA B O 1
ATOM 7787 N N . GLY B 1 445 ? 17.562 -16.141 -3.551 1 93.31 445 GLY B N 1
ATOM 7788 C CA . GLY B 1 445 ? 16.859 -16.062 -2.273 1 93.31 445 GLY B CA 1
ATOM 7789 C C . GLY B 1 445 ? 15.547 -15.32 -2.354 1 93.31 445 GLY B C 1
ATOM 7790 O O . GLY B 1 445 ? 14.773 -15.305 -1.392 1 93.31 445 GLY B O 1
ATOM 7791 N N . LYS B 1 446 ? 15.227 -14.742 -3.539 1 93.06 446 LYS B N 1
ATOM 7792 C CA . LYS B 1 446 ? 14.062 -13.867 -3.672 1 93.06 446 LYS B CA 1
ATOM 7793 C C . LYS B 1 446 ? 13.062 -14.43 -4.668 1 93.06 446 LYS B C 1
ATOM 7795 O O . LYS B 1 446 ? 11.852 -14.227 -4.523 1 93.06 446 LYS B O 1
ATOM 7800 N N . ALA B 1 447 ? 13.531 -15.055 -5.66 1 95.94 447 ALA B N 1
ATOM 7801 C CA . ALA B 1 447 ? 12.703 -15.602 -6.734 1 95.94 447 ALA B CA 1
ATOM 7802 C C . ALA B 1 447 ? 13.195 -16.984 -7.156 1 95.94 447 ALA B C 1
ATOM 7804 O O . ALA B 1 447 ? 13.43 -17.219 -8.344 1 95.94 447 ALA B O 1
ATOM 7805 N N . LEU B 1 448 ? 13.242 -17.844 -6.168 1 96.69 448 LEU B N 1
ATOM 7806 C CA . LEU B 1 448 ? 13.836 -19.156 -6.367 1 96.69 448 LEU B CA 1
ATOM 7807 C C . LEU B 1 448 ? 13.133 -19.906 -7.5 1 96.69 448 LEU B C 1
ATOM 7809 O O . LEU B 1 448 ? 13.789 -20.547 -8.32 1 96.69 448 LEU B O 1
ATOM 7813 N N . LYS B 1 449 ? 11.852 -19.797 -7.566 1 97.12 449 LYS B N 1
ATOM 7814 C CA . LYS B 1 449 ? 11.086 -20.469 -8.609 1 97.12 449 LYS B CA 1
ATOM 7815 C C . LYS B 1 449 ? 11.594 -20.094 -9.992 1 97.12 449 LYS B C 1
ATOM 7817 O O . LYS B 1 449 ? 11.922 -20.969 -10.797 1 97.12 449 LYS B O 1
ATOM 7822 N N . LEU B 1 450 ? 11.695 -18.844 -10.25 1 96.69 450 LEU B N 1
ATOM 7823 C CA . LEU B 1 450 ? 12.102 -18.359 -11.562 1 96.69 450 LEU B CA 1
ATOM 7824 C C . LEU B 1 450 ? 13.57 -18.672 -11.828 1 96.69 450 LEU B C 1
ATOM 7826 O O . LEU B 1 450 ? 13.953 -18.953 -12.961 1 96.69 450 LEU B O 1
ATOM 7830 N N . VAL B 1 451 ? 14.383 -18.594 -10.766 1 98.06 451 VAL B N 1
ATOM 7831 C CA . VAL B 1 451 ? 15.797 -18.938 -10.891 1 98.06 451 VAL B CA 1
ATOM 7832 C C . VAL B 1 451 ? 15.938 -20.391 -11.352 1 98.06 451 VAL B C 1
ATOM 7834 O O . VAL B 1 451 ? 16.641 -20.672 -12.328 1 98.06 451 VAL B O 1
ATOM 7837 N N . LEU B 1 452 ? 15.219 -21.234 -10.688 1 98.06 452 LEU B N 1
ATOM 7838 C CA . LEU B 1 452 ? 15.305 -22.656 -11.023 1 98.06 452 LEU B CA 1
ATOM 7839 C C . LEU B 1 452 ? 14.75 -22.922 -12.414 1 98.06 452 LEU B C 1
ATOM 7841 O O . LEU B 1 452 ? 15.305 -23.719 -13.172 1 98.06 452 LEU B O 1
ATOM 7845 N N . ARG B 1 453 ? 13.719 -22.266 -12.789 1 96.44 453 ARG B N 1
ATOM 7846 C CA . ARG B 1 453 ? 13.148 -22.422 -14.125 1 96.44 453 ARG B CA 1
ATOM 7847 C C . ARG B 1 453 ? 14.133 -21.969 -15.195 1 96.44 453 ARG B C 1
ATOM 7849 O O . ARG B 1 453 ? 14.211 -22.562 -16.266 1 96.44 453 ARG B O 1
ATOM 7856 N N . SER B 1 454 ? 14.852 -20.906 -14.922 1 97.19 454 SER B N 1
ATOM 7857 C CA . SER B 1 454 ? 15.797 -20.359 -15.883 1 97.19 454 SER B CA 1
ATOM 7858 C C . SER B 1 454 ? 16.953 -21.312 -16.141 1 97.19 454 SER B C 1
ATOM 7860 O O . SER B 1 454 ? 17.719 -21.141 -17.094 1 97.19 454 SER B O 1
ATOM 7862 N N . LEU B 1 455 ? 17.078 -22.359 -15.305 1 97.31 455 LEU B N 1
ATOM 7863 C CA . LEU B 1 455 ? 18.188 -23.297 -15.398 1 97.31 455 LEU B CA 1
ATOM 7864 C C . LEU B 1 455 ? 17.891 -24.406 -16.391 1 97.31 455 LEU B C 1
ATOM 7866 O O . LEU B 1 455 ? 18.75 -25.25 -16.672 1 97.31 455 LEU B O 1
ATOM 7870 N N . THR B 1 456 ? 16.703 -24.438 -16.922 1 93.38 456 THR B N 1
ATOM 7871 C CA . THR B 1 456 ? 16.281 -25.531 -17.797 1 93.38 456 THR B CA 1
ATOM 7872 C C . THR B 1 456 ? 17.281 -25.75 -18.922 1 93.38 456 THR B C 1
ATOM 7874 O O . THR B 1 456 ? 17.656 -24.797 -19.609 1 93.38 456 THR B O 1
ATOM 7877 N N . GLY B 1 457 ? 17.781 -26.938 -19.016 1 87.75 457 GLY B N 1
ATOM 7878 C CA . GLY B 1 457 ? 18.656 -27.312 -20.109 1 87.75 457 GLY B CA 1
ATOM 7879 C C . GLY B 1 457 ? 20.125 -27.125 -19.797 1 87.75 457 GLY B C 1
ATOM 7880 O O . GLY B 1 457 ? 20.984 -27.516 -20.578 1 87.75 457 GLY B O 1
ATOM 7881 N N . LEU B 1 458 ? 20.453 -26.531 -18.656 1 95.31 458 LEU B N 1
ATOM 7882 C CA . LEU B 1 458 ? 21.844 -26.234 -18.297 1 95.31 458 LEU B CA 1
ATOM 7883 C C . LEU B 1 458 ? 22.453 -27.391 -17.5 1 95.31 458 LEU B C 1
ATOM 7885 O O . LEU B 1 458 ? 21.781 -27.969 -16.656 1 95.31 458 LEU B O 1
ATOM 7889 N N . ASP B 1 459 ? 23.703 -27.75 -17.781 1 96.25 459 ASP B N 1
ATOM 7890 C CA . ASP B 1 459 ? 24.438 -28.797 -17.078 1 96.25 459 ASP B CA 1
ATOM 7891 C C . ASP B 1 459 ? 25.734 -28.266 -16.484 1 96.25 459 ASP B C 1
ATOM 7893 O O . ASP B 1 459 ? 26.766 -28.953 -16.531 1 96.25 459 ASP B O 1
ATOM 7897 N N . THR B 1 460 ? 25.781 -27.094 -16.062 1 96.38 460 THR B N 1
ATOM 7898 C CA . THR B 1 460 ? 26.953 -26.469 -15.469 1 96.38 460 THR B CA 1
ATOM 7899 C C . THR B 1 460 ? 26.984 -26.688 -13.961 1 96.38 460 THR B C 1
ATOM 7901 O O . THR B 1 460 ? 25.969 -27.016 -13.352 1 96.38 460 THR B O 1
ATOM 7904 N N . GLU B 1 461 ? 28.125 -26.562 -13.32 1 96.5 461 GLU B N 1
ATOM 7905 C CA . GLU B 1 461 ? 28.281 -26.734 -11.875 1 96.5 461 GLU B CA 1
ATOM 7906 C C . GLU B 1 461 ? 27.438 -25.719 -11.109 1 96.5 461 GLU B C 1
ATOM 7908 O O . GLU B 1 461 ? 26.875 -26.031 -10.07 1 96.5 461 GLU B O 1
ATOM 7913 N N . GLU B 1 462 ? 27.375 -24.516 -11.617 1 95.94 462 GLU B N 1
ATOM 7914 C CA . GLU B 1 462 ? 26.578 -23.469 -10.977 1 95.94 462 GLU B CA 1
ATOM 7915 C C . GLU B 1 462 ? 25.094 -23.828 -10.977 1 95.94 462 GLU B C 1
ATOM 7917 O O . GLU B 1 462 ? 24.406 -23.625 -9.977 1 95.94 462 GLU B O 1
ATOM 7922 N N . ALA B 1 463 ? 24.641 -24.328 -12.094 1 97.38 463 ALA B N 1
ATOM 7923 C CA . ALA B 1 463 ? 23.25 -24.75 -12.195 1 97.38 463 ALA B CA 1
ATOM 7924 C C . ALA B 1 463 ? 22.938 -25.859 -11.203 1 97.38 463 ALA B C 1
ATOM 7926 O O . ALA B 1 463 ? 21.891 -25.828 -10.539 1 97.38 463 ALA B O 1
ATOM 7927 N N . TRP B 1 464 ? 23.859 -26.828 -11.07 1 97.81 464 TRP B N 1
ATOM 7928 C CA . TRP B 1 464 ? 23.641 -27.953 -10.172 1 97.81 464 TRP B CA 1
ATOM 7929 C C . TRP B 1 464 ? 23.656 -27.5 -8.711 1 97.81 464 TRP B C 1
ATOM 7931 O O . TRP B 1 464 ? 22.875 -27.969 -7.895 1 97.81 464 TRP B O 1
ATOM 7941 N N . THR B 1 465 ? 24.516 -26.562 -8.375 1 97.56 465 THR B N 1
ATOM 7942 C CA . THR B 1 465 ? 24.578 -26.016 -7.027 1 97.56 465 THR B CA 1
ATOM 7943 C C . THR B 1 465 ? 23.234 -25.375 -6.645 1 97.56 465 THR B C 1
ATOM 7945 O O . THR B 1 465 ? 22.734 -25.609 -5.543 1 97.56 465 THR B O 1
ATOM 7948 N N . LEU B 1 466 ? 22.688 -24.594 -7.562 1 97.81 466 LEU B N 1
ATOM 7949 C CA . LEU B 1 466 ? 21.391 -23.953 -7.32 1 97.81 466 LEU B CA 1
ATOM 7950 C C . LEU B 1 466 ? 20.281 -24.984 -7.211 1 97.81 466 LEU B C 1
ATOM 7952 O O . LEU B 1 466 ? 19.406 -24.859 -6.352 1 97.81 466 LEU B O 1
ATOM 7956 N N . ARG B 1 467 ? 20.281 -26.016 -8.031 1 98.12 467 ARG B N 1
ATOM 7957 C CA . ARG B 1 467 ? 19.281 -27.078 -7.996 1 98.12 467 ARG B CA 1
ATOM 7958 C C . ARG B 1 467 ? 19.328 -27.812 -6.66 1 98.12 467 ARG B C 1
ATOM 7960 O O . ARG B 1 467 ? 18.281 -28.016 -6.031 1 98.12 467 ARG B O 1
ATOM 7967 N N . GLU B 1 468 ? 20.453 -28.188 -6.246 1 97.94 468 GLU B N 1
ATOM 7968 C CA . GLU B 1 468 ? 20.625 -28.969 -5.027 1 97.94 468 GLU B CA 1
ATOM 7969 C C . GLU B 1 468 ? 20.219 -28.156 -3.793 1 97.94 468 GLU B C 1
ATOM 7971 O O . GLU B 1 468 ? 19.672 -28.719 -2.842 1 97.94 468 GLU B O 1
ATOM 7976 N N . ARG B 1 469 ? 20.516 -26.922 -3.834 1 96.44 469 ARG B N 1
ATOM 7977 C CA . ARG B 1 469 ? 20.078 -26.047 -2.754 1 96.44 469 ARG B CA 1
ATOM 7978 C C . ARG B 1 469 ? 18.562 -25.875 -2.752 1 96.44 469 ARG B C 1
ATOM 7980 O O . ARG B 1 469 ? 17.938 -25.797 -1.689 1 96.44 469 ARG B O 1
ATOM 7987 N N . GLY B 1 470 ? 17.984 -25.797 -3.916 1 97.56 470 GLY B N 1
ATOM 7988 C CA . GLY B 1 470 ? 16.562 -25.516 -4.062 1 97.56 470 GLY B CA 1
ATOM 7989 C C . GLY B 1 470 ? 15.695 -26.75 -3.941 1 97.56 470 GLY B C 1
ATOM 7990 O O . GLY B 1 470 ? 14.516 -26.656 -3.592 1 97.56 470 GLY B O 1
ATOM 7991 N N . ALA B 1 471 ? 16.203 -27.969 -4.141 1 97.88 471 ALA B N 1
ATOM 7992 C CA . ALA B 1 471 ? 15.438 -29.203 -4.281 1 97.88 471 ALA B CA 1
ATOM 7993 C C . ALA B 1 471 ? 14.672 -29.531 -3.004 1 97.88 471 ALA B C 1
ATOM 7995 O O . ALA B 1 471 ? 13.516 -29.953 -3.057 1 97.88 471 ALA B O 1
ATOM 7996 N N . PRO B 1 472 ? 15.289 -29.281 -1.816 1 96.75 472 PRO B N 1
ATOM 7997 C CA . PRO B 1 472 ? 14.508 -29.531 -0.604 1 96.75 472 PRO B CA 1
ATOM 7998 C C . PRO B 1 472 ? 13.375 -28.531 -0.417 1 96.75 472 PRO B C 1
ATOM 8000 O O . PRO B 1 472 ? 12.414 -28.797 0.314 1 96.75 472 PRO B O 1
ATOM 8003 N N . GLN B 1 473 ? 13.445 -27.406 -1.106 1 95.88 473 GLN B N 1
ATOM 8004 C CA . GLN B 1 473 ? 12.547 -26.297 -0.826 1 95.88 473 GLN B CA 1
ATOM 8005 C C . GLN B 1 473 ? 11.367 -26.266 -1.796 1 95.88 473 GLN B C 1
ATOM 8007 O O . GLN B 1 473 ? 10.281 -25.812 -1.452 1 95.88 473 GLN B O 1
ATOM 8012 N N . THR B 1 474 ? 11.656 -26.688 -2.996 1 97.12 474 THR B N 1
ATOM 8013 C CA . THR B 1 474 ? 10.594 -26.547 -3.988 1 97.12 474 THR B CA 1
ATOM 8014 C C . THR B 1 474 ? 10.781 -27.562 -5.113 1 97.12 474 THR B C 1
ATOM 8016 O O . THR B 1 474 ? 11.898 -28 -5.387 1 97.12 474 THR B O 1
ATOM 8019 N N . LYS B 1 475 ? 9.688 -27.859 -5.746 1 97.44 475 LYS B N 1
ATOM 8020 C CA . LYS B 1 475 ? 9.688 -28.906 -6.773 1 97.44 475 LYS B CA 1
ATOM 8021 C C . LYS B 1 475 ? 10.32 -28.391 -8.07 1 97.44 475 LYS B C 1
ATOM 8023 O O . LYS B 1 475 ? 10.695 -29.188 -8.93 1 97.44 475 LYS B O 1
ATOM 8028 N N . GLU B 1 476 ? 10.477 -27.094 -8.227 1 97.44 476 GLU B N 1
ATOM 8029 C CA . GLU B 1 476 ? 10.977 -26.5 -9.469 1 97.44 476 GLU B CA 1
ATOM 8030 C C . GLU B 1 476 ? 12.414 -26.922 -9.742 1 97.44 476 GLU B C 1
ATOM 8032 O O . GLU B 1 476 ? 12.875 -26.875 -10.883 1 97.44 476 GLU B O 1
ATOM 8037 N N . ALA B 1 477 ? 13.109 -27.328 -8.695 1 97.88 477 ALA B N 1
ATOM 8038 C CA . ALA B 1 477 ? 14.438 -27.891 -8.906 1 97.88 477 ALA B CA 1
ATOM 8039 C C . ALA B 1 477 ? 14.375 -29.125 -9.797 1 97.88 477 ALA B C 1
ATOM 8041 O O . ALA B 1 477 ? 15.211 -29.297 -10.688 1 97.88 477 ALA B O 1
ATOM 8042 N N . LEU B 1 478 ? 13.367 -29.938 -9.547 1 97.69 478 LEU B N 1
ATOM 8043 C CA . LEU B 1 478 ? 13.18 -31.125 -10.367 1 97.69 478 LEU B CA 1
ATOM 8044 C C . LEU B 1 478 ? 12.609 -30.766 -11.734 1 97.69 478 LEU B C 1
ATOM 8046 O O . LEU B 1 478 ? 12.945 -31.391 -12.742 1 97.69 478 LEU B O 1
ATOM 8050 N N . ASP B 1 479 ? 11.766 -29.766 -11.781 1 96.69 479 ASP B N 1
ATOM 8051 C CA . ASP B 1 479 ? 11.273 -29.281 -13.07 1 96.69 479 ASP B CA 1
ATOM 8052 C C . ASP B 1 479 ? 12.43 -28.875 -13.977 1 96.69 479 ASP B C 1
ATOM 8054 O O . ASP B 1 479 ? 12.367 -29.062 -15.195 1 96.69 479 ASP B O 1
ATOM 8058 N N . SER B 1 480 ? 13.43 -28.344 -13.406 1 96.81 480 SER B N 1
ATOM 8059 C CA . SER B 1 480 ? 14.539 -27.766 -14.156 1 96.81 480 SER B CA 1
ATOM 8060 C C . SER B 1 480 ? 15.406 -28.859 -14.781 1 96.81 480 SER B C 1
ATOM 8062 O O . SER B 1 480 ? 16.312 -28.562 -15.562 1 96.81 480 SER B O 1
ATOM 8064 N N . VAL B 1 481 ? 15.203 -30.125 -14.492 1 96.75 481 VAL B N 1
ATOM 8065 C CA . VAL B 1 481 ? 16 -31.203 -15.07 1 96.75 481 VAL B CA 1
ATOM 8066 C C . VAL B 1 481 ? 15.133 -32.062 -15.992 1 96.75 481 VAL B C 1
ATOM 8068 O O . VAL B 1 481 ? 15.461 -33.219 -16.266 1 96.75 481 VAL B O 1
ATOM 8071 N N . ASP B 1 482 ? 14.062 -31.547 -16.422 1 94.19 482 ASP B N 1
ATOM 8072 C CA . ASP B 1 482 ? 13.164 -32.25 -17.344 1 94.19 482 ASP B CA 1
ATOM 8073 C C . ASP B 1 482 ? 13.938 -32.812 -18.516 1 94.19 482 ASP B C 1
ATOM 8075 O O . ASP B 1 482 ? 14.648 -32.094 -19.219 1 94.19 482 ASP B O 1
ATOM 8079 N N . GLY B 1 483 ? 13.844 -34.062 -18.672 1 91.44 483 GLY B N 1
ATOM 8080 C CA . GLY B 1 483 ? 14.391 -34.75 -19.828 1 91.44 483 GLY B CA 1
ATOM 8081 C C . GLY B 1 483 ? 15.883 -34.969 -19.734 1 91.44 483 GLY B C 1
ATOM 8082 O O . GLY B 1 483 ? 16.484 -35.531 -20.656 1 91.44 483 GLY B O 1
ATOM 8083 N N . MET B 1 484 ? 16.516 -34.562 -18.656 1 94.69 484 MET B N 1
ATOM 8084 C CA . MET B 1 484 ? 17.938 -34.812 -18.5 1 94.69 484 MET B CA 1
ATOM 8085 C C . MET B 1 484 ? 18.219 -36.25 -18.047 1 94.69 484 MET B C 1
ATOM 8087 O O . MET B 1 484 ? 17.578 -36.719 -17.109 1 94.69 484 MET B O 1
ATOM 8091 N N . ASP B 1 485 ? 19.141 -36.938 -18.656 1 94.81 485 ASP B N 1
ATOM 8092 C CA . ASP B 1 485 ? 19.391 -38.375 -18.422 1 94.81 485 ASP B CA 1
ATOM 8093 C C . ASP B 1 485 ? 20.734 -38.562 -17.703 1 94.81 485 ASP B C 1
ATOM 8095 O O . ASP B 1 485 ? 21.156 -39.688 -17.5 1 94.81 485 ASP B O 1
ATOM 8099 N N . GLY B 1 486 ? 21.344 -37.594 -17.266 1 94.81 486 GLY B N 1
ATOM 8100 C CA . GLY B 1 486 ? 22.641 -37.688 -16.594 1 94.81 486 GLY B CA 1
ATOM 8101 C C . GLY B 1 486 ? 22.531 -38.219 -15.18 1 94.81 486 GLY B C 1
ATOM 8102 O O . GLY B 1 486 ? 21.438 -38.25 -14.602 1 94.81 486 GLY B O 1
ATOM 8103 N N . THR B 1 487 ? 23.594 -38.719 -14.609 1 95.94 487 THR B N 1
ATOM 8104 C CA . THR B 1 487 ? 23.672 -39.344 -13.297 1 95.94 487 THR B CA 1
ATOM 8105 C C . THR B 1 487 ? 23.219 -38.375 -12.211 1 95.94 487 THR B C 1
ATOM 8107 O O . THR B 1 487 ? 22.5 -38.75 -11.281 1 95.94 487 THR B O 1
ATOM 8110 N N . ARG B 1 488 ? 23.531 -37.156 -12.359 1 97 488 ARG B N 1
ATOM 8111 C CA . ARG B 1 488 ? 23.188 -36.156 -11.352 1 97 488 ARG B CA 1
ATOM 8112 C C . ARG B 1 488 ? 21.688 -35.844 -11.375 1 97 488 ARG B C 1
ATOM 8114 O O . ARG B 1 488 ? 21.094 -35.594 -10.328 1 97 488 ARG B O 1
ATOM 8121 N N . ALA B 1 489 ? 21.203 -35.844 -12.57 1 97.25 489 ALA B N 1
ATOM 8122 C CA . ALA B 1 489 ? 19.766 -35.625 -12.695 1 97.25 489 ALA B CA 1
ATOM 8123 C C . ALA B 1 489 ? 18.984 -36.781 -12.039 1 97.25 489 ALA B C 1
ATOM 8125 O O . ALA B 1 489 ? 18.016 -36.531 -11.32 1 97.25 489 ALA B O 1
ATOM 8126 N N . TRP B 1 490 ? 19.453 -38 -12.266 1 97.06 490 TRP B N 1
ATOM 8127 C CA . TRP B 1 490 ? 18.812 -39.156 -11.656 1 97.06 490 TRP B CA 1
ATOM 8128 C C . TRP B 1 490 ? 18.938 -39.125 -10.141 1 97.06 490 TRP B C 1
ATOM 8130 O O . TRP B 1 490 ? 18 -39.438 -9.414 1 97.06 490 TRP B O 1
ATOM 8140 N N . LYS B 1 491 ? 20.094 -38.781 -9.625 1 97.62 491 LYS B N 1
ATOM 8141 C CA . LYS B 1 491 ? 20.312 -38.688 -8.18 1 97.62 491 LYS B CA 1
ATOM 8142 C C . LYS B 1 491 ? 19.359 -37.656 -7.555 1 97.62 491 LYS B C 1
ATOM 8144 O O . LYS B 1 491 ? 18.781 -37.938 -6.5 1 97.62 491 LYS B O 1
ATOM 8149 N N . LEU B 1 492 ? 19.25 -36.469 -8.195 1 97.88 492 LEU B N 1
ATOM 8150 C CA . LEU B 1 492 ? 18.359 -35.438 -7.688 1 97.88 492 LEU B CA 1
ATOM 8151 C C . LEU B 1 492 ? 16.922 -35.938 -7.598 1 97.88 492 LEU B C 1
ATOM 8153 O O . LEU B 1 492 ? 16.234 -35.719 -6.602 1 97.88 492 LEU B O 1
ATOM 8157 N N . ARG B 1 493 ? 16.453 -36.688 -8.625 1 97.69 493 ARG B N 1
ATOM 8158 C CA . ARG B 1 493 ? 15.102 -37.25 -8.648 1 97.69 493 ARG B CA 1
ATOM 8159 C C . ARG B 1 493 ? 14.898 -38.219 -7.492 1 97.69 493 ARG B C 1
ATOM 8161 O O . ARG B 1 493 ? 13.914 -38.125 -6.762 1 97.69 493 ARG B O 1
ATOM 8168 N N . VAL B 1 494 ? 15.836 -39.094 -7.34 1 97.5 494 VAL B N 1
ATOM 8169 C CA . VAL B 1 494 ? 15.711 -40.156 -6.352 1 97.5 494 VAL B CA 1
ATOM 8170 C C . VAL B 1 494 ? 15.789 -39.594 -4.945 1 97.5 494 VAL B C 1
ATOM 8172 O O . VAL B 1 494 ? 15.008 -39.938 -4.066 1 97.5 494 VAL B O 1
ATOM 8175 N N . ASP B 1 495 ? 16.719 -38.656 -4.699 1 97.62 495 ASP B N 1
ATOM 8176 C CA . ASP B 1 495 ? 16.938 -38.062 -3.387 1 97.62 495 ASP B CA 1
ATOM 8177 C C . ASP B 1 495 ? 15.688 -37.312 -2.918 1 97.62 495 ASP B C 1
ATOM 8179 O O . ASP B 1 495 ? 15.445 -37.188 -1.715 1 97.62 495 ASP B O 1
ATOM 8183 N N . HIS B 1 496 ? 14.93 -36.812 -3.832 1 97.81 496 HIS B N 1
ATOM 8184 C CA . HIS B 1 496 ? 13.805 -35.969 -3.434 1 97.81 496 HIS B CA 1
ATOM 8185 C C . HIS B 1 496 ? 12.477 -36.562 -3.898 1 97.81 496 HIS B C 1
ATOM 8187 O O . HIS B 1 496 ? 11.477 -35.844 -4 1 97.81 496 HIS B O 1
ATOM 8193 N N . LEU B 1 497 ? 12.445 -37.875 -4.18 1 96.56 497 LEU B N 1
ATOM 8194 C CA . LEU B 1 497 ? 11.266 -38.625 -4.613 1 96.56 497 LEU B CA 1
ATOM 8195 C C . LEU B 1 497 ? 10.188 -38.594 -3.535 1 96.56 497 LEU B C 1
ATOM 8197 O O . LEU B 1 497 ? 8.992 -38.531 -3.844 1 96.56 497 LEU B O 1
ATOM 8201 N N . GLY B 1 498 ? 10.586 -38.625 -2.324 1 94.5 498 GLY B N 1
ATOM 8202 C CA . GLY B 1 498 ? 9.641 -38.625 -1.218 1 94.5 498 GLY B CA 1
ATOM 8203 C C . GLY B 1 498 ? 8.898 -37.312 -1.083 1 94.5 498 GLY B C 1
ATOM 8204 O O . GLY B 1 498 ? 7.699 -37.312 -0.783 1 94.5 498 GLY B O 1
ATOM 8205 N N . ARG B 1 499 ? 9.547 -36.281 -1.364 1 95.38 499 ARG B N 1
ATOM 8206 C CA . ARG B 1 499 ? 8.969 -34.938 -1.152 1 95.38 499 ARG B CA 1
ATOM 8207 C C . ARG B 1 499 ? 8.195 -34.469 -2.381 1 95.38 499 ARG B C 1
ATOM 8209 O O . ARG B 1 499 ? 7.168 -33.812 -2.256 1 95.38 499 ARG B O 1
ATOM 8216 N N . TRP B 1 500 ? 8.781 -34.844 -3.58 1 97.56 500 TRP B N 1
ATOM 8217 C CA . TRP B 1 500 ? 8.172 -34.344 -4.816 1 97.56 500 TRP B CA 1
ATOM 8218 C C . TRP B 1 500 ? 7.891 -35.5 -5.773 1 97.56 500 TRP B C 1
ATOM 8220 O O . TRP B 1 500 ? 8.328 -35.5 -6.926 1 97.56 500 TRP B O 1
ATOM 8230 N N . PRO B 1 501 ? 7.109 -36.438 -5.402 1 97 501 PRO B N 1
ATOM 8231 C CA . PRO B 1 501 ? 6.906 -37.625 -6.254 1 97 501 PRO B CA 1
ATOM 8232 C C . PRO B 1 501 ? 6.277 -37.281 -7.602 1 97 501 PRO B C 1
ATOM 8234 O O . PRO B 1 501 ? 6.695 -37.812 -8.633 1 97 501 PRO B O 1
ATOM 8237 N N . THR B 1 502 ? 5.281 -36.406 -7.645 1 97.19 502 THR B N 1
ATOM 8238 C CA . THR B 1 502 ? 4.582 -36.031 -8.867 1 97.19 502 THR B CA 1
ATOM 8239 C C . THR B 1 502 ? 5.535 -35.344 -9.852 1 97.19 502 THR B C 1
ATOM 8241 O O . THR B 1 502 ? 5.496 -35.656 -11.055 1 97.19 502 THR B O 1
ATOM 8244 N N . THR B 1 503 ? 6.375 -34.5 -9.359 1 97.5 503 THR B N 1
ATOM 8245 C CA . THR B 1 503 ? 7.301 -33.781 -10.211 1 97.5 503 THR B CA 1
ATOM 8246 C C . THR B 1 503 ? 8.445 -34.688 -10.68 1 97.5 503 THR B C 1
ATOM 8248 O O . THR B 1 503 ? 8.938 -34.531 -11.797 1 97.5 503 THR B O 1
ATOM 8251 N N . ALA B 1 504 ? 8.867 -35.562 -9.781 1 97.81 504 ALA B N 1
ATOM 8252 C CA . ALA B 1 504 ? 9.875 -36.531 -10.195 1 97.81 504 ALA B CA 1
ATOM 8253 C C . ALA B 1 504 ? 9.414 -37.312 -11.43 1 97.81 504 ALA B C 1
ATOM 8255 O O . ALA B 1 504 ? 10.195 -37.531 -12.359 1 97.81 504 ALA B O 1
ATOM 8256 N N . LEU B 1 505 ? 8.195 -37.688 -11.453 1 97.44 505 LEU B N 1
ATOM 8257 C CA . LEU B 1 505 ? 7.629 -38.375 -12.602 1 97.44 505 LEU B CA 1
ATOM 8258 C C . LEU B 1 505 ? 7.613 -37.5 -13.836 1 97.44 505 LEU B C 1
ATOM 8260 O O . LEU B 1 505 ? 8.109 -37.875 -14.898 1 97.44 505 LEU B O 1
ATOM 8264 N N . SER B 1 506 ? 7.082 -36.281 -13.695 1 96.44 506 SER B N 1
ATOM 8265 C CA . SER B 1 506 ? 6.965 -35.438 -14.867 1 96.44 506 SER B CA 1
ATOM 8266 C C . SER B 1 506 ? 8.344 -35.062 -15.406 1 96.44 506 SER B C 1
ATOM 8268 O O . SER B 1 506 ? 8.492 -34.781 -16.594 1 96.44 506 SER B O 1
ATOM 8270 N N . SER B 1 507 ? 9.375 -35.031 -14.531 1 96.56 507 SER B N 1
ATOM 8271 C CA . SER B 1 507 ? 10.727 -34.656 -14.953 1 96.56 507 SER B CA 1
ATOM 8272 C C . SER B 1 507 ? 11.312 -35.688 -15.898 1 96.56 507 SER B C 1
ATOM 8274 O O . SER B 1 507 ? 12.336 -35.438 -16.547 1 96.56 507 SER B O 1
ATOM 8276 N N . LEU B 1 508 ? 10.641 -36.812 -16.078 1 95.94 508 LEU B N 1
ATOM 8277 C CA . LEU B 1 508 ? 11.102 -37.875 -16.969 1 95.94 508 LEU B CA 1
ATOM 8278 C C . LEU B 1 508 ? 10.656 -37.625 -18.391 1 95.94 508 LEU B C 1
ATOM 8280 O O . LEU B 1 508 ? 11.016 -38.375 -19.312 1 95.94 508 LEU B O 1
ATOM 8284 N N . LYS B 1 509 ? 9.93 -36.594 -18.531 1 90.5 509 LYS B N 1
ATOM 8285 C CA . LYS B 1 509 ? 9.398 -36.312 -19.859 1 90.5 509 LYS B CA 1
ATOM 8286 C C . LYS B 1 509 ? 10.508 -36.219 -20.906 1 90.5 509 LYS B C 1
ATOM 8288 O O . LYS B 1 509 ? 11.516 -35.531 -20.688 1 90.5 509 LYS B O 1
ATOM 8293 N N . GLY B 1 510 ? 10.344 -36.906 -22.016 1 85.75 510 GLY B N 1
ATOM 8294 C CA . GLY B 1 510 ? 11.32 -36.875 -23.094 1 85.75 510 GLY B CA 1
ATOM 8295 C C . GLY B 1 510 ? 12.359 -37.969 -22.984 1 85.75 510 GLY B C 1
ATOM 8296 O O . GLY B 1 510 ? 13.125 -38.188 -23.922 1 85.75 510 GLY B O 1
ATOM 8297 N N . LEU B 1 511 ? 12.406 -38.656 -21.875 1 91.31 511 LEU B N 1
ATOM 8298 C CA . LEU B 1 511 ? 13.344 -39.75 -21.703 1 91.31 511 LEU B CA 1
ATOM 8299 C C . LEU B 1 511 ? 12.734 -41.062 -22.188 1 91.31 511 LEU B C 1
ATOM 8301 O O . LEU B 1 511 ? 11.516 -41.25 -22.109 1 91.31 511 LEU B O 1
ATOM 8305 N N . PRO B 1 512 ? 13.617 -41.906 -22.688 1 89.88 512 PRO B N 1
ATOM 8306 C CA . PRO B 1 512 ? 13.117 -43.25 -23 1 89.88 512 PRO B CA 1
ATOM 8307 C C . PRO B 1 512 ? 12.703 -44.062 -21.766 1 89.88 512 PRO B C 1
ATOM 8309 O O . PRO B 1 512 ? 13.164 -43.75 -20.656 1 89.88 512 PRO B O 1
ATOM 8312 N N . MET B 1 513 ? 11.758 -45.031 -22.016 1 92 513 MET B N 1
ATOM 8313 C CA . MET B 1 513 ? 11.289 -45.875 -20.922 1 92 513 MET B CA 1
ATOM 8314 C C . MET B 1 513 ? 12.289 -46.969 -20.609 1 92 513 MET B C 1
ATOM 8316 O O . MET B 1 513 ? 11.984 -48.156 -20.75 1 92 513 MET B O 1
ATOM 8320 N N . GLY B 1 514 ? 13.469 -46.562 -20.156 1 92.38 514 GLY B N 1
ATOM 8321 C CA . GLY B 1 514 ? 14.492 -47.5 -19.75 1 92.38 514 GLY B CA 1
ATOM 8322 C C . GLY B 1 514 ? 14.273 -48.062 -18.359 1 92.38 514 GLY B C 1
ATOM 8323 O O . GLY B 1 514 ? 13.266 -47.75 -17.703 1 92.38 514 GLY B O 1
ATOM 8324 N N . PRO B 1 515 ? 15.094 -48.906 -17.859 1 93.81 515 PRO B N 1
ATOM 8325 C CA . PRO B 1 515 ? 14.93 -49.594 -16.562 1 93.81 515 PRO B CA 1
ATOM 8326 C C . PRO B 1 515 ? 14.836 -48.594 -15.398 1 93.81 515 PRO B C 1
ATOM 8328 O O . PRO B 1 515 ? 14.047 -48.812 -14.477 1 93.81 515 PRO B O 1
ATOM 8331 N N . HIS B 1 516 ? 15.648 -47.531 -15.453 1 94.69 516 HIS B N 1
ATOM 8332 C CA . HIS B 1 516 ? 15.633 -46.562 -14.383 1 94.69 516 HIS B CA 1
ATOM 8333 C C . HIS B 1 516 ? 14.289 -45.812 -14.32 1 94.69 516 HIS B C 1
ATOM 8335 O O . HIS B 1 516 ? 13.742 -45.594 -13.234 1 94.69 516 HIS B O 1
ATOM 8341 N N . ALA B 1 517 ? 13.836 -45.438 -15.492 1 95.81 517 ALA B N 1
ATOM 8342 C CA . ALA B 1 517 ? 12.555 -44.75 -15.57 1 95.81 517 ALA B CA 1
ATOM 8343 C C . ALA B 1 517 ? 11.414 -45.656 -15.086 1 95.81 517 ALA B C 1
ATOM 8345 O O . ALA B 1 517 ? 10.562 -45.219 -14.312 1 95.81 517 ALA B O 1
ATOM 8346 N N . GLN B 1 518 ? 11.445 -46.875 -15.523 1 95.88 518 GLN B N 1
ATOM 8347 C CA . GLN B 1 518 ? 10.422 -47.844 -15.125 1 95.88 518 GLN B CA 1
ATOM 8348 C C . GLN B 1 518 ? 10.445 -48.062 -13.617 1 95.88 518 GLN B C 1
ATOM 8350 O O . GLN B 1 518 ? 9.391 -48.062 -12.969 1 95.88 518 GLN B O 1
ATOM 8355 N N . ALA B 1 519 ? 11.617 -48.219 -13.062 1 95.56 519 ALA B N 1
ATOM 8356 C CA . ALA B 1 519 ? 11.766 -48.438 -11.625 1 95.56 519 ALA B CA 1
ATOM 8357 C C . ALA B 1 519 ? 11.234 -47.281 -10.812 1 95.56 519 ALA B C 1
ATOM 8359 O O . ALA B 1 519 ? 10.594 -47.469 -9.773 1 95.56 519 ALA B O 1
ATOM 8360 N N . LEU B 1 520 ? 11.547 -46.094 -11.234 1 96.56 520 LEU B N 1
ATOM 8361 C CA . LEU B 1 520 ? 11.094 -44.875 -10.531 1 96.56 520 LEU B CA 1
ATOM 8362 C C . LEU B 1 520 ? 9.57 -44.781 -10.57 1 96.56 520 LEU B C 1
ATOM 8364 O O . LEU B 1 520 ? 8.938 -44.5 -9.547 1 96.56 520 LEU B O 1
ATOM 8368 N N . ILE B 1 521 ? 8.984 -45 -11.727 1 96.75 521 ILE B N 1
ATOM 8369 C CA . ILE B 1 521 ? 7.539 -44.906 -11.891 1 96.75 521 ILE B CA 1
ATOM 8370 C C . ILE B 1 521 ? 6.863 -45.969 -11 1 96.75 521 ILE B C 1
ATOM 8372 O O . ILE B 1 521 ? 5.914 -45.656 -10.281 1 96.75 521 ILE B O 1
ATOM 8376 N N . GLU B 1 522 ? 7.355 -47.125 -11.008 1 95.75 522 GLU B N 1
ATOM 8377 C CA . GLU B 1 522 ? 6.773 -48.188 -10.227 1 95.75 522 GLU B CA 1
ATOM 8378 C C . GLU B 1 522 ? 6.875 -47.906 -8.734 1 95.75 522 GLU B C 1
ATOM 8380 O O . GLU B 1 522 ? 5.949 -48.219 -7.973 1 95.75 522 GLU B O 1
ATOM 8385 N N . ARG B 1 523 ? 7.922 -47.406 -8.328 1 95.56 523 ARG B N 1
ATOM 8386 C CA . ARG B 1 523 ? 8.109 -47.062 -6.922 1 95.56 523 ARG B CA 1
ATOM 8387 C C . ARG B 1 523 ? 7.074 -46.031 -6.465 1 95.56 523 ARG B C 1
ATOM 8389 O O . ARG B 1 523 ? 6.465 -46.188 -5.406 1 95.56 523 ARG B O 1
ATOM 8396 N N . VAL B 1 524 ? 6.918 -45 -7.273 1 96.5 524 VAL B N 1
ATOM 8397 C CA . VAL B 1 524 ? 5.98 -43.938 -6.918 1 96.5 524 VAL B CA 1
ATOM 8398 C C . VAL B 1 524 ? 4.559 -44.5 -6.906 1 96.5 524 VAL B C 1
ATOM 8400 O O . VAL B 1 524 ? 3.775 -44.188 -6 1 96.5 524 VAL B O 1
ATOM 8403 N N . LEU B 1 525 ? 4.207 -45.312 -7.895 1 94.88 525 LEU B N 1
ATOM 8404 C CA . LEU B 1 525 ? 2.871 -45.906 -8 1 94.88 525 LEU B CA 1
ATOM 8405 C C . LEU B 1 525 ? 2.598 -46.844 -6.848 1 94.88 525 LEU B C 1
ATOM 8407 O O . LEU B 1 525 ? 1.462 -46.969 -6.383 1 94.88 525 LEU B O 1
ATOM 8411 N N . ALA B 1 526 ? 3.645 -47.5 -6.375 1 92.94 526 ALA B N 1
ATOM 8412 C CA . ALA B 1 526 ? 3.496 -48.406 -5.242 1 92.94 526 ALA B CA 1
ATOM 8413 C C . ALA B 1 526 ? 3.197 -47.625 -3.959 1 92.94 526 ALA B C 1
ATOM 8415 O O . ALA B 1 526 ? 2.4 -48.094 -3.129 1 92.94 526 ALA B O 1
ATOM 8416 N N . GLU B 1 527 ? 3.766 -46.562 -3.793 1 92 527 GLU B N 1
ATOM 8417 C CA . GLU B 1 527 ? 3.627 -45.75 -2.578 1 92 527 GLU B CA 1
ATOM 8418 C C . GLU B 1 527 ? 2.336 -44.938 -2.6 1 92 527 GLU B C 1
ATOM 8420 O O . GLU B 1 527 ? 1.731 -44.719 -1.552 1 92 527 GLU B O 1
ATOM 8425 N N . GLN B 1 528 ? 1.956 -44.5 -3.771 1 90.94 528 GLN B N 1
ATOM 8426 C CA . GLN B 1 528 ? 0.805 -43.594 -3.889 1 90.94 528 GLN B CA 1
ATOM 8427 C C . GLN B 1 528 ? -0.067 -43.969 -5.082 1 90.94 528 GLN B C 1
ATOM 8429 O O . GLN B 1 528 ? -0.285 -43.156 -5.984 1 90.94 528 GLN B O 1
ATOM 8434 N N . PRO B 1 529 ? -0.66 -45.125 -5.055 1 84.88 529 PRO B N 1
ATOM 8435 C CA . PRO B 1 529 ? -1.339 -45.656 -6.234 1 84.88 529 PRO B CA 1
ATOM 8436 C C . PRO B 1 529 ? -2.6 -44.875 -6.602 1 84.88 529 PRO B C 1
ATOM 8438 O O . PRO B 1 529 ? -3.006 -44.875 -7.766 1 84.88 529 PRO B O 1
ATOM 8441 N N . ASP B 1 530 ? -3.188 -44.188 -5.68 1 83.06 530 ASP B N 1
ATOM 8442 C CA . ASP B 1 530 ? -4.492 -43.562 -5.957 1 83.06 530 ASP B CA 1
ATOM 8443 C C . ASP B 1 530 ? -4.398 -42.062 -5.988 1 83.06 530 ASP B C 1
ATOM 8445 O O . ASP B 1 530 ? -5.418 -41.375 -6.074 1 83.06 530 ASP B O 1
ATOM 8449 N N . ARG B 1 531 ? -3.232 -41.594 -5.879 1 91.12 531 ARG B N 1
ATOM 8450 C CA . ARG B 1 531 ? -3.055 -40.125 -5.926 1 91.12 531 ARG B CA 1
ATOM 8451 C C . ARG B 1 531 ? -3.182 -39.625 -7.352 1 91.12 531 ARG B C 1
ATOM 8453 O O . ARG B 1 531 ? -2.354 -39.938 -8.211 1 91.12 531 ARG B O 1
ATOM 8460 N N . LEU B 1 532 ? -4.145 -38.75 -7.539 1 92.88 532 LEU B N 1
ATOM 8461 C CA . LEU B 1 532 ? -4.57 -38.344 -8.875 1 92.88 532 LEU B CA 1
ATOM 8462 C C . LEU B 1 532 ? -3.424 -37.719 -9.633 1 92.88 532 LEU B C 1
ATOM 8464 O O . LEU B 1 532 ? -3.121 -38.094 -10.766 1 92.88 532 LEU B O 1
ATOM 8468 N N . PRO B 1 533 ? -2.656 -36.719 -9.047 1 95.31 533 PRO B N 1
ATOM 8469 C CA . PRO B 1 533 ? -1.568 -36.125 -9.805 1 95.31 533 PRO B CA 1
ATOM 8470 C C . PRO B 1 533 ? -0.461 -37.094 -10.164 1 95.31 533 PRO B C 1
ATOM 8472 O O . PRO B 1 533 ? 0.161 -37 -11.219 1 95.31 533 PRO B O 1
ATOM 8475 N N . VAL B 1 534 ? -0.227 -38.062 -9.305 1 95.38 534 VAL B N 1
ATOM 8476 C CA . VAL B 1 534 ? 0.781 -39.094 -9.547 1 95.38 534 VAL B CA 1
ATOM 8477 C C . VAL B 1 534 ? 0.354 -39.969 -10.719 1 95.38 534 VAL B C 1
ATOM 8479 O O . VAL B 1 534 ? 1.136 -40.219 -11.641 1 95.38 534 VAL B O 1
ATOM 8482 N N . LEU B 1 535 ? -0.877 -40.406 -10.68 1 94.88 535 LEU B N 1
ATOM 8483 C CA . LEU B 1 535 ? -1.413 -41.219 -11.75 1 94.88 535 LEU B CA 1
ATOM 8484 C C . LEU B 1 535 ? -1.351 -40.5 -13.086 1 94.88 535 LEU B C 1
ATOM 8486 O O . LEU B 1 535 ? -0.937 -41.094 -14.094 1 94.88 535 LEU B O 1
ATOM 8490 N N . ARG B 1 536 ? -1.74 -39.312 -13.086 1 96.31 536 ARG B N 1
ATOM 8491 C CA . ARG B 1 536 ? -1.749 -38.5 -14.305 1 96.31 536 ARG B CA 1
ATOM 8492 C C . ARG B 1 536 ? -0.344 -38.375 -14.875 1 96.31 536 ARG B C 1
ATOM 8494 O O . ARG B 1 536 ? -0.126 -38.594 -16.062 1 96.31 536 ARG B O 1
ATOM 8501 N N . ASN B 1 537 ? 0.626 -37.969 -14.055 1 96.75 537 ASN B N 1
ATOM 8502 C CA . ASN B 1 537 ? 1.983 -37.75 -14.547 1 96.75 537 ASN B CA 1
ATOM 8503 C C . ASN B 1 537 ? 2.648 -39.031 -14.969 1 96.75 537 ASN B C 1
ATOM 8505 O O . ASN B 1 537 ? 3.408 -39.062 -15.938 1 96.75 537 ASN B O 1
ATOM 8509 N N . ALA B 1 538 ? 2.348 -40.125 -14.211 1 96.62 538 ALA B N 1
ATOM 8510 C CA . ALA B 1 538 ? 2.875 -41.438 -14.602 1 96.62 538 ALA B CA 1
ATOM 8511 C C . ALA B 1 538 ? 2.371 -41.844 -15.984 1 96.62 538 ALA B C 1
ATOM 8513 O O . ALA B 1 538 ? 3.156 -42.25 -16.844 1 96.62 538 ALA B O 1
ATOM 8514 N N . TYR B 1 539 ? 1.096 -41.719 -16.188 1 96.44 539 TYR B N 1
ATOM 8515 C CA . TYR B 1 539 ? 0.527 -42.094 -17.484 1 96.44 539 TYR B CA 1
ATOM 8516 C C . TYR B 1 539 ? 1.059 -41.156 -18.594 1 96.44 539 TYR B C 1
ATOM 8518 O O . TYR B 1 539 ? 1.372 -41.625 -19.688 1 96.44 539 TYR B O 1
ATOM 8526 N N . ALA B 1 540 ? 1.144 -39.875 -18.328 1 96.31 540 ALA B N 1
ATOM 8527 C CA . ALA B 1 540 ? 1.631 -38.938 -19.312 1 96.31 540 ALA B CA 1
ATOM 8528 C C . ALA B 1 540 ? 3.035 -39.281 -19.781 1 96.31 540 ALA B C 1
ATOM 8530 O O . ALA B 1 540 ? 3.322 -39.25 -20.984 1 96.31 540 ALA B O 1
ATOM 8531 N N . VAL B 1 541 ? 3.889 -39.625 -18.797 1 95.81 541 VAL B N 1
ATOM 8532 C CA . VAL B 1 541 ? 5.266 -39.969 -19.125 1 95.81 541 VAL B CA 1
ATOM 8533 C C . VAL B 1 541 ? 5.289 -41.25 -19.953 1 95.81 541 VAL B C 1
ATOM 8535 O O . VAL B 1 541 ? 6.004 -41.344 -20.953 1 95.81 541 VAL B O 1
ATOM 8538 N N . ALA B 1 542 ? 4.5 -42.219 -19.594 1 94.62 542 ALA B N 1
ATOM 8539 C CA . ALA B 1 542 ? 4.43 -43.469 -20.297 1 94.62 542 ALA B CA 1
ATOM 8540 C C . ALA B 1 542 ? 3.879 -43.281 -21.703 1 94.62 542 ALA B C 1
ATOM 8542 O O . ALA B 1 542 ? 4.426 -43.844 -22.672 1 94.62 542 ALA B O 1
ATOM 8543 N N . ALA B 1 543 ? 2.818 -42.531 -21.828 1 94.5 543 ALA B N 1
ATOM 8544 C CA . ALA B 1 543 ? 2.195 -42.281 -23.109 1 94.5 543 ALA B CA 1
ATOM 8545 C C . ALA B 1 543 ? 3.145 -41.531 -24.047 1 94.5 543 ALA B C 1
ATOM 8547 O O . ALA B 1 543 ? 3.227 -41.844 -25.234 1 94.5 543 ALA B O 1
ATOM 8548 N N . THR B 1 544 ? 3.844 -40.562 -23.531 1 93.38 544 THR B N 1
ATOM 8549 C CA . THR B 1 544 ? 4.789 -39.781 -24.312 1 93.38 544 THR B CA 1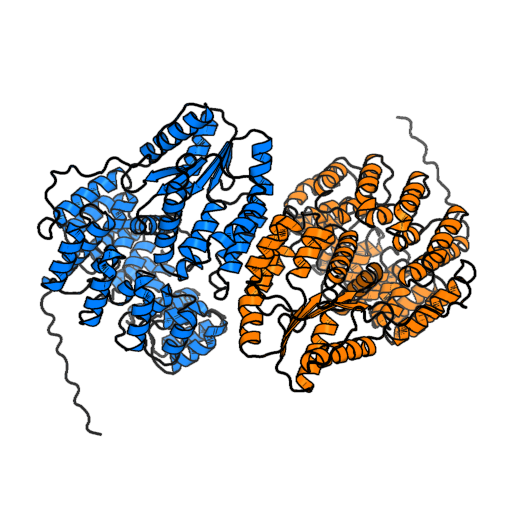
ATOM 8550 C C . THR B 1 544 ? 5.945 -40.656 -24.797 1 93.38 544 THR B C 1
ATOM 8552 O O . THR B 1 544 ? 6.371 -40.562 -25.938 1 93.38 544 THR B O 1
ATOM 8555 N N . ALA B 1 545 ? 6.473 -41.5 -23.875 1 91.75 545 ALA B N 1
ATOM 8556 C CA . ALA B 1 545 ? 7.559 -42.406 -24.25 1 91.75 545 ALA B CA 1
ATOM 8557 C C . ALA B 1 545 ? 7.121 -43.344 -25.359 1 91.75 545 ALA B C 1
ATOM 8559 O O . ALA B 1 545 ? 7.891 -43.625 -26.281 1 91.75 545 ALA B O 1
ATOM 8560 N N . ARG B 1 546 ? 5.91 -43.812 -25.328 1 89.62 546 ARG B N 1
ATOM 8561 C CA . ARG B 1 546 ? 5.367 -44.719 -26.359 1 89.62 546 ARG B CA 1
ATOM 8562 C C . ARG B 1 546 ? 5.234 -44 -27.688 1 89.62 546 ARG B C 1
ATOM 8564 O O . ARG B 1 546 ? 5.539 -44.562 -28.75 1 89.62 546 ARG B O 1
ATOM 8571 N N . ALA B 1 547 ? 4.758 -42.812 -27.609 1 88.69 547 ALA B N 1
ATOM 8572 C CA . ALA B 1 547 ? 4.602 -42 -28.828 1 88.69 547 ALA B CA 1
ATOM 8573 C C . ALA B 1 547 ? 5.953 -41.719 -29.484 1 88.69 547 ALA B C 1
ATOM 8575 O O . ALA B 1 547 ? 6.07 -41.75 -30.703 1 88.69 547 ALA B O 1
ATOM 8576 N N . LEU B 1 548 ? 6.957 -41.438 -28.719 1 84.5 548 LEU B N 1
ATOM 8577 C CA . LEU B 1 548 ? 8.297 -41.188 -29.219 1 84.5 548 LEU B CA 1
ATOM 8578 C C . LEU B 1 548 ? 8.898 -42.438 -29.859 1 84.5 548 LEU B C 1
ATOM 8580 O O . LEU B 1 548 ? 9.617 -42.344 -30.844 1 84.5 548 LEU B O 1
ATOM 8584 N N . ALA B 1 549 ? 8.617 -43.562 -29.328 1 83.81 549 ALA B N 1
ATOM 8585 C CA . ALA B 1 549 ? 9.141 -44.844 -29.828 1 83.81 549 ALA B CA 1
ATOM 8586 C C . ALA B 1 549 ? 8.531 -45.188 -31.188 1 83.81 549 ALA B C 1
ATOM 8588 O O . ALA B 1 549 ? 9.141 -45.906 -31.984 1 83.81 549 ALA B O 1
ATOM 8589 N N . GLN B 1 550 ? 7.379 -44.781 -31.5 1 79.69 550 GLN B N 1
ATOM 8590 C CA . GLN B 1 550 ? 6.676 -45.094 -32.75 1 79.69 550 GLN B CA 1
ATOM 8591 C C . GLN B 1 550 ? 7.109 -44.156 -33.875 1 79.69 550 GLN B C 1
ATOM 8593 O O . GLN B 1 550 ? 6.773 -44.375 -35.031 1 79.69 550 GLN B O 1
ATOM 8598 N N . GLN B 1 551 ? 7.781 -43 -33.625 1 69.69 551 GLN B N 1
ATOM 8599 C CA . GLN B 1 551 ? 8.258 -42.094 -34.656 1 69.69 551 GLN B CA 1
ATOM 8600 C C . GLN B 1 551 ? 9.508 -42.625 -35.344 1 69.69 551 GLN B C 1
ATOM 8602 O O . GLN B 1 551 ? 10.422 -43.125 -34.688 1 69.69 551 GLN B O 1
ATOM 8607 N N . PRO B 1 552 ? 9.461 -43.062 -36.688 1 55.59 552 PRO B N 1
ATOM 8608 C CA . PRO B 1 552 ? 10.633 -43.594 -37.406 1 55.59 552 PRO B CA 1
ATOM 8609 C C . PRO B 1 552 ? 11.891 -42.75 -37.156 1 55.59 552 PRO B C 1
ATOM 8611 O O . PRO B 1 552 ? 11.805 -41.562 -36.906 1 55.59 552 PRO B O 1
ATOM 8614 N N . ALA B 1 553 ? 13.07 -43.406 -36.906 1 48.22 553 ALA B N 1
ATOM 8615 C CA . ALA B 1 553 ? 14.398 -42.844 -36.656 1 48.22 553 ALA B CA 1
ATOM 8616 C C . ALA B 1 553 ? 14.68 -41.688 -37.625 1 48.22 553 ALA B C 1
ATOM 8618 O O . ALA B 1 553 ? 14.781 -41.906 -38.844 1 48.22 553 ALA B O 1
ATOM 8619 N N . ARG B 1 554 ? 14.273 -40.531 -37.469 1 43.22 554 ARG B N 1
ATOM 8620 C CA . ARG B 1 554 ? 14.836 -39.5 -38.312 1 43.22 554 ARG B CA 1
ATOM 8621 C C . ARG B 1 554 ? 16.359 -39.531 -38.312 1 43.22 554 ARG B C 1
ATOM 8623 O O . ARG B 1 554 ? 16.969 -39.625 -37.25 1 43.22 554 ARG B O 1
ATOM 8630 N N . THR B 1 555 ? 16.984 -40 -39.406 1 35.53 555 THR B N 1
ATOM 8631 C CA . THR B 1 555 ? 18.406 -39.875 -39.688 1 35.53 555 THR B CA 1
ATOM 8632 C C . THR B 1 555 ? 18.891 -38.438 -39.438 1 35.53 555 THR B C 1
ATOM 8634 O O . THR B 1 555 ? 18.516 -37.531 -40.156 1 35.53 555 THR B O 1
ATOM 8637 N N . VAL B 1 556 ? 19.016 -37.969 -38.344 1 35.31 556 VAL B N 1
ATOM 8638 C CA . VAL B 1 556 ? 19.766 -36.75 -38.188 1 35.31 556 VAL B CA 1
ATOM 8639 C C . VAL B 1 556 ? 21.141 -36.875 -38.812 1 35.31 556 VAL B C 1
ATOM 8641 O O . VAL B 1 556 ? 21.953 -37.719 -38.375 1 35.31 556 VAL B O 1
ATOM 8644 N N . ARG B 1 557 ? 21.203 -36.656 -40.156 1 34.94 557 ARG B N 1
ATOM 8645 C CA . ARG B 1 557 ? 22.5 -36.375 -40.781 1 34.94 557 ARG B CA 1
ATOM 8646 C C . ARG B 1 557 ? 23.219 -35.25 -40.031 1 34.94 557 ARG B C 1
ATOM 8648 O O . ARG B 1 557 ? 22.766 -34.125 -40.031 1 34.94 557 ARG B O 1
ATOM 8655 N N . VAL B 1 558 ? 23.953 -35.469 -39.031 1 32.94 558 VAL B N 1
ATOM 8656 C CA . VAL B 1 558 ? 24.953 -34.594 -38.438 1 32.94 558 VAL B CA 1
ATOM 8657 C C . VAL B 1 558 ? 25.953 -34.156 -39.5 1 32.94 558 VAL B C 1
ATOM 8659 O O . VAL B 1 558 ? 26.734 -34.969 -40 1 32.94 558 VAL B O 1
ATOM 8662 N N . GLY B 1 559 ? 25.562 -33.344 -40.438 1 30.5 559 GLY B N 1
ATOM 8663 C CA . GLY B 1 559 ? 26.578 -32.719 -41.281 1 30.5 559 GLY B CA 1
ATOM 8664 C C . GLY B 1 559 ? 27.688 -32.031 -40.5 1 30.5 559 GLY B C 1
ATOM 8665 O O . GLY B 1 559 ? 27.422 -31.234 -39.594 1 30.5 559 GLY B O 1
ATOM 8666 N N . THR B 1 560 ? 28.844 -32.719 -40.406 1 33.34 560 THR B N 1
ATOM 8667 C CA . THR B 1 560 ? 30.141 -32.281 -39.875 1 33.34 560 THR B CA 1
ATOM 8668 C C . THR B 1 560 ? 30.609 -31.016 -40.562 1 33.34 560 THR B C 1
ATOM 8670 O O . THR B 1 560 ? 30.844 -31 -41.781 1 33.34 560 THR B O 1
ATOM 8673 N N . SER B 1 561 ? 30.156 -29.859 -40.219 1 30.41 561 SER B N 1
ATOM 8674 C CA . SER B 1 561 ? 30.844 -28.688 -40.75 1 30.41 561 SER B CA 1
ATOM 8675 C C . SER B 1 561 ? 32.344 -28.734 -40.406 1 30.41 561 SER B C 1
ATOM 8677 O O . SER B 1 561 ? 32.719 -29.078 -39.281 1 30.41 561 SER B O 1
ATOM 8679 N N . PRO B 1 562 ? 33.281 -28.766 -41.375 1 29.62 562 PRO B N 1
ATOM 8680 C CA . PRO B 1 562 ? 34.75 -28.734 -41.219 1 29.62 562 PRO B CA 1
ATOM 8681 C C . PRO B 1 562 ? 35.219 -27.562 -40.375 1 29.62 562 PRO B C 1
ATOM 8683 O O . PRO B 1 562 ? 34.562 -26.531 -40.312 1 29.62 562 PRO B O 1
ATOM 8686 N N . ARG B 1 563 ? 35.875 -27.906 -39.312 1 29.95 563 ARG B N 1
ATOM 8687 C CA . ARG B 1 563 ? 36.688 -26.984 -38.531 1 29.95 563 ARG B CA 1
ATOM 8688 C C . ARG B 1 563 ? 37.594 -26.156 -39.438 1 29.95 563 ARG B C 1
ATOM 8690 O O . ARG B 1 563 ? 38.438 -26.719 -40.156 1 29.95 563 ARG B O 1
ATOM 8697 N N . MET B 1 564 ? 37.125 -25.078 -40 1 24.06 564 MET B N 1
ATOM 8698 C CA . MET B 1 564 ? 38.156 -24.188 -40.531 1 24.06 564 MET B CA 1
ATOM 8699 C C . MET B 1 564 ? 39.219 -23.906 -39.469 1 24.06 564 MET B C 1
ATOM 8701 O O . MET B 1 564 ? 38.906 -23.609 -38.312 1 24.06 564 MET B O 1
ATOM 8705 N N . GLU B 1 565 ? 40.438 -24.438 -39.594 1 24.41 565 GLU B N 1
ATOM 8706 C CA . GLU B 1 565 ? 41.781 -24.172 -39.062 1 24.41 565 GLU B CA 1
ATOM 8707 C C . GLU B 1 565 ? 42.125 -22.688 -39.125 1 24.41 565 GLU B C 1
ATOM 8709 O O . GLU B 1 565 ? 42.188 -22.125 -40.25 1 24.41 565 GLU B O 1
ATOM 8714 N N . ALA B 1 566 ? 41.594 -21.766 -38.438 1 18.84 566 ALA B N 1
ATOM 8715 C CA . ALA B 1 566 ? 42.531 -20.672 -38.125 1 18.84 566 ALA B CA 1
ATOM 8716 C C . ALA B 1 566 ? 43.406 -21 -36.938 1 18.84 566 ALA B C 1
ATOM 8718 O O . ALA B 1 566 ? 42.938 -21.609 -35.969 1 18.84 566 ALA B O 1
#

Secondary structure (DSSP, 8-state):
-EEEEE--TTSSHHHHHHHHHHHHHHTT--EEETTGGG--SSHHHHHHHHHHH-TT-TT--HHHHHHHHHHHHHHHIIIIIHHHHHTT-EEEEES-HHHHIIIIIIIT---HHHHHHHHHHHHTT---SEEEEEE--HHHHHHHHHHHHHHTT-------HHHHH-THHHHHHHHHHHHHHHH-TTTEEEEE-SSS-HHHHHHHHHHHHHHHHTT-----SEE----SS-TTS----STTHHHHHHHHHHHHHHH-HHHHHHTTTT--SHHHHHHHHHHHTT-HHHHHHHTTT--SHHHHHHHHHHTTT-HHHHHHHTTT--SHHHHHHHHHHTTT-HHHHHHTTTT--SHHHHHHHHHHHHTT-HHHHHHT-TT--SHHHHHHHHHHHHTT-HHHHHHHTTT--SHHHHHHHHHHTTT-HHHHHHHTTT---HHHHHHHHHHTTT-HHHHHHHTTT--SHHHHHHHHHHTTT-THHHHTTTT--SHHHHHHHHHTTTT-HHHHHHTTTTS---HHHHHHHHHHHHH-TT-HHHHHHHHHHHHHHHHHHHS---------------/-EEEEE--TTSSHHHHHHHHHHHHHHTT--EEETTGGG--SSHHHHHHHHHHH-TT-TT--HHHHHHHHHHHHHHHIIIIIHHHHHTT-EEEEES-HHHHIIIIIIIT---HHHHHHHHHHHHTT---SEEEEEE--HHHHHHHHHHHHHHTT-------HHHHH-THHHHHHHHHHHHHHHH-TTTEEEEE-SSS-HHHHHHHHHHHHHHHHTT-----SEE--S-SS-TTS----SSSHHHHHHHHHHHHHHH-HHHHHHTTTT--SHHHHHHHHHHHTT-HHHHHHTTTT--SHHHHHHHHHHTTT-HHHHHHHTTT--SHHHHHHHHHHTTT-HHHHHHTTTT--SHHHHHHHHHHHHTT-HHHHHHT-TT--SHHHHHHHHHHHHTT-HHHHHHHTTT--SHHHHHHHHHHTTT-HHHHHHHTTT---HHHHHHHHHHTTT-HHHHHHHTTT--SHHHHHHHHHHTTT-THHHHTTTT--SHHHHHHHHHTTTT-HHHHHHTTTTS---HHHHHHHHHHHHH-TT-HHHHHHHHHHHHHHHHHHTS---------------

pLDDT: mean 91.85, std 13.54, range [18.84, 98.81]

Radius of gyration: 36.23 Å; Cα contacts (8 Å, |Δi|>4): 1724; chains: 2; bounding box: 92×110×80 Å

Solvent-accessible surface area (backbone atoms only — not comparable to full-atom values): 59165 Å² total; per-residue (Å²): 92,36,38,31,28,37,61,48,79,46,28,48,42,65,61,50,53,47,51,46,50,55,51,42,42,73,73,69,47,57,67,42,56,46,31,53,94,73,40,63,67,39,68,63,30,47,56,45,48,54,59,66,42,39,47,85,50,57,80,64,40,68,66,21,52,44,25,41,50,43,16,27,47,24,31,36,35,68,71,45,44,50,57,36,46,76,71,69,20,38,29,38,32,74,50,52,69,66,52,50,47,16,42,34,24,42,39,66,61,44,64,59,80,65,49,46,58,40,48,43,57,46,39,70,77,61,66,62,65,33,34,40,34,24,42,45,53,62,70,54,14,49,50,47,40,52,50,50,41,62,69,64,65,48,71,82,69,70,66,36,39,70,53,23,56,21,68,29,39,52,50,33,22,45,53,32,48,53,53,55,35,67,76,39,45,88,40,26,32,37,39,54,51,76,88,58,45,66,69,59,52,50,49,54,49,47,52,55,51,52,33,54,73,71,67,44,89,73,85,72,35,62,58,56,68,73,80,79,73,66,86,81,58,75,78,58,40,84,87,48,30,66,61,52,42,55,55,51,40,53,56,37,35,74,63,38,46,69,57,36,57,52,66,47,41,57,37,54,57,69,71,48,51,53,53,42,60,68,41,32,80,84,36,40,44,60,44,30,40,26,39,32,80,53,81,52,67,69,52,54,53,50,38,63,68,35,39,83,79,19,33,45,28,29,29,45,21,37,36,76,56,81,49,71,66,52,54,53,50,40,63,66,34,33,84,80,19,44,59,33,30,34,41,19,33,36,64,47,85,49,70,68,49,51,51,52,45,52,51,34,48,74,71,67,37,55,64,37,40,28,53,11,31,18,52,52,84,50,72,69,49,53,53,53,41,52,52,27,55,76,69,66,36,50,53,36,38,28,40,20,37,21,55,42,74,60,70,70,46,50,54,51,42,61,69,36,38,88,75,32,54,65,35,36,50,54,14,31,31,52,50,88,44,72,67,40,52,53,50,37,64,72,30,43,89,48,28,31,28,54,39,31,51,20,35,32,85,56,85,47,72,69,49,49,54,53,30,65,66,35,44,87,53,16,50,41,30,42,53,22,39,50,40,51,84,49,72,65,48,51,49,54,38,62,75,39,32,85,83,31,46,45,44,41,39,46,19,43,36,88,38,70,82,43,72,68,52,48,52,52,51,46,51,49,28,66,76,39,55,80,40,64,62,40,40,47,28,47,40,36,33,51,38,44,31,53,54,58,67,70,51,76,81,72,77,75,76,75,76,77,74,77,80,78,84,123,92,37,37,31,30,37,62,48,80,46,30,48,42,67,61,49,53,47,53,45,48,54,50,42,41,74,74,68,48,56,68,42,56,46,31,54,93,71,40,63,68,38,68,61,29,47,55,44,49,54,58,67,42,39,47,85,52,57,81,63,40,68,66,20,51,46,25,40,51,44,16,26,47,24,31,35,35,67,71,44,46,52,57,36,46,75,71,68,19,39,30,39,31,74,50,54,68,65,52,50,48,15,40,35,25,42,39,65,62,43,64,58,79,64,48,48,56,41,48,44,57,48,38,70,79,61,70,62,65,32,35,39,32,25,42,48,51,61,69,56,12,49,52,46,40,52,51,49,42,63,70,66,65,49,72,80,67,68,66,37,40,71,54,23,57,20,67,29,39,52,49,33,21,46,54,31,46,53,53,54,36,68,77,39,44,90,40,24,28,34,40,52,50,76,88,59,44,65,70,59,52,49,50,54,49,46,53,55,50,50,32,54,75,69,67,44,88,72,85,67,34,60,53,60,64,77,81,78,74,69,88,81,57,74,79,57,38,84,87,49,30,64,61,52,41,53,55,50,40,54,59,37,37,74,64,38,46,70,58,34,56,52,67,47,40,58,38,54,58,68,72,48,50,54,53,42,58,67,41,33,80,81,37,38,44,59,44,31,40,26,40,32,80,54,82,52,69,70,53,54,55,50,38,63,70,35,37,82,79,19,33,45,28,29,29,46,18,39,36,76,56,81,51,70,68,52,54,52,50,41,63,68,34,34,83,80,19,45,58,33,30,36,42,20,33,36,63,48,84,48,69,68,49,51,52,52,45,52,51,33,48,74,71,66,35,54,65,39,41,27,53,12,32,18,52,52,83,50,71,69,48,52,52,52,43,50,52,28,54,76,70,66,37,53,53,37,38,26,40,20,36,22,54,42,74,59,69,69,46,49,54,51,43,61,70,35,39,88,76,32,52,65,36,37,48,54,12,31,30,51,50,88,43,73,66,41,52,52,50,36,64,73,32,43,92,50,28,30,29,55,37,30,50,22,35,30,84,55,87,46,70,69,49,51,53,53,31,65,66,35,45,86,54,16,50,40,30,44,54,21,39,50,41,51,84,49,70,65,48,51,47,54,37,63,75,38,32,85,81,32,47,45,43,42,38,47,18,44,36,88,38,71,82,43,72,68,53,50,51,52,50,46,51,48,29,65,75,41,56,80,39,64,64,39,41,47,27,47,40,36,36,52,38,42,32,52,56,58,68,69,52,76,82,73,79,73,75,76,74,78,74,78,80,79,84,123